Protein AF-B9FNT1-F1 (afdb_monomer_lite)

Sequence (778 aa):
MLARKLDEELDGWLRAAGLTKSPDVSAVIAPHAGYSYSGRCAAYAFGNIDPTNISRVFLLGPSHHYYTPKCALTRATIYSTPIGDLPVDHEDQNEAMYGQLLSRYLDDPKNFFSISSDFCHWGTRFSYTYYDKSHGAIHKSIEALDHMGMEIIETGNPDAFKQYLQEYENTICGRHPISVFLSMLKHCSTKIKIRFVRYEQSSQCKSMRDSSVSYASAAAKVDTPAEEEKDWIERIIPESILSAVILSTKKALKMVVLAASIISKSGKALVSRQFVDMSRIRIEGLLAAFPKLVGTGKQHTYVETENVRYVYQPIEGLYLLLITNKQSNILEDLDTLRLLSKLVPEYSPSLDEEGVCKTAFELIFAFDEAISLGNKENVTVQQVKQYCEMESHEEKAHKLMMQSKINETRDVMKKKASELDKMRMERGKLDKGGYSSISGPRVIEKTFNDMSITGSGFGSGSGLGGLGMDMDSFASKPKGGRPSAAATAPGKGLGMKLGKTQKTNQFLESLKAEGEVILEDVQPSSVQSRASPLPPSDPVTVTIEEKLNVTVKRDGGVNNFDVQGTLALQVLNDADGFIQLQIENQDVPGLSFKTHPNINKDLFNSQQVVGAKDPNRPFPSGQNETPLVKWRIQGMDESSLPLSVNCWPSVSGSETYVNIEYEAAEMFDLHNVVISIPLPALREAPSVRQIDGEWKYDSRNSVLEWSILLIDQSNRSGSMEFVVPPADPSTFFPISIGFSASSTFSDLKVTGIRPLKDGNPPKYSQRARLVAANYQVV

Foldseek 3Di:
DVVVVVVVVLVVLLVVLVEDADLQFQEKEWEDPDCVQGSNQRSVQPSNHDLPLADEEAEQFFDPPDDDPWDDDDPDQWDQDPVGIHGDDDDDDDLLVLLQVCLVVSQDSNYHYYQYKWWAWDAVVVVHHDADCVLPASLSRVVVLRVVLQVQLQVLALVSNVVSCVVRVGVIRSNSSSSSRSSNCVNHPFNKGKDKDDKDKSDRDRDNHDIIIIIIMITIGGPDDPDDDYDDDDDDDDDPPPPDDPPPPPPPPAAFWAKKFKFFLQLHTLAIGGLHDDDPCVVSVVSNCVNVQCDPDDDDQWGDDPFWIWGWDDDVRIIIIITTGPRYDVVQRNVLNVQLSVLCCVQQVDPDSVSCNVSRVVSNQLSCCQAHSRGGDPDHSVVSVCVSVVDDPVVVVVVVVVVVVVVVVVVVVVVVVVVVVVVVVVVVVPPDDDDDDDDDDDDDDDDDDDDDDDDDDDDDDDDDDDDDDDDDDDDDDDDDDDDDDDDDDDDDDDDDDDDDDDDDCVPVVVVVVVPDDDDDDDDDDDPPPPDDDDQDPFQKEKEKEKEWAWEAELVLWTPWTKIKIWIWMAGADQQQQLKKFQKDWDPAAQKDKDFDPQWDPVCCVPRVITDGPDSVGGDDHDPDIGTGMMIMHTDDTSLPDQKDKHWDWDDDDFKIKIKMKIAGDQQWKWAWKKWKWAAPQDPDDWAKDDWDADWDADNVRRIIIGTDGIDHPVPRMIMTMTMDGDDDPCRRPFTWIWIKTQADPGSMDRPDMDGSDPDDNTDYYYGHMYIHPTHTYD

Radius of gyration: 39.55 Å; chains: 1; bounding box: 122×102×107 Å

InterPro domains:
  IPR002737 MEMO1 family [PF01875] (22-92)
  IPR002737 MEMO1 family [PF01875] (95-218)
  IPR002737 MEMO1 family [cd07361] (3-210)
  IPR011012 Longin-like domain superfamily [SSF64356] (259-396)
  IPR027059 Coatomer delta subunit [PTHR10121] (255-778)
  IPR028565 Mu homology domain [PF00928] (532-777)
  IPR028565 Mu homology domain [PS51072] (537-778)
  IPR036168 AP-2 complex subunit mu, C-terminal superfamily [SSF49447] (536-777)

pLDDT: mean 74.05, std 22.7, range [23.3, 97.12]

Secondary structure (DSSP, 8-state):
-HHHHHHHHHHHHHHHH-PPPBTTEEEEEE--S-HHHHHHHHHHHHTTB-GGG--EEEEE---SSS--SS------SEEEETTEEEE-------HHHHHHHHHHHHTSTTEEEEEE----EEBGGGTB----GGGSSHHHHHHHHHHHHHHHHHTT-HHHHHHHHHHH----TTHHHHHHHHHHHTT-SS-EEEEEEEEEESS---STT--EEEEEEEEEEE-PPSS------------TTTTSSTTS-TTS----EEEEEEEETT--EEEEEESS---HHHHHHHHHHHHHHH-TT---SEEE-SS-EEEEEEETTEEEEEEE-TTS-HHHHHHHHHHHHHHHHHH-SS-SHHHHHHSHHHHHHHHHTTEETTEE----HHHHHHHHH---HHHHHHHHHHHHHHHHHHHHHHHHHHHHHHHHHHHTTT-------------------------------------------------------------------------S-TTHHHHTTS----PPP---------PPPPPP-SSEEEEEEEEEEEEE-TTS-EEEEEEEEEEEEEESSTTTTSEEEEEE----TT-EEEE-TTB-HHHHHHH-EEEBSSTTSPPPPSSS-EEEEEEEEE---GGG-SEEEEEEEEEETTEEEEEEEEEE-TT--EEEEEEEEE----SS--EEEEESSEEEEETTTTEEEEEEEEESTT-SEEEEEEEESS--GGGG-SEEEEEEESS-TT--EEEEEEESSSSPPPPEEEEEEEEEEEEEE-

Organism: Oryza sativa subsp. japonica (NCBI:txid39947)

Structure (mmCIF, N/CA/C/O backbone):
data_AF-B9FNT1-F1
#
_entry.id   AF-B9FNT1-F1
#
loop_
_atom_site.group_PDB
_atom_site.id
_atom_site.type_symbol
_atom_site.label_atom_id
_atom_site.label_alt_id
_atom_site.label_comp_id
_atom_site.label_asym_id
_atom_site.label_entity_id
_atom_site.label_seq_id
_atom_site.pdbx_PDB_ins_code
_atom_site.Cartn_x
_atom_site.Cartn_y
_atom_site.Cartn_z
_atom_site.occupancy
_atom_site.B_iso_or_equiv
_atom_site.auth_seq_id
_atom_site.auth_comp_id
_atom_site.auth_asym_id
_atom_site.auth_atom_id
_atom_site.pdbx_PDB_model_num
ATOM 1 N N . MET A 1 1 ? 6.121 -3.663 -27.270 1.00 47.28 1 MET A N 1
ATOM 2 C CA . MET A 1 1 ? 6.885 -2.405 -27.445 1.00 47.28 1 MET A CA 1
ATOM 3 C C . MET A 1 1 ? 7.923 -2.229 -26.338 1.00 47.28 1 MET A C 1
ATOM 5 O O . MET A 1 1 ? 9.086 -2.109 -26.680 1.00 47.28 1 MET A O 1
ATOM 9 N N . LEU A 1 2 ? 7.544 -2.282 -25.051 1.00 43.56 2 LEU A N 1
ATOM 10 C CA . LEU A 1 2 ? 8.476 -2.109 -23.921 1.00 43.56 2 LEU A CA 1
ATOM 11 C C . LEU A 1 2 ? 9.645 -3.112 -23.881 1.00 43.56 2 LEU A C 1
ATOM 13 O O . LEU A 1 2 ? 10.777 -2.658 -23.786 1.00 43.56 2 LEU A O 1
ATOM 17 N N . ALA A 1 3 ? 9.400 -4.423 -24.032 1.00 52.94 3 ALA A N 1
ATOM 18 C CA . ALA A 1 3 ? 10.470 -5.438 -24.059 1.00 52.94 3 ALA A CA 1
ATOM 19 C C . ALA A 1 3 ? 11.581 -5.078 -25.063 1.00 52.94 3 ALA A C 1
ATOM 21 O O . ALA A 1 3 ? 12.717 -4.871 -24.666 1.00 52.94 3 ALA A O 1
ATOM 22 N N . ARG A 1 4 ? 11.205 -4.790 -26.317 1.00 65.69 4 ARG A N 1
ATOM 23 C CA . ARG A 1 4 ? 12.123 -4.319 -27.366 1.00 65.69 4 ARG A CA 1
ATOM 24 C C . ARG A 1 4 ? 12.956 -3.086 -26.973 1.00 65.69 4 ARG A C 1
ATOM 26 O O . ARG A 1 4 ? 14.090 -2.976 -27.418 1.00 65.69 4 ARG A O 1
ATOM 33 N N . LYS A 1 5 ? 12.429 -2.157 -26.166 1.00 71.69 5 LYS A N 1
ATOM 34 C CA . LYS A 1 5 ? 13.206 -1.001 -25.675 1.00 71.69 5 LYS A CA 1
ATOM 35 C C . LYS A 1 5 ? 14.251 -1.430 -24.638 1.00 71.69 5 LYS A C 1
ATOM 37 O O . LYS A 1 5 ? 15.353 -0.894 -24.649 1.00 71.69 5 LYS A O 1
ATOM 42 N N . LEU A 1 6 ? 13.913 -2.382 -23.766 1.00 72.44 6 LEU A N 1
ATOM 43 C CA . LEU A 1 6 ? 14.865 -2.975 -22.826 1.00 72.44 6 LEU A CA 1
ATOM 44 C C . LEU A 1 6 ? 15.938 -3.780 -23.576 1.00 72.44 6 LEU A C 1
ATOM 46 O O . LEU A 1 6 ? 17.115 -3.606 -23.286 1.00 72.44 6 LEU A O 1
ATOM 50 N N . ASP A 1 7 ? 15.553 -4.565 -24.587 1.00 75.62 7 ASP A N 1
ATOM 51 C CA . ASP A 1 7 ? 16.482 -5.283 -25.469 1.00 75.62 7 ASP A CA 1
ATOM 52 C C . ASP A 1 7 ? 17.453 -4.301 -26.157 1.00 75.62 7 ASP A C 1
ATOM 54 O O . ASP A 1 7 ? 18.668 -4.467 -26.083 1.00 75.62 7 ASP A O 1
ATOM 58 N N . GLU A 1 8 ? 16.933 -3.220 -26.758 1.00 79.38 8 GLU A N 1
ATOM 59 C CA . GLU A 1 8 ? 17.731 -2.168 -27.412 1.00 79.38 8 GLU A CA 1
ATOM 60 C C . GLU A 1 8 ? 18.688 -1.442 -26.436 1.00 79.38 8 GLU A C 1
ATOM 62 O O . GLU A 1 8 ? 19.795 -1.065 -26.836 1.00 79.38 8 GLU A O 1
ATOM 67 N N . GLU A 1 9 ? 18.307 -1.274 -25.163 1.00 80.69 9 GLU A N 1
ATOM 68 C CA . GLU A 1 9 ? 19.151 -0.685 -24.109 1.00 80.69 9 GLU A CA 1
ATOM 69 C C . GLU A 1 9 ? 20.230 -1.658 -23.601 1.00 80.69 9 GLU A C 1
ATOM 71 O O . GLU A 1 9 ? 21.400 -1.272 -23.514 1.00 80.69 9 GLU A O 1
ATOM 76 N N . LEU A 1 10 ? 19.880 -2.925 -23.349 1.00 80.06 10 LEU A N 1
ATOM 77 C CA . LEU A 1 10 ? 20.807 -3.974 -22.906 1.00 80.06 10 LEU A CA 1
ATOM 78 C C . LEU A 1 10 ? 21.842 -4.312 -23.989 1.00 80.06 10 LEU A C 1
ATOM 80 O O . LEU A 1 10 ? 23.044 -4.272 -23.716 1.00 80.06 10 LEU A O 1
ATOM 84 N N . ASP A 1 11 ? 21.412 -4.540 -25.236 1.00 83.38 11 ASP A N 1
ATOM 85 C CA . ASP A 1 11 ? 22.318 -4.691 -26.383 1.00 83.38 11 ASP A CA 1
ATOM 86 C C . ASP A 1 11 ? 23.164 -3.429 -26.591 1.00 83.38 11 ASP A C 1
ATOM 88 O O . ASP A 1 11 ? 24.296 -3.498 -27.077 1.00 83.38 11 ASP A O 1
ATOM 92 N N . GLY A 1 12 ? 22.622 -2.252 -26.269 1.00 83.62 12 GLY A N 1
ATOM 93 C CA . GLY A 1 12 ? 23.354 -0.989 -26.277 1.00 83.62 12 GLY A CA 1
ATOM 94 C C . GLY A 1 12 ? 24.549 -1.010 -25.323 1.00 83.62 12 GLY A C 1
ATOM 95 O O . GLY A 1 12 ? 25.672 -0.721 -25.741 1.00 83.62 12 GLY A O 1
ATOM 96 N N . TRP A 1 13 ? 24.339 -1.391 -24.060 1.00 86.69 13 TRP A N 1
ATOM 97 C CA . TRP A 1 13 ? 25.408 -1.431 -23.055 1.00 86.69 13 TRP A CA 1
ATOM 98 C C . TRP A 1 13 ? 26.383 -2.595 -23.266 1.00 86.69 13 TRP A C 1
ATOM 100 O O . TRP A 1 13 ? 27.589 -2.388 -23.149 1.00 86.69 13 TRP A O 1
ATOM 110 N N . LEU A 1 14 ? 25.902 -3.781 -23.655 1.00 83.44 14 LEU A N 1
ATOM 111 C CA . LEU A 1 14 ? 26.761 -4.933 -23.962 1.00 83.44 14 LEU A CA 1
ATOM 112 C C . LEU A 1 14 ? 27.699 -4.649 -25.147 1.00 83.44 14 LEU A C 1
ATOM 114 O O . LEU A 1 14 ? 28.885 -4.966 -25.078 1.00 83.44 14 LEU A O 1
ATOM 118 N N . ARG A 1 15 ? 27.215 -3.975 -26.203 1.00 81.12 15 ARG A N 1
ATOM 119 C CA . ARG A 1 15 ? 28.081 -3.506 -27.303 1.00 81.12 15 ARG A CA 1
ATOM 120 C C . ARG A 1 15 ? 29.031 -2.391 -26.862 1.00 81.12 15 ARG A C 1
ATOM 122 O O . ARG A 1 15 ? 30.174 -2.375 -27.308 1.00 81.12 15 ARG A O 1
ATOM 129 N N . ALA A 1 16 ? 28.595 -1.486 -25.983 1.00 77.69 16 ALA A N 1
ATOM 130 C CA . ALA A 1 16 ? 29.431 -0.398 -25.470 1.00 77.69 16 ALA A CA 1
ATOM 131 C C . ALA A 1 16 ? 30.563 -0.870 -24.535 1.00 77.69 16 ALA A C 1
ATOM 133 O O . ALA A 1 16 ? 31.588 -0.195 -24.448 1.00 77.69 16 ALA A O 1
ATOM 134 N N . ALA A 1 17 ? 30.413 -2.022 -23.870 1.00 78.94 17 ALA A N 1
ATOM 135 C CA . ALA A 1 17 ? 31.483 -2.633 -23.080 1.00 78.94 17 ALA A CA 1
ATOM 136 C C . ALA A 1 17 ? 32.671 -3.083 -23.957 1.00 78.94 17 ALA A C 1
ATOM 138 O O . ALA A 1 17 ? 33.816 -3.009 -23.516 1.00 78.94 17 ALA A O 1
ATOM 139 N N . GLY A 1 18 ? 32.409 -3.502 -25.204 1.00 70.06 18 GLY A N 1
ATOM 140 C CA . GLY A 1 18 ? 33.436 -3.787 -26.217 1.00 70.06 18 GLY A CA 1
ATOM 141 C C . GLY A 1 18 ? 34.336 -4.994 -25.922 1.00 70.06 18 GLY A C 1
ATOM 142 O O . GLY A 1 18 ? 35.438 -5.073 -26.461 1.00 70.06 18 GLY A O 1
ATOM 143 N N . LEU A 1 19 ? 33.901 -5.906 -25.048 1.00 75.62 19 LEU A N 1
ATOM 144 C CA . LEU A 1 19 ? 34.712 -7.022 -24.556 1.00 75.62 19 LEU A CA 1
ATOM 145 C C . LEU A 1 19 ? 34.609 -8.262 -25.454 1.00 75.62 19 LEU A C 1
ATOM 147 O O . LEU A 1 19 ? 33.553 -8.570 -26.006 1.00 75.62 19 LEU A O 1
ATOM 151 N N . THR A 1 20 ? 35.711 -9.005 -25.563 1.00 72.75 20 THR A N 1
ATOM 152 C CA . THR A 1 20 ? 35.737 -10.307 -26.239 1.00 72.75 20 THR A CA 1
ATOM 153 C C . THR A 1 20 ? 35.120 -11.371 -25.336 1.00 72.75 20 THR A C 1
ATOM 155 O O . THR A 1 20 ? 35.600 -11.592 -24.221 1.00 72.75 20 THR A O 1
ATOM 158 N N . LYS A 1 21 ? 34.091 -12.062 -25.836 1.00 77.94 21 LYS A N 1
ATOM 159 C CA . LYS A 1 21 ? 33.506 -13.228 -25.164 1.00 77.94 21 LYS A CA 1
ATOM 160 C C . LYS A 1 21 ? 34.532 -14.353 -25.034 1.00 77.94 21 LYS A C 1
ATOM 162 O O . LYS A 1 21 ? 35.318 -14.582 -25.950 1.00 77.94 21 LYS A O 1
ATOM 167 N N . SER A 1 22 ? 34.530 -15.033 -23.894 1.00 77.25 22 SER A N 1
ATOM 168 C CA . SER A 1 22 ? 35.480 -16.092 -23.552 1.00 77.25 22 SER A CA 1
ATOM 169 C C . SER A 1 22 ? 34.720 -17.224 -22.841 1.00 77.25 22 SER A C 1
ATOM 171 O O . SER A 1 22 ? 33.932 -16.939 -21.934 1.00 77.25 22 SER A O 1
ATOM 173 N N . PRO A 1 23 ? 34.903 -18.494 -23.258 1.00 78.00 23 PRO A N 1
ATOM 174 C CA . PRO A 1 23 ? 34.238 -19.647 -22.641 1.00 78.00 23 PRO A CA 1
ATOM 175 C C . PRO A 1 23 ? 34.812 -19.972 -21.255 1.00 78.00 23 PRO A C 1
ATOM 177 O O . PRO A 1 23 ? 34.217 -20.716 -20.487 1.00 78.00 23 PRO A O 1
ATOM 180 N N . ASP A 1 24 ? 35.961 -19.385 -20.924 1.00 81.12 24 ASP A N 1
ATOM 181 C CA . ASP A 1 24 ? 36.713 -19.604 -19.688 1.00 81.12 24 ASP A CA 1
ATOM 182 C C . ASP A 1 24 ? 36.111 -18.848 -18.486 1.00 81.12 24 ASP A C 1
ATOM 184 O O . ASP A 1 24 ? 36.623 -18.954 -17.374 1.00 81.12 24 ASP A O 1
ATOM 188 N N . VAL A 1 25 ? 35.058 -18.043 -18.685 1.00 85.12 25 VAL A N 1
ATOM 189 C CA . VAL A 1 25 ? 34.414 -17.236 -17.634 1.00 85.12 25 VAL A CA 1
ATOM 190 C C . VAL A 1 25 ? 33.385 -18.078 -16.869 1.00 85.12 25 VAL A C 1
ATOM 192 O O . VAL A 1 25 ? 32.210 -18.105 -17.226 1.00 85.12 25 VAL A O 1
ATOM 195 N N . SER A 1 26 ? 33.811 -18.746 -15.796 1.00 86.00 26 SER A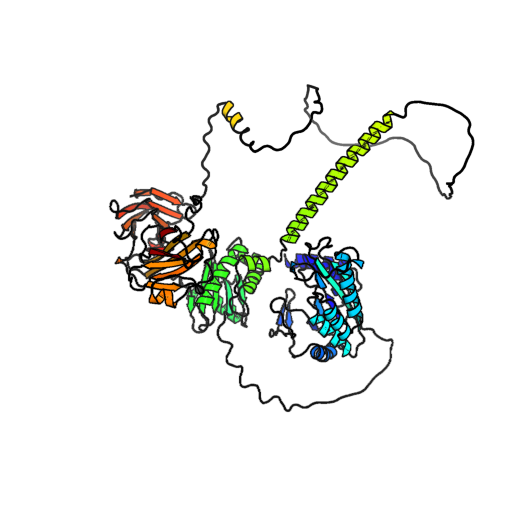 N 1
ATOM 196 C CA . SER A 1 26 ? 32.938 -19.597 -14.967 1.00 86.00 26 SER A CA 1
ATOM 197 C C . SER A 1 26 ? 32.057 -18.818 -13.979 1.00 86.00 26 SER A C 1
ATOM 199 O O . SER A 1 26 ? 31.020 -19.324 -13.542 1.00 86.00 26 SER A O 1
ATOM 201 N N . ALA A 1 27 ? 32.428 -17.580 -13.631 1.00 90.94 27 ALA A N 1
ATOM 202 C CA . ALA A 1 27 ? 31.608 -16.724 -12.775 1.00 90.94 27 ALA A CA 1
ATOM 203 C C . ALA A 1 27 ? 31.795 -15.223 -13.042 1.00 90.94 27 ALA A C 1
ATOM 205 O O . ALA A 1 27 ? 32.801 -14.791 -13.608 1.00 90.94 27 ALA A O 1
ATOM 206 N N . VAL A 1 28 ? 30.850 -14.408 -12.570 1.00 92.06 28 VAL A N 1
ATOM 207 C CA . VAL A 1 28 ? 30.958 -12.941 -12.527 1.00 92.06 28 VAL A CA 1
ATOM 208 C C . VAL A 1 28 ? 30.457 -12.376 -11.202 1.00 92.06 28 VAL A C 1
ATOM 210 O O . VAL A 1 28 ? 29.570 -12.946 -10.571 1.00 92.06 28 VAL A O 1
ATOM 213 N N . ILE A 1 29 ? 30.981 -11.211 -10.820 1.00 91.56 29 ILE A N 1
ATOM 214 C CA . ILE A 1 29 ? 30.373 -10.336 -9.809 1.00 91.56 29 ILE A CA 1
ATOM 215 C C . ILE A 1 29 ? 29.773 -9.145 -10.557 1.00 91.56 29 ILE A C 1
ATOM 217 O O . ILE A 1 29 ? 30.467 -8.537 -11.374 1.00 91.56 29 ILE A O 1
ATOM 221 N N . ALA A 1 30 ? 28.506 -8.820 -10.301 1.00 90.88 30 ALA A N 1
ATOM 222 C CA . ALA A 1 30 ? 27.791 -7.731 -10.962 1.00 90.88 30 ALA A CA 1
ATOM 223 C C . ALA A 1 30 ? 26.939 -6.910 -9.968 1.00 90.88 30 ALA A C 1
ATOM 225 O O . ALA A 1 30 ? 26.370 -7.487 -9.035 1.00 90.88 30 ALA A O 1
ATOM 226 N N . PRO A 1 31 ? 26.809 -5.585 -10.174 1.00 89.00 31 PRO A N 1
ATOM 227 C CA . PRO A 1 31 ? 25.942 -4.723 -9.374 1.00 89.00 31 PRO A CA 1
ATOM 228 C C . PRO A 1 31 ? 24.458 -5.005 -9.651 1.00 89.00 31 PRO A C 1
ATOM 230 O O . PRO A 1 31 ? 24.103 -5.553 -10.697 1.00 89.00 31 PRO A O 1
ATOM 233 N N . HIS A 1 32 ? 23.593 -4.626 -8.710 1.00 82.06 32 HIS A N 1
ATOM 234 C CA . HIS A 1 32 ? 22.187 -5.044 -8.670 1.00 82.06 32 HIS A CA 1
ATOM 235 C C . HIS A 1 32 ? 21.149 -3.930 -8.464 1.00 82.06 32 HIS A C 1
ATOM 237 O O . HIS A 1 32 ? 19.952 -4.212 -8.522 1.00 82.06 32 HIS A O 1
ATOM 243 N N . ALA A 1 33 ? 21.559 -2.666 -8.294 1.00 77.25 33 ALA A N 1
ATOM 244 C CA . ALA A 1 33 ? 20.631 -1.542 -8.439 1.00 77.25 33 ALA A CA 1
ATOM 245 C C . ALA A 1 33 ? 19.960 -1.550 -9.831 1.00 77.25 33 ALA A C 1
ATOM 247 O O . ALA A 1 33 ? 20.489 -2.132 -10.779 1.00 77.25 33 ALA A O 1
ATOM 248 N N . GLY A 1 34 ? 18.811 -0.881 -9.982 1.00 72.44 34 GLY A N 1
ATOM 249 C CA . GLY A 1 34 ? 18.031 -0.893 -11.229 1.00 72.44 34 GLY A CA 1
ATOM 250 C C . GLY A 1 34 ? 18.842 -0.532 -12.486 1.00 72.44 34 GLY A C 1
ATOM 251 O O . GLY A 1 34 ? 19.784 0.261 -12.430 1.00 72.44 34 GLY A O 1
ATOM 252 N N . TYR A 1 35 ? 18.471 -1.103 -13.637 1.00 75.25 35 TYR A N 1
ATOM 253 C CA . TYR A 1 35 ? 19.253 -1.055 -14.885 1.00 75.25 35 TYR A CA 1
ATOM 254 C C . TYR A 1 35 ? 19.661 0.354 -15.351 1.00 75.25 35 TYR A C 1
ATOM 256 O O . TYR A 1 35 ? 20.754 0.531 -15.885 1.00 75.25 35 TYR A O 1
ATOM 264 N N . SER A 1 36 ? 18.822 1.363 -15.105 1.00 73.38 36 SER A N 1
ATOM 265 C CA . SER A 1 36 ? 19.100 2.784 -15.375 1.00 73.38 36 SER A CA 1
ATOM 266 C C . SER A 1 36 ? 20.331 3.333 -14.637 1.00 73.38 36 SER A C 1
ATOM 268 O O . SER A 1 36 ? 20.929 4.309 -15.096 1.00 73.38 36 SER A O 1
ATOM 270 N N . TYR A 1 37 ? 20.706 2.701 -13.523 1.00 68.94 37 TYR A N 1
ATOM 271 C CA . TYR A 1 37 ? 21.853 3.020 -12.679 1.00 68.94 37 TYR A CA 1
ATOM 272 C C . TYR A 1 37 ? 23.025 2.068 -12.934 1.00 68.94 37 TYR A C 1
ATOM 274 O O . TYR A 1 37 ? 24.099 2.502 -13.345 1.00 68.94 37 TYR A O 1
ATOM 282 N N . SER A 1 38 ? 22.817 0.768 -12.708 1.00 83.25 38 SER A N 1
ATOM 283 C CA . SER A 1 38 ? 23.899 -0.224 -12.670 1.00 83.25 38 SER A CA 1
ATOM 284 C C . SER A 1 38 ? 24.219 -0.850 -14.029 1.00 83.25 38 SER A C 1
ATOM 286 O O . SER A 1 38 ? 25.332 -1.340 -14.227 1.00 83.25 38 SER A O 1
ATOM 288 N N . GLY A 1 39 ? 23.273 -0.831 -14.978 1.00 80.69 39 GLY A N 1
ATOM 289 C CA . GLY A 1 39 ? 23.293 -1.675 -16.180 1.00 80.69 39 GLY A CA 1
ATOM 290 C C . GLY A 1 39 ? 24.512 -1.457 -17.077 1.00 80.69 39 GLY A C 1
ATOM 291 O O . GLY A 1 39 ? 25.009 -2.397 -17.693 1.00 80.69 39 GLY A O 1
ATOM 292 N N . ARG A 1 40 ? 25.064 -0.238 -17.079 1.00 83.88 40 ARG A N 1
ATOM 293 C CA . ARG A 1 40 ? 26.317 0.096 -17.778 1.00 83.88 40 ARG A CA 1
ATOM 294 C C . ARG A 1 40 ? 27.544 -0.548 -17.143 1.00 83.88 40 ARG A C 1
ATOM 296 O O . ARG A 1 40 ? 28.433 -0.973 -17.870 1.00 83.88 40 ARG A O 1
ATOM 303 N N . CYS A 1 41 ? 27.595 -0.622 -15.813 1.00 83.62 41 CYS A N 1
ATOM 304 C CA . CYS A 1 41 ? 28.662 -1.308 -15.093 1.00 83.62 41 CYS A CA 1
ATOM 305 C C . CYS A 1 41 ? 28.486 -2.828 -15.239 1.00 83.62 41 CYS A C 1
ATOM 307 O O . CYS A 1 41 ? 29.401 -3.494 -15.715 1.00 83.62 41 CYS A O 1
ATOM 309 N N . ALA A 1 42 ? 27.279 -3.350 -14.985 1.00 85.56 42 ALA A N 1
ATOM 310 C CA . ALA A 1 42 ? 26.944 -4.769 -15.141 1.00 85.56 42 ALA A CA 1
ATOM 311 C C . ALA A 1 42 ? 27.220 -5.318 -16.556 1.00 85.56 42 ALA A C 1
ATOM 313 O O . ALA A 1 42 ? 27.626 -6.470 -16.700 1.00 85.56 42 ALA A O 1
ATOM 314 N N . ALA A 1 43 ? 27.087 -4.504 -17.610 1.00 86.12 43 ALA A N 1
ATOM 315 C CA . ALA A 1 43 ? 27.465 -4.901 -18.967 1.00 86.12 43 ALA A CA 1
ATOM 316 C C . ALA A 1 43 ? 28.958 -5.270 -19.113 1.00 86.12 43 ALA A C 1
ATOM 318 O O . ALA A 1 43 ? 29.285 -6.105 -19.955 1.00 86.12 43 ALA A O 1
ATOM 319 N N . TYR A 1 44 ? 29.859 -4.733 -18.278 1.00 83.75 44 TYR A N 1
ATOM 320 C CA . TYR A 1 44 ? 31.258 -5.181 -18.229 1.00 83.75 44 TYR A CA 1
ATOM 321 C C . TYR A 1 44 ? 31.417 -6.546 -17.548 1.00 83.75 44 TYR A C 1
ATOM 323 O O . TYR A 1 44 ? 32.322 -7.285 -17.919 1.00 83.75 44 TYR A O 1
ATOM 331 N N . ALA A 1 45 ? 30.547 -6.928 -16.606 1.00 85.56 45 ALA A N 1
ATOM 332 C CA . ALA A 1 45 ? 30.511 -8.298 -16.091 1.00 85.56 45 ALA A CA 1
ATOM 333 C C . ALA A 1 45 ? 30.045 -9.264 -17.197 1.00 85.56 45 ALA A C 1
ATOM 335 O O . ALA A 1 45 ? 30.815 -10.102 -17.672 1.00 85.56 45 ALA A O 1
ATOM 336 N N . PHE A 1 46 ? 28.805 -9.092 -17.669 1.00 86.56 46 PHE A N 1
ATOM 337 C CA . PHE A 1 46 ? 28.156 -10.043 -18.576 1.00 86.56 46 PHE A CA 1
ATOM 338 C C . PHE A 1 46 ? 28.726 -10.042 -20.007 1.00 86.56 46 PHE A C 1
ATOM 340 O O . PHE A 1 46 ? 28.673 -11.064 -20.688 1.00 86.56 46 PHE A O 1
ATOM 347 N N . GLY A 1 47 ? 29.332 -8.939 -20.462 1.00 81.25 47 GLY A N 1
ATOM 348 C CA . GLY A 1 47 ? 29.931 -8.825 -21.797 1.00 81.25 47 GLY A CA 1
ATOM 349 C C . GLY A 1 47 ? 31.129 -9.752 -22.056 1.00 81.25 47 GLY A C 1
ATOM 350 O O . GLY A 1 47 ? 31.441 -10.016 -23.213 1.00 81.25 47 GLY A O 1
ATOM 351 N N . ASN A 1 48 ? 31.773 -10.283 -21.008 1.00 76.69 48 ASN A N 1
ATOM 352 C CA . ASN A 1 48 ? 32.869 -11.253 -21.141 1.00 76.69 48 ASN A CA 1
ATOM 353 C C . ASN A 1 48 ? 32.399 -12.689 -21.447 1.00 76.69 48 ASN A C 1
ATOM 355 O O . ASN A 1 48 ? 33.226 -13.520 -21.814 1.00 76.69 48 ASN A O 1
ATOM 359 N N . ILE A 1 49 ? 31.118 -13.013 -21.246 1.00 83.25 49 ILE A N 1
ATOM 360 C CA . ILE A 1 49 ? 30.642 -14.403 -21.196 1.00 83.25 49 ILE A CA 1
ATOM 361 C C . ILE A 1 49 ? 30.334 -14.930 -22.601 1.00 83.25 49 ILE A C 1
ATOM 363 O O . ILE A 1 49 ? 29.587 -14.300 -23.359 1.00 83.25 49 ILE A O 1
ATOM 367 N N . ASP A 1 50 ? 30.831 -16.126 -22.921 1.00 81.94 50 ASP A N 1
ATOM 368 C CA . ASP A 1 50 ? 30.260 -16.955 -23.984 1.00 81.94 50 ASP A CA 1
ATOM 369 C C . ASP A 1 50 ? 29.189 -17.911 -23.406 1.00 81.94 50 ASP A C 1
ATOM 371 O O . ASP A 1 50 ? 29.531 -18.846 -22.683 1.00 81.94 50 ASP A O 1
ATOM 375 N N . PRO A 1 51 ? 27.887 -17.700 -23.686 1.00 80.81 51 PRO A N 1
ATOM 376 C CA . PRO A 1 51 ? 26.820 -18.540 -23.149 1.00 80.81 51 PRO A CA 1
ATOM 377 C C . PRO A 1 51 ? 26.651 -19.884 -23.873 1.00 80.81 51 PRO A C 1
ATOM 379 O O . PRO A 1 51 ? 25.826 -20.683 -23.443 1.00 80.81 51 PRO A O 1
ATOM 382 N N . THR A 1 52 ? 27.376 -20.156 -24.966 1.00 82.06 52 THR A N 1
ATOM 383 C CA . THR A 1 52 ? 27.093 -21.307 -25.850 1.00 82.06 52 THR A CA 1
ATOM 384 C C . THR A 1 52 ? 27.231 -22.684 -25.193 1.00 82.06 52 THR A C 1
ATOM 386 O O . THR A 1 52 ? 26.556 -23.617 -25.626 1.00 82.06 52 THR A O 1
ATOM 389 N N . ASN A 1 53 ? 28.055 -22.821 -24.148 1.00 78.44 53 ASN A N 1
ATOM 390 C CA . ASN A 1 53 ? 28.231 -24.069 -23.390 1.00 78.44 53 ASN A CA 1
ATOM 391 C C . ASN A 1 53 ? 27.515 -24.068 -22.021 1.00 78.44 53 ASN A C 1
ATOM 393 O O . ASN A 1 53 ? 27.504 -25.088 -21.330 1.00 78.44 53 ASN A O 1
ATOM 397 N N . ILE A 1 54 ? 26.915 -22.944 -21.611 1.00 84.75 54 ILE A N 1
ATOM 398 C CA . ILE A 1 54 ? 26.283 -22.801 -2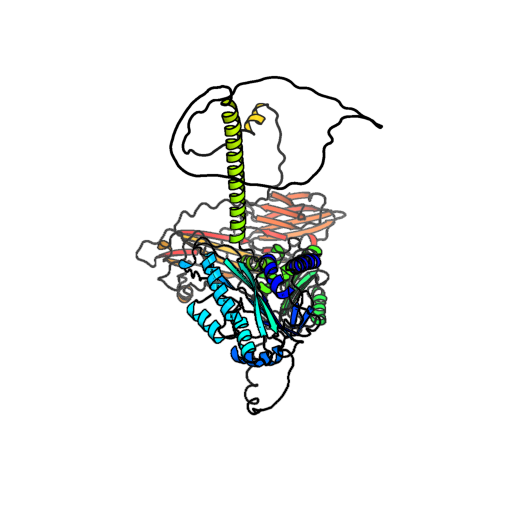0.293 1.00 84.75 54 ILE A CA 1
ATOM 399 C C . ILE A 1 54 ? 24.878 -23.415 -20.335 1.00 84.75 54 ILE A C 1
ATOM 401 O O . ILE A 1 54 ? 24.030 -23.016 -21.129 1.00 84.75 54 ILE A O 1
ATOM 405 N N . SER A 1 55 ? 24.620 -24.379 -19.449 1.00 83.81 55 SER A N 1
ATOM 406 C CA . SER A 1 55 ? 23.331 -25.082 -19.330 1.00 83.81 55 SER A CA 1
ATOM 407 C C . SER A 1 55 ? 22.610 -24.836 -18.000 1.00 83.81 55 SER A C 1
ATOM 409 O O . SER A 1 55 ? 21.414 -25.101 -17.891 1.00 83.81 55 SER A O 1
ATOM 411 N N . ARG A 1 56 ? 23.319 -24.314 -16.990 1.00 81.12 56 ARG A N 1
ATOM 412 C CA . ARG A 1 56 ? 22.789 -24.006 -15.657 1.00 81.12 56 ARG A CA 1
ATOM 413 C C . ARG A 1 56 ? 23.422 -22.719 -15.129 1.00 81.12 56 ARG A C 1
ATOM 415 O O . ARG A 1 56 ? 24.638 -22.554 -15.194 1.00 81.12 56 ARG A O 1
ATOM 422 N N . VAL A 1 57 ? 22.603 -21.832 -14.566 1.00 83.75 57 VAL A N 1
ATOM 423 C CA . VAL A 1 57 ? 23.053 -20.587 -13.926 1.00 83.75 57 VAL A CA 1
ATOM 424 C C . VAL A 1 57 ? 22.687 -20.611 -12.445 1.00 83.75 57 VAL A C 1
ATOM 426 O O . VAL A 1 57 ? 21.525 -20.787 -12.092 1.00 83.75 57 VAL A O 1
ATOM 429 N N . PHE A 1 58 ? 23.677 -20.395 -11.586 1.00 82.94 58 PHE A N 1
ATOM 430 C CA . PHE A 1 58 ? 23.510 -20.192 -10.152 1.00 82.94 58 PHE A CA 1
ATOM 431 C C . PHE A 1 58 ? 23.535 -18.689 -9.850 1.00 82.94 58 PHE A C 1
ATOM 433 O O . PHE A 1 58 ? 24.533 -18.015 -10.107 1.00 82.94 58 PHE A O 1
ATOM 440 N N . LEU A 1 59 ? 22.446 -18.154 -9.293 1.00 84.38 59 LEU A N 1
ATOM 441 C CA . LEU A 1 59 ? 22.345 -16.752 -8.881 1.00 84.38 59 LEU A CA 1
ATOM 442 C C . LEU A 1 59 ? 22.526 -16.637 -7.361 1.00 84.38 59 LEU A C 1
ATOM 444 O O . LEU A 1 59 ? 21.712 -17.143 -6.593 1.00 84.38 59 LEU A O 1
ATOM 448 N N . LEU A 1 60 ? 23.587 -15.954 -6.931 1.00 82.94 60 LEU A N 1
ATOM 449 C CA . LEU A 1 60 ? 23.914 -15.716 -5.524 1.00 82.94 60 LEU A CA 1
ATOM 450 C C . LEU A 1 60 ? 23.667 -14.236 -5.201 1.00 82.94 60 LEU A C 1
ATOM 452 O O . LEU A 1 60 ? 24.427 -13.381 -5.647 1.00 82.94 60 LEU A O 1
ATOM 456 N N . GLY A 1 61 ? 22.617 -13.918 -4.438 1.00 80.56 61 GLY A N 1
ATOM 457 C CA . GLY A 1 61 ? 22.241 -12.536 -4.098 1.00 80.56 61 GLY A CA 1
ATOM 458 C C . GLY A 1 61 ? 21.816 -12.350 -2.634 1.00 80.56 61 GLY A C 1
ATOM 459 O O . GLY A 1 61 ? 21.494 -13.332 -1.962 1.00 80.56 61 GLY A O 1
ATOM 460 N N . PRO A 1 62 ? 21.854 -11.114 -2.102 1.00 67.62 62 PRO A N 1
ATOM 461 C CA . PRO A 1 62 ? 21.500 -10.821 -0.715 1.00 67.62 62 PRO A CA 1
ATOM 462 C C . PRO A 1 62 ? 20.000 -10.546 -0.519 1.00 67.62 62 PRO A C 1
ATOM 464 O O . PRO A 1 62 ? 19.265 -10.236 -1.452 1.00 67.62 62 PRO A O 1
ATOM 467 N N . SER A 1 63 ? 19.553 -10.623 0.737 1.00 61.25 63 SER A N 1
ATOM 468 C CA . SER A 1 63 ? 18.185 -10.292 1.152 1.00 61.25 63 SER A CA 1
ATOM 469 C C . SER A 1 63 ? 18.095 -8.833 1.605 1.00 61.25 63 SER A C 1
ATOM 471 O O . SER A 1 63 ? 18.730 -8.454 2.589 1.00 61.25 63 SER A O 1
ATOM 473 N N . HIS A 1 64 ? 17.274 -8.032 0.919 1.00 55.25 64 HIS A N 1
ATOM 474 C CA . HIS A 1 64 ? 17.021 -6.629 1.274 1.00 55.25 64 HIS A CA 1
ATOM 475 C C . HIS A 1 64 ? 15.834 -6.450 2.243 1.00 55.25 64 HIS A C 1
ATOM 477 O O . HIS A 1 64 ? 15.810 -5.481 2.996 1.00 55.25 64 HIS A O 1
ATOM 483 N N . HIS A 1 65 ? 14.879 -7.391 2.277 1.00 43.66 65 HIS A N 1
ATOM 484 C CA . HIS A 1 65 ? 13.680 -7.305 3.131 1.00 43.66 65 HIS A CA 1
ATOM 485 C C . HIS A 1 65 ? 13.898 -7.882 4.542 1.00 43.66 65 HIS A C 1
ATOM 487 O O . HIS A 1 65 ? 13.259 -7.444 5.495 1.00 43.66 65 HIS A O 1
ATOM 493 N N . TYR A 1 66 ? 14.802 -8.858 4.699 1.00 43.78 66 TYR A N 1
ATOM 494 C CA . TYR A 1 66 ? 15.104 -9.470 5.997 1.00 43.78 66 TYR A CA 1
ATOM 495 C C . TYR A 1 66 ? 16.608 -9.677 6.194 1.00 43.78 66 TYR A C 1
ATOM 497 O O . TYR A 1 66 ? 17.234 -10.478 5.496 1.00 43.78 66 TYR A O 1
ATOM 505 N N . TYR A 1 67 ? 17.179 -8.974 7.172 1.00 42.81 67 TYR A N 1
ATOM 506 C CA . TYR A 1 67 ? 18.587 -9.088 7.541 1.00 42.81 67 TYR A CA 1
ATOM 507 C C . TYR A 1 67 ? 18.809 -10.305 8.447 1.00 42.81 67 TYR A C 1
ATOM 509 O O . TYR A 1 67 ? 18.244 -10.394 9.537 1.00 42.81 67 TYR A O 1
ATOM 517 N N . THR A 1 68 ? 19.655 -11.238 8.012 1.00 45.81 68 THR A N 1
ATOM 518 C C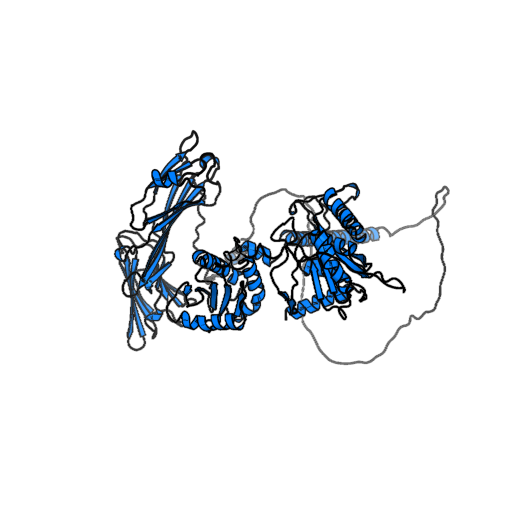A . THR A 1 68 ? 19.901 -12.512 8.701 1.00 45.81 68 THR A CA 1
ATOM 519 C C . THR A 1 68 ? 21.402 -12.821 8.778 1.00 45.81 68 THR A C 1
ATOM 521 O O . THR A 1 68 ? 22.092 -12.705 7.768 1.00 45.81 68 THR A O 1
ATOM 524 N N . PRO A 1 69 ? 21.931 -13.273 9.937 1.00 38.75 69 PRO A N 1
ATOM 525 C CA . PRO A 1 69 ? 23.312 -13.754 10.069 1.00 38.75 69 PRO A CA 1
ATOM 526 C C . PRO A 1 69 ? 23.508 -15.180 9.512 1.00 38.75 69 PRO A C 1
ATOM 528 O O . PRO A 1 69 ? 24.559 -15.786 9.707 1.00 38.75 69 PRO A O 1
ATOM 531 N N . LYS A 1 70 ? 22.481 -15.745 8.868 1.00 45.16 70 LYS A N 1
ATOM 532 C CA . LYS A 1 70 ? 22.496 -17.027 8.158 1.00 45.16 70 LYS A CA 1
ATOM 533 C C . LYS A 1 70 ? 22.074 -16.789 6.713 1.00 45.16 70 LYS A C 1
ATOM 535 O O . LYS A 1 70 ? 21.077 -16.104 6.488 1.00 45.16 70 LYS A O 1
ATOM 540 N N . CYS A 1 71 ? 22.753 -17.410 5.753 1.00 51.59 71 CYS A N 1
ATOM 541 C CA . CYS A 1 71 ? 22.225 -17.516 4.393 1.00 51.59 71 CYS A CA 1
ATOM 542 C C . CYS A 1 71 ? 20.874 -18.260 4.421 1.00 51.59 71 CYS A C 1
ATOM 544 O O . CYS A 1 71 ? 20.728 -19.256 5.134 1.00 51.59 71 CYS A O 1
ATOM 546 N N . ALA A 1 72 ? 19.895 -17.746 3.677 1.00 53.91 72 ALA A N 1
ATOM 547 C CA . ALA A 1 72 ? 18.557 -18.307 3.550 1.00 53.91 72 ALA A CA 1
ATOM 548 C C . ALA A 1 72 ? 18.316 -18.686 2.086 1.00 53.91 72 ALA A C 1
ATOM 550 O O . ALA A 1 72 ? 18.440 -17.833 1.207 1.00 53.91 72 ALA A O 1
ATOM 551 N N . LEU A 1 73 ? 17.971 -19.948 1.832 1.00 51.72 73 LEU A N 1
ATOM 552 C CA . LEU A 1 73 ? 17.588 -20.400 0.499 1.00 51.72 73 LEU A CA 1
ATOM 553 C C . LEU A 1 73 ? 16.104 -20.156 0.240 1.00 51.72 73 LEU A C 1
ATOM 555 O O . LEU A 1 73 ? 15.270 -20.208 1.149 1.00 51.72 73 LEU A O 1
ATOM 559 N N . THR A 1 74 ? 15.771 -19.901 -1.023 1.00 51.31 74 THR A N 1
ATOM 560 C CA . THR A 1 74 ? 14.374 -19.813 -1.438 1.00 51.31 74 THR A CA 1
ATOM 561 C C . THR A 1 74 ? 13.732 -21.197 -1.458 1.00 51.31 74 THR A C 1
ATOM 563 O O . THR A 1 74 ? 14.346 -22.185 -1.854 1.00 51.31 74 THR A O 1
ATOM 566 N N . ARG A 1 75 ? 12.460 -21.256 -1.057 1.00 53.09 75 ARG A N 1
ATOM 567 C CA . ARG A 1 75 ? 11.603 -22.439 -1.222 1.00 53.09 75 ARG A CA 1
ATOM 568 C C . ARG A 1 75 ? 10.835 -22.436 -2.547 1.00 53.09 75 ARG A C 1
ATOM 570 O O . ARG A 1 75 ? 10.052 -23.351 -2.784 1.00 53.09 75 ARG A O 1
ATOM 577 N N . ALA A 1 76 ? 11.021 -21.409 -3.377 1.00 54.31 76 ALA A N 1
ATOM 578 C CA . ALA A 1 76 ? 10.517 -21.401 -4.741 1.00 54.31 76 ALA A CA 1
ATOM 579 C C . ALA A 1 76 ? 11.361 -22.357 -5.592 1.00 54.31 76 ALA A C 1
ATOM 581 O O . ALA A 1 76 ? 12.577 -22.213 -5.662 1.00 54.31 76 ALA A O 1
ATOM 582 N N . THR A 1 77 ? 10.704 -23.308 -6.250 1.00 51.44 77 THR A N 1
ATOM 583 C CA . THR A 1 77 ? 11.319 -24.277 -7.175 1.00 51.44 77 THR A CA 1
ATOM 584 C C . THR A 1 77 ? 11.597 -23.683 -8.557 1.00 51.44 77 THR A C 1
ATOM 586 O O . THR A 1 77 ? 12.266 -24.311 -9.374 1.00 51.44 77 THR A O 1
ATOM 589 N N . ILE A 1 78 ? 11.057 -22.494 -8.841 1.00 59.75 78 ILE A N 1
ATOM 590 C CA . ILE A 1 78 ? 11.176 -21.766 -10.106 1.00 59.75 78 ILE A CA 1
ATOM 591 C C . ILE A 1 78 ? 11.302 -20.269 -9.802 1.00 59.75 78 ILE A C 1
ATOM 593 O O . ILE A 1 78 ? 10.556 -19.728 -8.986 1.00 59.75 78 ILE A O 1
ATOM 597 N N . TYR A 1 79 ? 12.217 -19.598 -10.496 1.00 54.47 79 TYR A N 1
ATOM 598 C CA . TYR A 1 79 ? 12.362 -18.150 -10.545 1.00 54.47 79 TYR A CA 1
ATOM 599 C C . TYR A 1 79 ? 11.895 -17.667 -11.926 1.00 54.47 79 TYR A C 1
ATOM 601 O O . TYR A 1 79 ? 12.558 -17.907 -12.935 1.00 54.47 79 TYR A O 1
ATOM 609 N N . SER A 1 80 ? 10.722 -17.035 -11.990 1.00 50.94 80 SER A N 1
ATOM 610 C CA . SER A 1 80 ? 10.139 -16.576 -13.258 1.00 50.94 80 SER A CA 1
ATOM 611 C C . SER A 1 80 ? 10.783 -15.261 -13.703 1.00 50.94 80 SER A C 1
ATOM 613 O O . SER A 1 80 ? 10.898 -14.328 -12.906 1.00 50.94 80 SER A O 1
ATOM 615 N N . THR A 1 81 ? 11.230 -15.176 -14.958 1.00 54.28 81 THR A N 1
ATOM 616 C CA . THR A 1 81 ? 11.932 -14.002 -15.506 1.00 54.28 81 THR A CA 1
ATOM 617 C C . THR A 1 81 ? 11.311 -13.536 -16.829 1.00 54.28 81 THR A C 1
ATOM 619 O O . THR A 1 81 ? 10.651 -14.326 -17.506 1.00 54.28 81 THR A O 1
ATOM 622 N N . PRO A 1 82 ? 11.573 -12.291 -17.281 1.00 38.09 82 PRO A N 1
ATOM 623 C CA . PRO A 1 82 ? 11.111 -11.802 -18.586 1.00 38.09 82 PRO A CA 1
ATOM 624 C C . PRO A 1 82 ? 11.587 -12.614 -19.806 1.00 38.09 82 PRO A C 1
ATOM 626 O O . PRO A 1 82 ? 11.042 -12.429 -20.892 1.00 38.09 82 PRO A O 1
ATOM 629 N N . ILE A 1 83 ? 12.582 -13.496 -19.641 1.00 44.16 83 ILE A N 1
ATOM 630 C CA . ILE A 1 83 ? 13.115 -14.383 -20.690 1.00 44.16 83 ILE A CA 1
ATOM 631 C C . ILE A 1 83 ? 12.715 -15.860 -20.508 1.00 44.16 83 ILE A C 1
ATOM 633 O O . ILE A 1 83 ? 13.083 -16.691 -21.336 1.00 44.16 83 ILE A O 1
ATOM 637 N N . GLY A 1 84 ? 11.956 -16.197 -19.458 1.00 49.72 84 GLY A N 1
ATOM 638 C CA . GLY A 1 84 ? 11.486 -17.555 -19.170 1.00 49.72 84 GLY A CA 1
ATOM 639 C C . GLY A 1 84 ? 11.596 -17.963 -17.698 1.00 49.72 84 GLY A C 1
ATOM 640 O O . GLY A 1 84 ? 12.122 -17.231 -16.858 1.00 49.72 84 GLY A O 1
ATOM 641 N N . ASP A 1 85 ? 11.098 -19.157 -17.392 1.00 58.41 85 ASP A N 1
ATOM 642 C CA . ASP A 1 85 ? 11.131 -19.755 -16.056 1.00 58.41 85 ASP A CA 1
ATOM 643 C C . ASP A 1 85 ? 12.458 -20.493 -15.807 1.00 58.41 85 ASP A C 1
ATOM 645 O O . ASP A 1 85 ? 12.816 -21.409 -16.549 1.00 58.41 85 ASP A O 1
ATOM 649 N N . LEU A 1 86 ? 13.180 -20.116 -14.747 1.00 46.84 86 LEU A N 1
ATOM 650 C CA . LEU A 1 86 ? 14.445 -20.738 -14.345 1.00 46.84 86 LEU A CA 1
ATOM 651 C C . LEU A 1 86 ? 14.219 -21.680 -13.147 1.00 46.84 86 LEU A C 1
ATOM 653 O O . LEU A 1 86 ? 13.856 -21.192 -12.076 1.00 46.84 86 LEU A O 1
ATOM 657 N N . PRO A 1 87 ? 14.416 -23.006 -13.265 1.00 46.03 87 PRO A N 1
ATOM 658 C CA . PRO A 1 87 ? 14.275 -23.919 -12.131 1.00 46.03 87 PRO A CA 1
ATOM 659 C C . PRO A 1 87 ? 15.386 -23.704 -11.090 1.00 46.03 87 PRO A C 1
ATOM 661 O O . PRO A 1 87 ? 16.531 -23.412 -11.436 1.00 46.03 87 PRO A O 1
ATOM 664 N N . VAL A 1 88 ? 15.043 -23.872 -9.813 1.00 49.66 88 VAL A N 1
ATOM 665 C CA . VAL A 1 88 ? 15.906 -23.602 -8.652 1.00 49.66 88 VAL A CA 1
ATOM 666 C C . VAL A 1 88 ? 16.220 -24.903 -7.909 1.00 49.66 88 VAL A C 1
ATOM 668 O O . VAL A 1 88 ? 15.339 -25.739 -7.718 1.00 49.66 88 VAL A O 1
ATOM 671 N N . ASP A 1 89 ? 17.477 -25.064 -7.490 1.00 45.72 89 ASP A N 1
ATOM 672 C CA . ASP A 1 89 ? 17.986 -26.251 -6.786 1.00 45.72 89 ASP A CA 1
ATOM 673 C C . ASP A 1 89 ? 17.957 -26.081 -5.245 1.00 45.72 89 ASP A C 1
ATOM 675 O O . ASP A 1 89 ? 17.862 -24.956 -4.740 1.00 45.72 89 ASP A O 1
ATOM 679 N N . HIS A 1 90 ? 18.007 -27.180 -4.481 1.00 46.19 90 HIS A N 1
ATOM 680 C CA . HIS A 1 90 ? 17.705 -27.189 -3.035 1.00 46.19 90 HIS A CA 1
ATOM 681 C C . HIS A 1 90 ? 18.625 -28.115 -2.192 1.00 46.19 90 HIS A C 1
ATOM 683 O O . HIS A 1 90 ? 18.324 -29.294 -2.007 1.00 46.19 90 HIS A O 1
ATOM 689 N N . GLU A 1 91 ? 19.681 -27.565 -1.575 1.00 42.81 91 GLU A N 1
ATOM 690 C CA . GLU A 1 91 ? 20.515 -28.210 -0.532 1.00 42.81 91 GLU A CA 1
ATOM 691 C C . GLU A 1 91 ? 20.944 -27.170 0.528 1.00 42.81 91 GLU A C 1
ATOM 693 O O . GLU A 1 91 ? 21.417 -26.107 0.148 1.00 42.81 91 GLU A O 1
ATOM 698 N N . ASP A 1 92 ? 20.819 -27.444 1.836 1.00 41.12 92 ASP A N 1
ATOM 699 C CA . ASP A 1 92 ? 20.914 -26.437 2.924 1.00 41.12 92 ASP A CA 1
ATOM 700 C C . ASP A 1 92 ? 22.214 -26.462 3.785 1.00 41.12 92 ASP A C 1
ATOM 702 O O . ASP A 1 92 ? 22.720 -27.527 4.136 1.00 41.12 92 ASP A O 1
ATOM 706 N N . GLN A 1 93 ? 22.579 -25.269 4.299 1.00 43.00 93 GLN A N 1
ATOM 707 C CA . GLN A 1 93 ? 23.444 -24.876 5.451 1.00 43.00 93 GLN A CA 1
ATOM 708 C C . GLN A 1 93 ? 24.869 -24.281 5.230 1.00 43.00 93 GLN A C 1
ATOM 710 O O . GLN A 1 93 ? 25.677 -24.777 4.458 1.00 43.00 93 GLN A O 1
ATOM 715 N N . ASN A 1 94 ? 25.161 -23.244 6.054 1.00 59.81 94 ASN A N 1
ATOM 716 C CA . ASN A 1 94 ? 26.430 -22.541 6.391 1.00 59.81 94 ASN A CA 1
ATOM 717 C C . ASN A 1 94 ? 27.353 -22.033 5.258 1.00 59.81 94 ASN A C 1
ATOM 719 O O . ASN A 1 94 ? 27.755 -22.793 4.405 1.00 59.81 94 ASN A O 1
ATOM 723 N N . GLU A 1 95 ? 27.838 -20.780 5.309 1.00 66.44 95 GLU A N 1
ATOM 724 C CA . GLU A 1 95 ? 28.619 -20.153 4.206 1.00 66.44 95 GLU A CA 1
ATOM 725 C C . GLU A 1 95 ? 29.814 -20.974 3.678 1.00 66.44 95 GLU A C 1
ATOM 727 O O . GLU A 1 95 ? 29.910 -21.203 2.475 1.00 66.44 95 GLU A O 1
ATOM 732 N N . ALA A 1 96 ? 30.696 -21.463 4.556 1.00 64.62 96 ALA A N 1
ATOM 733 C CA . ALA A 1 96 ? 31.836 -22.291 4.143 1.00 64.62 96 ALA A CA 1
ATOM 734 C C . ALA A 1 96 ? 31.413 -23.691 3.649 1.00 64.62 96 ALA A C 1
ATOM 736 O O . ALA A 1 96 ? 32.059 -24.268 2.778 1.00 64.62 96 ALA A O 1
ATOM 737 N N . MET A 1 97 ? 30.301 -24.214 4.174 1.00 63.81 97 MET A N 1
ATOM 738 C CA . MET A 1 97 ? 29.716 -25.497 3.777 1.00 63.81 97 MET A CA 1
ATOM 739 C C . MET A 1 97 ? 28.986 -25.381 2.432 1.00 63.81 97 MET A C 1
ATOM 741 O O . MET A 1 97 ? 29.180 -26.242 1.588 1.00 63.81 97 MET A O 1
ATOM 745 N N . TYR A 1 98 ? 28.258 -24.292 2.169 1.00 69.00 98 TYR A N 1
ATOM 746 C CA . TYR A 1 98 ? 27.801 -23.910 0.832 1.00 69.00 98 TYR A CA 1
ATOM 747 C C . TYR A 1 98 ? 28.980 -23.751 -0.125 1.00 69.00 98 TYR A C 1
ATOM 749 O O . TYR A 1 98 ? 28.903 -24.234 -1.247 1.00 69.00 98 TYR A O 1
ATOM 757 N N . GLY A 1 99 ? 30.095 -23.161 0.322 1.00 72.94 99 GLY A N 1
ATOM 758 C CA . GLY A 1 99 ? 31.349 -23.147 -0.431 1.00 72.94 99 GLY A CA 1
ATOM 759 C C . GLY A 1 99 ? 31.760 -24.547 -0.896 1.00 72.94 99 GLY A C 1
ATOM 760 O O . GLY A 1 99 ? 31.910 -24.793 -2.089 1.00 72.94 99 GLY A O 1
ATOM 761 N N . GLN A 1 100 ? 31.853 -25.486 0.045 1.00 74.31 100 GLN A N 1
ATOM 762 C CA . GLN A 1 100 ? 32.214 -26.883 -0.206 1.00 74.31 100 GLN A CA 1
ATOM 763 C C . GLN A 1 100 ? 31.150 -27.686 -0.994 1.00 74.31 100 GLN A C 1
ATOM 765 O O . GLN A 1 100 ? 31.498 -28.584 -1.756 1.00 74.31 100 GLN A O 1
ATOM 770 N N . LEU A 1 101 ? 29.857 -27.383 -0.833 1.00 73.56 101 LEU A N 1
ATOM 771 C CA . LEU A 1 101 ? 28.746 -28.029 -1.550 1.00 73.56 101 LEU A CA 1
ATOM 772 C C . LEU A 1 101 ? 28.589 -27.514 -2.985 1.00 73.56 101 LEU A C 1
ATOM 774 O O . LEU A 1 101 ? 28.149 -28.270 -3.854 1.00 73.56 101 LEU A O 1
ATOM 778 N N . LEU A 1 102 ? 28.931 -26.245 -3.230 1.00 80.62 102 LEU A N 1
ATOM 779 C CA . LEU A 1 102 ? 28.806 -25.587 -4.529 1.00 80.62 102 LEU A CA 1
ATOM 780 C C . LEU A 1 102 ? 30.094 -25.651 -5.363 1.00 80.62 102 LEU A C 1
ATOM 782 O O . LEU A 1 102 ? 30.015 -25.551 -6.586 1.00 80.62 102 LEU A O 1
ATOM 786 N N . SER A 1 103 ? 31.264 -25.881 -4.758 1.00 84.06 103 SER A N 1
ATOM 787 C CA . SER A 1 103 ? 32.537 -25.966 -5.490 1.00 84.06 103 SER A CA 1
ATOM 788 C C . SER A 1 103 ? 32.556 -27.072 -6.553 1.00 84.06 103 SER A C 1
ATOM 790 O O . SER A 1 103 ? 33.015 -26.835 -7.666 1.00 84.06 103 SER A O 1
ATOM 792 N N . ARG A 1 104 ? 31.948 -28.234 -6.271 1.00 81.12 104 ARG A N 1
ATOM 793 C CA . ARG A 1 104 ? 31.749 -29.330 -7.245 1.00 81.12 104 ARG A CA 1
ATOM 794 C C . ARG A 1 104 ? 30.951 -28.923 -8.489 1.00 81.12 104 ARG A C 1
ATOM 796 O O . ARG A 1 104 ? 31.102 -29.547 -9.531 1.00 81.12 104 ARG A O 1
ATOM 803 N N . TYR A 1 105 ? 30.102 -27.898 -8.388 1.00 83.88 105 TYR A N 1
ATOM 804 C CA . TYR A 1 105 ? 29.376 -27.345 -9.532 1.00 83.88 105 TYR A CA 1
ATOM 805 C C . TYR A 1 105 ? 30.187 -26.256 -10.248 1.00 83.88 105 TYR A C 1
ATOM 807 O O . TYR A 1 105 ? 29.985 -26.065 -11.441 1.00 83.88 105 TYR A O 1
ATOM 815 N N . LEU A 1 106 ? 31.119 -25.578 -9.565 1.00 84.56 106 LEU A N 1
ATOM 816 C CA . LEU A 1 106 ? 32.073 -24.639 -10.176 1.00 84.56 106 LEU A CA 1
ATOM 817 C C . LEU A 1 106 ? 33.142 -25.356 -11.029 1.00 84.56 106 LEU A C 1
ATOM 819 O O . LEU A 1 106 ? 33.696 -24.751 -11.942 1.00 84.56 106 LEU A O 1
ATOM 823 N N . ASP A 1 107 ? 33.390 -26.641 -10.754 1.00 82.00 107 ASP A N 1
ATOM 824 C CA . ASP A 1 107 ? 34.283 -27.517 -11.530 1.00 82.00 107 ASP A CA 1
ATOM 825 C C . ASP A 1 107 ? 33.675 -28.055 -12.843 1.00 82.00 107 ASP A C 1
ATOM 827 O O . ASP A 1 107 ? 34.398 -28.606 -13.673 1.00 82.00 107 ASP A O 1
ATOM 831 N N . ASP A 1 108 ? 32.364 -27.908 -13.065 1.00 83.94 108 ASP A N 1
ATOM 832 C CA . ASP A 1 108 ? 31.702 -28.320 -14.309 1.00 83.94 108 ASP A CA 1
ATOM 833 C C . ASP A 1 108 ? 31.512 -27.104 -15.242 1.00 83.94 108 ASP A C 1
ATOM 835 O O . ASP A 1 108 ? 30.723 -26.209 -14.924 1.00 83.94 108 ASP A O 1
ATOM 839 N N . PRO A 1 109 ? 32.173 -27.064 -16.421 1.00 81.44 109 PRO A N 1
ATOM 840 C CA . PRO A 1 109 ? 32.170 -25.915 -17.335 1.00 81.44 109 PRO A CA 1
ATOM 841 C C . PRO A 1 109 ? 30.826 -25.672 -18.046 1.00 81.44 109 PRO A C 1
ATOM 843 O O . PRO A 1 109 ? 30.737 -24.806 -18.918 1.00 81.44 109 PRO A O 1
ATOM 846 N N . LYS A 1 110 ? 29.780 -26.441 -17.719 1.00 85.38 110 LYS A N 1
ATOM 847 C CA . LYS A 1 110 ? 28.394 -26.178 -18.131 1.00 85.38 110 LYS A CA 1
ATOM 848 C C . LYS A 1 110 ? 27.605 -25.346 -17.119 1.00 85.38 110 LYS A C 1
ATOM 850 O O . LYS A 1 110 ? 26.463 -24.970 -17.410 1.00 85.38 110 LYS A O 1
ATOM 855 N N . ASN A 1 111 ? 28.178 -25.086 -15.947 1.00 87.75 111 ASN A N 1
ATOM 856 C CA . ASN A 1 111 ? 27.589 -24.271 -14.895 1.00 87.75 111 ASN A CA 1
ATOM 857 C C . ASN A 1 111 ? 28.220 -22.878 -14.885 1.00 87.75 111 ASN A C 1
ATOM 859 O O . ASN A 1 111 ? 29.399 -22.708 -15.186 1.00 87.75 111 ASN A O 1
ATOM 863 N N . PHE A 1 112 ? 27.434 -21.879 -14.496 1.00 88.25 112 PHE A N 1
ATOM 864 C CA . PHE A 1 112 ? 27.886 -20.496 -14.410 1.00 88.25 112 PHE A CA 1
ATOM 865 C C . PHE A 1 112 ? 27.355 -19.813 -13.151 1.00 88.25 112 PHE A C 1
ATOM 867 O O . PHE A 1 112 ? 26.183 -19.978 -12.810 1.00 88.25 112 PHE A O 1
ATOM 874 N N . PHE A 1 113 ? 28.190 -19.021 -12.476 1.00 90.50 113 PHE A N 1
ATOM 875 C CA . PHE A 1 113 ? 27.825 -18.346 -11.227 1.00 90.50 113 PHE A CA 1
ATOM 876 C C . PHE A 1 113 ? 27.729 -16.825 -11.395 1.00 90.50 113 PHE A C 1
ATOM 878 O O . PHE A 1 113 ? 28.691 -16.152 -11.756 1.00 90.50 113 PHE A O 1
ATOM 885 N N . SER A 1 114 ? 26.563 -16.266 -11.076 1.00 91.62 114 SER A N 1
ATOM 886 C CA . SER A 1 114 ? 26.308 -14.824 -11.059 1.00 91.62 114 SER A CA 1
ATOM 887 C C . SER A 1 114 ? 26.196 -14.340 -9.616 1.00 91.62 114 SER A C 1
ATOM 889 O O . SER A 1 114 ? 25.199 -14.607 -8.943 1.00 91.62 114 SER A O 1
ATOM 891 N N . ILE A 1 115 ? 27.206 -13.615 -9.135 1.00 92.56 115 ILE A N 1
ATOM 892 C CA . ILE A 1 115 ? 27.244 -13.035 -7.792 1.00 92.56 115 ILE A CA 1
ATOM 893 C C . ILE A 1 115 ? 26.707 -11.599 -7.868 1.00 92.56 115 ILE A C 1
ATOM 895 O O . ILE A 1 115 ? 27.311 -10.719 -8.477 1.00 92.56 115 ILE A O 1
ATOM 899 N N . SER A 1 116 ? 25.557 -11.368 -7.243 1.00 88.75 116 SER A N 1
ATOM 900 C CA . SER A 1 116 ? 24.838 -10.093 -7.198 1.00 88.75 116 SER A CA 1
ATOM 901 C C . SER A 1 116 ? 25.306 -9.258 -6.000 1.00 88.75 116 SER A C 1
ATOM 903 O O . SER A 1 116 ? 25.092 -9.644 -4.848 1.00 88.75 116 SER A O 1
ATOM 905 N N . SER A 1 117 ? 25.971 -8.125 -6.255 1.00 87.00 117 SER A N 1
ATOM 906 C CA . SER A 1 117 ? 26.468 -7.222 -5.210 1.00 87.00 117 SER A CA 1
ATOM 907 C C . SER A 1 117 ? 26.715 -5.793 -5.698 1.00 87.00 117 SER A C 1
ATOM 909 O O . SER A 1 117 ? 27.673 -5.539 -6.427 1.00 87.00 117 SER A O 1
ATOM 911 N N . ASP A 1 118 ? 25.976 -4.831 -5.148 1.00 86.38 118 ASP A N 1
ATOM 912 C CA . ASP A 1 118 ? 26.503 -3.470 -4.984 1.00 86.38 118 ASP A CA 1
ATOM 913 C C . ASP A 1 118 ? 27.582 -3.444 -3.872 1.00 86.38 118 ASP A C 1
ATOM 915 O O . ASP A 1 118 ? 27.622 -4.324 -3.000 1.00 86.38 118 ASP A O 1
ATOM 919 N N . PHE A 1 119 ? 28.487 -2.462 -3.924 1.00 87.69 119 PHE A N 1
ATOM 920 C CA . PHE A 1 119 ? 29.640 -2.296 -3.022 1.00 87.69 119 PHE A CA 1
ATOM 921 C C . PHE A 1 119 ? 29.310 -1.323 -1.866 1.00 87.69 119 PHE A C 1
ATOM 923 O O . PHE A 1 119 ? 28.213 -1.417 -1.311 1.00 87.69 119 PHE A O 1
ATOM 930 N N . CYS A 1 120 ? 30.222 -0.437 -1.439 1.00 89.62 120 CYS A N 1
ATOM 931 C CA . CYS A 1 120 ? 29.974 0.510 -0.350 1.00 89.62 120 CYS A CA 1
ATOM 932 C C . CYS A 1 120 ? 28.695 1.339 -0.562 1.00 89.62 120 CYS A C 1
ATOM 934 O O . CYS A 1 120 ? 28.515 2.011 -1.580 1.00 89.62 120 CYS A O 1
ATOM 936 N N . HIS A 1 121 ? 27.830 1.318 0.450 1.00 85.88 121 HIS A N 1
ATOM 937 C CA . HIS A 1 121 ? 26.693 2.214 0.616 1.00 85.88 121 HIS A CA 1
ATOM 938 C C . HIS A 1 121 ? 27.099 3.298 1.616 1.00 85.88 121 HIS A C 1
ATOM 940 O O . HIS A 1 121 ? 27.004 3.113 2.832 1.00 85.88 121 HIS A O 1
ATOM 946 N N . TRP A 1 122 ? 27.596 4.421 1.100 1.00 89.81 122 TRP A N 1
ATOM 947 C CA . TRP A 1 122 ? 28.179 5.491 1.903 1.00 89.81 122 TRP A CA 1
ATOM 948 C C . TRP A 1 122 ? 27.199 6.639 2.124 1.00 89.81 122 TRP A C 1
ATOM 950 O O . TRP A 1 122 ? 26.612 7.160 1.173 1.00 89.81 122 TRP A O 1
ATOM 960 N N . GLY A 1 123 ? 27.050 7.072 3.372 1.00 84.06 123 GLY A N 1
ATOM 961 C CA . GLY A 1 123 ? 26.233 8.214 3.763 1.00 84.06 123 GLY A CA 1
ATOM 962 C C . GLY A 1 123 ? 25.499 7.998 5.083 1.00 84.06 123 GLY A C 1
ATOM 963 O O . GLY A 1 123 ? 25.252 6.872 5.516 1.00 84.06 123 GLY A O 1
ATOM 964 N N . THR A 1 124 ? 25.080 9.094 5.716 1.00 77.12 124 THR A N 1
ATOM 965 C CA . THR A 1 124 ? 24.341 9.061 6.993 1.00 77.12 124 THR A CA 1
ATOM 966 C C . THR A 1 124 ? 23.038 8.263 6.905 1.00 77.12 124 THR A C 1
ATOM 968 O O . THR A 1 124 ? 22.670 7.594 7.868 1.00 77.12 124 THR A O 1
ATOM 971 N N . ARG A 1 125 ? 22.377 8.265 5.737 1.00 65.19 125 ARG A N 1
ATOM 972 C CA . ARG A 1 125 ? 21.160 7.480 5.455 1.00 65.19 125 ARG A CA 1
ATOM 973 C C . ARG A 1 125 ? 21.371 5.960 5.461 1.00 65.19 125 ARG A C 1
ATOM 975 O O . ARG A 1 125 ? 20.414 5.223 5.648 1.00 65.19 125 ARG A O 1
ATOM 982 N N . PHE A 1 126 ? 22.612 5.507 5.276 1.00 76.19 126 PHE A N 1
ATOM 983 C CA . PHE A 1 126 ? 23.021 4.103 5.381 1.00 76.19 126 PHE A CA 1
ATOM 984 C C . PHE A 1 126 ? 23.682 3.793 6.738 1.00 76.19 126 PHE A C 1
ATOM 986 O O . PHE A 1 126 ? 24.236 2.716 6.926 1.00 76.19 126 PHE A O 1
ATOM 993 N N . SER A 1 127 ? 23.673 4.758 7.669 1.00 76.81 127 SER A N 1
ATOM 994 C CA . SER A 1 127 ? 24.385 4.719 8.957 1.00 76.81 127 SER A CA 1
ATOM 995 C C . SER A 1 127 ? 25.899 4.468 8.857 1.00 76.81 127 SER A C 1
ATOM 997 O O . SER A 1 127 ? 26.530 4.158 9.863 1.00 76.81 127 SER A O 1
ATOM 999 N N . TYR A 1 128 ? 26.499 4.665 7.678 1.00 81.50 128 TYR A N 1
ATOM 1000 C CA . TYR A 1 128 ? 27.901 4.354 7.409 1.00 81.50 128 TYR A CA 1
ATOM 1001 C C . TYR A 1 128 ? 28.608 5.525 6.722 1.00 81.50 128 TYR A C 1
ATOM 1003 O O . TYR A 1 128 ? 28.313 5.870 5.579 1.00 81.50 128 TYR A O 1
ATOM 1011 N N . THR A 1 129 ? 29.549 6.159 7.423 1.00 88.12 129 THR A N 1
ATOM 1012 C CA . THR A 1 129 ? 30.318 7.310 6.911 1.00 88.12 129 THR A CA 1
ATOM 1013 C C . THR A 1 129 ? 31.813 7.172 7.206 1.00 88.12 129 THR A C 1
ATOM 1015 O O . THR A 1 129 ? 32.445 8.128 7.664 1.00 88.12 129 THR A O 1
ATOM 1018 N N . TYR A 1 130 ? 32.380 5.980 6.988 1.00 88.19 130 TYR A N 1
ATOM 1019 C CA . TYR A 1 130 ? 33.827 5.767 7.090 1.00 88.19 130 TYR A CA 1
ATOM 1020 C C . TYR A 1 130 ? 34.565 6.721 6.141 1.00 88.19 130 TYR A C 1
ATOM 1022 O O . TYR A 1 130 ? 34.248 6.787 4.955 1.00 88.19 130 TYR A O 1
ATOM 1030 N N . TYR A 1 131 ? 35.523 7.491 6.649 1.00 91.19 131 TYR A N 1
ATOM 1031 C CA . TYR A 1 131 ? 36.245 8.478 5.849 1.00 91.19 131 TYR A CA 1
ATOM 1032 C C . TYR A 1 131 ? 37.665 8.664 6.377 1.00 91.19 131 TYR A C 1
ATOM 1034 O O . TYR A 1 131 ? 37.884 9.331 7.394 1.00 91.19 131 TYR A O 1
ATOM 1042 N N . ASP A 1 132 ? 38.630 8.115 5.644 1.00 88.25 132 ASP A N 1
ATOM 1043 C CA . ASP A 1 132 ? 40.034 8.441 5.830 1.00 88.25 132 ASP A CA 1
ATOM 1044 C C . ASP A 1 132 ? 40.393 9.722 5.061 1.00 88.25 132 ASP A C 1
ATOM 1046 O O . ASP A 1 132 ? 40.245 9.841 3.843 1.00 88.25 132 ASP A O 1
ATOM 1050 N N . LYS A 1 133 ? 40.917 10.692 5.809 1.00 88.00 133 LYS A N 1
ATOM 1051 C CA . LYS A 1 133 ? 41.328 12.003 5.307 1.00 88.00 133 LYS A CA 1
ATOM 1052 C C . LYS A 1 133 ? 42.645 11.947 4.529 1.00 88.00 133 LYS A C 1
ATOM 1054 O O . LYS A 1 133 ? 42.922 12.896 3.798 1.00 88.00 133 LYS A O 1
ATOM 1059 N N . SER A 1 134 ? 43.447 10.881 4.654 1.00 90.00 134 SER A N 1
ATOM 1060 C CA . SER A 1 134 ? 44.696 10.745 3.887 1.00 90.00 134 SER A CA 1
ATOM 1061 C C . SER A 1 134 ? 44.431 10.649 2.375 1.00 90.00 134 SER A C 1
ATOM 1063 O O . SER A 1 134 ? 45.161 11.236 1.578 1.00 90.00 134 SER A O 1
ATOM 1065 N N . HIS A 1 135 ? 43.298 10.050 1.994 1.00 86.38 135 HIS A N 1
ATOM 1066 C CA . HIS A 1 135 ? 42.812 9.937 0.615 1.00 86.38 135 HIS A CA 1
ATOM 1067 C C . HIS A 1 135 ? 42.175 11.233 0.057 1.00 86.38 135 HIS A C 1
ATOM 1069 O O . HIS A 1 135 ? 41.698 11.273 -1.080 1.00 86.38 135 HIS A O 1
ATOM 1075 N N . GLY A 1 136 ? 42.189 12.329 0.824 1.00 90.88 136 GLY A N 1
ATOM 1076 C CA . GLY A 1 136 ? 41.837 13.672 0.362 1.00 90.88 136 GLY A CA 1
ATOM 1077 C C . GLY A 1 136 ? 40.334 13.942 0.273 1.00 90.88 136 GLY A C 1
ATOM 1078 O O . GLY A 1 136 ? 39.772 14.589 1.151 1.00 90.88 136 GLY A O 1
ATOM 1079 N N . ALA A 1 137 ? 39.680 13.525 -0.813 1.00 90.12 137 ALA A N 1
ATOM 1080 C CA . ALA A 1 137 ? 38.242 13.741 -1.002 1.00 90.12 137 ALA A CA 1
ATOM 1081 C C . ALA A 1 137 ? 37.435 12.531 -0.511 1.00 90.12 137 ALA A C 1
ATOM 1083 O O . ALA A 1 137 ? 37.870 11.397 -0.682 1.00 90.12 137 ALA A O 1
ATOM 1084 N N . ILE A 1 138 ? 36.224 12.751 0.016 1.00 89.31 138 ILE A N 1
ATOM 1085 C CA . ILE A 1 138 ? 35.365 11.671 0.544 1.00 89.31 138 ILE A CA 1
ATOM 1086 C C . ILE A 1 138 ? 35.184 10.549 -0.489 1.00 89.31 138 ILE A C 1
ATOM 1088 O O . ILE A 1 138 ? 35.479 9.397 -0.192 1.00 89.31 138 ILE A O 1
ATOM 1092 N N . HIS A 1 139 ? 34.807 10.875 -1.730 1.00 88.19 139 HIS A N 1
ATOM 1093 C CA . HIS A 1 139 ? 34.674 9.871 -2.793 1.00 88.19 139 HIS A CA 1
ATOM 1094 C C . HIS A 1 139 ? 35.966 9.106 -3.120 1.00 88.19 139 HIS A C 1
ATOM 1096 O O . HIS A 1 139 ? 35.877 7.957 -3.536 1.00 88.19 139 HIS A O 1
ATOM 1102 N N . LYS A 1 140 ? 37.150 9.695 -2.889 1.00 90.69 140 LYS A N 1
ATOM 1103 C CA . LYS A 1 140 ? 38.444 9.008 -3.030 1.00 90.69 140 LYS A CA 1
ATOM 1104 C C . LYS A 1 140 ? 38.757 8.089 -1.849 1.00 90.69 140 LYS A C 1
ATOM 1106 O O . LYS A 1 140 ? 39.381 7.058 -2.059 1.00 90.69 140 LYS A O 1
ATOM 1111 N N . SER A 1 141 ? 38.275 8.400 -0.645 1.00 90.56 141 SER A N 1
ATOM 1112 C CA . SER A 1 141 ? 38.306 7.455 0.480 1.00 90.56 141 SER A CA 1
ATOM 1113 C C . SER A 1 141 ? 37.335 6.288 0.284 1.00 90.56 141 SER A C 1
ATOM 1115 O O . SER A 1 141 ? 37.667 5.183 0.697 1.00 90.56 141 SER A O 1
ATOM 1117 N N . ILE A 1 142 ? 36.167 6.512 -0.334 1.00 90.56 142 ILE A N 1
ATOM 1118 C CA . ILE A 1 142 ? 35.237 5.433 -0.718 1.00 90.56 142 ILE A CA 1
ATOM 1119 C C . ILE A 1 142 ? 35.890 4.554 -1.793 1.00 90.56 142 ILE A C 1
ATOM 1121 O O . ILE A 1 142 ? 35.955 3.343 -1.638 1.00 90.56 142 ILE A O 1
ATOM 1125 N N . GLU A 1 143 ? 36.444 5.176 -2.837 1.00 90.69 143 GLU A N 1
ATOM 1126 C CA . GLU A 1 143 ? 37.154 4.501 -3.930 1.00 90.69 143 GLU A CA 1
ATOM 1127 C C . GLU A 1 143 ? 38.318 3.646 -3.413 1.00 90.69 143 GLU A C 1
ATOM 1129 O O . GLU A 1 143 ? 38.405 2.478 -3.766 1.00 90.69 143 GLU A O 1
ATOM 1134 N N . ALA A 1 144 ? 39.159 4.175 -2.519 1.00 89.75 144 ALA A N 1
ATOM 1135 C CA . ALA A 1 144 ? 40.253 3.414 -1.915 1.00 89.75 144 ALA A CA 1
ATOM 1136 C C . ALA A 1 144 ? 39.769 2.263 -1.014 1.00 89.75 144 ALA A C 1
ATOM 1138 O O . ALA A 1 144 ? 40.335 1.172 -1.060 1.00 89.75 144 ALA A O 1
ATOM 1139 N N . LEU A 1 145 ? 38.707 2.477 -0.226 1.00 91.12 145 LEU A N 1
ATOM 1140 C CA . LEU A 1 145 ? 38.110 1.434 0.612 1.00 91.12 145 LEU A CA 1
ATOM 1141 C C . LEU A 1 145 ? 37.522 0.295 -0.234 1.00 91.12 145 LEU A C 1
ATOM 1143 O O . LEU A 1 145 ? 37.734 -0.875 0.087 1.00 91.12 145 LEU A O 1
ATOM 1147 N N . ASP A 1 146 ? 36.795 0.620 -1.304 1.00 92.00 146 ASP A N 1
ATOM 1148 C CA . ASP A 1 146 ? 36.237 -0.377 -2.217 1.00 92.00 146 ASP A CA 1
ATOM 1149 C C . ASP A 1 146 ? 37.337 -1.095 -3.002 1.00 92.00 146 ASP A C 1
ATOM 1151 O O . ASP A 1 146 ? 37.291 -2.317 -3.094 1.00 92.00 146 ASP A O 1
ATOM 1155 N N . HIS A 1 147 ? 38.354 -0.378 -3.499 1.00 89.31 147 HIS A N 1
ATOM 1156 C CA . HIS A 1 147 ? 39.498 -0.989 -4.181 1.00 89.31 147 HIS A CA 1
ATOM 1157 C C . HIS A 1 147 ? 40.272 -1.949 -3.268 1.00 89.31 147 HIS A C 1
ATOM 1159 O O . HIS A 1 147 ? 40.607 -3.042 -3.712 1.00 89.31 147 HIS A O 1
ATOM 1165 N N . MET A 1 148 ? 40.463 -1.622 -1.985 1.00 89.94 148 MET A N 1
ATOM 1166 C CA . MET A 1 148 ? 41.020 -2.561 -1.000 1.00 89.94 148 MET A CA 1
ATOM 1167 C C . MET A 1 148 ? 40.148 -3.824 -0.868 1.00 89.94 148 MET A C 1
ATOM 1169 O O . MET A 1 148 ? 40.664 -4.940 -0.850 1.00 89.94 148 MET A O 1
ATOM 1173 N N . GLY A 1 149 ? 38.819 -3.671 -0.836 1.00 87.50 149 GLY A N 1
ATOM 1174 C CA . GLY A 1 149 ? 37.887 -4.803 -0.838 1.00 87.50 149 GLY A CA 1
ATOM 1175 C C . GLY A 1 149 ? 37.969 -5.641 -2.121 1.00 87.50 149 GLY A C 1
ATOM 1176 O O . GLY A 1 149 ? 37.983 -6.868 -2.054 1.00 87.50 149 GLY A O 1
ATOM 1177 N N . MET A 1 150 ? 38.074 -4.989 -3.282 1.00 88.94 150 MET A N 1
ATOM 1178 C CA . MET A 1 150 ? 38.235 -5.621 -4.597 1.00 88.94 150 MET A CA 1
ATOM 1179 C C . MET A 1 150 ? 39.549 -6.406 -4.686 1.00 88.94 150 MET A C 1
ATOM 1181 O O . MET A 1 150 ? 39.524 -7.572 -5.063 1.00 88.94 150 MET A O 1
ATOM 1185 N N . GLU A 1 151 ? 40.677 -5.813 -4.284 1.00 88.00 151 GLU A N 1
ATOM 1186 C CA . GLU A 1 151 ? 41.993 -6.466 -4.252 1.00 88.00 151 GLU A CA 1
ATOM 1187 C C . GLU A 1 151 ? 41.992 -7.705 -3.348 1.00 88.00 151 GLU A C 1
ATOM 1189 O O . GLU A 1 151 ? 42.511 -8.752 -3.734 1.00 88.00 151 GLU A O 1
ATOM 1194 N N . ILE A 1 152 ? 41.344 -7.630 -2.180 1.00 86.94 152 ILE A N 1
ATOM 1195 C CA . ILE A 1 152 ? 41.202 -8.776 -1.274 1.00 86.94 152 ILE A CA 1
ATOM 1196 C C . ILE A 1 152 ? 40.312 -9.865 -1.894 1.00 86.94 152 ILE A C 1
ATOM 1198 O O . ILE A 1 152 ? 40.659 -11.044 -1.811 1.00 86.94 152 ILE A O 1
ATOM 1202 N N . ILE A 1 153 ? 39.220 -9.505 -2.577 1.00 89.75 153 ILE A N 1
ATOM 1203 C CA . ILE A 1 153 ? 38.386 -10.457 -3.330 1.00 89.75 153 ILE A CA 1
ATOM 1204 C C . ILE A 1 153 ? 39.187 -11.119 -4.468 1.00 89.75 153 ILE A C 1
ATOM 1206 O O . ILE A 1 153 ? 39.062 -12.328 -4.663 1.00 89.75 153 ILE A O 1
ATOM 1210 N N . GLU A 1 154 ? 40.063 -10.392 -5.173 1.00 89.00 154 GLU A N 1
ATOM 1211 C CA . GLU A 1 154 ? 40.927 -10.967 -6.220 1.00 89.00 154 GLU A CA 1
ATOM 1212 C C . GLU A 1 154 ? 41.924 -12.016 -5.699 1.00 89.00 154 GLU A C 1
ATOM 1214 O O . GLU A 1 154 ? 42.368 -12.865 -6.473 1.00 89.00 154 GLU A O 1
ATOM 1219 N N . THR A 1 155 ? 42.235 -12.034 -4.396 1.00 85.44 155 THR A N 1
ATOM 1220 C CA . THR A 1 155 ? 43.064 -13.101 -3.797 1.00 85.44 155 THR A CA 1
ATOM 1221 C C . THR A 1 155 ? 42.357 -14.456 -3.693 1.00 85.44 155 THR A C 1
ATOM 1223 O O . THR A 1 155 ? 43.016 -15.460 -3.426 1.00 85.44 155 THR A O 1
ATOM 1226 N N . GLY A 1 156 ? 41.026 -14.504 -3.839 1.00 85.12 156 GLY A N 1
ATOM 1227 C CA . GLY A 1 156 ? 40.230 -15.713 -3.611 1.00 85.12 156 GLY A CA 1
ATOM 1228 C C . GLY A 1 156 ? 40.085 -16.120 -2.134 1.00 85.12 156 GLY A C 1
ATOM 1229 O O . GLY A 1 156 ? 39.517 -17.171 -1.853 1.00 85.12 156 GLY A O 1
ATOM 1230 N N . ASN A 1 157 ? 40.587 -15.328 -1.177 1.00 83.94 157 ASN A N 1
ATOM 1231 C CA . ASN A 1 157 ? 40.663 -15.712 0.235 1.00 83.94 157 ASN A CA 1
ATOM 1232 C C . ASN A 1 157 ? 39.443 -15.223 1.062 1.00 83.94 157 ASN A C 1
ATOM 1234 O O . ASN A 1 157 ? 39.359 -14.029 1.373 1.00 83.94 157 ASN A O 1
ATOM 1238 N N . PRO A 1 158 ? 38.528 -16.118 1.500 1.00 80.88 158 PRO A N 1
ATOM 1239 C CA . PRO A 1 158 ? 37.358 -15.730 2.294 1.00 80.88 158 PRO A CA 1
ATOM 1240 C C . PRO A 1 158 ? 37.725 -15.227 3.698 1.00 80.88 158 PRO A C 1
ATOM 1242 O O . PRO A 1 158 ? 37.042 -14.358 4.237 1.00 80.88 158 PRO A O 1
ATOM 1245 N N . ASP A 1 159 ? 38.810 -15.732 4.294 1.00 78.19 159 ASP A N 1
ATOM 1246 C CA . ASP A 1 159 ? 39.228 -15.359 5.648 1.00 78.19 159 ASP A CA 1
ATOM 1247 C C . ASP A 1 159 ? 39.799 -13.927 5.676 1.00 78.19 159 ASP A C 1
ATOM 1249 O O . ASP A 1 159 ? 39.493 -13.155 6.586 1.00 78.19 159 ASP A O 1
ATOM 1253 N N . ALA A 1 160 ? 40.538 -13.531 4.632 1.00 82.19 160 ALA A N 1
ATOM 1254 C CA . ALA A 1 160 ? 41.017 -12.157 4.458 1.00 82.19 160 ALA A CA 1
ATOM 1255 C C . ALA A 1 160 ? 39.868 -11.171 4.175 1.00 82.19 160 ALA A C 1
ATOM 1257 O O . ALA A 1 160 ? 39.813 -10.097 4.776 1.00 82.19 160 ALA A O 1
ATOM 1258 N N . PHE A 1 161 ? 38.909 -11.546 3.318 1.00 85.19 161 PHE A N 1
ATOM 1259 C CA . PHE A 1 161 ? 37.724 -10.719 3.051 1.00 85.19 161 PHE A CA 1
ATOM 1260 C C . PHE A 1 161 ? 36.874 -10.515 4.314 1.00 85.19 161 PHE A C 1
ATOM 1262 O O . PHE A 1 161 ? 36.416 -9.407 4.597 1.00 85.19 161 PHE A O 1
ATOM 1269 N N . LYS A 1 162 ? 36.736 -11.561 5.135 1.00 74.25 162 LYS A N 1
ATOM 1270 C CA . LYS A 1 162 ? 36.074 -11.490 6.439 1.00 74.25 162 LYS A CA 1
ATOM 1271 C C . LYS A 1 162 ? 36.800 -10.570 7.425 1.00 74.25 162 LYS A C 1
ATOM 1273 O O . LYS A 1 162 ? 36.123 -9.814 8.116 1.00 74.25 162 LYS A O 1
ATOM 1278 N N . GLN A 1 163 ? 38.135 -10.595 7.478 1.00 75.25 163 GLN A N 1
ATOM 1279 C CA . GLN A 1 163 ? 38.907 -9.665 8.312 1.00 75.25 163 GLN A CA 1
ATOM 1280 C C . GLN A 1 163 ? 38.679 -8.208 7.878 1.00 75.25 163 GLN A C 1
ATOM 1282 O O . GLN A 1 163 ? 38.370 -7.368 8.717 1.00 75.25 163 GLN A O 1
ATOM 1287 N N . TYR A 1 164 ? 38.738 -7.917 6.576 1.00 88.00 164 TYR A N 1
ATOM 1288 C CA . TYR A 1 164 ? 38.445 -6.585 6.031 1.00 88.00 164 TYR A CA 1
ATOM 1289 C C . TYR A 1 164 ? 37.040 -6.084 6.419 1.00 88.00 164 TYR A C 1
ATOM 1291 O O . TYR A 1 164 ? 36.886 -4.952 6.880 1.00 88.00 164 TYR A O 1
ATOM 1299 N N . LEU A 1 165 ? 36.015 -6.938 6.328 1.00 79.25 165 LEU A N 1
ATOM 1300 C CA . LEU A 1 165 ? 34.655 -6.586 6.757 1.00 79.25 165 LEU A CA 1
ATOM 1301 C C . LEU A 1 165 ? 34.536 -6.348 8.273 1.00 79.25 165 LEU A C 1
ATOM 1303 O O . LEU A 1 165 ? 33.662 -5.595 8.691 1.00 79.25 165 LEU A O 1
ATOM 1307 N N . GLN A 1 166 ? 35.393 -6.967 9.092 1.00 70.56 166 GLN A N 1
ATOM 1308 C CA . GLN A 1 166 ? 35.455 -6.745 10.543 1.00 70.56 166 GLN A CA 1
ATOM 1309 C C . GLN A 1 166 ? 36.251 -5.488 10.929 1.00 70.56 166 GLN A C 1
ATOM 1311 O O . GLN A 1 166 ? 35.966 -4.891 11.961 1.00 70.56 166 GLN A O 1
ATOM 1316 N N . GLU A 1 167 ? 37.242 -5.095 10.128 1.00 78.00 167 GLU A N 1
ATOM 1317 C CA . GLU A 1 167 ? 38.111 -3.941 10.396 1.00 78.00 167 GLU A CA 1
ATOM 1318 C C . GLU A 1 167 ? 37.497 -2.616 9.914 1.00 78.00 167 GLU A C 1
ATOM 1320 O O . GLU A 1 167 ? 37.629 -1.595 10.587 1.00 78.00 167 GLU A O 1
ATOM 1325 N N . TYR A 1 168 ? 36.788 -2.636 8.777 1.00 85.19 168 TYR A N 1
ATOM 1326 C CA . TYR A 1 168 ? 36.242 -1.434 8.131 1.00 85.19 168 TYR A CA 1
ATOM 1327 C C . TYR A 1 168 ? 34.708 -1.338 8.152 1.00 85.19 168 TYR A C 1
ATOM 1329 O O . TYR A 1 168 ? 34.172 -0.295 7.779 1.00 85.19 168 TYR A O 1
ATOM 1337 N N . GLU A 1 169 ? 33.991 -2.398 8.542 1.00 77.06 169 GLU A N 1
ATOM 1338 C CA . GLU A 1 169 ? 32.515 -2.485 8.554 1.00 77.06 169 GLU A CA 1
ATOM 1339 C C . GLU A 1 169 ? 31.829 -2.130 7.207 1.00 77.06 169 GLU A C 1
ATOM 1341 O O . GLU A 1 169 ? 30.668 -1.720 7.185 1.00 77.06 169 GLU A O 1
ATOM 1346 N N . ASN A 1 170 ? 32.525 -2.282 6.067 1.00 82.94 170 ASN A N 1
ATOM 1347 C CA . ASN A 1 170 ? 32.034 -1.812 4.761 1.00 82.94 170 ASN A CA 1
ATOM 1348 C C . ASN A 1 170 ? 30.679 -2.446 4.370 1.00 82.94 170 ASN A C 1
ATOM 1350 O O . ASN A 1 170 ? 30.479 -3.664 4.420 1.00 82.94 170 ASN A O 1
ATOM 1354 N N . THR A 1 171 ? 29.750 -1.602 3.925 1.00 80.06 171 THR A N 1
ATOM 1355 C CA . THR A 1 171 ? 28.339 -1.892 3.629 1.00 80.06 171 THR A CA 1
ATOM 1356 C C . THR A 1 171 ? 28.114 -2.557 2.260 1.00 80.06 171 THR A C 1
ATOM 1358 O O . THR A 1 171 ? 27.125 -2.289 1.577 1.00 80.06 171 THR A O 1
ATOM 1361 N N . ILE A 1 172 ? 29.013 -3.466 1.865 1.00 83.94 172 ILE A N 1
ATOM 1362 C CA . ILE A 1 172 ? 28.903 -4.286 0.648 1.00 83.94 172 ILE A CA 1
ATOM 1363 C C . ILE A 1 172 ? 27.676 -5.203 0.770 1.00 83.94 172 ILE A C 1
ATOM 1365 O O . ILE A 1 172 ? 27.648 -6.104 1.614 1.00 83.94 172 ILE A O 1
ATOM 1369 N N . CYS A 1 173 ? 26.658 -5.002 -0.073 1.00 78.00 173 CYS A N 1
ATOM 1370 C CA . CYS A 1 173 ? 25.380 -5.713 0.056 1.00 78.00 173 CYS A CA 1
ATOM 1371 C C . CYS A 1 173 ? 25.521 -7.223 -0.184 1.00 78.00 173 CYS A C 1
ATOM 1373 O O . CYS A 1 173 ? 25.055 -8.033 0.617 1.00 78.00 173 CYS A O 1
ATOM 1375 N N . GLY A 1 174 ? 26.218 -7.625 -1.248 1.00 77.00 174 GLY A N 1
ATOM 1376 C CA . GLY A 1 174 ? 26.451 -9.030 -1.588 1.00 77.00 174 GLY A CA 1
ATOM 1377 C C . GLY A 1 174 ? 27.611 -9.684 -0.832 1.00 77.00 174 GLY A C 1
ATOM 1378 O O . GLY A 1 174 ? 28.080 -10.736 -1.252 1.00 77.00 174 GLY A O 1
ATOM 1379 N N . ARG A 1 175 ? 28.077 -9.126 0.295 1.00 78.19 175 ARG A N 1
ATOM 1380 C CA . ARG A 1 175 ? 29.199 -9.687 1.078 1.00 78.19 175 ARG A CA 1
ATOM 1381 C C . ARG A 1 175 ? 29.014 -11.162 1.474 1.00 78.19 175 ARG A C 1
ATOM 1383 O O . ARG A 1 175 ? 29.993 -11.896 1.530 1.00 78.19 175 ARG A O 1
ATOM 1390 N N . HIS A 1 176 ? 27.776 -11.609 1.708 1.00 78.25 176 HIS A N 1
ATOM 1391 C CA . HIS A 1 176 ? 27.464 -13.007 2.030 1.00 78.25 176 HIS A CA 1
ATOM 1392 C C . HIS A 1 176 ? 27.536 -13.914 0.776 1.00 78.25 176 HIS A C 1
ATOM 1394 O O . HIS A 1 176 ? 28.291 -14.885 0.808 1.00 78.25 176 HIS A O 1
ATOM 1400 N N . PRO A 1 177 ? 26.882 -13.581 -0.361 1.00 82.69 177 PRO A N 1
ATOM 1401 C CA . PRO A 1 177 ? 27.181 -14.167 -1.676 1.00 82.69 177 PRO A CA 1
ATOM 1402 C C . PRO A 1 177 ? 28.676 -14.251 -2.031 1.00 82.69 177 PRO A C 1
ATOM 1404 O O . PRO A 1 177 ? 29.142 -15.298 -2.475 1.00 82.69 177 PRO A O 1
ATOM 1407 N N . ILE A 1 178 ? 29.442 -13.180 -1.795 1.00 86.81 178 ILE A N 1
ATOM 1408 C CA . ILE A 1 178 ? 30.890 -13.131 -2.050 1.00 86.81 178 ILE A CA 1
ATOM 1409 C C . ILE A 1 178 ? 31.645 -14.070 -1.093 1.00 86.81 178 ILE A C 1
ATOM 1411 O O . ILE A 1 178 ? 32.493 -14.828 -1.547 1.00 86.81 178 ILE A O 1
ATOM 1415 N N . SER A 1 179 ? 31.308 -14.093 0.202 1.00 83.31 179 SER A N 1
ATOM 1416 C CA . SER A 1 179 ? 31.875 -15.032 1.190 1.00 83.31 179 SER A CA 1
ATOM 1417 C C . SER A 1 179 ? 31.670 -16.499 0.785 1.00 83.31 179 SER A C 1
ATOM 1419 O O . SER A 1 179 ? 32.611 -17.298 0.837 1.00 83.31 179 SER A O 1
ATOM 1421 N N . VAL A 1 180 ? 30.473 -16.850 0.295 1.00 83.50 180 VAL A N 1
ATOM 1422 C CA . VAL A 1 180 ? 30.182 -18.185 -0.259 1.00 83.50 180 VAL A CA 1
ATOM 1423 C C . VAL A 1 180 ? 31.035 -18.459 -1.497 1.00 83.50 180 VAL A C 1
ATOM 1425 O O . VAL A 1 180 ? 31.688 -19.495 -1.550 1.00 83.50 180 VAL A O 1
ATOM 1428 N N . PHE A 1 181 ? 31.104 -17.535 -2.460 1.00 90.19 181 PHE A N 1
ATOM 1429 C CA . PHE A 1 181 ? 31.886 -17.724 -3.687 1.00 90.19 181 PHE A CA 1
ATOM 1430 C C . PHE A 1 181 ? 33.401 -17.855 -3.432 1.00 90.19 181 PHE A C 1
ATOM 1432 O O . PHE A 1 181 ? 34.039 -18.763 -3.959 1.00 90.19 181 PHE A O 1
ATOM 1439 N N . LEU A 1 182 ? 33.976 -17.035 -2.547 1.00 87.50 182 LEU A N 1
ATOM 1440 C CA . LEU A 1 182 ? 35.368 -17.184 -2.098 1.00 87.50 182 LEU A CA 1
ATOM 1441 C C . LEU A 1 182 ? 35.584 -18.520 -1.357 1.00 87.50 182 LEU A C 1
ATOM 1443 O O . LEU A 1 182 ? 36.631 -19.150 -1.489 1.00 87.50 182 LEU A O 1
ATOM 1447 N N . SER A 1 183 ? 34.576 -19.006 -0.627 1.00 83.75 183 SER A N 1
ATOM 1448 C CA . SER A 1 183 ? 34.611 -20.340 -0.014 1.00 83.75 183 SER A CA 1
ATOM 1449 C C . SER A 1 183 ? 34.503 -21.473 -1.046 1.00 83.75 183 SER A C 1
ATOM 1451 O O . SER A 1 183 ? 35.105 -22.523 -0.839 1.00 83.75 183 SER A O 1
ATOM 1453 N N . MET A 1 184 ? 33.810 -21.277 -2.176 1.00 87.50 184 MET A N 1
ATOM 1454 C CA . MET A 1 184 ? 33.819 -22.231 -3.297 1.00 87.50 184 MET A CA 1
ATOM 1455 C C . MET A 1 184 ? 35.213 -22.335 -3.918 1.00 87.50 184 MET A C 1
ATOM 1457 O O . MET A 1 184 ? 35.691 -23.442 -4.143 1.00 87.50 184 MET A O 1
ATOM 1461 N N . LEU A 1 185 ? 35.893 -21.200 -4.121 1.00 87.12 185 LEU A N 1
ATOM 1462 C CA . LEU A 1 185 ? 37.255 -21.143 -4.672 1.00 87.12 185 LEU A CA 1
ATOM 1463 C C . LEU A 1 185 ? 38.307 -21.831 -3.785 1.00 87.12 185 LEU A C 1
ATOM 1465 O O . LEU A 1 185 ? 39.330 -22.298 -4.277 1.00 87.12 185 LEU A O 1
ATOM 1469 N N . LYS A 1 186 ? 38.037 -21.948 -2.481 1.00 84.06 186 LYS A N 1
ATOM 1470 C CA . LYS A 1 186 ? 38.853 -22.704 -1.515 1.00 84.06 186 LYS A CA 1
ATOM 1471 C C . LYS A 1 186 ? 38.659 -24.229 -1.612 1.00 84.06 186 LYS A C 1
ATOM 1473 O O . LYS A 1 186 ? 39.436 -24.978 -1.021 1.00 84.06 186 LYS A O 1
ATOM 1478 N N . HIS A 1 187 ? 37.626 -24.685 -2.326 1.00 80.38 187 HIS A N 1
ATOM 1479 C CA . HIS A 1 187 ? 37.173 -26.079 -2.366 1.00 80.38 187 HIS A CA 1
ATOM 1480 C C . HIS A 1 187 ? 36.911 -26.629 -3.781 1.00 80.38 187 HIS A C 1
ATOM 1482 O O . HIS A 1 187 ? 36.413 -27.750 -3.894 1.00 80.38 187 HIS A O 1
ATOM 1488 N N . CYS A 1 188 ? 37.203 -25.879 -4.848 1.00 83.50 188 CYS A N 1
ATOM 1489 C CA . CYS A 1 188 ? 37.115 -26.353 -6.233 1.00 83.50 188 CYS A CA 1
ATOM 1490 C C . CYS A 1 188 ? 38.465 -26.898 -6.719 1.00 83.50 188 CYS A C 1
ATOM 1492 O O . CYS A 1 188 ? 39.533 -26.458 -6.289 1.00 83.50 188 CYS A O 1
ATOM 1494 N N . SER A 1 189 ? 38.411 -27.861 -7.631 1.00 81.38 189 SER A N 1
ATOM 1495 C CA . SER A 1 189 ? 39.576 -28.461 -8.293 1.00 81.38 189 SER A CA 1
ATOM 1496 C C . SER A 1 189 ? 40.169 -27.508 -9.337 1.00 81.38 189 SER A C 1
ATOM 1498 O O . SER A 1 189 ? 41.378 -27.469 -9.576 1.00 81.38 189 SER A O 1
ATOM 1500 N N . THR A 1 190 ? 39.294 -26.723 -9.961 1.00 80.19 190 THR A N 1
ATOM 1501 C CA . THR A 1 190 ? 39.582 -25.785 -11.040 1.00 80.19 190 THR A CA 1
ATOM 1502 C C . THR A 1 190 ? 40.180 -24.506 -10.474 1.00 80.19 190 THR A C 1
ATOM 1504 O O . THR A 1 190 ? 39.538 -23.788 -9.707 1.00 80.19 190 THR A O 1
ATOM 1507 N N . LYS A 1 191 ? 41.408 -24.170 -10.880 1.00 84.06 191 LYS A N 1
ATOM 1508 C CA . LYS A 1 191 ? 42.003 -22.867 -10.555 1.00 84.06 191 LYS A CA 1
ATOM 1509 C C . LYS A 1 191 ? 41.237 -21.777 -11.292 1.00 84.06 191 LYS A C 1
ATOM 1511 O O . LYS A 1 191 ? 41.097 -21.845 -12.509 1.00 84.06 191 LYS A O 1
ATOM 1516 N N . ILE A 1 192 ? 40.760 -20.771 -10.567 1.00 85.94 192 ILE A N 1
ATOM 1517 C CA . ILE A 1 192 ? 39.997 -19.650 -11.121 1.00 85.94 192 ILE A CA 1
ATOM 1518 C C . ILE A 1 192 ? 40.578 -18.342 -10.575 1.00 85.94 192 ILE A C 1
ATOM 1520 O O . ILE A 1 192 ? 40.813 -18.209 -9.375 1.00 85.94 192 ILE A O 1
ATOM 1524 N N . LYS A 1 193 ? 40.811 -17.370 -11.460 1.00 86.31 193 LYS A N 1
ATOM 1525 C CA . LYS A 1 193 ? 41.303 -16.025 -11.132 1.00 86.31 193 LYS A CA 1
ATOM 1526 C C . LYS A 1 193 ? 40.180 -15.009 -11.301 1.00 86.31 193 LYS A C 1
ATOM 1528 O O . LYS A 1 193 ? 39.665 -14.838 -12.405 1.00 86.31 193 LYS A O 1
ATOM 1533 N N . ILE A 1 194 ? 39.825 -14.315 -10.222 1.00 89.19 194 ILE A N 1
ATOM 1534 C CA . ILE A 1 194 ? 38.920 -13.160 -10.267 1.00 89.19 194 ILE A CA 1
ATOM 1535 C C . ILE A 1 194 ? 39.706 -11.942 -10.765 1.00 89.19 194 ILE A C 1
ATOM 1537 O O . ILE A 1 194 ? 40.833 -11.717 -10.327 1.00 89.19 194 ILE A O 1
ATOM 1541 N N . ARG A 1 195 ? 39.107 -11.142 -11.653 1.00 87.12 195 ARG A N 1
ATOM 1542 C CA . ARG A 1 195 ? 39.556 -9.779 -11.969 1.00 87.12 195 ARG A CA 1
ATOM 1543 C C . ARG A 1 195 ? 38.385 -8.811 -12.057 1.00 87.12 195 ARG A C 1
ATOM 1545 O O . ARG A 1 195 ? 37.426 -9.067 -12.788 1.00 87.12 195 ARG A O 1
ATOM 1552 N N . PHE A 1 196 ? 38.487 -7.676 -11.374 1.00 86.56 196 PHE A N 1
ATOM 1553 C CA . PHE A 1 196 ? 37.583 -6.550 -11.564 1.00 86.56 196 PHE A CA 1
ATOM 1554 C C . PHE A 1 196 ? 37.885 -5.841 -12.886 1.00 86.56 196 PHE A C 1
ATOM 1556 O O . PHE A 1 196 ? 39.027 -5.536 -13.223 1.00 86.56 196 PHE A O 1
ATOM 1563 N N . VAL A 1 197 ? 36.826 -5.590 -13.651 1.00 84.81 197 VAL A N 1
ATOM 1564 C CA . VAL A 1 197 ? 36.863 -5.002 -14.999 1.00 84.81 197 VAL A CA 1
ATOM 1565 C C . VAL A 1 197 ? 36.217 -3.617 -15.050 1.00 84.81 197 VAL A C 1
ATOM 1567 O O . VAL A 1 197 ? 36.445 -2.862 -15.996 1.00 84.81 197 VAL A O 1
ATOM 1570 N N . ARG A 1 198 ? 35.422 -3.256 -14.033 1.00 88.12 198 ARG A N 1
ATOM 1571 C CA . ARG A 1 198 ? 34.798 -1.934 -13.907 1.00 88.12 198 ARG A CA 1
ATOM 1572 C C . ARG A 1 198 ? 34.562 -1.562 -12.443 1.00 88.12 198 ARG A C 1
ATOM 1574 O O . ARG A 1 198 ? 34.163 -2.413 -11.653 1.00 88.12 198 ARG A O 1
ATOM 1581 N N . TYR A 1 199 ? 34.750 -0.284 -12.125 1.00 89.88 199 TYR A N 1
ATOM 1582 C CA . TYR A 1 199 ? 34.313 0.359 -10.886 1.00 89.88 199 TYR A CA 1
ATOM 1583 C C . TYR A 1 199 ? 33.702 1.723 -11.226 1.00 89.88 199 TYR A C 1
ATOM 1585 O O . TYR A 1 199 ? 34.280 2.481 -12.008 1.00 89.88 199 TYR A O 1
ATOM 1593 N N . GLU A 1 200 ? 32.535 2.023 -10.663 1.00 85.75 200 GLU A N 1
ATOM 1594 C CA . GLU A 1 200 ? 31.831 3.303 -10.777 1.00 85.75 200 GLU A CA 1
ATOM 1595 C C . GLU A 1 200 ? 31.163 3.661 -9.436 1.00 85.75 200 GLU A C 1
ATOM 1597 O O . GLU A 1 200 ? 30.938 2.800 -8.590 1.00 85.75 200 GLU A O 1
ATOM 1602 N N . GLN A 1 201 ? 30.820 4.935 -9.240 1.00 85.81 201 GLN A N 1
ATOM 1603 C CA . GLN A 1 201 ? 30.084 5.430 -8.069 1.00 85.81 201 GLN A CA 1
ATOM 1604 C C . GLN A 1 201 ? 28.842 6.192 -8.529 1.00 85.81 201 GLN A C 1
ATOM 1606 O O . GLN A 1 201 ? 28.925 6.974 -9.479 1.00 85.81 201 GLN A O 1
ATOM 1611 N N . SER A 1 202 ? 27.714 6.040 -7.827 1.00 83.62 202 SER A N 1
ATOM 1612 C CA . SER A 1 202 ? 26.478 6.770 -8.148 1.00 83.62 202 SER A CA 1
ATOM 1613 C C . SER A 1 202 ? 26.645 8.291 -8.022 1.00 83.62 202 SER A C 1
ATOM 1615 O O . SER A 1 202 ? 26.067 9.051 -8.803 1.00 83.62 202 SER A O 1
ATOM 1617 N N . SER A 1 203 ? 27.484 8.758 -7.087 1.00 84.44 203 SER A N 1
ATOM 1618 C CA . SER A 1 203 ? 27.921 10.154 -7.031 1.00 84.44 203 SER A CA 1
ATOM 1619 C C . SER A 1 203 ? 29.294 10.343 -6.369 1.00 84.44 203 SER A C 1
ATOM 1621 O O . SER A 1 203 ? 29.698 9.594 -5.481 1.00 84.44 203 SER A O 1
ATOM 1623 N N . GLN A 1 204 ? 30.015 11.394 -6.776 1.00 87.94 204 GLN A N 1
ATOM 1624 C CA . GLN A 1 204 ? 31.255 11.816 -6.118 1.00 87.94 204 GLN A CA 1
ATOM 1625 C C . GLN A 1 204 ? 30.954 12.668 -4.876 1.00 87.94 204 GLN A C 1
ATOM 1627 O O . GLN A 1 204 ? 30.916 13.902 -4.967 1.00 87.94 204 GLN A O 1
ATOM 1632 N N . CYS A 1 205 ? 30.796 12.021 -3.719 1.00 84.62 205 CYS A N 1
ATOM 1633 C CA . CYS A 1 205 ? 30.692 12.684 -2.418 1.00 84.62 205 CYS A CA 1
ATOM 1634 C C . CYS A 1 205 ? 31.828 13.698 -2.171 1.00 84.62 205 CYS A C 1
ATOM 1636 O O . CYS A 1 205 ? 33.022 13.430 -2.377 1.00 84.62 205 CYS A O 1
ATOM 1638 N N . LYS A 1 206 ? 31.424 14.883 -1.711 1.00 85.69 206 LYS A N 1
ATOM 1639 C CA . LYS A 1 206 ? 32.235 16.069 -1.391 1.00 85.69 206 LYS A CA 1
ATOM 1640 C C . LYS A 1 206 ? 31.890 16.648 -0.011 1.00 85.69 206 LYS A C 1
ATOM 1642 O O . LYS A 1 206 ? 32.689 17.410 0.525 1.00 85.69 206 LYS A O 1
ATOM 1647 N N . SER A 1 207 ? 30.749 16.284 0.580 1.00 86.44 207 SER A N 1
ATOM 1648 C CA . SER A 1 207 ? 30.352 16.647 1.947 1.00 86.44 207 SER A CA 1
ATOM 1649 C C . SER A 1 207 ? 29.836 15.446 2.754 1.00 86.44 207 SER A C 1
ATOM 1651 O O . SER A 1 207 ? 29.358 14.465 2.192 1.00 86.44 207 SER A O 1
ATOM 1653 N N . MET A 1 208 ? 29.858 15.555 4.089 1.00 83.38 208 MET A N 1
ATOM 1654 C CA . MET A 1 208 ? 29.298 14.545 5.011 1.00 83.38 208 MET A CA 1
ATOM 1655 C C . MET A 1 208 ? 27.754 14.490 5.019 1.00 83.38 208 MET A C 1
ATOM 1657 O O . MET A 1 208 ? 27.171 13.784 5.836 1.00 83.38 208 MET A O 1
ATOM 1661 N N . ARG A 1 209 ? 27.083 15.268 4.157 1.00 82.06 209 ARG A N 1
ATOM 1662 C CA . ARG A 1 209 ? 25.631 15.201 3.905 1.00 82.06 209 ARG A CA 1
ATOM 1663 C C . ARG A 1 209 ? 25.294 14.515 2.581 1.00 82.06 209 ARG A C 1
ATOM 1665 O O . ARG A 1 209 ? 24.121 14.334 2.281 1.00 82.06 209 ARG A O 1
ATOM 1672 N N . ASP A 1 210 ? 26.305 14.191 1.782 1.00 81.12 210 ASP A N 1
ATOM 1673 C CA . ASP A 1 210 ? 26.129 13.515 0.505 1.00 81.12 210 ASP A CA 1
ATOM 1674 C C . ASP A 1 210 ? 25.928 12.008 0.755 1.00 81.12 210 ASP A C 1
ATOM 1676 O O . ASP A 1 210 ? 26.112 11.508 1.868 1.00 81.12 210 ASP A O 1
ATOM 1680 N N . SER A 1 211 ? 25.564 11.248 -0.275 1.00 86.44 211 SER A N 1
ATOM 1681 C CA . SER A 1 211 ? 25.543 9.782 -0.211 1.00 86.44 211 SER A CA 1
ATOM 1682 C C . SER A 1 211 ? 25.873 9.181 -1.575 1.00 86.44 211 SER A C 1
ATOM 1684 O O . SER A 1 211 ? 25.553 9.768 -2.610 1.00 86.44 211 SER A O 1
ATOM 1686 N N . SER A 1 212 ? 26.507 8.012 -1.579 1.00 86.62 212 SER A N 1
ATOM 1687 C CA . SER A 1 212 ? 26.885 7.287 -2.793 1.00 86.62 212 SER A CA 1
ATOM 1688 C C . SER A 1 212 ? 26.669 5.789 -2.616 1.00 86.62 212 SER A C 1
ATOM 1690 O O . SER A 1 212 ? 26.664 5.282 -1.495 1.00 86.62 212 SER A O 1
ATOM 1692 N N . VAL A 1 213 ? 26.471 5.101 -3.734 1.00 88.88 213 VAL A N 1
ATOM 1693 C CA . VAL A 1 213 ? 26.529 3.640 -3.825 1.00 88.88 213 VAL A CA 1
ATOM 1694 C C . VAL A 1 213 ? 27.575 3.303 -4.874 1.00 88.88 213 VAL A C 1
ATOM 1696 O O . VAL A 1 213 ? 27.559 3.876 -5.967 1.00 88.88 213 VAL A O 1
ATOM 1699 N N . SER A 1 214 ? 28.491 2.409 -4.529 1.00 90.00 214 SER A N 1
ATOM 1700 C CA . SER A 1 214 ? 29.544 1.944 -5.427 1.00 90.00 214 SER A CA 1
ATOM 1701 C C . SER A 1 214 ? 29.098 0.718 -6.225 1.00 90.00 214 SER A C 1
ATOM 1703 O O . SER A 1 214 ? 28.488 -0.205 -5.687 1.00 90.00 214 SER A O 1
ATOM 1705 N N . TYR A 1 215 ? 29.454 0.682 -7.507 1.00 89.62 215 TYR A N 1
ATOM 1706 C CA . TYR A 1 215 ? 29.131 -0.392 -8.444 1.00 89.62 215 TYR A CA 1
ATOM 1707 C C . TYR A 1 215 ? 30.424 -0.977 -9.012 1.00 89.62 215 TYR A C 1
ATOM 1709 O O . TYR A 1 215 ? 31.115 -0.316 -9.789 1.00 89.62 215 TYR A O 1
ATOM 1717 N N . ALA A 1 216 ? 30.737 -2.223 -8.668 1.00 89.75 216 ALA A N 1
ATOM 1718 C CA . ALA A 1 216 ? 31.908 -2.930 -9.175 1.00 89.75 216 ALA A CA 1
ATOM 1719 C C . ALA A 1 216 ? 31.482 -4.153 -9.997 1.00 89.75 216 ALA A C 1
ATOM 1721 O O . ALA A 1 216 ? 30.516 -4.828 -9.652 1.00 89.75 216 ALA A O 1
ATOM 1722 N N . SER A 1 217 ? 32.203 -4.441 -11.079 1.00 88.81 217 SER A N 1
ATOM 1723 C CA . SER A 1 217 ? 31.996 -5.635 -11.906 1.00 88.81 217 SER A CA 1
ATOM 1724 C C . SER A 1 217 ? 33.289 -6.420 -12.054 1.00 88.81 217 SER A C 1
ATOM 1726 O O . SER A 1 217 ? 34.334 -5.836 -12.349 1.00 88.81 217 SER A O 1
ATOM 1728 N N . ALA A 1 218 ? 33.208 -7.741 -11.901 1.00 89.12 218 ALA A N 1
ATOM 1729 C CA . ALA A 1 218 ? 34.328 -8.665 -12.046 1.00 89.12 218 ALA A CA 1
ATOM 1730 C C . ALA A 1 218 ? 33.967 -9.871 -12.912 1.00 89.12 218 ALA A C 1
ATOM 1732 O O . ALA A 1 218 ? 32.823 -10.321 -12.918 1.00 89.12 218 ALA A O 1
ATOM 1733 N N . ALA A 1 219 ? 34.973 -10.428 -13.580 1.00 89.00 219 ALA A N 1
ATOM 1734 C CA . ALA A 1 219 ? 34.905 -11.728 -14.230 1.00 89.00 219 ALA A CA 1
ATOM 1735 C C . ALA A 1 219 ? 35.890 -12.681 -13.545 1.00 89.00 219 ALA A C 1
ATOM 1737 O O . ALA A 1 219 ? 37.040 -12.319 -13.292 1.00 89.00 219 ALA A O 1
ATOM 1738 N N . ALA A 1 220 ? 35.443 -13.897 -13.250 1.00 89.12 220 ALA A N 1
ATOM 1739 C CA . ALA A 1 220 ? 36.278 -14.974 -12.749 1.00 89.12 220 ALA A CA 1
ATOM 1740 C C . ALA A 1 220 ? 36.550 -15.950 -13.895 1.00 89.12 220 ALA A C 1
ATOM 1742 O O . ALA A 1 220 ? 35.614 -16.477 -14.499 1.00 89.12 220 ALA A O 1
ATOM 1743 N N . LYS A 1 221 ? 37.829 -16.143 -14.226 1.00 87.94 221 LYS A N 1
ATOM 1744 C CA . LYS A 1 221 ? 38.261 -16.971 -15.355 1.00 87.94 221 LYS A CA 1
ATOM 1745 C C . LYS A 1 221 ? 38.991 -18.218 -14.891 1.00 87.94 221 LYS A C 1
ATOM 1747 O O . LYS A 1 221 ? 39.845 -18.125 -14.010 1.00 87.94 221 LYS A O 1
ATOM 1752 N N . VAL A 1 222 ? 38.690 -19.350 -15.517 1.00 83.31 222 VAL A N 1
ATOM 1753 C CA . VAL A 1 222 ? 39.447 -20.594 -15.376 1.00 83.31 222 VAL A CA 1
ATOM 1754 C C . VAL A 1 222 ? 40.890 -20.350 -15.816 1.00 83.31 222 VAL A C 1
ATOM 1756 O O . VAL A 1 222 ? 41.164 -19.908 -16.928 1.00 83.31 222 VAL A O 1
ATOM 1759 N N . ASP A 1 223 ? 41.819 -20.621 -14.909 1.00 71.06 223 ASP A N 1
ATOM 1760 C CA . ASP A 1 223 ? 43.257 -20.484 -15.096 1.00 71.06 223 ASP A CA 1
ATOM 1761 C C . ASP A 1 223 ? 43.819 -21.800 -15.639 1.00 71.06 223 ASP A C 1
ATOM 1763 O O . ASP A 1 223 ? 44.476 -22.553 -14.918 1.00 71.06 223 ASP A O 1
ATOM 1767 N N . THR A 1 224 ? 43.494 -22.110 -16.899 1.00 53.31 224 THR A N 1
ATOM 1768 C CA . THR A 1 224 ? 43.946 -23.333 -17.576 1.00 53.31 224 THR A CA 1
ATOM 1769 C C . THR A 1 224 ? 45.477 -23.406 -17.586 1.00 53.31 224 THR A C 1
ATOM 1771 O O . THR A 1 224 ? 46.116 -22.570 -18.239 1.00 53.31 224 THR A O 1
ATOM 1774 N N . PRO A 1 225 ? 46.100 -24.404 -16.934 1.00 43.03 225 PRO A N 1
ATOM 1775 C CA . PRO A 1 225 ? 47.485 -24.743 -17.218 1.00 43.03 225 PRO A CA 1
ATOM 1776 C C . PRO A 1 225 ? 47.587 -25.248 -18.661 1.00 43.03 225 PRO A C 1
ATOM 1778 O O . PRO A 1 225 ? 46.636 -25.831 -19.186 1.00 43.03 225 PRO A O 1
ATOM 1781 N N . ALA A 1 226 ? 48.757 -25.095 -19.280 1.00 33.88 226 ALA A N 1
ATOM 1782 C CA . ALA A 1 226 ? 49.107 -25.999 -20.367 1.00 33.88 226 ALA A CA 1
ATOM 1783 C C . ALA A 1 226 ? 49.227 -27.427 -19.795 1.00 33.88 226 ALA A C 1
ATOM 1785 O O . ALA A 1 226 ? 49.753 -27.594 -18.696 1.00 33.88 226 ALA A O 1
ATOM 1786 N N . GLU A 1 227 ? 48.675 -28.385 -20.538 1.00 33.34 227 GLU A N 1
ATOM 1787 C CA . GLU A 1 227 ? 48.700 -29.852 -20.397 1.00 33.34 227 GLU A CA 1
ATOM 1788 C C . GLU A 1 227 ? 49.566 -30.453 -19.262 1.00 33.34 227 GLU A C 1
ATOM 1790 O O . GLU A 1 227 ? 50.785 -30.326 -19.307 1.00 33.34 227 GLU A O 1
ATOM 1795 N N . GLU A 1 228 ? 48.949 -31.183 -18.310 1.00 30.30 228 GLU A N 1
ATOM 1796 C CA . GLU A 1 228 ? 49.301 -32.583 -17.947 1.00 30.30 228 GLU A CA 1
ATOM 1797 C C . GLU A 1 228 ? 48.377 -33.187 -16.843 1.00 30.30 228 GLU A C 1
ATOM 1799 O O . GLU A 1 228 ? 47.314 -32.645 -16.541 1.00 30.30 228 GLU A O 1
ATOM 1804 N N . GLU A 1 229 ? 48.698 -34.390 -16.346 1.00 30.03 229 GLU A N 1
ATOM 1805 C CA . GLU A 1 229 ? 47.764 -35.497 -16.053 1.00 30.03 229 GLU A CA 1
ATOM 1806 C C . GLU A 1 229 ? 47.373 -35.775 -14.559 1.00 30.03 229 GLU A C 1
ATOM 1808 O O . GLU A 1 229 ? 48.226 -35.796 -13.680 1.00 30.03 229 GLU A O 1
ATOM 1813 N N . LYS A 1 230 ? 46.090 -36.155 -14.336 1.00 27.20 230 LYS A N 1
ATOM 1814 C CA . LYS A 1 230 ? 45.569 -37.341 -13.570 1.00 27.20 230 LYS A CA 1
ATOM 1815 C C . LYS A 1 230 ? 45.697 -37.573 -12.021 1.00 27.20 230 LYS A C 1
ATOM 1817 O O . LYS A 1 230 ? 46.785 -37.740 -11.487 1.00 27.20 230 LYS A O 1
ATOM 1822 N N . ASP A 1 231 ? 44.527 -37.912 -11.420 1.00 28.39 231 ASP A N 1
ATOM 1823 C CA . ASP A 1 231 ? 44.190 -39.157 -10.637 1.00 28.39 231 ASP A CA 1
ATOM 1824 C C . ASP A 1 231 ? 43.944 -39.138 -9.082 1.00 28.39 231 ASP A C 1
ATOM 1826 O O . ASP A 1 231 ? 44.520 -38.340 -8.349 1.00 28.39 231 ASP A O 1
ATOM 1830 N N . TRP A 1 232 ? 43.120 -40.108 -8.612 1.00 23.30 232 TRP A N 1
ATOM 1831 C CA . TRP A 1 232 ? 42.759 -40.573 -7.232 1.00 23.30 232 TRP A CA 1
ATOM 1832 C C . TRP A 1 232 ? 41.855 -39.703 -6.296 1.00 23.30 232 TRP A C 1
ATOM 1834 O O . TRP A 1 232 ? 41.853 -38.484 -6.394 1.00 23.30 232 TRP A O 1
ATOM 1844 N N . ILE A 1 233 ? 41.170 -40.233 -5.245 1.00 25.97 233 ILE A N 1
ATOM 1845 C CA . ILE A 1 233 ? 40.058 -41.237 -5.189 1.00 25.97 233 ILE A CA 1
ATOM 1846 C C . ILE A 1 233 ? 39.280 -41.215 -3.819 1.00 25.97 233 ILE A C 1
ATOM 1848 O O . ILE A 1 233 ? 39.898 -41.011 -2.785 1.00 25.97 233 ILE A O 1
ATOM 1852 N N . GLU A 1 234 ? 37.949 -41.465 -3.841 1.00 28.61 234 GLU A N 1
ATOM 1853 C CA . GLU A 1 234 ? 36.931 -41.859 -2.796 1.00 28.61 234 GLU A CA 1
ATOM 1854 C C . GLU A 1 234 ? 36.969 -41.491 -1.256 1.00 28.61 234 GLU A C 1
ATOM 1856 O O . GLU A 1 234 ? 38.013 -41.431 -0.618 1.00 28.61 234 GLU A O 1
ATOM 1861 N N . ARG A 1 235 ? 35.756 -41.560 -0.625 1.00 27.81 235 ARG A N 1
ATOM 1862 C CA . ARG A 1 235 ? 35.379 -41.888 0.808 1.00 27.81 235 ARG A CA 1
ATOM 1863 C C . ARG A 1 235 ? 35.190 -40.721 1.810 1.00 27.81 235 ARG A C 1
ATOM 1865 O O . ARG A 1 235 ? 35.914 -39.744 1.733 1.00 27.81 235 ARG A O 1
ATOM 1872 N N . ILE A 1 236 ? 34.284 -40.738 2.818 1.00 25.94 236 ILE A N 1
ATOM 1873 C CA . ILE A 1 236 ? 33.166 -41.624 3.287 1.00 25.94 236 ILE A CA 1
ATOM 1874 C C . ILE A 1 236 ? 32.246 -40.807 4.250 1.00 25.94 236 ILE A C 1
ATOM 1876 O O . ILE A 1 236 ? 32.777 -39.903 4.889 1.00 25.94 236 ILE A O 1
ATOM 1880 N N . ILE A 1 237 ? 30.948 -41.150 4.446 1.00 24.45 237 ILE A N 1
ATOM 1881 C CA . ILE A 1 237 ? 30.194 -41.121 5.749 1.00 24.45 237 ILE A CA 1
ATOM 1882 C C . ILE A 1 237 ? 28.731 -41.660 5.597 1.00 24.45 237 ILE A C 1
ATOM 1884 O O . ILE A 1 237 ? 28.212 -41.597 4.484 1.00 24.45 237 ILE A O 1
ATOM 1888 N N . PRO A 1 238 ? 28.072 -42.245 6.638 1.00 30.14 238 PRO A N 1
ATOM 1889 C CA . PRO A 1 238 ? 26.870 -43.097 6.487 1.00 30.14 238 PRO A CA 1
ATOM 1890 C C . PRO A 1 238 ? 25.498 -42.493 6.898 1.00 30.14 238 PRO A C 1
ATOM 1892 O O . PRO A 1 238 ? 25.395 -41.435 7.510 1.00 30.14 238 PRO A O 1
ATOM 1895 N N . GLU A 1 239 ? 24.428 -43.244 6.605 1.00 33.16 239 GLU A N 1
ATOM 1896 C CA . GLU A 1 239 ? 23.021 -42.808 6.435 1.00 33.16 239 GLU A CA 1
ATOM 1897 C C . GLU A 1 239 ? 22.119 -42.809 7.709 1.00 33.16 239 GLU A C 1
ATOM 1899 O O . GLU A 1 239 ? 20.896 -42.700 7.638 1.00 33.16 239 GLU A O 1
ATOM 1904 N N . SER A 1 240 ? 22.672 -42.958 8.916 1.00 35.84 240 SER A N 1
ATOM 1905 C CA . SER A 1 240 ? 21.919 -43.493 10.074 1.00 35.84 240 SER A CA 1
ATOM 1906 C C . SER A 1 240 ? 21.098 -42.509 10.939 1.00 35.84 240 SER A C 1
ATOM 1908 O O . SER A 1 240 ? 20.729 -42.872 12.055 1.00 35.84 240 SER A O 1
ATOM 1910 N N . ILE A 1 241 ? 20.820 -41.273 10.497 1.00 35.59 241 ILE A N 1
ATOM 1911 C CA . ILE A 1 241 ? 20.214 -40.214 11.356 1.00 35.59 241 ILE A CA 1
ATOM 1912 C C . ILE A 1 241 ? 18.847 -39.695 10.835 1.00 35.59 241 ILE A C 1
ATOM 1914 O O . ILE A 1 241 ? 18.135 -38.975 11.533 1.00 35.59 241 ILE A O 1
ATOM 1918 N N . LEU A 1 242 ? 18.394 -40.117 9.648 1.00 35.81 242 LEU A N 1
ATOM 1919 C CA . LEU A 1 242 ? 17.244 -39.496 8.963 1.00 35.81 242 LEU A CA 1
ATOM 1920 C C . LEU A 1 242 ? 15.853 -39.727 9.607 1.00 35.81 242 LEU A C 1
ATOM 1922 O O . LEU A 1 242 ? 14.898 -39.014 9.303 1.00 35.81 242 LEU A O 1
ATOM 1926 N N . SER A 1 243 ? 15.704 -40.726 10.483 1.00 35.22 243 SER A N 1
ATOM 1927 C CA . SER A 1 243 ? 14.388 -41.318 10.805 1.00 35.22 243 SER A CA 1
ATOM 1928 C C . SER A 1 243 ? 13.577 -40.633 11.924 1.00 35.22 243 SER A C 1
ATOM 1930 O O . SER A 1 243 ? 12.446 -41.040 12.179 1.00 35.22 243 SER A O 1
ATOM 1932 N N . ALA A 1 244 ? 14.117 -39.624 12.618 1.00 31.55 244 ALA A N 1
ATOM 1933 C CA . ALA A 1 244 ? 13.565 -39.169 13.908 1.00 31.55 244 ALA A CA 1
ATOM 1934 C C . ALA A 1 244 ? 12.746 -37.855 13.896 1.00 31.55 244 ALA A C 1
ATOM 1936 O O . ALA A 1 244 ? 12.066 -37.561 14.877 1.00 31.55 244 ALA A O 1
ATOM 1937 N N . VAL A 1 245 ? 12.804 -37.040 12.833 1.00 34.22 245 VAL A N 1
ATOM 1938 C CA . VAL A 1 245 ? 12.407 -35.606 12.904 1.00 34.22 245 VAL A CA 1
ATOM 1939 C C . VAL A 1 245 ? 11.082 -35.271 12.183 1.00 34.22 245 VAL A C 1
ATOM 1941 O O . VAL A 1 245 ? 10.479 -34.225 12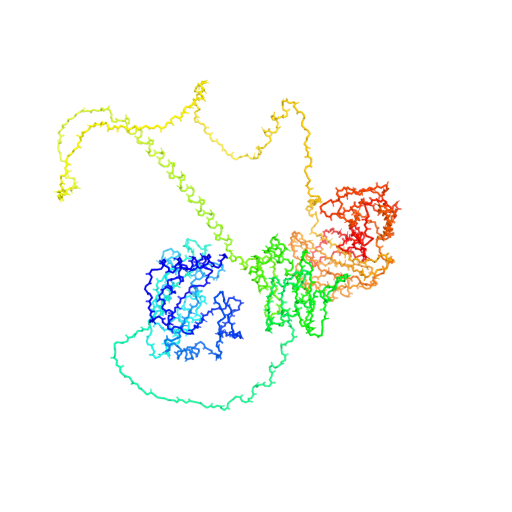.416 1.00 34.22 245 VAL A O 1
ATOM 1944 N N . ILE A 1 246 ? 10.568 -36.167 11.337 1.00 35.22 246 ILE A N 1
ATOM 1945 C CA . ILE A 1 246 ? 9.533 -35.857 10.325 1.00 35.22 246 ILE A CA 1
ATOM 1946 C C . ILE A 1 246 ? 8.110 -35.596 10.893 1.00 35.22 246 ILE A C 1
ATOM 1948 O O . ILE A 1 246 ? 7.237 -35.108 10.174 1.00 35.22 246 ILE A O 1
ATOM 1952 N N . LEU A 1 247 ? 7.840 -35.853 12.180 1.00 32.22 247 LEU A N 1
ATOM 1953 C CA . LEU A 1 247 ? 6.464 -35.897 12.713 1.00 32.22 247 LEU A CA 1
ATOM 1954 C C . LEU A 1 247 ? 5.885 -34.579 13.286 1.00 32.22 247 LEU A C 1
ATOM 1956 O O . LEU A 1 247 ? 4.758 -34.591 13.777 1.00 32.22 247 LEU A O 1
ATOM 1960 N N . SER A 1 248 ? 6.601 -33.448 13.238 1.00 31.06 248 SER A N 1
ATOM 1961 C CA . SER A 1 248 ? 6.193 -32.214 13.955 1.00 31.06 248 SER A CA 1
ATOM 1962 C C . SER A 1 248 ? 5.544 -31.114 13.084 1.00 31.06 248 SER A C 1
ATOM 1964 O O . SER A 1 248 ? 4.631 -30.411 13.518 1.00 31.06 248 SER A O 1
ATOM 1966 N N . THR A 1 249 ? 5.960 -30.947 11.826 1.00 32.16 249 THR A N 1
ATOM 1967 C CA . THR A 1 249 ? 5.798 -29.674 11.082 1.00 32.16 249 THR A CA 1
ATOM 1968 C C . THR A 1 249 ? 4.553 -29.547 10.183 1.00 32.16 249 THR A C 1
ATOM 1970 O O . THR A 1 249 ? 4.464 -28.629 9.370 1.00 32.16 249 THR A O 1
ATOM 1973 N N . LYS A 1 250 ? 3.530 -30.401 10.335 1.00 30.19 250 LYS A N 1
ATOM 1974 C CA . LYS A 1 250 ? 2.326 -30.414 9.463 1.00 30.19 250 LYS A CA 1
ATOM 1975 C C . LYS A 1 250 ? 1.182 -29.445 9.842 1.00 30.19 250 LYS A C 1
ATOM 1977 O O . LYS A 1 250 ? 0.081 -29.585 9.313 1.00 30.19 250 LYS A O 1
ATOM 1982 N N . LYS A 1 251 ? 1.391 -28.470 10.742 1.00 30.81 251 LYS A N 1
ATOM 1983 C CA . LYS A 1 251 ? 0.285 -27.710 11.383 1.00 30.81 251 LYS A CA 1
ATOM 1984 C C . LYS A 1 251 ? 0.151 -26.210 11.034 1.00 30.81 251 LYS A C 1
ATOM 1986 O O . LYS A 1 251 ? -0.734 -25.569 11.588 1.00 30.81 251 LYS A O 1
ATOM 1991 N N . ALA A 1 252 ? 0.975 -25.649 10.140 1.00 34.38 252 ALA A N 1
ATOM 1992 C CA . ALA A 1 252 ? 1.102 -24.186 9.967 1.00 34.38 252 ALA A CA 1
ATOM 1993 C C . ALA A 1 252 ? 0.619 -23.580 8.621 1.00 34.38 252 ALA A C 1
ATOM 1995 O O . ALA A 1 252 ? 0.655 -22.366 8.464 1.00 34.38 252 ALA A O 1
ATOM 1996 N N . LEU A 1 253 ? 0.159 -24.375 7.647 1.00 39.28 253 LEU A N 1
ATOM 1997 C CA . LEU A 1 253 ? -0.167 -23.909 6.281 1.00 39.28 253 LEU A CA 1
ATOM 1998 C C . LEU A 1 253 ? -1.684 -23.860 6.014 1.00 39.28 253 LEU A C 1
ATOM 2000 O O . LEU A 1 253 ? -2.200 -24.709 5.287 1.00 39.28 253 LEU A O 1
ATOM 2004 N N . LYS A 1 254 ? -2.427 -22.923 6.632 1.00 46.66 254 LYS A N 1
ATOM 2005 C CA . LYS A 1 254 ? -3.907 -22.919 6.520 1.00 46.66 254 LYS A CA 1
ATOM 2006 C C . LYS A 1 254 ? -4.668 -21.585 6.442 1.00 46.66 254 LYS A C 1
ATOM 2008 O O . LYS A 1 254 ? -5.879 -21.641 6.248 1.00 46.66 254 LYS A O 1
ATOM 2013 N N . MET A 1 255 ? -4.023 -20.421 6.524 1.00 55.06 255 MET A N 1
ATOM 2014 C CA . MET A 1 255 ? -4.708 -19.113 6.485 1.00 55.06 255 MET A CA 1
ATOM 2015 C C . MET A 1 255 ? -3.933 -18.140 5.586 1.00 55.06 255 MET A C 1
ATOM 2017 O O . MET A 1 255 ? -2.934 -17.601 6.033 1.00 55.06 255 MET A O 1
ATOM 2021 N N . VAL A 1 256 ? -4.352 -17.975 4.324 1.00 75.44 256 VAL A N 1
ATOM 2022 C CA . VAL A 1 256 ? -3.698 -17.105 3.319 1.00 75.44 256 VAL A CA 1
ATOM 2023 C C . VAL A 1 256 ? -4.671 -16.684 2.204 1.00 75.44 256 VAL A C 1
ATOM 2025 O O . VAL A 1 256 ? -5.603 -17.424 1.859 1.00 75.44 256 VAL A O 1
ATOM 2028 N N . VAL A 1 257 ? -4.406 -15.519 1.609 1.00 86.31 257 VAL A N 1
ATOM 2029 C CA . VAL A 1 257 ? -4.869 -15.084 0.281 1.00 86.31 257 VAL A CA 1
ATOM 2030 C C . VAL A 1 257 ? -4.193 -15.946 -0.790 1.00 86.31 257 VAL A C 1
ATOM 2032 O O . VAL A 1 257 ? -2.992 -16.187 -0.736 1.00 86.31 257 VAL A O 1
ATOM 2035 N N . LEU A 1 258 ? -4.957 -16.418 -1.775 1.00 89.00 258 LEU A N 1
ATOM 2036 C CA . LEU A 1 258 ? -4.471 -17.290 -2.851 1.00 89.00 258 LEU A CA 1
ATOM 2037 C C . LEU A 1 258 ? -4.071 -16.490 -4.099 1.00 89.00 258 LEU A C 1
ATOM 2039 O O . LEU A 1 258 ? -3.041 -16.775 -4.705 1.00 89.00 258 LEU A O 1
ATOM 2043 N N . ALA A 1 259 ? -4.870 -15.489 -4.481 1.00 92.50 259 ALA A N 1
ATOM 2044 C CA . ALA A 1 259 ? -4.602 -14.625 -5.633 1.00 92.50 259 ALA A CA 1
ATOM 2045 C C . ALA A 1 259 ? -5.319 -13.269 -5.530 1.00 92.50 259 ALA A C 1
ATOM 2047 O O . ALA A 1 259 ? -6.426 -13.206 -5.001 1.00 92.50 259 ALA A O 1
ATOM 2048 N N . ALA A 1 260 ? -4.738 -12.219 -6.113 1.00 94.00 260 ALA A N 1
ATOM 2049 C CA . ALA A 1 260 ? -5.387 -10.939 -6.409 1.00 94.00 260 ALA A CA 1
ATOM 2050 C C . ALA A 1 260 ? -5.566 -10.797 -7.926 1.00 94.00 260 ALA A C 1
ATOM 2052 O O . ALA A 1 260 ? -4.659 -11.119 -8.688 1.00 94.00 260 ALA A O 1
ATOM 2053 N N . SER A 1 261 ? -6.736 -10.371 -8.402 1.00 94.38 261 SER A N 1
ATOM 2054 C CA . SER A 1 261 ? -7.025 -10.269 -9.841 1.00 94.38 261 SER A CA 1
ATOM 2055 C C . SER A 1 261 ? -7.899 -9.067 -10.178 1.00 94.38 261 SER A C 1
ATOM 2057 O O . SER A 1 261 ? -8.772 -8.691 -9.399 1.00 94.38 261 SER A O 1
ATOM 2059 N N . ILE A 1 262 ? -7.702 -8.516 -11.374 1.00 93.62 262 ILE A N 1
ATOM 2060 C CA . ILE A 1 262 ? -8.604 -7.554 -12.008 1.00 93.62 262 ILE A CA 1
ATOM 2061 C C . ILE A 1 262 ? -9.215 -8.238 -13.230 1.00 93.62 262 ILE A C 1
ATOM 2063 O O . ILE A 1 262 ? -8.498 -8.771 -14.085 1.00 93.62 262 ILE A O 1
ATOM 2067 N N . ILE A 1 263 ? -10.543 -8.238 -13.303 1.00 92.31 263 ILE A N 1
ATOM 2068 C CA . ILE A 1 263 ? -11.308 -8.872 -14.380 1.00 92.31 263 ILE A CA 1
ATOM 2069 C C . ILE A 1 263 ? -12.342 -7.904 -14.961 1.00 92.31 263 ILE A C 1
ATOM 2071 O O . ILE A 1 263 ? -12.805 -6.984 -14.283 1.00 92.31 263 ILE A O 1
ATOM 2075 N N . SER A 1 264 ? -12.757 -8.145 -16.200 1.00 89.31 264 SER A N 1
ATOM 2076 C CA . SER A 1 264 ? -13.910 -7.465 -16.790 1.00 89.31 264 SER A CA 1
ATOM 2077 C C . SER A 1 264 ? -15.235 -7.943 -16.180 1.00 89.31 264 SER A C 1
ATOM 2079 O O . SER A 1 264 ? -15.332 -9.038 -15.614 1.00 89.31 264 SER A O 1
ATOM 2081 N N . LYS A 1 265 ? -16.315 -7.182 -16.401 1.00 82.56 265 LYS A N 1
ATOM 2082 C CA . LYS A 1 265 ? -17.689 -7.625 -16.087 1.00 82.56 265 LYS A CA 1
ATOM 2083 C C . LYS A 1 265 ? -18.139 -8.878 -16.859 1.00 82.56 265 LYS A C 1
ATOM 2085 O O . LYS A 1 265 ? -19.095 -9.523 -16.441 1.00 82.56 265 LYS A O 1
ATOM 2090 N N . SER A 1 266 ? -17.444 -9.266 -17.934 1.00 79.25 266 SER A N 1
ATOM 2091 C CA . SER A 1 266 ? -17.674 -10.524 -18.665 1.00 79.25 266 SER A CA 1
ATOM 2092 C C . SER A 1 266 ? -16.852 -11.716 -18.144 1.00 79.25 266 SER A C 1
ATOM 2094 O O . SER A 1 266 ? -16.990 -12.819 -18.668 1.00 79.25 266 SER A O 1
ATOM 2096 N N . GLY A 1 267 ? -16.021 -11.535 -17.107 1.00 74.88 267 GLY A N 1
ATOM 2097 C CA . GLY A 1 267 ? -15.191 -12.598 -16.522 1.00 74.88 267 GLY A CA 1
ATOM 2098 C C . GLY A 1 267 ? -13.839 -12.815 -17.199 1.00 74.88 267 GLY A C 1
ATOM 2099 O O . GLY A 1 267 ? -13.119 -13.746 -16.841 1.00 74.88 267 GLY A O 1
ATOM 2100 N N . LYS A 1 268 ? -13.474 -11.968 -18.167 1.00 85.38 268 LYS A N 1
ATOM 2101 C CA . LYS A 1 268 ? -12.152 -11.985 -18.798 1.00 85.38 268 LYS A CA 1
ATOM 2102 C C . LYS A 1 268 ? -11.120 -11.496 -17.782 1.00 85.38 268 LYS A C 1
ATOM 2104 O O . LYS A 1 268 ? -11.231 -10.380 -17.278 1.00 85.38 268 LYS A O 1
ATOM 2109 N N . ALA A 1 269 ? -10.108 -12.313 -17.502 1.00 87.69 269 ALA A N 1
ATOM 2110 C CA . ALA A 1 269 ? -8.971 -11.891 -16.694 1.00 87.69 269 ALA A CA 1
ATOM 2111 C C . ALA A 1 269 ? -8.138 -10.846 -17.452 1.00 87.69 269 ALA A C 1
ATOM 2113 O O . ALA A 1 269 ? -7.762 -11.077 -18.601 1.00 87.69 269 ALA A O 1
ATOM 2114 N N . LEU A 1 270 ? -7.861 -9.711 -16.807 1.00 88.94 270 LEU A N 1
ATOM 2115 C CA . LEU A 1 270 ? -6.980 -8.660 -17.331 1.00 88.94 270 LEU A CA 1
ATOM 2116 C C . LEU A 1 270 ? -5.608 -8.735 -16.659 1.00 88.94 270 LEU A C 1
ATOM 2118 O O . LEU A 1 270 ? -4.581 -8.706 -17.329 1.00 88.94 270 LEU A O 1
ATOM 2122 N N . VAL A 1 271 ? -5.615 -8.891 -15.332 1.00 91.00 271 VAL A N 1
ATOM 2123 C CA . VAL A 1 271 ? -4.437 -9.100 -14.482 1.00 91.00 271 VAL A CA 1
ATOM 2124 C C . VAL A 1 271 ? -4.804 -10.143 -13.427 1.00 91.00 271 VAL A C 1
ATOM 2126 O O . VAL A 1 271 ? -5.897 -10.095 -12.863 1.00 91.00 271 VAL A O 1
ATOM 2129 N N . SER A 1 272 ? -3.912 -11.085 -13.132 1.00 92.06 272 SER A N 1
ATOM 2130 C CA . SER A 1 272 ? -4.071 -12.014 -12.010 1.00 92.06 272 SER A CA 1
ATOM 2131 C C . SER A 1 272 ? -2.700 -12.373 -11.453 1.00 92.06 272 SER A C 1
ATOM 2133 O O . SER A 1 272 ? -1.874 -12.933 -12.173 1.00 92.06 272 SER A O 1
ATOM 2135 N N . ARG A 1 273 ? -2.472 -12.057 -10.177 1.00 91.81 273 ARG A N 1
ATOM 2136 C CA . ARG A 1 273 ? -1.265 -12.382 -9.419 1.00 91.81 273 ARG A CA 1
ATOM 2137 C C . ARG A 1 273 ? -1.608 -13.410 -8.350 1.00 91.81 273 ARG A C 1
ATOM 2139 O O . ARG A 1 273 ? -2.490 -13.181 -7.526 1.00 91.81 273 ARG A O 1
ATOM 2146 N N . GLN A 1 274 ? -0.942 -14.558 -8.388 1.00 90.88 274 GLN A N 1
ATOM 2147 C CA . GLN A 1 274 ? -1.137 -15.656 -7.443 1.00 90.88 274 GLN A CA 1
ATOM 2148 C C . GLN A 1 274 ? -0.018 -15.621 -6.395 1.00 90.88 274 GLN A C 1
ATOM 2150 O O . GLN A 1 274 ? 1.148 -15.447 -6.747 1.00 90.88 274 GLN A O 1
ATOM 2155 N N . PHE A 1 275 ? -0.386 -15.796 -5.125 1.00 84.56 275 PHE A N 1
ATOM 2156 C CA . PHE A 1 275 ? 0.523 -15.798 -3.968 1.00 84.56 275 PHE A CA 1
ATOM 2157 C C . PHE A 1 275 ? 0.701 -17.196 -3.355 1.00 84.56 275 PHE A C 1
ATOM 2159 O O . PHE A 1 275 ? 1.489 -17.381 -2.430 1.00 84.56 275 PHE A O 1
ATOM 2166 N N . VAL A 1 276 ? -0.047 -18.179 -3.866 1.00 79.12 276 VAL A N 1
ATOM 2167 C CA . VAL A 1 276 ? -0.009 -19.595 -3.484 1.00 79.12 276 VAL A CA 1
ATOM 2168 C C . VAL A 1 276 ? -0.108 -20.438 -4.755 1.00 79.12 276 VAL A C 1
ATOM 2170 O O . VAL A 1 276 ? -0.892 -20.110 -5.647 1.00 79.12 276 VAL A O 1
ATOM 2173 N N . ASP A 1 277 ? 0.650 -21.536 -4.823 1.00 69.94 277 ASP A N 1
ATOM 2174 C CA . ASP A 1 277 ? 0.713 -22.413 -5.996 1.00 69.94 277 ASP A CA 1
ATOM 2175 C C . ASP A 1 277 ? -0.672 -22.871 -6.483 1.00 69.94 277 ASP A C 1
ATOM 2177 O O . ASP A 1 277 ? -1.425 -23.577 -5.799 1.00 69.94 277 ASP A O 1
ATOM 2181 N N . MET A 1 278 ? -0.992 -22.511 -7.725 1.00 77.75 278 MET A N 1
ATOM 2182 C CA . MET A 1 278 ? -2.173 -22.989 -8.431 1.00 77.75 278 MET A CA 1
ATOM 2183 C C . MET A 1 278 ? -1.901 -23.079 -9.931 1.00 77.75 278 MET A C 1
ATOM 2185 O O . MET A 1 278 ? -1.271 -22.205 -10.518 1.00 77.75 278 MET A O 1
ATOM 2189 N N . SER A 1 279 ? -2.398 -24.137 -10.575 1.00 81.06 279 SER A N 1
ATOM 2190 C CA . SER A 1 279 ? -2.260 -24.282 -12.023 1.00 81.06 279 SER A CA 1
ATOM 2191 C C . SER A 1 279 ? -3.055 -23.207 -12.766 1.00 81.06 279 SER A C 1
ATOM 2193 O O . SER A 1 279 ? -4.137 -22.803 -12.331 1.00 81.06 279 SER A O 1
ATOM 2195 N N . ARG A 1 280 ? -2.556 -22.798 -13.939 1.00 77.56 280 ARG A N 1
ATOM 2196 C CA . ARG A 1 280 ? -3.219 -21.832 -14.830 1.00 77.56 280 ARG A CA 1
ATOM 2197 C C . ARG A 1 280 ? -4.699 -22.172 -15.074 1.00 77.56 280 ARG A C 1
ATOM 2199 O O . ARG A 1 280 ? -5.567 -21.329 -14.885 1.00 77.56 280 ARG A O 1
ATOM 2206 N N . ILE A 1 281 ? -4.983 -23.443 -15.367 1.00 80.31 281 ILE A N 1
ATOM 2207 C CA . ILE A 1 281 ? -6.340 -23.978 -15.581 1.00 80.31 281 ILE A CA 1
ATOM 2208 C C . ILE A 1 281 ? -7.243 -23.741 -14.354 1.00 80.31 281 ILE A C 1
ATOM 2210 O O . ILE A 1 281 ? -8.428 -23.442 -14.498 1.00 80.31 281 ILE A O 1
ATOM 2214 N N . ARG A 1 282 ? -6.697 -23.846 -13.132 1.00 84.69 282 ARG A N 1
ATOM 2215 C CA . ARG A 1 282 ? -7.446 -23.622 -11.888 1.00 84.69 282 ARG A CA 1
ATOM 2216 C C . ARG A 1 282 ? -7.767 -22.144 -11.675 1.00 84.69 282 ARG A C 1
ATOM 2218 O O . ARG A 1 282 ? -8.892 -21.850 -11.287 1.00 84.69 282 ARG A O 1
ATOM 2225 N N . ILE A 1 283 ? -6.828 -21.224 -11.917 1.00 88.81 283 ILE A N 1
ATOM 2226 C CA . ILE A 1 283 ? -7.115 -19.785 -11.777 1.00 88.81 283 ILE A CA 1
ATOM 2227 C C . ILE A 1 283 ? -8.072 -19.303 -12.876 1.00 88.81 283 ILE A C 1
ATOM 2229 O O . ILE A 1 283 ? -9.080 -18.683 -12.553 1.00 88.81 283 ILE A O 1
ATOM 2233 N N . GLU A 1 284 ? -7.857 -19.682 -14.140 1.00 85.19 284 GLU A N 1
ATOM 2234 C CA . GLU A 1 284 ? -8.772 -19.353 -15.246 1.00 85.19 284 GLU A CA 1
ATOM 2235 C C . GLU A 1 284 ? -10.191 -19.895 -14.991 1.00 85.19 284 GLU A C 1
ATOM 2237 O O . GLU A 1 284 ? -11.166 -19.167 -15.170 1.00 85.19 284 GLU A O 1
ATOM 2242 N N . GLY A 1 285 ? -10.321 -21.127 -14.484 1.00 84.94 285 GLY A N 1
ATOM 2243 C CA . GLY A 1 285 ? -11.614 -21.717 -14.120 1.00 84.94 285 GLY A CA 1
ATOM 2244 C C . GLY A 1 285 ? -12.336 -21.003 -12.969 1.00 84.94 285 GLY A C 1
ATOM 2245 O O . GLY A 1 285 ? -13.554 -20.834 -13.026 1.00 84.94 285 GLY A O 1
ATOM 2246 N N . LEU A 1 286 ? -11.609 -20.548 -11.942 1.00 88.38 286 LEU A N 1
ATOM 2247 C CA . LEU A 1 286 ? -12.185 -19.781 -10.828 1.00 88.38 286 LEU A CA 1
ATOM 2248 C C . LEU A 1 286 ? -12.618 -18.372 -11.275 1.00 88.38 286 LEU A C 1
ATOM 2250 O O . LEU A 1 286 ? -13.730 -17.939 -10.971 1.00 88.38 286 LEU A O 1
ATOM 2254 N N . LEU A 1 287 ? -11.794 -17.680 -12.069 1.00 89.44 287 LEU A N 1
ATOM 2255 C CA . LEU A 1 287 ? -12.125 -16.351 -12.600 1.00 89.44 287 LEU A CA 1
ATOM 2256 C C . LEU A 1 287 ? -13.313 -16.400 -13.580 1.00 89.44 287 LEU A C 1
ATOM 2258 O O . LEU A 1 287 ? -14.215 -15.571 -13.484 1.00 89.44 287 LEU A O 1
ATOM 2262 N N . ALA A 1 288 ? -13.385 -17.410 -14.453 1.00 85.69 288 ALA A N 1
ATOM 2263 C CA . ALA A 1 288 ? -14.508 -17.598 -15.379 1.00 85.69 288 ALA A CA 1
ATOM 2264 C C . ALA A 1 288 ? -15.820 -18.039 -14.689 1.00 85.69 288 ALA A C 1
ATOM 2266 O O . ALA A 1 288 ? -16.907 -17.889 -15.258 1.00 85.69 288 ALA A O 1
ATOM 2267 N N . ALA A 1 289 ? -15.746 -18.585 -13.470 1.00 85.44 289 ALA A N 1
ATOM 2268 C CA . ALA A 1 289 ? -16.921 -18.891 -12.656 1.00 85.44 289 ALA A CA 1
ATOM 2269 C C . ALA A 1 289 ? -17.489 -17.643 -11.957 1.00 85.44 289 ALA A C 1
ATOM 2271 O O . ALA A 1 289 ? -18.708 -17.514 -11.840 1.00 85.44 289 ALA A O 1
ATOM 2272 N N . PHE A 1 290 ? -16.630 -16.715 -11.524 1.00 88.12 290 PHE A N 1
ATOM 2273 C CA . PHE A 1 290 ? -16.988 -15.587 -10.657 1.00 88.12 290 PHE A CA 1
ATOM 2274 C C . PHE A 1 290 ? -18.202 -14.740 -11.113 1.00 88.12 290 PHE A C 1
ATOM 2276 O O . PHE A 1 290 ? -19.100 -14.550 -10.289 1.00 88.12 290 PHE A O 1
ATOM 2283 N N . PRO A 1 291 ? -18.345 -14.288 -12.381 1.00 85.69 291 PRO A N 1
ATOM 2284 C CA . PRO A 1 291 ? -19.498 -13.467 -12.779 1.00 85.69 291 PRO A CA 1
ATOM 2285 C C . PRO A 1 291 ? -20.847 -14.179 -12.599 1.00 85.69 291 PRO A C 1
ATOM 2287 O O . PRO A 1 291 ? -21.855 -13.548 -12.286 1.00 85.69 291 PRO A O 1
ATOM 2290 N N . LYS A 1 292 ? -20.857 -15.512 -12.745 1.00 84.56 292 LYS A N 1
ATOM 2291 C CA . LYS A 1 292 ? -22.048 -16.360 -12.566 1.00 84.56 292 LYS A CA 1
ATOM 2292 C C . LYS A 1 292 ? -22.435 -16.523 -11.093 1.00 84.56 292 LYS A C 1
ATOM 2294 O O . LYS A 1 292 ? -23.567 -16.896 -10.810 1.00 84.56 292 LYS A O 1
ATOM 2299 N N . LEU A 1 293 ? -21.497 -16.273 -10.176 1.00 80.94 293 LEU A N 1
ATOM 2300 C CA . LEU A 1 293 ? -21.679 -16.389 -8.727 1.00 80.94 293 LEU A CA 1
ATOM 2301 C C . LEU A 1 293 ? -22.138 -15.071 -8.084 1.00 80.94 293 LEU A C 1
ATOM 2303 O O . LEU A 1 293 ? -22.848 -15.107 -7.085 1.00 80.94 293 LEU A O 1
ATOM 2307 N N . VAL A 1 294 ? -21.750 -13.924 -8.653 1.00 76.38 294 VAL A N 1
ATOM 2308 C CA . VAL A 1 294 ? -22.193 -12.594 -8.194 1.00 76.38 294 VAL A CA 1
ATOM 2309 C C . VAL A 1 294 ? -23.640 -12.317 -8.609 1.00 76.38 294 VAL A C 1
ATOM 2311 O O . VAL A 1 294 ? -24.456 -11.906 -7.785 1.00 76.38 294 VAL A O 1
ATOM 2314 N N . GLY A 1 295 ? -23.967 -12.582 -9.878 1.00 63.97 295 GLY A N 1
ATOM 2315 C CA . GLY A 1 295 ? -25.295 -12.336 -10.440 1.00 63.97 295 GLY A CA 1
ATOM 2316 C C . GLY A 1 295 ? -25.666 -10.852 -10.578 1.00 63.97 295 GLY A C 1
ATOM 2317 O O . GLY A 1 295 ? -25.021 -9.944 -10.054 1.00 63.97 295 GLY A O 1
ATOM 2318 N N . THR A 1 296 ? -26.742 -10.585 -11.313 1.00 56.38 296 THR A N 1
ATOM 2319 C CA . THR A 1 296 ? -27.309 -9.239 -11.458 1.00 56.38 296 THR A CA 1
ATOM 2320 C C . THR A 1 296 ? -28.186 -8.899 -10.251 1.00 56.38 296 THR A C 1
ATOM 2322 O O . THR A 1 296 ? -29.257 -9.481 -10.096 1.00 56.38 296 THR A O 1
ATOM 2325 N N . GLY A 1 297 ? -27.757 -7.943 -9.417 1.00 52.09 297 GLY A N 1
ATOM 2326 C CA . GLY A 1 297 ? -28.609 -7.325 -8.387 1.00 52.09 297 GLY A CA 1
ATOM 2327 C C . GLY A 1 297 ? -28.227 -7.557 -6.920 1.00 52.09 297 GLY A C 1
ATOM 2328 O O . GLY A 1 297 ? -28.923 -7.047 -6.048 1.00 52.09 297 GLY A O 1
ATOM 2329 N N . LYS A 1 298 ? -27.137 -8.274 -6.605 1.00 55.47 298 LYS A N 1
ATOM 2330 C CA . LYS A 1 298 ? -26.652 -8.423 -5.217 1.00 55.47 298 LYS A CA 1
ATOM 2331 C C . LYS A 1 298 ? -25.211 -7.943 -5.055 1.00 55.47 298 LYS A C 1
ATOM 2333 O O . LYS A 1 298 ? -24.268 -8.592 -5.499 1.00 55.47 298 LYS A O 1
ATOM 2338 N N . GLN A 1 299 ? -25.035 -6.812 -4.372 1.00 59.16 299 GLN A N 1
ATOM 2339 C CA . GLN A 1 299 ? -23.717 -6.337 -3.947 1.00 59.16 299 GLN A CA 1
ATOM 2340 C C . GLN A 1 299 ? -23.300 -7.034 -2.646 1.00 59.16 299 GLN A C 1
ATOM 2342 O O . GLN A 1 299 ? -23.484 -6.510 -1.550 1.00 59.16 299 GLN A O 1
ATOM 2347 N N . HIS A 1 300 ? -22.736 -8.233 -2.763 1.00 67.62 300 HIS A N 1
ATOM 2348 C CA . HIS A 1 300 ? -21.986 -8.833 -1.665 1.00 67.62 300 HIS A CA 1
ATOM 2349 C C . HIS A 1 300 ? -20.535 -8.324 -1.694 1.00 67.62 300 HIS A C 1
ATOM 2351 O O . HIS A 1 300 ? -19.971 -8.115 -2.761 1.00 67.62 300 HIS A O 1
ATOM 2357 N N . THR A 1 301 ? -19.901 -8.132 -0.535 1.00 74.19 301 THR A N 1
ATOM 2358 C CA . THR A 1 301 ? -18.453 -7.833 -0.461 1.00 74.19 301 THR A CA 1
ATOM 2359 C C . THR A 1 301 ? -17.590 -9.092 -0.567 1.00 74.19 301 THR A C 1
ATOM 2361 O O . THR A 1 301 ? -16.385 -9.016 -0.804 1.00 74.19 301 THR A O 1
ATOM 2364 N N . TYR A 1 302 ? -18.205 -10.265 -0.403 1.00 86.81 302 TYR A N 1
ATOM 2365 C CA . TYR A 1 302 ? -17.592 -11.565 -0.623 1.00 86.81 302 TYR A CA 1
ATOM 2366 C C . TYR A 1 302 ? -18.636 -12.612 -1.033 1.00 86.81 302 TYR A C 1
ATOM 2368 O O . TYR A 1 302 ? -19.803 -12.513 -0.663 1.00 86.81 302 TYR A O 1
ATOM 2376 N N . VAL A 1 303 ? -18.210 -13.636 -1.769 1.00 87.62 303 VAL A N 1
ATOM 2377 C CA . VAL A 1 303 ? -19.014 -14.812 -2.131 1.00 87.62 303 VAL A CA 1
ATOM 2378 C C . VAL A 1 303 ? -18.207 -16.070 -1.830 1.00 87.62 303 VAL A C 1
ATOM 2380 O O . VAL A 1 303 ? -17.046 -16.180 -2.223 1.00 87.62 303 VAL A O 1
ATOM 2383 N N . GLU A 1 304 ? -18.809 -17.041 -1.145 1.00 86.06 304 GLU A N 1
ATOM 2384 C CA . GLU A 1 304 ? -18.185 -18.343 -0.898 1.00 86.06 304 GLU A CA 1
ATOM 2385 C C . GLU A 1 304 ? -18.700 -19.411 -1.866 1.00 86.06 304 GLU A C 1
ATOM 2387 O O . GLU A 1 304 ? -19.897 -19.554 -2.094 1.00 86.06 304 GLU A O 1
ATOM 2392 N N . THR A 1 305 ? -17.772 -20.199 -2.406 1.00 84.25 305 THR A N 1
ATOM 2393 C CA . THR A 1 305 ? -18.063 -21.459 -3.109 1.00 84.25 305 THR A CA 1
ATOM 2394 C C . THR A 1 305 ? -17.794 -22.638 -2.182 1.00 84.25 305 THR A C 1
ATOM 2396 O O . THR A 1 305 ? -17.507 -22.452 -1.005 1.00 84.25 305 THR A O 1
ATOM 2399 N N . GLU A 1 306 ? -17.835 -23.876 -2.672 1.00 75.75 306 GLU A N 1
ATOM 2400 C CA . GLU A 1 306 ? -17.404 -25.034 -1.883 1.00 75.75 306 GLU A CA 1
ATOM 2401 C C . GLU A 1 306 ? -15.932 -24.914 -1.430 1.00 75.75 306 GLU A C 1
ATOM 2403 O O . GLU A 1 306 ? -15.637 -25.122 -0.251 1.00 75.75 306 GLU A O 1
ATOM 2408 N N . ASN A 1 307 ? -15.040 -24.484 -2.333 1.00 77.19 307 ASN A N 1
ATOM 2409 C CA . ASN A 1 307 ? -13.585 -24.605 -2.179 1.00 77.19 307 ASN A CA 1
ATOM 2410 C C . ASN A 1 307 ? -12.835 -23.294 -1.868 1.00 77.19 307 ASN A C 1
ATOM 2412 O O . ASN A 1 307 ? -11.762 -23.347 -1.271 1.00 77.19 307 ASN A O 1
ATOM 2416 N N . VAL A 1 308 ? -13.358 -22.129 -2.271 1.00 88.81 308 VAL A N 1
ATOM 2417 C CA . VAL A 1 308 ? -12.718 -20.813 -2.052 1.00 88.81 308 VAL A CA 1
ATOM 2418 C C . VAL A 1 308 ? -13.738 -19.724 -1.715 1.00 88.81 308 VAL A C 1
ATOM 2420 O O . VAL A 1 308 ? -14.907 -19.807 -2.108 1.00 88.81 308 VAL A O 1
ATOM 2423 N N . ARG A 1 309 ? -13.270 -18.683 -1.023 1.00 91.19 309 ARG A N 1
ATOM 2424 C CA . ARG A 1 309 ? -13.943 -17.392 -0.862 1.00 91.19 309 ARG A CA 1
ATOM 2425 C C . ARG A 1 309 ? -13.417 -16.435 -1.935 1.00 91.19 309 ARG A C 1
ATOM 2427 O O . ARG A 1 309 ? -12.221 -16.409 -2.205 1.00 91.19 309 ARG A O 1
ATOM 2434 N N . TYR A 1 310 ? -14.299 -15.647 -2.533 1.00 91.75 310 TYR A N 1
ATOM 2435 C CA . TYR A 1 310 ? -13.948 -14.479 -3.338 1.00 91.75 310 TYR A CA 1
ATOM 2436 C C . TYR A 1 310 ? -14.309 -13.244 -2.522 1.00 91.75 310 TYR A C 1
ATOM 2438 O O . TYR A 1 310 ? -15.455 -13.135 -2.103 1.00 91.75 310 TYR A O 1
ATOM 2446 N N . VAL A 1 311 ? -13.381 -12.321 -2.297 1.00 92.44 311 VAL A N 1
ATOM 2447 C CA . VAL A 1 311 ? -13.623 -11.029 -1.630 1.00 92.44 311 VAL A CA 1
ATOM 2448 C C . VAL A 1 311 ? -13.386 -9.948 -2.677 1.00 92.44 311 VAL A C 1
ATOM 2450 O O . VAL A 1 311 ? -12.306 -9.918 -3.259 1.00 92.44 311 VAL A O 1
ATOM 2453 N N . TYR A 1 312 ? -14.376 -9.116 -3.002 1.00 92.31 312 TYR A N 1
ATOM 2454 C CA . TYR A 1 312 ? -14.316 -8.287 -4.213 1.00 92.31 312 TYR A CA 1
ATOM 2455 C C . TYR A 1 312 ? -14.942 -6.901 -4.066 1.00 92.31 312 TYR A C 1
ATOM 2457 O O . TYR A 1 312 ? -15.789 -6.653 -3.210 1.00 92.31 312 TYR A O 1
ATOM 2465 N N . GLN A 1 313 ? -14.503 -5.994 -4.938 1.00 89.94 313 GLN A N 1
ATOM 2466 C CA . GLN A 1 313 ? -14.990 -4.625 -5.050 1.00 89.94 313 GLN A CA 1
ATOM 2467 C C . GLN A 1 313 ? -15.122 -4.262 -6.544 1.00 89.94 313 GLN A C 1
ATOM 2469 O O . GLN A 1 313 ? -14.174 -4.475 -7.307 1.00 89.94 313 GLN A O 1
ATOM 2474 N N . PRO A 1 314 ? -16.269 -3.724 -7.000 1.00 88.44 314 PRO A N 1
ATOM 2475 C CA . PRO A 1 314 ? -16.373 -3.151 -8.338 1.00 88.44 314 PRO A CA 1
ATOM 2476 C C . PRO A 1 314 ? -15.514 -1.882 -8.441 1.00 88.44 314 PRO A C 1
ATOM 2478 O O . PRO A 1 314 ? -15.513 -1.051 -7.533 1.00 88.44 314 PRO A O 1
ATOM 2481 N N . ILE A 1 315 ? -14.804 -1.729 -9.558 1.00 84.75 315 ILE A N 1
ATOM 2482 C CA . ILE A 1 315 ? -14.023 -0.535 -9.899 1.00 84.75 315 ILE A CA 1
ATOM 2483 C C . ILE A 1 315 ? -14.418 -0.149 -11.327 1.00 84.75 315 ILE A C 1
ATOM 2485 O O . ILE A 1 315 ? -14.010 -0.801 -12.283 1.00 84.75 315 ILE A O 1
ATOM 2489 N N . GLU A 1 316 ? -15.273 0.867 -11.458 1.00 83.06 316 GLU A N 1
ATOM 2490 C CA . GLU A 1 316 ? -15.836 1.354 -12.729 1.00 83.06 316 GLU A CA 1
ATOM 2491 C C . GLU A 1 316 ? -16.381 0.240 -13.651 1.00 83.06 316 GLU A C 1
ATOM 2493 O O . GLU A 1 316 ? -17.450 -0.325 -13.393 1.00 83.06 316 GLU A O 1
ATOM 2498 N N . GLY A 1 317 ? -15.675 -0.072 -14.745 1.00 81.88 317 GLY A N 1
ATOM 2499 C CA . GLY A 1 317 ? -16.016 -1.109 -15.724 1.00 81.88 317 GLY A CA 1
ATOM 2500 C C . GLY A 1 317 ? -15.645 -2.536 -15.303 1.00 81.88 317 GLY A C 1
ATOM 2501 O O . GLY A 1 317 ? -16.063 -3.490 -15.962 1.00 81.88 317 GLY A O 1
ATOM 2502 N N . LEU A 1 318 ? -14.903 -2.691 -14.207 1.00 89.94 318 LEU A N 1
ATOM 2503 C CA . LEU A 1 318 ? -14.153 -3.890 -13.834 1.00 89.94 318 LEU A CA 1
ATOM 2504 C C . LEU A 1 318 ? -14.516 -4.391 -12.424 1.00 89.94 318 LEU A C 1
ATOM 2506 O O . LEU A 1 318 ? -15.203 -3.721 -11.649 1.00 89.94 318 LEU A O 1
ATOM 2510 N N . TYR A 1 319 ? -14.012 -5.574 -12.074 1.00 91.06 319 TYR A N 1
ATOM 2511 C CA . TYR A 1 319 ? -13.986 -6.084 -10.703 1.00 91.06 319 TYR A CA 1
ATOM 2512 C C . TYR A 1 319 ? -12.543 -6.321 -10.258 1.00 91.06 319 TYR A C 1
ATOM 2514 O O . TYR A 1 319 ? -11.799 -7.045 -10.921 1.00 91.06 319 TYR A O 1
ATOM 2522 N N . LEU A 1 320 ? -12.178 -5.765 -9.103 1.00 93.12 320 LEU A N 1
ATOM 2523 C CA . LEU A 1 320 ? -11.003 -6.176 -8.342 1.00 93.12 320 LEU A CA 1
ATOM 2524 C C . LEU A 1 320 ? -11.437 -7.254 -7.345 1.00 93.12 320 LEU A C 1
ATOM 2526 O O . LEU A 1 320 ? -12.395 -7.055 -6.595 1.00 93.12 320 LEU A O 1
ATOM 2530 N N . LEU A 1 321 ? -10.738 -8.385 -7.323 1.00 92.25 321 LEU A N 1
ATOM 2531 C CA . LEU A 1 321 ? -11.047 -9.510 -6.445 1.00 92.25 321 LEU A CA 1
ATOM 2532 C C . LEU A 1 321 ? -9.795 -10.109 -5.804 1.00 92.25 321 LEU A C 1
ATOM 2534 O O . LEU A 1 321 ? -8.732 -10.187 -6.418 1.00 92.25 321 LEU A O 1
ATOM 2538 N N . LEU A 1 322 ? -9.966 -10.605 -4.585 1.00 93.50 322 LEU A N 1
ATOM 2539 C CA . LEU A 1 322 ? -9.085 -11.550 -3.920 1.00 93.50 322 LEU A CA 1
ATOM 2540 C C . LEU A 1 322 ? -9.764 -12.921 -3.904 1.00 93.50 322 LEU A C 1
ATOM 2542 O O . LEU A 1 322 ? -10.940 -13.028 -3.556 1.00 93.50 322 LEU A O 1
ATOM 2546 N N . ILE A 1 323 ? -9.028 -13.976 -4.237 1.00 92.81 323 ILE A N 1
ATOM 2547 C CA . ILE A 1 323 ? -9.430 -15.360 -3.971 1.00 92.81 323 ILE A CA 1
ATOM 2548 C C . ILE A 1 323 ? -8.718 -15.791 -2.693 1.00 92.81 323 ILE A C 1
ATOM 2550 O O . ILE A 1 323 ? -7.492 -15.719 -2.626 1.00 92.81 323 ILE A O 1
ATOM 2554 N N . THR A 1 324 ? -9.458 -16.237 -1.682 1.00 92.12 324 THR A N 1
ATOM 2555 C CA . THR A 1 324 ? -8.932 -16.585 -0.355 1.00 92.12 324 THR A CA 1
ATOM 2556 C C . THR A 1 324 ? -9.479 -17.935 0.122 1.00 92.12 324 THR A C 1
ATOM 2558 O O . THR A 1 324 ? -10.456 -18.476 -0.409 1.00 92.12 324 THR A O 1
ATOM 2561 N N . ASN A 1 325 ? -8.806 -18.559 1.089 1.00 86.06 325 ASN A N 1
ATOM 2562 C CA . ASN A 1 325 ? -9.304 -19.782 1.724 1.00 86.06 325 ASN A CA 1
ATOM 2563 C C . ASN A 1 325 ? -10.485 -19.431 2.652 1.00 86.06 325 ASN A C 1
ATOM 2565 O O . ASN A 1 325 ? -10.436 -18.424 3.338 1.00 86.06 325 ASN A O 1
ATOM 2569 N N . LYS A 1 326 ? -11.505 -20.286 2.797 1.00 82.75 326 LYS A N 1
ATOM 2570 C CA . LYS A 1 326 ? -12.547 -20.108 3.836 1.00 82.75 326 LYS A CA 1
ATOM 2571 C C . LYS A 1 326 ? -11.982 -19.915 5.251 1.00 82.75 326 LYS A C 1
ATOM 2573 O O . LYS A 1 326 ? -12.618 -19.285 6.092 1.00 82.75 326 LYS A O 1
ATOM 2578 N N . GLN A 1 327 ? -10.796 -20.471 5.504 1.00 79.25 327 GLN A N 1
ATOM 2579 C CA . GLN A 1 327 ? -10.062 -20.373 6.768 1.00 79.25 327 GLN A CA 1
ATOM 2580 C C . GLN A 1 327 ? -9.202 -19.095 6.899 1.00 79.25 327 GLN A C 1
ATOM 2582 O O . GLN A 1 327 ? -8.593 -18.912 7.947 1.00 79.25 327 GLN A O 1
ATOM 2587 N N . SER A 1 328 ? -9.137 -18.206 5.895 1.00 82.06 328 SER A N 1
ATOM 2588 C CA . SER A 1 328 ? -8.496 -16.889 6.044 1.00 82.06 328 SER A CA 1
ATOM 2589 C C . SER A 1 328 ? -9.342 -15.932 6.892 1.00 82.06 328 SER A C 1
ATOM 2591 O O . SER A 1 328 ? -10.570 -16.056 6.998 1.00 82.06 328 SER A O 1
ATOM 2593 N N . ASN A 1 329 ? -8.661 -14.950 7.478 1.00 83.56 329 ASN A N 1
ATOM 2594 C CA . ASN A 1 329 ? -9.258 -13.870 8.247 1.00 83.56 329 ASN A CA 1
ATOM 2595 C C . ASN A 1 329 ? -9.940 -12.860 7.309 1.00 83.56 329 ASN A C 1
ATOM 2597 O O . ASN A 1 329 ? -9.295 -11.970 6.763 1.00 83.56 329 ASN A O 1
ATOM 2601 N N . ILE A 1 330 ? -11.261 -12.962 7.151 1.00 85.50 330 ILE A N 1
ATOM 2602 C CA . ILE A 1 330 ? -12.030 -12.117 6.221 1.00 85.50 330 ILE A CA 1
ATOM 2603 C C . ILE A 1 330 ? -11.877 -10.603 6.469 1.00 85.50 330 ILE A C 1
ATOM 2605 O O . ILE A 1 330 ? -11.993 -9.816 5.533 1.00 85.50 330 ILE A O 1
ATOM 2609 N N . LEU A 1 331 ? -11.587 -10.171 7.702 1.00 83.81 331 LEU A N 1
ATOM 2610 C CA . LEU A 1 331 ? -11.342 -8.755 8.008 1.00 83.81 331 LEU A CA 1
ATOM 2611 C C . LEU A 1 331 ? -10.018 -8.265 7.407 1.00 83.81 331 LEU A C 1
ATOM 2613 O O . LEU A 1 331 ? -9.931 -7.133 6.940 1.00 83.81 331 LEU A O 1
ATOM 2617 N N . GLU A 1 332 ? -9.010 -9.131 7.390 1.00 84.19 332 GLU A N 1
ATOM 2618 C CA . GLU A 1 332 ? -7.692 -8.879 6.813 1.00 84.19 332 GLU A CA 1
ATOM 2619 C C . GLU A 1 332 ? -7.718 -9.022 5.288 1.00 84.19 332 GLU A C 1
ATOM 2621 O O . GLU A 1 332 ? -7.159 -8.169 4.603 1.00 84.19 332 GLU A O 1
ATOM 2626 N N . ASP A 1 333 ? -8.474 -9.987 4.747 1.00 89.56 333 ASP A N 1
ATOM 2627 C CA . ASP A 1 333 ? -8.794 -10.058 3.313 1.00 89.56 333 ASP A CA 1
ATOM 2628 C C . ASP A 1 333 ? -9.442 -8.735 2.838 1.00 89.56 333 ASP A C 1
ATOM 2630 O O . ASP A 1 333 ? -9.014 -8.132 1.853 1.00 89.56 333 ASP A O 1
ATOM 2634 N N . LEU A 1 334 ? -10.445 -8.226 3.568 1.00 89.06 334 LEU A N 1
ATOM 2635 C CA . LEU A 1 334 ? -11.122 -6.959 3.255 1.00 89.06 334 LEU A CA 1
ATOM 2636 C C . LEU A 1 334 ? -10.195 -5.742 3.399 1.00 89.06 334 LEU A C 1
ATOM 2638 O O . LEU A 1 334 ? -10.213 -4.856 2.544 1.00 89.06 334 LEU A O 1
ATOM 2642 N N . ASP A 1 335 ? -9.360 -5.686 4.439 1.00 87.94 335 ASP A N 1
ATOM 2643 C CA . ASP A 1 335 ? -8.371 -4.612 4.615 1.00 87.94 335 ASP A CA 1
ATOM 2644 C C . ASP A 1 335 ? -7.180 -4.708 3.647 1.00 87.94 335 ASP A C 1
ATOM 2646 O O . ASP A 1 335 ? -6.457 -3.721 3.480 1.00 87.94 335 ASP A O 1
ATOM 2650 N N . THR A 1 336 ? -6.987 -5.851 2.988 1.00 90.19 336 THR A N 1
ATOM 2651 C CA . THR A 1 336 ? -6.073 -6.033 1.850 1.00 90.19 336 THR A CA 1
ATOM 2652 C C . THR A 1 336 ? -6.717 -5.509 0.571 1.00 90.19 336 THR A C 1
ATOM 2654 O O . THR A 1 336 ? -6.138 -4.673 -0.120 1.00 90.19 336 THR A O 1
A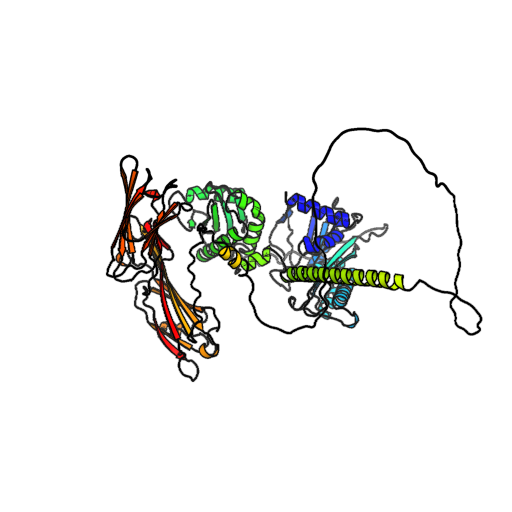TOM 2657 N N . LEU A 1 337 ? -7.967 -5.897 0.300 1.00 92.25 337 LEU A N 1
ATOM 2658 C CA . LEU A 1 337 ? -8.741 -5.404 -0.841 1.00 92.25 337 LEU A CA 1
ATOM 2659 C C . LEU A 1 337 ? -8.875 -3.869 -0.823 1.00 92.25 337 LEU A C 1
ATOM 2661 O O . LEU A 1 337 ? -8.714 -3.236 -1.860 1.00 92.25 337 LEU A O 1
ATOM 2665 N N . ARG A 1 338 ? -9.077 -3.265 0.358 1.00 90.75 338 ARG A N 1
ATOM 2666 C CA . ARG A 1 338 ? -9.107 -1.802 0.592 1.00 90.75 338 ARG A CA 1
ATOM 2667 C C . ARG A 1 338 ? -7.765 -1.084 0.401 1.00 90.75 338 ARG A C 1
ATOM 2669 O O . ARG A 1 338 ? -7.752 0.148 0.331 1.00 90.75 338 ARG A O 1
ATOM 2676 N N . LEU A 1 339 ? -6.649 -1.813 0.402 1.00 90.88 339 LEU A N 1
ATOM 2677 C CA . LEU A 1 339 ? -5.331 -1.288 0.042 1.00 90.88 339 LEU A CA 1
ATOM 2678 C C . LEU A 1 339 ? -5.158 -1.374 -1.479 1.00 90.88 339 LEU A C 1
ATOM 2680 O O . LEU A 1 339 ? -4.895 -0.356 -2.116 1.00 90.88 339 LEU A O 1
ATOM 2684 N N . LEU A 1 340 ? -5.426 -2.545 -2.068 1.00 92.69 340 LEU A N 1
ATOM 2685 C CA . LEU A 1 340 ? -5.359 -2.742 -3.518 1.00 92.69 340 LEU A CA 1
ATOM 2686 C C . LEU A 1 340 ? -6.298 -1.797 -4.287 1.00 92.69 340 LEU A C 1
ATOM 2688 O O . LEU A 1 340 ? -5.871 -1.194 -5.267 1.00 92.69 340 LEU A O 1
ATOM 2692 N N . SER A 1 341 ? -7.536 -1.571 -3.829 1.00 92.38 341 SER A N 1
ATOM 2693 C CA . SER A 1 341 ? -8.484 -0.664 -4.503 1.00 92.38 341 SER A CA 1
ATOM 2694 C C . SER A 1 341 ? -8.088 0.817 -4.464 1.00 92.38 341 SER A C 1
ATOM 2696 O O . SER A 1 341 ? -8.671 1.617 -5.191 1.00 92.38 341 SER A O 1
ATOM 2698 N N . LYS A 1 342 ? -7.068 1.181 -3.674 1.00 92.06 342 LYS A N 1
ATOM 2699 C CA . LYS A 1 342 ? -6.420 2.505 -3.696 1.00 92.06 342 LYS A CA 1
ATOM 2700 C C . LYS A 1 342 ? -5.128 2.524 -4.512 1.00 92.06 342 LYS A C 1
ATOM 2702 O O . LYS A 1 342 ? -4.750 3.580 -4.996 1.00 92.06 342 LYS A O 1
ATOM 2707 N N . LEU A 1 343 ? -4.467 1.377 -4.668 1.00 90.62 343 LEU A N 1
ATOM 2708 C CA . LEU A 1 343 ? -3.286 1.230 -5.521 1.00 90.62 343 LEU A CA 1
ATOM 2709 C C . LEU A 1 343 ? -3.671 1.217 -7.007 1.00 90.62 343 LEU A C 1
ATOM 2711 O O . LEU A 1 343 ? -3.026 1.896 -7.798 1.00 90.62 343 LEU A O 1
ATOM 2715 N N . VAL A 1 344 ? -4.740 0.510 -7.398 1.00 91.25 344 VAL A N 1
ATOM 2716 C CA . VAL A 1 344 ? -5.117 0.379 -8.821 1.00 91.25 344 VAL A CA 1
ATOM 2717 C C . VAL A 1 344 ? -5.281 1.741 -9.536 1.00 91.25 344 VAL A C 1
ATOM 2719 O O . VAL A 1 344 ? -4.695 1.886 -10.608 1.00 91.25 344 VAL A O 1
ATOM 2722 N N . PRO A 1 345 ? -5.961 2.766 -8.972 1.00 89.94 345 PRO A N 1
ATOM 2723 C CA . PRO A 1 345 ? -6.073 4.083 -9.617 1.00 89.94 345 PRO A CA 1
ATOM 2724 C C . PRO A 1 345 ? -4.786 4.929 -9.612 1.00 89.94 345 PRO A C 1
ATOM 2726 O O . PRO A 1 345 ? -4.660 5.838 -10.427 1.00 89.94 345 PRO A O 1
ATOM 2729 N N . GLU A 1 346 ? -3.829 4.658 -8.717 1.00 87.38 346 GLU A N 1
ATOM 2730 C CA . GLU A 1 346 ? -2.540 5.375 -8.663 1.00 87.38 346 GLU A CA 1
ATOM 2731 C C . GLU A 1 346 ? -1.590 4.945 -9.792 1.00 87.38 346 GLU A C 1
ATOM 2733 O O . GLU A 1 346 ? -0.842 5.775 -10.310 1.00 87.38 346 GLU A O 1
ATOM 2738 N N . TYR A 1 347 ? -1.637 3.665 -10.185 1.00 85.25 347 TYR A N 1
ATOM 2739 C CA . TYR A 1 347 ? -0.821 3.106 -11.273 1.00 85.25 347 TYR A CA 1
ATOM 2740 C C . TYR A 1 347 ? -1.557 3.021 -12.614 1.00 85.25 347 TYR A C 1
ATOM 2742 O O . TYR A 1 347 ? -0.907 3.039 -13.658 1.00 85.25 347 TYR A O 1
ATOM 2750 N N . SER A 1 348 ? -2.894 2.953 -12.613 1.00 87.38 348 SER A N 1
ATOM 2751 C CA . SER A 1 348 ? -3.719 2.923 -13.826 1.00 87.38 348 SER A CA 1
ATOM 2752 C C . SER A 1 348 ? -4.654 4.137 -13.897 1.00 87.38 348 SER A C 1
ATOM 2754 O O . SER A 1 348 ? -5.781 4.071 -13.406 1.00 87.38 348 SER A O 1
ATOM 2756 N N . PRO A 1 349 ? -4.238 5.238 -14.562 1.00 79.50 349 PRO A N 1
ATOM 2757 C CA . PRO A 1 349 ? -5.062 6.443 -14.741 1.00 79.50 349 PRO A CA 1
ATOM 2758 C C . PRO A 1 349 ? -6.319 6.242 -15.602 1.00 79.50 349 PRO A C 1
ATOM 2760 O O . PRO A 1 349 ? -7.124 7.158 -15.742 1.00 79.50 349 PRO A O 1
ATOM 2763 N N . SER A 1 350 ? -6.462 5.070 -16.224 1.00 85.56 350 SER A N 1
ATOM 2764 C CA . SER A 1 350 ? -7.674 4.623 -16.902 1.00 85.56 350 SER A CA 1
ATOM 2765 C C . SER A 1 350 ? -8.031 3.235 -16.373 1.00 85.56 350 SER A C 1
ATOM 2767 O O . SER A 1 350 ? -7.156 2.369 -16.253 1.00 85.56 350 SER A O 1
ATOM 2769 N N . LEU A 1 351 ? -9.294 3.058 -15.983 1.00 85.75 351 LEU A N 1
ATOM 2770 C CA . LEU A 1 351 ? -9.812 1.877 -15.281 1.00 85.75 351 LEU A CA 1
ATOM 2771 C C . LEU A 1 351 ? -10.685 1.012 -16.210 1.00 85.75 351 LEU A C 1
ATOM 2773 O O . LEU A 1 351 ? -11.656 0.378 -15.795 1.00 85.75 351 LEU A O 1
ATOM 2777 N N . ASP A 1 352 ? -10.315 1.002 -17.488 1.00 88.44 352 ASP A N 1
ATOM 2778 C CA . ASP A 1 352 ? -10.882 0.204 -18.566 1.00 88.44 352 ASP A CA 1
ATOM 2779 C C . ASP A 1 352 ? -9.996 -1.020 -18.892 1.00 88.44 352 ASP A C 1
ATOM 2781 O O . ASP A 1 352 ? -8.950 -1.243 -18.274 1.00 88.44 352 ASP A O 1
ATOM 2785 N N . GLU A 1 353 ? -10.405 -1.840 -19.868 1.00 86.12 353 GLU A N 1
ATOM 2786 C CA . GLU A 1 353 ? -9.616 -3.019 -20.251 1.00 86.12 353 GLU A CA 1
ATOM 2787 C C . GLU A 1 353 ? -8.255 -2.660 -20.874 1.00 86.12 353 GLU A C 1
ATOM 2789 O O . GLU A 1 353 ? -7.292 -3.397 -20.655 1.00 86.12 353 GLU A O 1
ATOM 2794 N N . GLU A 1 354 ? -8.135 -1.559 -21.632 1.00 86.12 354 GLU A N 1
ATOM 2795 C CA . GLU A 1 354 ? -6.860 -1.184 -22.256 1.00 86.12 354 GLU A CA 1
ATOM 2796 C C . GLU A 1 354 ? -5.898 -0.572 -21.231 1.00 86.12 354 GLU A C 1
ATOM 2798 O O . GLU A 1 354 ? -4.737 -0.985 -21.164 1.00 86.12 354 GLU A O 1
ATOM 2803 N N . GLY A 1 355 ? -6.372 0.356 -20.393 1.00 85.38 355 GLY A N 1
ATOM 2804 C CA . GLY A 1 355 ? -5.589 0.993 -19.338 1.00 85.38 355 GLY A CA 1
ATOM 2805 C C . GLY A 1 355 ? -4.966 -0.016 -18.378 1.00 85.38 355 GLY A C 1
ATOM 2806 O O . GLY A 1 355 ? -3.746 -0.022 -18.206 1.00 85.38 355 GLY A O 1
ATOM 2807 N N . VAL A 1 356 ? -5.776 -0.931 -17.834 1.00 88.12 356 VAL A N 1
ATOM 2808 C CA . VAL A 1 356 ? -5.310 -1.954 -16.882 1.00 88.12 356 VAL A CA 1
ATOM 2809 C C . VAL A 1 356 ? -4.366 -2.972 -17.532 1.00 88.12 356 VAL A C 1
ATOM 2811 O O . VAL A 1 356 ? -3.371 -3.356 -16.921 1.00 88.12 356 VAL A O 1
ATOM 2814 N N . CYS A 1 357 ? -4.603 -3.393 -18.781 1.00 85.56 357 CYS A N 1
ATOM 2815 C CA . CYS A 1 357 ? -3.654 -4.274 -19.474 1.00 85.56 357 CYS A CA 1
ATOM 2816 C C . CYS A 1 357 ? -2.332 -3.566 -19.828 1.00 85.56 357 CYS A C 1
ATOM 2818 O O . CYS A 1 357 ? -1.285 -4.212 -19.877 1.00 85.56 357 CYS A O 1
ATOM 2820 N N . LYS A 1 358 ? -2.351 -2.247 -20.047 1.00 86.25 358 LYS A N 1
ATOM 2821 C CA . LYS A 1 358 ? -1.162 -1.430 -20.339 1.00 86.25 358 LYS A CA 1
ATOM 2822 C C . LYS A 1 358 ? -0.290 -1.175 -19.105 1.00 86.25 358 LYS A C 1
ATOM 2824 O O . LYS A 1 358 ? 0.921 -1.031 -19.254 1.00 86.25 358 LYS A O 1
ATOM 2829 N N . THR A 1 359 ? -0.885 -1.150 -17.913 1.00 87.50 359 THR A N 1
ATOM 2830 C CA . THR A 1 359 ? -0.218 -0.921 -16.613 1.00 87.50 359 THR A CA 1
ATOM 2831 C C . THR A 1 359 ? -0.043 -2.207 -15.792 1.00 87.50 359 THR A C 1
ATOM 2833 O O . THR A 1 359 ? 0.413 -2.164 -14.652 1.00 87.50 359 THR A O 1
ATOM 2836 N N . ALA A 1 360 ? -0.346 -3.370 -16.380 1.00 84.56 360 ALA A N 1
ATOM 2837 C CA . ALA A 1 360 ? -0.399 -4.669 -15.708 1.00 84.56 360 ALA A CA 1
ATOM 2838 C C . ALA A 1 360 ? 0.854 -5.038 -14.892 1.00 84.56 360 ALA A C 1
ATOM 2840 O O . ALA A 1 360 ? 0.718 -5.622 -13.821 1.00 84.56 360 ALA A O 1
ATOM 2841 N N . PHE A 1 361 ? 2.060 -4.701 -15.365 1.00 81.00 361 PHE A N 1
ATOM 2842 C CA . PHE A 1 361 ? 3.302 -4.976 -14.630 1.00 81.00 361 PHE A CA 1
ATOM 2843 C C . PHE A 1 361 ? 3.447 -4.093 -13.384 1.00 81.00 361 PHE A C 1
ATOM 2845 O O . PHE A 1 361 ? 3.707 -4.621 -12.307 1.00 81.00 361 PHE A O 1
ATOM 2852 N N . GLU A 1 362 ? 3.187 -2.788 -13.504 1.00 84.50 362 GLU A N 1
ATOM 2853 C CA . GLU A 1 362 ? 3.178 -1.846 -12.374 1.00 84.50 362 GLU A CA 1
ATOM 2854 C C . GLU A 1 362 ? 2.167 -2.285 -11.302 1.00 84.50 362 GLU A C 1
ATOM 2856 O O . GLU A 1 362 ? 2.465 -2.298 -10.110 1.00 84.50 362 GLU A O 1
ATOM 2861 N N . LEU A 1 363 ? 0.983 -2.730 -11.740 1.00 88.00 363 LEU A N 1
ATOM 2862 C CA . LEU A 1 363 ? -0.060 -3.268 -10.866 1.00 88.00 363 LEU A CA 1
ATOM 2863 C C . LEU A 1 363 ? 0.362 -4.575 -10.175 1.00 88.00 363 LEU A C 1
ATOM 2865 O O . LEU A 1 363 ? 0.028 -4.766 -9.010 1.00 88.00 363 LEU A O 1
ATOM 2869 N N . ILE A 1 364 ? 1.104 -5.460 -10.849 1.00 88.12 364 ILE A N 1
ATOM 2870 C CA . ILE A 1 364 ? 1.641 -6.687 -10.236 1.00 88.12 364 ILE A CA 1
ATOM 2871 C C . ILE A 1 364 ? 2.702 -6.350 -9.182 1.00 88.12 364 ILE A C 1
ATOM 2873 O O . ILE A 1 364 ? 2.618 -6.876 -8.075 1.00 88.12 364 ILE A O 1
ATOM 2877 N N . PHE A 1 365 ? 3.642 -5.443 -9.468 1.00 84.19 365 PHE A N 1
ATOM 2878 C CA . PHE A 1 365 ? 4.642 -5.018 -8.480 1.00 84.19 365 PHE A CA 1
ATOM 2879 C C . PHE A 1 365 ? 3.986 -4.338 -7.268 1.00 84.19 365 PHE A C 1
ATOM 2881 O O . PHE A 1 365 ? 4.281 -4.690 -6.128 1.00 84.19 365 PHE A O 1
ATOM 2888 N N . ALA A 1 366 ? 3.004 -3.461 -7.494 1.00 88.31 366 ALA A N 1
ATOM 2889 C CA . ALA A 1 366 ? 2.227 -2.839 -6.424 1.00 88.31 366 ALA A CA 1
ATOM 2890 C C . ALA A 1 366 ? 1.390 -3.838 -5.600 1.00 88.31 366 ALA A C 1
ATOM 2892 O O . ALA A 1 366 ? 1.062 -3.558 -4.446 1.00 88.31 366 ALA A O 1
ATOM 2893 N N . PHE A 1 367 ? 1.011 -4.984 -6.176 1.00 92.19 367 PHE A N 1
ATOM 2894 C CA . PHE A 1 367 ? 0.306 -6.055 -5.464 1.00 92.19 367 PHE A CA 1
ATOM 2895 C C . PHE A 1 367 ? 1.271 -6.928 -4.648 1.00 92.19 367 PHE A C 1
ATOM 2897 O O . PHE A 1 367 ? 0.911 -7.324 -3.541 1.00 92.19 367 PHE A O 1
ATOM 2904 N N . ASP A 1 368 ? 2.484 -7.183 -5.146 1.00 87.75 368 ASP A N 1
ATOM 2905 C CA . ASP A 1 368 ? 3.524 -7.937 -4.431 1.00 87.75 368 ASP A CA 1
ATOM 2906 C C . ASP A 1 368 ? 4.077 -7.154 -3.227 1.00 87.75 368 ASP A C 1
ATOM 2908 O O . ASP A 1 368 ? 4.209 -7.715 -2.142 1.00 87.75 368 ASP A O 1
ATOM 2912 N N . GLU A 1 369 ? 4.280 -5.839 -3.359 1.00 87.00 369 GLU A N 1
ATOM 2913 C CA . GLU A 1 369 ? 4.634 -4.950 -2.235 1.00 87.00 369 GLU A CA 1
ATOM 2914 C C . GLU A 1 369 ? 3.518 -4.837 -1.172 1.00 87.00 369 GLU A C 1
ATOM 2916 O O . GLU A 1 369 ? 3.762 -4.405 -0.045 1.00 87.00 369 GLU A O 1
ATOM 2921 N N . ALA A 1 370 ? 2.278 -5.214 -1.508 1.00 85.62 370 ALA A N 1
ATOM 2922 C CA . ALA A 1 370 ? 1.128 -5.174 -0.602 1.00 85.62 370 ALA A CA 1
ATOM 2923 C C . ALA A 1 370 ? 0.768 -6.541 0.020 1.00 85.62 370 ALA A C 1
ATOM 2925 O O . ALA A 1 370 ? 0.062 -6.576 1.036 1.00 85.62 370 ALA A O 1
ATOM 2926 N N . ILE A 1 371 ? 1.199 -7.658 -0.583 1.00 87.38 371 ILE A N 1
ATOM 2927 C CA . ILE A 1 371 ? 0.810 -9.024 -0.197 1.00 87.38 371 ILE A CA 1
ATOM 2928 C C . ILE A 1 371 ? 2.013 -9.975 -0.284 1.00 87.38 371 ILE A C 1
ATOM 2930 O O . ILE A 1 371 ? 2.415 -10.411 -1.361 1.00 87.38 371 ILE A O 1
ATOM 2934 N N . SER A 1 372 ? 2.516 -10.404 0.874 1.00 80.50 372 SER A N 1
ATOM 2935 C CA . SER A 1 372 ? 3.666 -11.305 0.993 1.00 80.50 372 SER A CA 1
ATOM 2936 C C . SER A 1 372 ? 3.229 -12.720 1.379 1.00 80.50 372 SER A C 1
ATOM 2938 O O . SER A 1 372 ? 2.631 -12.947 2.436 1.00 80.50 372 SER A O 1
ATOM 2940 N N . LEU A 1 373 ? 3.494 -13.701 0.504 1.00 71.06 373 LEU A N 1
ATOM 2941 C CA . LEU A 1 373 ? 3.128 -15.120 0.688 1.00 71.06 373 LEU A CA 1
ATOM 2942 C C . LEU A 1 373 ? 1.641 -15.342 1.051 1.00 71.06 373 LEU A C 1
ATOM 2944 O O . LEU A 1 373 ? 1.299 -16.263 1.793 1.00 71.06 373 LEU A O 1
ATOM 2948 N N . GLY A 1 374 ? 0.757 -14.470 0.556 1.00 73.81 374 GLY A N 1
ATOM 2949 C CA . GLY A 1 374 ? -0.680 -14.505 0.837 1.00 73.81 374 GLY A CA 1
ATOM 2950 C C . GLY A 1 374 ? -1.096 -13.885 2.179 1.00 73.81 374 GLY A C 1
ATOM 2951 O O . GLY A 1 374 ? -2.238 -14.068 2.594 1.00 73.81 374 GLY A O 1
ATOM 2952 N N . ASN A 1 375 ? -0.208 -13.155 2.853 1.00 78.88 375 ASN A N 1
ATOM 2953 C CA . ASN A 1 375 ? -0.493 -12.368 4.055 1.00 78.88 375 ASN A CA 1
ATOM 2954 C C . ASN A 1 375 ? -0.424 -10.878 3.704 1.00 78.88 375 ASN A C 1
ATOM 2956 O O . ASN A 1 375 ? 0.268 -10.495 2.759 1.00 78.88 375 ASN A O 1
ATOM 2960 N N . LYS A 1 376 ? -1.127 -10.028 4.453 1.00 81.38 376 LYS A N 1
ATOM 2961 C CA . LYS A 1 376 ? -1.132 -8.587 4.193 1.00 81.38 376 LYS A CA 1
ATOM 2962 C C . LYS A 1 376 ? 0.123 -7.916 4.757 1.00 81.38 376 LYS A C 1
ATOM 2964 O O . LYS A 1 376 ? 0.377 -8.019 5.956 1.00 81.38 376 LYS A O 1
ATOM 2969 N N . GLU A 1 377 ? 0.822 -7.129 3.943 1.00 78.81 377 GLU A N 1
ATOM 2970 C CA . GLU A 1 377 ? 1.889 -6.257 4.444 1.00 78.81 377 GLU A CA 1
ATOM 2971 C C . GLU A 1 377 ? 1.346 -4.953 5.052 1.00 78.81 377 GLU A C 1
ATOM 2973 O O . GLU A 1 377 ? 0.346 -4.376 4.608 1.00 78.81 377 GLU A O 1
ATOM 2978 N N . ASN A 1 378 ? 2.007 -4.463 6.105 1.00 79.81 378 ASN A N 1
ATOM 2979 C CA . ASN A 1 378 ? 1.565 -3.278 6.853 1.00 79.81 378 ASN A CA 1
ATOM 2980 C C . ASN A 1 378 ? 2.094 -1.968 6.237 1.00 79.81 378 ASN A C 1
ATOM 2982 O O . ASN A 1 378 ? 2.744 -1.160 6.903 1.00 79.81 378 ASN A O 1
ATOM 2986 N N . VAL A 1 379 ? 1.824 -1.783 4.944 1.00 81.88 379 VAL A N 1
ATOM 2987 C CA . VAL A 1 379 ? 2.316 -0.672 4.117 1.00 81.88 379 VAL A CA 1
ATOM 2988 C C . VAL A 1 379 ? 1.204 0.309 3.733 1.00 81.88 379 VAL A C 1
ATOM 2990 O O . VAL A 1 379 ? 0.025 -0.039 3.635 1.00 81.88 379 VAL A O 1
ATOM 2993 N N . THR A 1 380 ? 1.579 1.568 3.498 1.00 87.44 380 THR A N 1
ATOM 2994 C CA . THR A 1 380 ? 0.688 2.590 2.930 1.00 87.44 380 THR A CA 1
ATOM 2995 C C . THR A 1 380 ? 0.869 2.720 1.418 1.00 87.44 380 THR A C 1
ATOM 2997 O O . THR A 1 380 ? 1.924 2.403 0.876 1.00 87.44 380 THR A O 1
ATOM 3000 N N . VAL A 1 381 ? -0.143 3.267 0.735 1.00 86.56 381 VAL A N 1
ATOM 3001 C CA . VAL A 1 381 ? -0.118 3.536 -0.718 1.00 86.56 381 VAL A CA 1
ATOM 3002 C C . VAL A 1 381 ? 1.111 4.358 -1.134 1.00 86.56 381 VAL A C 1
ATOM 3004 O O . VAL A 1 381 ? 1.733 4.058 -2.146 1.00 86.56 381 VAL A O 1
ATOM 3007 N N . GLN A 1 382 ? 1.508 5.350 -0.327 1.00 81.12 382 GLN A N 1
ATOM 3008 C CA . GLN A 1 382 ? 2.692 6.176 -0.595 1.00 81.12 382 GLN A CA 1
ATOM 3009 C C . GLN A 1 382 ? 4.010 5.407 -0.429 1.00 81.12 382 GLN A C 1
ATOM 3011 O O . GLN A 1 382 ? 4.940 5.651 -1.190 1.00 81.12 382 GLN A O 1
ATOM 3016 N N . GLN A 1 383 ? 4.090 4.467 0.519 1.00 78.12 383 GLN A N 1
ATOM 3017 C CA . GLN A 1 383 ? 5.267 3.606 0.676 1.00 78.12 383 GLN A CA 1
ATOM 3018 C C . GLN A 1 383 ? 5.395 2.632 -0.493 1.00 78.12 383 GLN A C 1
ATOM 3020 O O . GLN A 1 383 ? 6.451 2.588 -1.106 1.00 78.12 383 GLN A O 1
ATOM 3025 N N . VAL A 1 384 ? 4.310 1.940 -0.865 1.00 83.62 384 VAL A N 1
ATOM 3026 C CA . VAL A 1 384 ? 4.294 1.058 -2.048 1.00 83.62 384 VAL A CA 1
ATOM 3027 C C . VAL A 1 384 ? 4.713 1.833 -3.299 1.00 83.62 384 VAL A C 1
ATOM 3029 O O . VAL A 1 384 ? 5.558 1.362 -4.050 1.00 83.62 384 VAL A O 1
ATOM 3032 N N . LYS A 1 385 ? 4.209 3.061 -3.482 1.00 80.38 385 LYS A N 1
ATOM 3033 C CA . LYS A 1 385 ? 4.629 3.950 -4.575 1.00 80.38 385 LYS A CA 1
ATOM 3034 C C . LYS A 1 385 ? 6.124 4.268 -4.542 1.00 80.38 385 LYS A C 1
ATOM 3036 O O . LYS A 1 385 ? 6.798 4.102 -5.550 1.00 80.38 385 LYS A O 1
ATOM 3041 N N . GLN A 1 386 ? 6.658 4.640 -3.381 1.00 70.75 386 GLN A N 1
ATOM 3042 C CA . GLN A 1 386 ? 8.088 4.897 -3.201 1.00 70.75 386 GLN A CA 1
ATOM 3043 C C . GLN A 1 386 ? 8.960 3.650 -3.457 1.00 70.75 386 GLN A C 1
ATOM 3045 O O . GLN A 1 386 ? 10.084 3.785 -3.939 1.00 70.75 386 GLN A O 1
ATOM 3050 N N . TYR A 1 387 ? 8.462 2.450 -3.143 1.00 76.94 387 TYR A N 1
ATOM 3051 C CA . TYR A 1 387 ? 9.170 1.189 -3.373 1.00 76.94 387 TYR A CA 1
ATOM 3052 C C . TYR A 1 387 ? 9.154 0.801 -4.862 1.00 76.94 387 TYR A C 1
ATOM 3054 O O . TYR A 1 387 ? 10.215 0.527 -5.418 1.00 76.94 387 TYR A O 1
ATOM 3062 N N . CYS A 1 388 ? 8.000 0.874 -5.539 1.00 71.94 388 CYS A N 1
ATOM 3063 C CA . CYS A 1 388 ? 7.884 0.552 -6.967 1.00 71.94 388 CYS A CA 1
ATOM 3064 C C . CYS A 1 388 ? 8.541 1.593 -7.892 1.00 71.94 388 CYS A C 1
ATOM 3066 O O . CYS A 1 388 ? 9.177 1.213 -8.870 1.00 71.94 388 CYS A O 1
ATOM 3068 N N . GLU A 1 389 ? 8.433 2.898 -7.602 1.00 62.66 389 GLU A N 1
ATOM 3069 C CA . GLU A 1 389 ? 9.068 3.944 -8.427 1.00 62.66 389 GLU A CA 1
ATOM 3070 C C . GLU A 1 389 ? 10.606 3.890 -8.358 1.00 62.66 389 GLU A C 1
ATOM 3072 O O . GLU A 1 389 ? 11.280 4.379 -9.265 1.00 62.66 389 GLU A O 1
ATOM 3077 N N . MET A 1 390 ? 11.167 3.340 -7.269 1.00 56.97 390 MET A N 1
ATOM 3078 C CA . MET A 1 390 ? 12.603 3.305 -6.938 1.00 56.97 390 MET A CA 1
ATOM 3079 C C . MET A 1 390 ? 13.321 4.677 -6.993 1.00 56.97 390 MET A C 1
ATOM 3081 O O . MET A 1 390 ? 14.549 4.748 -6.886 1.00 56.97 390 MET A O 1
ATOM 3085 N N . GLU A 1 391 ? 12.591 5.789 -7.145 1.00 40.59 391 GLU A N 1
ATOM 3086 C CA . GLU A 1 391 ? 13.163 7.123 -7.306 1.00 40.59 391 GLU A CA 1
ATOM 3087 C C . GLU A 1 391 ? 13.712 7.676 -5.984 1.00 40.59 391 GLU A C 1
ATOM 3089 O O . GLU A 1 391 ? 12.986 7.985 -5.035 1.00 40.59 391 GLU A O 1
ATOM 3094 N N . SER A 1 392 ? 15.015 7.955 -5.955 1.00 45.91 392 SER A N 1
ATOM 3095 C CA . SER A 1 392 ? 15.583 8.793 -4.903 1.00 45.91 392 SER A CA 1
ATOM 3096 C C . SER A 1 392 ? 15.213 10.264 -5.147 1.00 45.91 392 SER A C 1
ATOM 3098 O O . SER A 1 392 ? 15.829 10.946 -5.972 1.00 45.91 392 SER A O 1
ATOM 3100 N N . HIS A 1 393 ? 14.238 10.788 -4.392 1.00 38.28 393 HIS A N 1
ATOM 3101 C CA . HIS A 1 393 ? 13.866 12.215 -4.409 1.00 38.28 393 HIS A CA 1
ATOM 3102 C C . HIS A 1 393 ? 15.082 13.157 -4.263 1.00 38.28 393 HIS A C 1
ATOM 3104 O O . HIS A 1 393 ? 15.135 14.214 -4.896 1.00 38.28 393 HIS A O 1
ATOM 3110 N N . GLU A 1 394 ? 16.083 12.761 -3.470 1.00 43.97 394 GLU A N 1
ATOM 3111 C CA . GLU A 1 394 ? 17.340 13.499 -3.284 1.00 43.97 394 GLU A CA 1
ATOM 3112 C C . GLU A 1 394 ? 18.173 13.566 -4.572 1.00 43.97 394 GLU A C 1
ATOM 3114 O O . GLU A 1 394 ? 18.760 14.601 -4.882 1.00 43.97 394 GLU A O 1
ATOM 3119 N N . GLU A 1 395 ? 18.193 12.495 -5.368 1.00 45.41 395 GLU A N 1
ATOM 3120 C CA . GLU A 1 395 ? 18.892 12.460 -6.654 1.00 45.41 395 GLU A CA 1
ATOM 3121 C C . GLU A 1 395 ? 18.181 13.333 -7.703 1.00 45.41 395 GLU A C 1
ATOM 3123 O O . GLU A 1 395 ? 18.830 14.017 -8.496 1.00 45.41 395 GLU A O 1
ATOM 3128 N N . LYS A 1 396 ? 16.843 13.384 -7.665 1.00 53.06 396 LYS A N 1
ATOM 3129 C CA . LYS A 1 396 ? 16.017 14.282 -8.492 1.00 53.06 396 LYS A CA 1
ATOM 3130 C C . LYS A 1 396 ? 16.303 15.753 -8.156 1.00 53.06 396 LYS A C 1
ATOM 3132 O O . LYS A 1 396 ? 16.527 16.565 -9.058 1.00 53.06 396 LYS A O 1
ATOM 3137 N N . ALA A 1 397 ? 16.422 16.077 -6.866 1.00 51.44 397 ALA A N 1
ATOM 3138 C CA . ALA A 1 397 ? 16.869 17.387 -6.388 1.00 51.44 397 ALA A CA 1
ATOM 3139 C C . ALA A 1 397 ? 18.340 17.690 -6.753 1.00 51.44 397 ALA A C 1
ATOM 3141 O O . ALA A 1 397 ? 18.654 18.811 -7.155 1.00 51.44 397 ALA A O 1
ATOM 3142 N N . HIS A 1 398 ? 19.239 16.703 -6.686 1.00 54.75 398 HIS A N 1
ATOM 3143 C CA . HIS A 1 398 ? 20.645 16.854 -7.072 1.00 54.75 398 HIS A CA 1
ATOM 3144 C C . HIS A 1 398 ? 20.811 17.096 -8.582 1.00 54.75 398 HIS A C 1
ATOM 3146 O O . HIS A 1 398 ? 21.561 17.991 -8.971 1.00 54.75 398 HIS A O 1
ATOM 3152 N N . LYS A 1 399 ? 20.061 16.384 -9.436 1.00 58.88 399 LYS A N 1
ATOM 3153 C CA . LYS A 1 399 ? 19.997 16.627 -10.890 1.00 58.88 399 LYS A CA 1
ATOM 3154 C C . LYS A 1 399 ? 19.520 18.054 -11.187 1.00 58.88 399 LYS A C 1
ATOM 3156 O O . LYS A 1 399 ? 20.174 18.760 -11.954 1.00 58.88 399 LYS A O 1
ATOM 3161 N N . LEU A 1 400 ? 18.461 18.523 -10.519 1.00 63.50 400 LEU A N 1
ATOM 3162 C CA . LEU A 1 400 ? 17.988 19.914 -10.610 1.00 63.50 400 LEU A CA 1
ATOM 3163 C C . LEU A 1 400 ? 19.050 20.934 -10.162 1.00 63.50 400 LEU A C 1
ATOM 3165 O O . LEU A 1 400 ? 19.302 21.910 -10.874 1.00 63.50 400 LEU A O 1
ATOM 3169 N N . MET A 1 401 ? 19.721 20.702 -9.029 1.00 63.81 401 MET A N 1
ATOM 3170 C CA . MET A 1 401 ? 20.791 21.583 -8.550 1.00 63.81 401 MET A CA 1
ATOM 3171 C C . MET A 1 401 ? 21.980 21.609 -9.520 1.00 63.81 401 MET A C 1
ATOM 3173 O O . MET A 1 401 ? 22.502 22.686 -9.808 1.00 63.81 401 MET A O 1
ATOM 3177 N N . MET A 1 402 ? 22.399 20.460 -10.060 1.00 62.44 402 MET A N 1
ATOM 3178 C CA . MET A 1 402 ? 23.500 20.393 -11.023 1.00 62.44 402 MET A CA 1
ATOM 3179 C C . MET A 1 402 ? 23.137 21.114 -12.329 1.00 62.44 402 MET A C 1
ATOM 3181 O O . MET A 1 402 ? 23.940 21.905 -12.821 1.00 62.44 402 MET A O 1
ATOM 3185 N N . GLN A 1 403 ? 21.910 20.938 -12.832 1.00 68.88 403 GLN A N 1
ATOM 3186 C CA . GLN A 1 403 ? 21.401 21.650 -14.008 1.00 68.88 403 GLN A CA 1
ATOM 3187 C C . GLN A 1 403 ? 21.394 23.174 -13.795 1.00 68.88 403 GLN A C 1
ATOM 3189 O O . GLN A 1 403 ? 21.836 23.926 -14.665 1.00 68.88 403 GLN A O 1
ATOM 3194 N N . SER A 1 404 ? 20.965 23.638 -12.614 1.00 71.56 404 SER A N 1
ATOM 3195 C CA . SER A 1 404 ? 21.031 25.056 -12.235 1.00 71.56 404 SER A CA 1
ATOM 3196 C C . SER A 1 404 ? 22.475 25.572 -12.241 1.00 71.56 404 SER A C 1
ATOM 3198 O O . SER A 1 404 ? 22.767 26.600 -12.848 1.00 71.56 404 SER A O 1
ATOM 3200 N N . LYS A 1 405 ? 23.404 24.819 -11.643 1.00 72.56 405 LYS A N 1
ATOM 3201 C CA . LYS A 1 405 ? 24.828 25.178 -11.533 1.00 72.56 405 LYS A CA 1
ATOM 3202 C C . LYS A 1 405 ? 25.539 25.216 -12.893 1.00 72.56 405 LYS A C 1
ATOM 3204 O O . LYS A 1 405 ? 26.406 26.062 -13.122 1.00 72.56 405 LYS A O 1
ATOM 3209 N N . ILE A 1 406 ? 25.145 24.340 -13.820 1.00 75.44 406 ILE A N 1
ATOM 3210 C CA . ILE A 1 406 ? 25.582 24.356 -15.226 1.00 75.44 406 ILE A CA 1
ATOM 3211 C C . ILE A 1 406 ? 25.081 25.628 -15.926 1.00 75.44 406 ILE A C 1
ATOM 3213 O O . ILE A 1 406 ? 25.864 26.296 -16.605 1.00 75.44 406 ILE A O 1
ATOM 3217 N N . ASN A 1 407 ? 23.816 26.011 -15.724 1.00 75.88 407 ASN A N 1
ATOM 3218 C CA . ASN A 1 407 ? 23.249 27.237 -16.294 1.00 75.88 407 ASN A CA 1
ATOM 3219 C C . ASN A 1 407 ? 23.930 28.506 -15.743 1.00 75.88 407 ASN A C 1
ATOM 3221 O O . ASN A 1 407 ? 24.352 29.354 -16.530 1.00 75.88 407 ASN A O 1
ATOM 3225 N N . GLU A 1 408 ? 24.135 28.605 -14.424 1.00 79.56 408 GLU A N 1
ATOM 3226 C CA . GLU A 1 408 ? 24.896 29.699 -13.798 1.00 79.56 408 GLU A CA 1
ATOM 3227 C C . GLU A 1 408 ? 26.314 29.807 -14.377 1.00 79.56 408 GLU A C 1
ATOM 3229 O O . GLU A 1 408 ? 26.751 30.888 -14.779 1.00 79.56 408 GLU A O 1
ATOM 3234 N N . THR A 1 409 ? 27.021 28.676 -14.487 1.00 68.31 409 THR A N 1
ATOM 3235 C CA . THR A 1 409 ? 28.372 28.623 -15.070 1.00 68.31 409 THR A CA 1
ATOM 3236 C C . THR A 1 409 ? 28.368 29.105 -16.524 1.00 68.31 409 THR A C 1
ATOM 3238 O O . THR A 1 409 ? 29.239 29.882 -16.921 1.00 68.31 409 THR A O 1
ATOM 3241 N N . ARG A 1 410 ? 27.359 28.714 -17.314 1.00 78.88 410 ARG A N 1
ATOM 3242 C CA . ARG A 1 410 ? 27.198 29.120 -18.718 1.00 78.88 410 ARG A CA 1
ATOM 3243 C C . ARG A 1 410 ? 26.969 30.625 -18.867 1.00 78.88 410 ARG A C 1
ATOM 3245 O O . ARG A 1 410 ? 27.542 31.238 -19.767 1.00 78.88 410 ARG A O 1
ATOM 3252 N N . ASP A 1 411 ? 26.192 31.238 -17.979 1.00 79.69 411 ASP A N 1
ATOM 3253 C CA . ASP A 1 411 ? 25.957 32.685 -18.006 1.00 79.69 411 ASP A CA 1
ATOM 3254 C C . ASP A 1 411 ? 27.135 33.497 -17.441 1.00 79.69 411 ASP A C 1
ATOM 3256 O O . ASP A 1 411 ? 27.409 34.594 -17.932 1.00 79.69 411 ASP A O 1
ATOM 3260 N N . VAL A 1 412 ? 27.906 32.955 -16.491 1.00 82.94 412 VAL A N 1
ATOM 3261 C CA . VAL A 1 412 ? 29.207 33.528 -16.093 1.00 82.94 412 VAL A CA 1
ATOM 3262 C C . VAL A 1 412 ? 30.209 33.469 -17.252 1.00 82.94 412 VAL A C 1
ATOM 3264 O O . VAL A 1 412 ? 30.905 34.454 -17.501 1.00 82.94 412 VAL A O 1
ATOM 3267 N N . MET A 1 413 ? 30.251 32.369 -18.012 1.00 70.69 413 MET A N 1
ATOM 3268 C CA . MET A 1 413 ? 31.088 32.261 -19.214 1.00 70.69 413 MET A CA 1
ATOM 3269 C C . MET A 1 413 ? 30.670 33.262 -20.302 1.00 70.69 413 MET A C 1
ATOM 3271 O O . MET A 1 413 ? 31.538 33.950 -20.836 1.00 70.69 413 MET A O 1
ATOM 3275 N N . LYS A 1 414 ? 29.365 33.431 -20.581 1.00 81.44 414 LYS A N 1
ATOM 3276 C CA . LYS A 1 414 ? 28.875 34.479 -21.503 1.00 81.44 414 LYS A CA 1
ATOM 3277 C C . LYS A 1 414 ? 29.299 35.885 -21.068 1.00 81.44 414 LYS A C 1
ATOM 3279 O O . LYS A 1 414 ? 29.742 36.668 -21.905 1.00 81.44 414 LYS A O 1
ATOM 3284 N N . LYS A 1 415 ? 29.177 36.210 -19.774 1.00 80.06 415 LYS A N 1
ATOM 3285 C CA . LYS A 1 415 ? 29.585 37.518 -19.230 1.00 80.06 415 LYS A CA 1
ATOM 3286 C C . LYS A 1 415 ? 31.086 37.751 -19.424 1.00 80.06 415 LYS A C 1
ATOM 3288 O O . LYS A 1 415 ? 31.456 38.754 -20.024 1.00 80.06 415 LYS A O 1
ATOM 3293 N N . LYS A 1 416 ? 31.931 36.784 -19.047 1.00 78.31 416 LYS A N 1
ATOM 3294 C CA . LYS A 1 416 ? 33.390 36.871 -19.242 1.00 78.31 416 LYS A CA 1
ATOM 3295 C C . LYS A 1 416 ? 33.806 36.957 -20.714 1.00 78.31 416 LYS A C 1
ATOM 3297 O O . LYS A 1 416 ? 34.743 37.685 -21.024 1.00 78.31 416 LYS A O 1
ATOM 3302 N N . ALA A 1 417 ? 33.117 36.262 -21.622 1.00 73.94 417 ALA A N 1
ATOM 3303 C CA . ALA A 1 417 ? 33.354 36.393 -23.062 1.00 73.94 417 ALA A CA 1
ATOM 3304 C C . ALA A 1 417 ? 33.040 37.819 -23.551 1.00 73.94 417 ALA A C 1
ATOM 3306 O O . ALA A 1 417 ? 33.881 38.455 -24.184 1.00 73.94 417 ALA A O 1
ATOM 3307 N N . SER A 1 418 ? 31.882 38.366 -23.163 1.00 77.00 418 SER A N 1
ATOM 3308 C CA . SER A 1 418 ? 31.497 39.744 -23.491 1.00 77.00 418 SER A CA 1
ATOM 3309 C C . SER A 1 418 ? 32.455 40.793 -22.910 1.00 77.00 418 SER A C 1
ATOM 3311 O O . SER A 1 418 ? 32.667 41.830 -23.537 1.00 77.00 418 SER A O 1
ATOM 3313 N N . GLU A 1 419 ? 33.032 40.554 -21.730 1.00 76.94 419 GLU A N 1
ATOM 3314 C CA . GLU A 1 419 ? 34.057 41.420 -21.131 1.00 76.94 419 GLU A CA 1
ATOM 3315 C C . GLU A 1 419 ? 35.399 41.322 -21.875 1.00 76.94 419 GLU A C 1
ATOM 3317 O O . GLU A 1 419 ? 36.012 42.351 -22.154 1.00 76.94 419 GLU A O 1
ATOM 3322 N N . LEU A 1 420 ? 35.826 40.116 -22.268 1.00 73.25 420 LEU A N 1
ATOM 3323 C CA . LEU A 1 420 ? 37.051 39.890 -23.046 1.00 73.25 420 LEU A CA 1
ATOM 3324 C C . LEU A 1 420 ? 36.999 40.528 -24.438 1.00 73.25 420 LEU A C 1
ATOM 3326 O O . LEU A 1 420 ? 37.964 41.177 -24.847 1.00 73.25 420 LEU A O 1
ATOM 3330 N N . ASP A 1 421 ? 35.884 40.398 -25.156 1.00 73.50 421 ASP A N 1
ATOM 3331 C CA . ASP A 1 421 ? 35.738 41.023 -26.475 1.00 73.50 421 ASP A CA 1
ATOM 3332 C C . ASP A 1 421 ? 35.613 42.549 -26.370 1.00 73.50 421 ASP A C 1
ATOM 3334 O O . ASP A 1 421 ? 36.150 43.277 -27.210 1.00 73.50 421 ASP A O 1
ATOM 3338 N N . LYS A 1 422 ? 35.024 43.065 -25.282 1.00 78.81 422 LYS A N 1
ATOM 3339 C CA . LYS A 1 422 ? 35.050 44.501 -24.982 1.00 78.81 422 LYS A CA 1
ATOM 3340 C C . LYS A 1 422 ? 36.470 45.000 -24.678 1.00 78.81 422 LYS A C 1
ATOM 3342 O O . LYS A 1 422 ? 36.881 46.014 -25.237 1.00 78.81 422 LYS A O 1
ATOM 3347 N N . MET A 1 423 ? 37.253 44.264 -23.885 1.00 69.38 423 MET A N 1
ATOM 3348 C CA . MET A 1 423 ? 38.668 44.578 -23.637 1.00 69.38 423 MET A CA 1
ATOM 3349 C C . MET A 1 423 ? 39.518 44.511 -24.913 1.00 69.38 423 MET A C 1
ATOM 3351 O O . MET A 1 423 ? 40.412 45.337 -25.090 1.00 69.38 423 MET A O 1
ATOM 3355 N N . ARG A 1 424 ? 39.234 43.587 -25.842 1.00 69.38 424 ARG A N 1
ATOM 3356 C CA . ARG A 1 424 ? 39.865 43.560 -27.176 1.00 69.38 424 ARG A CA 1
ATOM 3357 C C . ARG A 1 424 ? 39.517 44.804 -27.997 1.00 69.38 424 ARG A C 1
ATOM 3359 O O . ARG A 1 424 ? 40.416 45.419 -28.566 1.00 69.38 424 ARG A O 1
ATOM 3366 N N . MET A 1 425 ? 38.245 45.207 -28.011 1.00 62.44 425 MET A N 1
ATOM 3367 C CA . MET A 1 425 ? 37.768 46.425 -28.686 1.00 62.44 425 MET A CA 1
ATOM 3368 C C . MET A 1 425 ? 38.335 47.722 -28.085 1.00 62.44 425 MET A C 1
ATOM 3370 O O . MET A 1 425 ? 38.478 48.715 -28.798 1.00 62.44 425 MET A O 1
ATOM 3374 N N . GLU A 1 426 ? 38.662 47.734 -26.792 1.00 62.69 426 GLU A N 1
ATOM 3375 C CA . GLU A 1 426 ? 39.316 48.865 -26.123 1.00 62.69 426 GLU A CA 1
ATOM 3376 C C . GLU A 1 426 ? 40.837 48.863 -26.360 1.00 62.69 426 GLU A C 1
ATOM 3378 O O . GLU A 1 426 ? 41.394 49.898 -26.725 1.00 62.69 426 GLU A O 1
ATOM 3383 N N . ARG A 1 427 ? 41.508 47.704 -26.281 1.00 61.22 427 ARG A N 1
ATOM 3384 C CA . ARG A 1 427 ? 42.948 47.574 -26.578 1.00 61.22 427 ARG A CA 1
ATOM 3385 C C . ARG A 1 427 ? 43.274 47.919 -28.036 1.00 61.22 427 ARG A C 1
ATOM 3387 O O . ARG A 1 427 ? 44.253 48.614 -28.286 1.00 61.22 427 ARG A O 1
ATOM 3394 N N . GLY A 1 428 ? 42.407 47.543 -28.979 1.00 55.97 428 GLY A N 1
ATOM 3395 C CA . GLY A 1 428 ? 42.520 47.904 -30.399 1.00 55.97 428 GLY A CA 1
ATOM 3396 C C . GLY A 1 428 ? 42.390 49.403 -30.719 1.00 55.97 428 GLY A C 1
ATOM 3397 O O . GLY A 1 428 ? 42.489 49.773 -31.887 1.00 55.97 428 GLY A O 1
ATOM 3398 N N . LYS A 1 429 ? 42.166 50.275 -29.722 1.00 56.62 429 LYS A N 1
ATOM 3399 C CA . LYS A 1 429 ? 42.147 51.740 -29.892 1.00 56.62 429 LYS A CA 1
ATOM 3400 C C . LYS A 1 429 ? 43.441 52.448 -29.478 1.00 56.62 429 LYS A C 1
ATOM 3402 O O . LYS A 1 429 ? 43.559 53.634 -29.773 1.00 56.62 429 LYS A O 1
ATOM 3407 N N . LEU A 1 430 ? 44.382 51.770 -28.814 1.00 50.41 430 LEU A N 1
ATOM 3408 C CA . LEU A 1 430 ? 45.639 52.389 -28.362 1.00 50.41 430 LEU A CA 1
ATOM 3409 C C . LEU A 1 430 ? 46.791 52.282 -29.375 1.00 50.41 430 LEU A C 1
ATOM 3411 O O . LEU A 1 430 ? 47.637 53.171 -29.405 1.00 50.41 430 LEU A O 1
ATOM 3415 N N . ASP A 1 431 ? 46.804 51.278 -30.256 1.00 45.09 431 ASP A N 1
ATOM 3416 C CA . ASP A 1 431 ? 47.862 51.099 -31.267 1.00 45.09 431 ASP A CA 1
ATOM 3417 C C . ASP A 1 431 ? 47.676 52.000 -32.512 1.00 45.09 431 ASP A C 1
ATOM 3419 O O . ASP A 1 431 ? 47.507 51.530 -33.640 1.00 45.09 431 ASP A O 1
ATOM 3423 N N . LYS A 1 432 ? 47.726 53.329 -32.324 1.00 45.06 432 LYS A N 1
ATOM 3424 C CA . LYS A 1 432 ? 47.874 54.316 -33.415 1.00 45.06 432 LYS A CA 1
ATOM 3425 C C . LYS A 1 432 ? 48.861 55.447 -33.077 1.00 45.06 432 LYS A C 1
ATOM 3427 O O . LYS A 1 432 ? 48.470 56.589 -32.853 1.00 45.06 432 LYS A O 1
ATOM 3432 N N . GLY A 1 433 ? 50.152 55.116 -33.168 1.00 34.53 433 GLY A N 1
ATOM 3433 C CA . GLY A 1 433 ? 51.293 56.047 -33.133 1.00 34.53 433 GLY A CA 1
ATOM 3434 C C . GLY A 1 433 ? 52.103 55.977 -31.826 1.00 34.53 433 GLY A C 1
ATOM 3435 O O . GLY A 1 433 ? 51.514 55.924 -30.756 1.00 34.53 433 GLY A O 1
ATOM 3436 N N . GLY A 1 434 ? 53.442 55.976 -31.843 1.00 34.16 434 GLY A N 1
ATOM 3437 C CA . GLY A 1 434 ? 54.365 55.990 -32.989 1.00 34.16 434 GLY A CA 1
ATOM 3438 C C . GLY A 1 434 ? 55.852 55.883 -32.582 1.00 34.16 434 GLY A C 1
ATOM 3439 O O . GLY A 1 434 ? 56.173 55.881 -31.400 1.00 34.16 434 GLY A O 1
ATOM 3440 N N . TYR A 1 435 ? 56.730 55.774 -33.588 1.00 35.00 435 TYR A N 1
ATOM 3441 C CA . TYR A 1 435 ? 58.213 55.735 -33.556 1.00 35.00 435 TYR A CA 1
ATOM 3442 C C . TYR A 1 435 ? 58.887 56.774 -32.601 1.00 35.00 435 TYR A C 1
ATOM 3444 O O . TYR A 1 435 ? 58.289 57.809 -32.336 1.00 35.00 435 TYR A O 1
ATOM 3452 N N . SER A 1 436 ? 60.140 56.639 -32.108 1.00 31.33 436 SER A N 1
ATOM 3453 C CA . SER A 1 436 ? 61.294 55.844 -32.596 1.00 31.33 436 SER A CA 1
ATOM 3454 C C . SER A 1 436 ? 62.462 55.638 -31.581 1.00 31.33 436 SER A C 1
ATOM 3456 O O . SER A 1 436 ? 62.611 56.403 -30.637 1.00 31.33 436 SER A O 1
ATOM 3458 N N . SER A 1 437 ? 63.365 54.695 -31.917 1.00 32.06 437 SER A N 1
ATOM 3459 C CA . SER A 1 437 ? 64.855 54.727 -31.808 1.00 32.06 437 SER A CA 1
ATOM 3460 C C . SER A 1 437 ? 65.674 54.734 -30.481 1.00 32.06 437 SER A C 1
ATOM 3462 O O . SER A 1 437 ? 65.679 55.713 -29.748 1.00 32.06 437 SER A O 1
ATOM 3464 N N . ILE A 1 438 ? 66.605 53.750 -30.419 1.00 34.41 438 ILE A N 1
ATOM 3465 C CA . ILE A 1 438 ? 68.069 53.829 -30.100 1.00 34.41 438 ILE A CA 1
ATOM 3466 C C . ILE A 1 438 ? 68.646 53.484 -28.688 1.00 34.41 438 ILE A C 1
ATOM 3468 O O . ILE A 1 438 ? 68.332 54.100 -27.682 1.00 34.41 438 ILE A O 1
ATOM 3472 N N . SER A 1 439 ? 69.639 52.564 -28.726 1.00 30.03 439 SER A N 1
ATOM 3473 C CA . SER A 1 439 ? 70.746 52.215 -27.790 1.00 30.03 439 SER A CA 1
ATOM 3474 C C . SER A 1 439 ? 70.477 51.700 -26.355 1.00 30.03 439 SER A C 1
ATOM 3476 O O . SER A 1 439 ? 69.738 52.287 -25.580 1.00 30.03 439 SER A O 1
ATOM 3478 N N . GLY A 1 440 ? 71.192 50.622 -25.980 1.00 25.23 440 GLY A N 1
ATOM 3479 C CA . GLY A 1 440 ? 71.303 50.066 -24.611 1.00 25.23 440 GLY A CA 1
ATOM 3480 C C . GLY A 1 440 ? 72.629 50.454 -23.910 1.00 25.23 440 GLY A C 1
ATOM 3481 O O . GLY A 1 440 ? 73.095 51.562 -24.187 1.00 25.23 440 GLY A O 1
ATOM 3482 N N . PRO A 1 441 ? 73.293 49.592 -23.084 1.00 42.03 441 PRO A N 1
ATOM 3483 C CA . PRO A 1 441 ? 73.138 48.123 -22.965 1.00 42.03 441 PRO A CA 1
ATOM 3484 C C . PRO A 1 441 ? 73.185 47.512 -21.526 1.00 42.03 441 PRO A C 1
ATOM 3486 O O . PRO A 1 441 ? 73.472 48.202 -20.555 1.00 42.03 441 PRO A O 1
ATOM 3489 N N . ARG A 1 442 ? 73.081 46.163 -21.453 1.00 29.62 442 ARG A N 1
ATOM 3490 C CA . ARG A 1 442 ? 73.341 45.252 -20.294 1.00 29.62 442 ARG A CA 1
ATOM 3491 C C . ARG A 1 442 ? 72.271 45.277 -19.167 1.00 29.62 442 ARG A C 1
ATOM 3493 O O . ARG A 1 442 ? 71.636 46.296 -18.959 1.00 29.62 442 ARG A O 1
ATOM 3500 N N . VAL A 1 443 ? 71.996 44.186 -18.429 1.00 28.55 443 VAL A N 1
ATOM 3501 C CA . VAL A 1 443 ? 72.611 42.833 -18.367 1.00 28.55 443 VAL A CA 1
ATOM 3502 C C . VAL A 1 443 ? 71.561 41.755 -17.974 1.00 28.55 443 VAL A C 1
ATOM 3504 O O . VAL A 1 443 ? 70.639 42.105 -17.257 1.00 28.55 443 VAL A O 1
ATOM 3507 N N . ILE A 1 444 ? 71.728 40.500 -18.449 1.00 28.75 444 ILE A N 1
ATOM 3508 C CA . ILE A 1 444 ? 71.273 39.165 -17.925 1.00 28.75 444 ILE A CA 1
ATOM 3509 C C . ILE A 1 444 ? 69.887 39.114 -17.197 1.00 28.75 444 ILE A C 1
ATOM 3511 O O . ILE A 1 444 ? 69.690 39.778 -16.194 1.00 28.75 444 ILE A O 1
ATOM 3515 N N . GLU A 1 445 ? 68.902 38.284 -17.586 1.00 26.42 445 GLU A N 1
ATOM 3516 C CA . GLU A 1 445 ? 69.041 36.819 -17.699 1.00 26.42 445 GLU A CA 1
ATOM 3517 C C . GLU A 1 445 ? 68.096 36.087 -18.693 1.00 26.42 445 GLU A C 1
ATOM 3519 O O . GLU A 1 445 ? 66.967 36.491 -18.942 1.00 26.42 445 GLU A O 1
ATOM 3524 N N . LYS A 1 446 ? 68.618 34.969 -19.227 1.00 28.14 446 LYS A N 1
ATOM 3525 C CA . LYS A 1 446 ? 68.005 33.806 -19.914 1.00 28.14 446 LYS A CA 1
ATOM 3526 C C . LYS A 1 446 ? 66.485 33.814 -20.203 1.00 28.14 446 LYS A C 1
ATOM 3528 O O . LYS A 1 446 ? 65.677 33.582 -19.310 1.00 28.14 446 LYS A O 1
ATOM 3533 N N . THR A 1 447 ? 66.133 33.760 -21.493 1.00 27.14 447 THR A N 1
ATOM 3534 C CA . THR A 1 447 ? 65.531 32.562 -22.136 1.00 27.14 447 THR A CA 1
ATOM 3535 C C . THR A 1 447 ? 65.670 32.673 -23.665 1.00 27.14 447 THR A C 1
ATOM 3537 O O . THR A 1 447 ? 65.266 33.673 -24.247 1.00 27.14 447 THR A O 1
ATOM 3540 N N . PHE A 1 448 ? 66.247 31.650 -24.300 1.00 26.92 448 PHE A N 1
ATOM 3541 C CA . PHE A 1 448 ? 66.228 31.357 -25.750 1.00 26.92 448 PHE A CA 1
ATOM 3542 C C . PHE A 1 448 ? 65.481 30.003 -25.903 1.00 26.92 448 PHE A C 1
ATOM 3544 O O . PHE A 1 448 ? 65.521 29.221 -24.952 1.00 26.92 448 PHE A O 1
ATOM 3551 N N . ASN A 1 449 ? 64.665 29.691 -26.923 1.00 26.75 449 ASN A N 1
ATOM 3552 C CA . ASN A 1 449 ? 64.836 29.692 -28.398 1.00 26.75 449 ASN A CA 1
ATOM 3553 C C . ASN A 1 449 ? 65.955 28.750 -28.917 1.00 26.75 449 ASN A C 1
ATOM 3555 O O . ASN A 1 449 ? 66.970 28.587 -28.251 1.00 26.75 449 ASN A O 1
ATOM 3559 N N . ASP A 1 450 ? 65.871 28.134 -30.109 1.00 29.17 450 ASP A N 1
ATOM 3560 C CA . ASP A 1 450 ? 64.746 28.058 -31.075 1.00 29.17 450 ASP A CA 1
ATOM 3561 C C . ASP A 1 450 ? 64.166 26.611 -31.126 1.00 29.17 450 ASP A C 1
ATOM 3563 O O . ASP A 1 450 ? 63.526 26.270 -30.137 1.00 29.17 450 ASP A O 1
ATOM 3567 N N . MET A 1 451 ? 64.366 25.639 -32.039 1.00 28.55 451 MET A N 1
ATOM 3568 C CA . MET A 1 451 ? 64.681 25.520 -33.485 1.00 28.55 451 MET A CA 1
ATOM 3569 C C . MET A 1 451 ? 64.446 24.032 -33.878 1.00 28.55 451 MET A C 1
ATOM 3571 O O . MET A 1 451 ? 64.744 23.176 -33.052 1.00 28.55 451 MET A O 1
ATOM 3575 N N . SER A 1 452 ? 64.067 23.570 -35.081 1.00 26.14 452 SER A N 1
ATOM 3576 C CA . SER A 1 452 ? 63.199 24.013 -36.201 1.00 26.14 452 SER A CA 1
ATOM 3577 C C . SER A 1 452 ? 63.069 22.790 -37.172 1.00 26.14 452 SER A C 1
ATOM 3579 O O . SER A 1 452 ? 63.457 21.700 -36.761 1.00 26.14 452 SER A O 1
ATOM 3581 N N . ILE A 1 453 ? 62.655 22.958 -38.450 1.00 29.28 453 ILE A N 1
ATOM 3582 C CA . ILE A 1 453 ? 62.883 22.013 -39.599 1.00 29.28 453 ILE A CA 1
ATOM 3583 C C . ILE A 1 453 ? 62.099 20.663 -39.546 1.00 29.28 453 ILE A C 1
ATOM 3585 O O . ILE A 1 453 ? 62.067 20.002 -38.520 1.00 29.28 453 ILE A O 1
ATOM 3589 N N . THR A 1 454 ? 61.420 20.121 -40.577 1.00 29.47 454 THR A N 1
ATOM 3590 C CA . THR A 1 454 ? 61.117 20.441 -42.008 1.00 29.47 454 THR A CA 1
ATOM 3591 C C . THR A 1 454 ? 59.795 19.723 -42.399 1.00 29.47 454 THR A C 1
ATOM 3593 O O . THR A 1 454 ? 59.335 18.874 -41.647 1.00 29.47 454 THR A O 1
ATOM 3596 N N . GLY A 1 455 ? 59.125 19.932 -43.544 1.00 26.27 455 GLY A N 1
ATOM 3597 C CA . GLY A 1 455 ? 59.397 20.846 -44.664 1.00 26.27 455 GLY A CA 1
ATOM 3598 C C . GLY A 1 455 ? 59.341 20.205 -46.068 1.00 26.27 455 GLY A C 1
ATOM 3599 O O . GLY A 1 455 ? 60.367 20.142 -46.733 1.00 26.27 455 GLY A O 1
ATOM 3600 N N . SER A 1 456 ? 58.169 19.750 -46.535 1.00 27.91 456 SER A N 1
ATOM 3601 C CA . SER A 1 456 ? 57.832 19.515 -47.965 1.00 27.91 456 SER A CA 1
ATOM 3602 C C . SER A 1 456 ? 56.322 19.220 -48.119 1.00 27.91 456 SER A C 1
ATOM 3604 O O . SER A 1 456 ? 55.726 18.677 -47.197 1.00 27.91 456 SER A O 1
ATOM 3606 N N . GLY A 1 457 ? 55.629 19.577 -49.210 1.00 25.41 457 GLY A N 1
ATOM 3607 C CA . GLY A 1 457 ? 56.009 20.439 -50.340 1.00 25.41 457 GLY A CA 1
ATOM 3608 C C . GLY A 1 457 ? 54.826 20.714 -51.299 1.00 25.41 457 GLY A C 1
ATOM 3609 O O . GLY A 1 457 ? 53.877 19.947 -51.303 1.00 25.41 457 GLY A O 1
ATOM 3610 N N . PHE A 1 458 ? 54.926 21.806 -52.077 1.00 27.94 458 PHE A N 1
ATOM 3611 C CA . PHE A 1 458 ? 54.206 22.206 -53.318 1.00 27.94 458 PHE A CA 1
ATOM 3612 C C . PHE A 1 458 ? 52.680 21.927 -53.508 1.00 27.94 458 PHE A C 1
ATOM 3614 O O . PHE A 1 458 ? 52.207 20.813 -53.357 1.00 27.94 458 PHE A O 1
ATOM 3621 N N . GLY A 1 459 ? 51.868 22.889 -53.982 1.00 25.94 459 GLY A N 1
ATOM 3622 C CA . GLY A 1 459 ? 52.229 24.241 -54.432 1.00 25.94 459 GLY A CA 1
ATOM 3623 C C . GLY A 1 459 ? 51.074 25.150 -54.906 1.00 25.94 459 GLY A C 1
ATOM 3624 O O . GLY A 1 459 ? 49.908 24.781 -54.891 1.00 25.94 459 GLY A O 1
ATOM 3625 N N . SER A 1 460 ? 51.478 26.369 -55.285 1.00 28.95 460 SER A N 1
ATOM 3626 C CA . SER A 1 460 ? 50.726 27.580 -55.689 1.00 28.95 460 SER A CA 1
ATOM 3627 C C . SER A 1 460 ? 49.508 27.428 -56.625 1.00 28.95 460 SER A C 1
ATOM 3629 O O . SER A 1 460 ? 49.517 26.577 -57.509 1.00 28.95 460 SER A O 1
ATOM 3631 N N . GLY A 1 461 ? 48.540 28.363 -56.541 1.00 26.33 461 GLY A N 1
ATOM 3632 C CA . GLY A 1 461 ? 47.505 28.535 -57.580 1.00 26.33 461 GLY A CA 1
ATOM 3633 C C . GLY A 1 461 ? 46.327 29.485 -57.277 1.00 26.33 461 GLY A C 1
ATOM 3634 O O . GLY A 1 461 ? 45.189 29.031 -57.232 1.00 26.33 461 GLY A O 1
ATOM 3635 N N . SER A 1 462 ? 46.547 30.797 -57.119 1.00 30.38 462 SER A N 1
ATOM 3636 C CA . SER A 1 462 ? 45.444 31.790 -57.083 1.00 30.38 462 SER A CA 1
ATOM 3637 C C . SER A 1 462 ? 45.083 32.281 -58.493 1.00 30.38 462 SER A C 1
ATOM 3639 O O . SER A 1 462 ? 45.967 32.792 -59.176 1.00 30.38 462 SER A O 1
ATOM 3641 N N . GLY A 1 463 ? 43.807 32.232 -58.913 1.00 24.45 463 GLY A N 1
ATOM 3642 C CA . GLY A 1 463 ? 43.416 32.806 -60.216 1.00 24.45 463 GLY A CA 1
ATOM 3643 C C . GLY A 1 463 ? 41.972 32.597 -60.702 1.00 24.45 463 GLY A C 1
ATOM 3644 O O . GLY A 1 463 ? 41.719 31.709 -61.499 1.00 24.45 463 GLY A O 1
ATOM 3645 N N . LEU A 1 464 ? 41.060 33.470 -60.260 1.00 25.11 464 LEU A N 1
ATOM 3646 C CA . LEU A 1 464 ? 39.996 34.126 -61.052 1.00 25.11 464 LEU A CA 1
ATOM 3647 C C . LEU A 1 464 ? 39.371 33.412 -62.291 1.00 25.11 464 LEU A C 1
ATOM 3649 O O . LEU A 1 464 ? 39.981 33.385 -63.354 1.00 25.11 464 LEU A O 1
ATOM 3653 N N . GLY A 1 465 ? 38.054 33.139 -62.235 1.00 23.75 465 GLY A N 1
ATOM 3654 C CA . GLY A 1 465 ? 37.136 33.596 -63.303 1.00 23.75 465 GLY A CA 1
ATOM 3655 C C . GLY A 1 465 ? 36.283 32.590 -64.105 1.00 23.75 465 GLY A C 1
ATOM 3656 O O . GLY A 1 465 ? 36.729 32.082 -65.122 1.00 23.75 465 GLY A O 1
ATOM 3657 N N . GLY A 1 466 ? 34.980 32.540 -63.782 1.00 25.39 466 GLY A N 1
ATOM 3658 C CA . GLY A 1 466 ? 33.898 32.696 -64.778 1.00 25.39 466 GLY A CA 1
ATOM 3659 C C . GLY A 1 466 ? 33.300 31.465 -65.488 1.00 25.39 466 GLY A C 1
ATOM 3660 O O . GLY A 1 466 ? 33.989 30.499 -65.781 1.00 25.39 466 GLY A O 1
ATOM 3661 N N . LEU A 1 467 ? 32.014 31.620 -65.861 1.00 26.50 467 LEU A N 1
ATOM 3662 C CA . LEU A 1 467 ? 31.157 30.729 -66.676 1.00 26.50 467 LEU A CA 1
ATOM 3663 C C . LEU A 1 467 ? 30.785 29.370 -66.025 1.00 26.50 467 LEU A C 1
ATOM 3665 O O . LEU A 1 467 ? 31.605 28.743 -65.370 1.00 26.50 467 LEU A O 1
ATOM 3669 N N . GLY A 1 468 ? 29.559 28.851 -66.171 1.00 25.83 468 GLY A N 1
ATOM 3670 C CA . GLY A 1 468 ? 28.348 29.420 -66.786 1.00 25.83 468 GLY A CA 1
ATOM 3671 C C . GLY A 1 468 ? 27.188 28.405 -66.839 1.00 25.83 468 GLY A C 1
ATOM 3672 O O . GLY A 1 468 ? 27.420 27.215 -66.648 1.00 25.83 468 GLY A O 1
ATOM 3673 N N . MET A 1 469 ? 25.980 28.888 -67.163 1.00 26.67 469 MET A N 1
ATOM 3674 C CA . MET A 1 469 ? 24.682 28.179 -67.231 1.00 26.67 469 MET A CA 1
ATOM 3675 C C . MET A 1 469 ? 24.049 27.837 -65.857 1.00 26.67 469 MET A C 1
ATOM 3677 O O . MET A 1 469 ? 24.689 27.178 -65.045 1.00 26.67 469 MET A O 1
ATOM 3681 N N . ASP A 1 470 ? 22.879 28.350 -65.428 1.00 27.50 470 ASP A N 1
ATOM 3682 C CA . ASP A 1 470 ? 21.554 28.648 -66.057 1.00 27.50 470 ASP A CA 1
ATOM 3683 C C . ASP A 1 470 ? 20.638 27.408 -66.142 1.00 27.50 470 ASP A C 1
ATOM 3685 O O . ASP A 1 470 ? 21.124 26.325 -66.456 1.00 27.50 470 ASP A O 1
ATOM 3689 N N . MET A 1 471 ? 19.308 27.453 -65.942 1.00 31.27 471 MET A N 1
ATOM 3690 C CA . MET A 1 471 ? 18.340 28.402 -65.321 1.00 31.27 471 MET A CA 1
ATOM 3691 C C . MET A 1 471 ? 17.038 27.571 -65.099 1.00 31.27 471 MET A C 1
ATOM 3693 O O . MET A 1 471 ? 16.835 26.593 -65.815 1.00 31.27 471 MET A O 1
ATOM 3697 N N . ASP A 1 472 ? 16.194 27.748 -64.072 1.00 27.05 472 ASP A N 1
ATOM 3698 C CA . ASP A 1 472 ? 14.960 28.583 -63.986 1.00 27.05 472 ASP A CA 1
ATOM 3699 C C . ASP A 1 472 ? 14.004 27.849 -62.978 1.00 27.05 472 ASP A C 1
ATOM 3701 O O . ASP A 1 472 ? 14.222 26.669 -62.709 1.00 27.05 472 ASP A O 1
ATOM 3705 N N . SER A 1 473 ? 12.952 28.399 -62.344 1.00 26.44 473 SER A N 1
ATOM 3706 C CA . SER A 1 473 ? 12.258 29.677 -62.550 1.00 26.44 473 SER A CA 1
ATOM 3707 C C . SER A 1 473 ? 11.491 30.196 -61.308 1.00 26.44 473 SER A C 1
ATOM 3709 O O . SER A 1 473 ? 10.900 29.403 -60.584 1.00 26.44 473 SER A O 1
ATOM 3711 N N . PHE A 1 474 ? 11.508 31.528 -61.113 1.00 26.66 474 PHE A N 1
ATOM 3712 C CA . PHE A 1 474 ? 10.415 32.471 -60.737 1.00 26.66 474 PHE A CA 1
ATOM 3713 C C . PHE A 1 474 ? 9.365 32.133 -59.619 1.00 26.66 474 PHE A C 1
ATOM 3715 O O . PHE A 1 474 ? 8.872 31.021 -59.521 1.00 26.66 474 PHE A O 1
ATOM 3722 N N . ALA A 1 475 ? 8.851 33.075 -58.793 1.00 30.47 475 ALA A N 1
ATOM 3723 C CA . ALA A 1 475 ? 9.208 34.490 -58.556 1.00 30.47 475 ALA A CA 1
ATOM 3724 C C . ALA A 1 475 ? 8.538 35.170 -57.313 1.00 30.47 475 ALA A C 1
ATOM 3726 O O . ALA A 1 475 ? 7.460 34.802 -56.861 1.00 30.47 475 ALA A O 1
ATOM 3727 N N . SER A 1 476 ? 9.176 36.276 -56.881 1.00 29.80 476 SER A N 1
ATOM 3728 C CA . SER A 1 476 ? 8.624 37.583 -56.417 1.00 29.80 476 SER A CA 1
ATOM 3729 C C . SER A 1 476 ? 7.823 37.809 -55.101 1.00 29.80 476 SER A C 1
ATOM 3731 O O . SER A 1 476 ? 6.666 37.440 -54.947 1.00 29.80 476 SER A O 1
ATOM 3733 N N . LYS A 1 477 ? 8.450 38.652 -54.252 1.00 28.39 477 LYS A N 1
ATOM 3734 C CA . LYS A 1 477 ? 7.953 39.659 -53.258 1.00 28.39 477 LYS A CA 1
ATOM 3735 C C . LYS A 1 477 ? 6.959 40.701 -53.854 1.00 28.39 477 LYS A C 1
ATOM 3737 O O . LYS A 1 477 ? 6.888 40.722 -55.081 1.00 28.39 477 LYS A O 1
ATOM 3742 N N . PRO A 1 478 ? 6.277 41.629 -53.105 1.00 36.31 478 PRO A N 1
ATOM 3743 C CA . PRO A 1 478 ? 6.704 42.443 -51.921 1.00 36.31 478 PRO A CA 1
ATOM 3744 C C . PRO A 1 478 ? 5.616 42.582 -50.805 1.00 36.31 478 PRO A C 1
ATOM 3746 O O . PRO A 1 478 ? 4.689 41.788 -50.814 1.00 36.31 478 PRO A O 1
ATOM 3749 N N . LYS A 1 479 ? 5.607 43.458 -49.769 1.00 26.47 479 LYS A N 1
ATOM 3750 C CA . LYS A 1 479 ? 6.348 44.666 -49.265 1.00 26.47 479 LYS A CA 1
ATOM 3751 C C . LYS A 1 479 ? 6.579 44.524 -47.724 1.00 26.47 479 LYS A C 1
ATOM 3753 O O . LYS A 1 479 ? 6.127 43.541 -47.159 1.00 26.47 479 LYS A O 1
ATOM 3758 N N . GLY A 1 480 ? 7.220 45.414 -46.943 1.00 25.89 480 GLY A N 1
ATOM 3759 C CA . GLY A 1 480 ? 8.041 46.609 -47.232 1.00 25.89 480 GLY A CA 1
ATOM 3760 C C . GLY A 1 480 ? 7.582 47.935 -46.568 1.00 25.89 480 GLY A C 1
ATOM 3761 O O . GLY A 1 480 ? 6.848 48.675 -47.214 1.00 25.89 480 GLY A O 1
ATOM 3762 N N . GLY A 1 481 ? 8.058 48.287 -45.351 1.00 25.66 481 GLY A N 1
ATOM 3763 C CA . GLY A 1 481 ? 7.866 49.630 -44.743 1.00 25.66 481 GLY A CA 1
ATOM 3764 C C . GLY A 1 481 ? 8.305 49.821 -43.265 1.00 25.66 481 GLY A C 1
ATOM 3765 O O . GLY A 1 481 ? 7.854 49.098 -42.384 1.00 25.66 481 GLY A O 1
ATOM 3766 N N . ARG A 1 482 ? 9.163 50.823 -42.993 1.00 31.44 482 ARG A N 1
ATOM 3767 C CA . ARG A 1 482 ? 9.508 51.432 -41.675 1.00 31.44 482 ARG A CA 1
ATOM 3768 C C . ARG A 1 482 ? 10.073 52.839 -41.970 1.00 31.44 482 ARG A C 1
ATOM 3770 O O . ARG A 1 482 ? 10.780 52.947 -42.975 1.00 31.44 482 ARG A O 1
ATOM 3777 N N . PRO A 1 483 ? 9.760 53.906 -41.205 1.00 39.19 483 PRO A N 1
ATOM 3778 C CA . PRO A 1 483 ? 10.645 54.384 -40.115 1.00 39.19 483 PRO A CA 1
ATOM 3779 C C . PRO A 1 483 ? 9.804 55.094 -38.999 1.00 39.19 483 PRO A C 1
ATOM 3781 O O . PRO A 1 483 ? 8.616 54.813 -38.921 1.00 39.19 483 PRO A O 1
ATOM 3784 N N . SER A 1 484 ? 10.251 55.979 -38.087 1.00 26.47 484 SER A N 1
ATOM 3785 C CA . SER A 1 484 ? 11.572 56.482 -37.646 1.00 26.47 484 SER A CA 1
ATOM 3786 C C . SER A 1 484 ? 11.463 57.038 -36.210 1.00 26.47 484 SER A C 1
ATOM 3788 O O . SER A 1 484 ? 10.455 57.670 -35.917 1.00 26.47 484 SER A O 1
ATOM 3790 N N . ALA A 1 485 ? 12.495 56.892 -35.368 1.00 26.86 485 ALA A N 1
ATOM 3791 C CA . ALA A 1 485 ? 12.848 57.774 -34.231 1.00 26.86 485 ALA A CA 1
ATOM 3792 C C . ALA A 1 485 ? 14.134 57.247 -33.553 1.00 26.86 485 ALA A C 1
ATOM 3794 O O . ALA A 1 485 ? 14.427 56.055 -33.656 1.00 26.86 485 ALA A O 1
ATOM 3795 N N . ALA A 1 486 ? 14.911 58.102 -32.874 1.00 25.89 486 ALA A N 1
ATOM 3796 C CA . ALA A 1 486 ? 16.202 57.721 -32.286 1.00 25.89 486 ALA A CA 1
ATOM 3797 C C . ALA A 1 486 ? 16.542 58.480 -30.987 1.00 25.89 486 ALA A C 1
ATOM 3799 O O . ALA A 1 486 ? 16.088 59.605 -30.794 1.00 25.89 486 ALA A O 1
ATOM 3800 N N . ALA A 1 487 ? 17.436 57.877 -30.184 1.00 26.62 487 ALA A N 1
ATOM 3801 C CA . ALA A 1 487 ? 17.984 58.375 -28.908 1.00 26.62 487 ALA A CA 1
ATOM 3802 C C . ALA A 1 487 ? 16.945 58.493 -27.757 1.00 26.62 487 ALA A C 1
ATOM 3804 O O . ALA A 1 487 ? 15.746 58.461 -28.000 1.00 26.62 487 ALA A O 1
ATOM 3805 N N . THR A 1 488 ? 17.317 58.555 -26.471 1.00 27.98 488 THR A N 1
ATOM 3806 C CA . THR A 1 488 ? 18.637 58.665 -25.801 1.00 27.98 488 THR A CA 1
ATOM 3807 C C . THR A 1 488 ? 18.874 57.544 -24.766 1.00 27.98 488 THR A C 1
ATOM 3809 O O . THR A 1 488 ? 17.979 56.767 -24.450 1.00 27.98 488 THR A O 1
ATOM 3812 N N . ALA A 1 489 ? 20.104 57.433 -24.242 1.00 30.67 489 ALA A N 1
ATOM 3813 C CA . ALA A 1 489 ? 20.490 56.429 -23.240 1.00 30.67 489 ALA A CA 1
ATOM 3814 C C . ALA A 1 489 ? 20.455 56.974 -21.789 1.00 30.67 489 ALA A C 1
ATOM 3816 O O . ALA A 1 489 ? 20.797 58.140 -21.583 1.00 30.67 489 ALA A O 1
ATOM 3817 N N . PRO A 1 490 ? 20.127 56.145 -20.775 1.00 31.50 490 PRO A N 1
ATOM 3818 C CA . PRO A 1 490 ? 20.211 56.513 -19.359 1.00 31.50 490 PRO A CA 1
ATOM 3819 C C . PRO A 1 490 ? 21.594 56.231 -18.735 1.00 31.50 490 PRO A C 1
ATOM 3821 O O . PRO A 1 490 ? 22.292 55.287 -19.111 1.00 31.50 490 PRO A O 1
ATOM 3824 N N . GLY A 1 491 ? 21.975 57.038 -17.739 1.00 30.00 491 GLY A N 1
ATOM 3825 C CA . GLY A 1 491 ? 23.196 56.869 -16.936 1.00 30.00 491 GLY A CA 1
ATOM 3826 C C . GLY A 1 491 ? 23.036 55.938 -15.720 1.00 30.00 491 GLY A C 1
ATOM 3827 O O . GLY A 1 491 ? 21.942 55.481 -15.400 1.00 30.00 491 GLY A O 1
ATOM 3828 N N . LYS A 1 492 ? 24.145 55.659 -15.018 1.00 30.67 492 LYS A N 1
ATOM 3829 C CA . LYS A 1 492 ? 24.183 54.818 -13.799 1.00 30.67 492 LYS A CA 1
ATOM 3830 C C . LYS A 1 492 ? 23.771 55.601 -12.540 1.00 30.67 492 LYS A C 1
ATOM 3832 O O . LYS A 1 492 ? 24.208 56.736 -12.382 1.00 30.67 492 LYS A O 1
ATOM 3837 N N . GLY A 1 493 ? 23.080 54.955 -11.589 1.00 29.03 493 GLY A N 1
ATOM 3838 C CA . GLY A 1 493 ? 22.763 55.544 -10.275 1.00 29.03 493 GLY A CA 1
ATOM 3839 C C . GLY A 1 493 ? 22.267 54.556 -9.199 1.00 29.03 493 GLY A C 1
ATOM 3840 O O . GLY A 1 493 ? 21.079 54.299 -9.102 1.00 29.03 493 GLY A O 1
ATOM 3841 N N . LEU A 1 494 ? 23.204 54.018 -8.408 1.00 29.33 494 LEU A N 1
ATOM 3842 C CA . LEU A 1 494 ? 23.100 53.556 -7.001 1.00 29.33 494 LEU A CA 1
ATOM 3843 C C . LEU A 1 494 ? 21.749 53.040 -6.413 1.00 29.33 494 LEU A C 1
ATOM 3845 O O . LEU A 1 494 ? 20.940 53.813 -5.923 1.00 29.33 494 LEU A O 1
ATOM 3849 N N . GLY A 1 495 ? 21.633 51.704 -6.325 1.00 29.83 495 GLY A N 1
ATOM 3850 C CA . GLY A 1 495 ? 21.311 50.861 -5.141 1.00 29.83 495 GLY A CA 1
ATOM 3851 C C . GLY A 1 495 ? 20.243 51.212 -4.073 1.00 29.83 495 GLY A C 1
ATOM 3852 O O . GLY A 1 495 ? 20.183 52.316 -3.549 1.00 29.83 495 GLY A O 1
ATOM 3853 N N . MET A 1 496 ? 19.525 50.178 -3.595 1.00 28.89 496 MET A N 1
ATOM 3854 C CA . MET A 1 496 ? 18.777 50.181 -2.318 1.00 28.89 496 MET A CA 1
ATOM 3855 C C . MET A 1 496 ? 18.613 48.766 -1.709 1.00 28.89 496 MET A C 1
ATOM 3857 O O . MET A 1 496 ? 18.865 47.766 -2.381 1.00 28.89 496 MET A O 1
ATOM 3861 N N . LYS A 1 497 ? 18.192 48.677 -0.434 1.00 35.06 497 LYS A N 1
ATOM 3862 C CA . LYS A 1 497 ? 17.871 47.427 0.298 1.00 35.06 497 LYS A CA 1
ATOM 3863 C C . LYS A 1 497 ? 16.348 47.205 0.409 1.00 35.06 497 LYS A C 1
ATOM 3865 O O . LYS A 1 497 ? 15.627 48.161 0.641 1.00 35.06 497 LYS A O 1
ATOM 3870 N N . LEU A 1 498 ? 15.931 45.930 0.361 1.00 32.56 498 LEU A N 1
ATOM 3871 C CA . LEU A 1 498 ? 14.762 45.299 1.027 1.00 32.56 498 LEU A CA 1
ATOM 3872 C C . LEU A 1 498 ? 13.450 46.110 1.204 1.00 32.56 498 LEU A C 1
ATOM 3874 O O . LEU A 1 498 ? 13.354 46.941 2.102 1.00 32.56 498 LEU A O 1
ATOM 3878 N N . GLY A 1 499 ? 12.373 45.712 0.504 1.00 27.17 499 GLY A N 1
ATOM 3879 C CA . GLY A 1 499 ? 11.003 46.163 0.817 1.00 27.17 499 GLY A CA 1
ATOM 3880 C C . GLY A 1 499 ? 9.869 45.513 -0.002 1.00 27.17 499 GLY A C 1
ATOM 3881 O O . GLY A 1 499 ? 9.716 45.816 -1.174 1.00 27.17 499 GLY A O 1
ATOM 3882 N N . LYS A 1 500 ? 9.089 44.634 0.651 1.00 29.36 500 LYS A N 1
ATOM 3883 C CA . LYS A 1 500 ? 7.688 44.184 0.405 1.00 29.36 500 LYS A CA 1
ATOM 3884 C C . LYS A 1 500 ? 6.997 44.349 -0.982 1.00 29.36 500 LYS A C 1
ATOM 3886 O O . LYS A 1 500 ? 6.733 45.460 -1.406 1.00 29.36 500 LYS A O 1
ATOM 3891 N N . THR A 1 501 ? 6.526 43.204 -1.514 1.00 35.03 501 THR A N 1
ATOM 3892 C CA . THR A 1 501 ? 5.210 42.885 -2.164 1.00 35.03 501 THR A CA 1
ATOM 3893 C C . THR A 1 501 ? 4.500 43.816 -3.174 1.00 35.03 501 THR A C 1
ATOM 3895 O O . THR A 1 501 ? 4.480 45.026 -3.030 1.00 35.03 501 THR A O 1
ATOM 3898 N N . GLN A 1 502 ? 3.707 43.165 -4.050 1.00 32.06 502 GLN A N 1
ATOM 3899 C CA . GLN A 1 502 ? 2.745 43.678 -5.056 1.00 32.06 502 GLN A CA 1
ATOM 3900 C C . GLN A 1 502 ? 3.322 44.077 -6.428 1.00 32.06 502 GLN A C 1
ATOM 3902 O O . GLN A 1 502 ? 4.095 45.023 -6.528 1.00 32.06 502 GLN A O 1
ATOM 3907 N N . LYS A 1 503 ? 2.851 43.388 -7.489 1.00 31.77 503 LYS A N 1
ATOM 3908 C CA . LYS A 1 503 ? 2.458 43.941 -8.810 1.00 31.77 503 LYS A CA 1
ATOM 3909 C C . LYS A 1 503 ? 1.981 42.839 -9.776 1.00 31.77 503 LYS A C 1
ATOM 3911 O O . LYS A 1 503 ? 2.774 42.254 -10.502 1.00 31.77 503 LYS A O 1
ATOM 3916 N N . THR A 1 504 ? 0.668 42.613 -9.814 1.00 32.88 504 THR A N 1
ATOM 3917 C CA . THR A 1 504 ? -0.026 41.829 -10.864 1.00 32.88 504 THR A CA 1
ATOM 3918 C C . THR A 1 504 ? -1.279 42.526 -11.415 1.00 32.88 504 THR A C 1
ATOM 3920 O O . THR A 1 504 ? -1.718 42.189 -12.507 1.00 32.88 504 THR A O 1
ATOM 3923 N N . ASN A 1 505 ? -1.819 43.549 -10.737 1.00 42.03 505 ASN A N 1
ATOM 3924 C CA . ASN A 1 505 ? -3.085 44.191 -11.135 1.00 42.03 505 ASN A CA 1
ATOM 3925 C C . ASN A 1 505 ? -2.970 45.256 -12.248 1.00 42.03 505 ASN A C 1
ATOM 3927 O O . ASN A 1 505 ? -3.986 45.612 -12.838 1.00 42.03 505 ASN A O 1
ATOM 3931 N N . GLN A 1 506 ? -1.766 45.729 -12.600 1.00 41.59 506 GLN A N 1
ATOM 3932 C CA . GLN A 1 506 ? -1.580 46.855 -13.542 1.00 41.59 506 GLN A CA 1
ATOM 3933 C C . GLN A 1 506 ? -1.859 46.537 -15.033 1.00 41.59 506 GLN A C 1
ATOM 3935 O O . GLN A 1 506 ? -1.489 47.326 -15.894 1.00 41.59 506 GLN A O 1
ATOM 3940 N N . PHE A 1 507 ? -2.487 45.399 -15.347 1.00 37.81 507 PHE A N 1
ATOM 3941 C CA . PHE A 1 507 ? -2.940 45.042 -16.703 1.00 37.81 507 PHE A CA 1
ATOM 3942 C C . PHE A 1 507 ? -4.475 45.007 -16.829 1.00 37.81 507 PHE A C 1
ATOM 3944 O O . PHE A 1 507 ? -5.025 45.341 -17.876 1.00 37.81 507 PHE A O 1
ATOM 3951 N N . LEU A 1 508 ? -5.184 44.664 -15.746 1.00 40.94 508 LEU A N 1
ATOM 3952 C CA . LEU A 1 508 ? -6.652 44.635 -15.715 1.00 40.94 508 LEU A CA 1
ATOM 3953 C C . LEU A 1 508 ? -7.261 46.033 -15.517 1.00 40.94 508 LEU A C 1
ATOM 3955 O O . LEU A 1 508 ? -8.366 46.296 -15.981 1.00 40.94 508 LEU A O 1
ATOM 3959 N N . GLU A 1 509 ? -6.537 46.950 -14.869 1.00 45.41 509 GLU A N 1
ATOM 3960 C CA . GLU A 1 509 ? -6.992 48.336 -14.683 1.00 45.41 509 GLU A CA 1
ATOM 3961 C C . GLU A 1 509 ? -6.945 49.153 -15.984 1.00 45.41 509 GLU A C 1
ATOM 3963 O O . GLU A 1 509 ? -7.816 49.992 -16.200 1.00 45.41 509 GLU A O 1
ATOM 3968 N N . SER A 1 510 ? -6.000 48.875 -16.892 1.00 44.06 510 SER A N 1
ATOM 3969 C CA . SER A 1 510 ? -5.928 49.543 -18.202 1.00 44.06 510 SER A CA 1
ATOM 3970 C C . SER A 1 510 ? -7.111 49.208 -19.113 1.00 44.06 510 SER A C 1
ATOM 3972 O O . SER A 1 510 ? -7.605 50.093 -19.800 1.00 44.06 510 SER A O 1
ATOM 3974 N N . LEU A 1 511 ? -7.618 47.971 -19.078 1.00 40.94 511 LEU A N 1
ATOM 3975 C CA . LEU A 1 511 ? -8.766 47.565 -19.902 1.00 40.94 511 LEU A CA 1
ATOM 3976 C C . LEU A 1 511 ? -10.099 48.137 -19.387 1.00 40.94 511 LEU A C 1
ATOM 3978 O O . LEU A 1 511 ? -11.019 48.350 -20.168 1.00 40.94 511 LEU A O 1
ATOM 3982 N N . LYS A 1 512 ? -10.194 48.481 -18.094 1.00 43.72 512 LYS A N 1
ATOM 3983 C CA . LYS A 1 512 ? -11.354 49.207 -17.544 1.00 43.72 512 LYS A CA 1
ATOM 3984 C C . LYS A 1 512 ? -11.360 50.707 -17.864 1.00 43.72 512 LYS A C 1
ATOM 3986 O O . LYS A 1 512 ? -12.368 51.360 -17.610 1.00 43.72 512 LYS A O 1
ATOM 3991 N N . ALA A 1 513 ? -10.273 51.257 -18.410 1.00 47.81 513 ALA A N 1
ATOM 3992 C CA . ALA A 1 513 ? -10.172 52.680 -18.734 1.00 47.81 513 ALA A CA 1
ATOM 3993 C C . ALA A 1 513 ? -10.763 53.055 -20.109 1.00 47.81 513 ALA A C 1
ATOM 3995 O O . ALA A 1 513 ? -11.015 54.234 -20.342 1.00 47.81 513 ALA A O 1
ATOM 3996 N N . GLU A 1 514 ? -11.002 52.082 -21.000 1.00 45.72 514 GLU A N 1
ATOM 3997 C CA . GLU A 1 514 ? -11.476 52.328 -22.378 1.00 45.72 514 GLU A CA 1
ATOM 3998 C C . GLU A 1 514 ? -12.980 52.046 -22.591 1.00 45.72 514 GLU A C 1
ATOM 4000 O O . GLU A 1 514 ? -13.523 52.354 -23.647 1.00 45.72 514 GLU A O 1
ATOM 4005 N N . GLY A 1 515 ? -13.692 51.585 -21.554 1.00 38.88 515 GLY A N 1
ATOM 4006 C CA . GLY A 1 515 ? -15.151 51.744 -21.448 1.00 38.88 515 GLY A CA 1
ATOM 4007 C C . GLY A 1 515 ? -16.043 50.691 -22.117 1.00 38.88 515 GLY A C 1
ATOM 4008 O O . GLY A 1 515 ? -17.261 50.870 -22.109 1.00 38.88 515 GLY A O 1
ATOM 4009 N N . GLU A 1 516 ? -15.500 49.596 -22.653 1.00 31.80 516 GLU A N 1
ATOM 4010 C CA . GLU A 1 516 ? -16.323 48.481 -23.147 1.00 31.80 516 GLU A CA 1
ATOM 4011 C C . GLU A 1 516 ? -16.843 47.589 -22.004 1.00 31.80 516 GLU A C 1
ATOM 4013 O O . GLU A 1 516 ? -16.135 47.287 -21.040 1.00 31.80 516 GLU A O 1
ATOM 4018 N N . VAL A 1 517 ? -18.103 47.156 -22.114 1.00 31.09 517 VAL A N 1
ATOM 4019 C CA . VAL A 1 517 ? -18.762 46.268 -21.144 1.00 31.09 517 VAL A CA 1
ATOM 4020 C C . VAL A 1 517 ? -18.774 44.848 -21.696 1.00 31.09 517 VAL A C 1
ATOM 4022 O O . VAL A 1 517 ? -19.505 44.553 -22.639 1.00 31.09 517 VAL A O 1
ATOM 4025 N N . ILE A 1 518 ? -17.999 43.962 -21.072 1.00 31.45 518 ILE A N 1
ATOM 4026 C CA . ILE A 1 518 ? -17.998 42.524 -21.354 1.00 31.45 518 ILE A CA 1
ATOM 4027 C C . ILE A 1 518 ? -18.583 41.796 -20.140 1.00 31.45 518 ILE A C 1
ATOM 4029 O O . ILE A 1 518 ? -18.133 41.992 -19.011 1.00 31.45 518 ILE A O 1
ATOM 4033 N N . LEU A 1 519 ? -19.598 40.968 -20.384 1.00 31.45 519 LEU A N 1
ATOM 4034 C CA . LEU A 1 519 ? -20.091 39.970 -19.435 1.00 31.45 519 LEU A CA 1
ATOM 4035 C C . LEU A 1 519 ? -19.205 38.725 -19.571 1.00 31.45 519 LEU A C 1
ATOM 4037 O O . LEU A 1 519 ? -19.068 38.204 -20.675 1.00 31.45 519 LEU A O 1
ATOM 4041 N N . GLU A 1 520 ? -18.588 38.267 -18.481 1.00 28.59 520 GLU A N 1
ATOM 4042 C CA . GLU A 1 520 ? -17.770 37.046 -18.490 1.00 28.59 520 GLU A CA 1
ATOM 4043 C C . GLU A 1 520 ? -18.631 35.804 -18.211 1.00 28.59 520 GLU A C 1
ATOM 4045 O O . GLU A 1 520 ? -19.362 35.751 -17.219 1.00 28.59 520 GLU A O 1
ATOM 4050 N N . ASP A 1 521 ? -18.525 34.797 -19.082 1.00 26.64 521 ASP A N 1
ATOM 4051 C CA . ASP A 1 521 ? -19.206 33.507 -18.938 1.00 26.64 521 ASP A CA 1
ATOM 4052 C C . ASP A 1 521 ? -18.682 32.701 -17.738 1.00 26.64 521 ASP A C 1
ATOM 4054 O O . ASP A 1 521 ? -17.475 32.553 -17.522 1.00 26.64 521 ASP A O 1
ATOM 4058 N N . VAL A 1 522 ? -19.601 32.089 -16.988 1.00 26.70 522 VAL A N 1
ATOM 4059 C CA . VAL A 1 522 ? -19.265 31.236 -15.841 1.00 26.70 522 VAL A CA 1
ATOM 4060 C C . VAL A 1 522 ? -18.861 29.839 -16.318 1.00 26.70 522 VAL A C 1
ATOM 4062 O O . VAL A 1 522 ? -19.711 28.997 -16.607 1.00 26.70 522 VAL A O 1
ATOM 4065 N N . GLN A 1 523 ? -17.557 29.547 -16.336 1.00 25.70 523 GLN A N 1
ATOM 4066 C CA . GLN A 1 523 ? -17.090 28.157 -16.399 1.00 25.70 523 GLN A CA 1
ATOM 4067 C C . GLN A 1 523 ? -17.258 27.459 -15.034 1.00 25.70 523 GLN A C 1
ATOM 4069 O O . GLN A 1 523 ? -16.969 28.060 -13.995 1.00 25.70 523 GLN A O 1
ATOM 4074 N N . PRO A 1 524 ? -17.709 26.189 -15.002 1.00 25.92 524 PRO A N 1
ATOM 4075 C CA . PRO A 1 524 ? -18.087 25.519 -13.763 1.00 25.92 524 PRO A CA 1
ATOM 4076 C C . PRO A 1 524 ? -16.862 25.098 -12.942 1.00 25.92 524 PRO A C 1
ATOM 4078 O O . PRO A 1 524 ? -16.143 24.164 -13.301 1.00 25.92 524 PRO A O 1
ATOM 4081 N N . SER A 1 525 ? -16.656 25.748 -11.796 1.00 24.56 525 SER A N 1
ATOM 4082 C CA . SER A 1 525 ? -15.740 25.272 -10.758 1.00 24.56 525 SER A CA 1
ATOM 4083 C C . SER A 1 525 ? -16.478 24.374 -9.758 1.00 24.56 525 SER A C 1
ATOM 4085 O O . SER A 1 525 ? -17.633 24.604 -9.401 1.00 24.56 525 SER A O 1
ATOM 4087 N N . SER A 1 526 ? -15.820 23.299 -9.324 1.00 25.64 526 SER A N 1
ATOM 4088 C CA . SER A 1 526 ? -16.393 22.322 -8.394 1.00 25.64 526 SER A CA 1
ATOM 4089 C C . SER A 1 526 ? -16.631 22.938 -7.015 1.00 25.64 526 SER A C 1
ATOM 4091 O O . SER A 1 526 ? -15.677 23.405 -6.384 1.00 25.64 526 SER A O 1
ATOM 4093 N N . VAL A 1 527 ? -17.864 22.864 -6.506 1.00 26.16 527 VAL A N 1
ATOM 4094 C CA . VAL A 1 527 ? -18.218 23.338 -5.159 1.00 26.16 527 VAL A CA 1
ATOM 4095 C C . VAL A 1 527 ? -17.642 22.399 -4.093 1.00 26.16 527 VAL A C 1
ATOM 4097 O O . VAL A 1 527 ? -18.317 21.534 -3.548 1.00 26.16 527 VAL A O 1
ATOM 4100 N N . GLN A 1 528 ? -16.366 22.595 -3.765 1.00 28.61 528 GLN A N 1
ATOM 4101 C CA . GLN A 1 528 ? -15.828 22.246 -2.454 1.00 28.61 528 GLN A CA 1
ATOM 4102 C C . GLN A 1 528 ? -15.739 23.524 -1.625 1.00 28.61 528 GLN A C 1
ATOM 4104 O O . GLN A 1 528 ? -14.699 24.179 -1.567 1.00 28.61 528 GLN A O 1
ATOM 4109 N N . SER A 1 529 ? -16.835 23.863 -0.945 1.00 26.72 529 SER A N 1
ATOM 4110 C CA . SER A 1 529 ? -16.926 24.936 0.054 1.00 26.72 529 SER A CA 1
ATOM 4111 C C . SER A 1 529 ? -16.175 24.576 1.348 1.00 26.72 529 SER A C 1
ATOM 4113 O O . SER A 1 529 ? -16.681 24.712 2.462 1.00 26.72 529 SER A O 1
ATOM 4115 N N . ARG A 1 530 ? -14.922 24.118 1.218 1.00 28.20 530 ARG A N 1
ATOM 4116 C CA . ARG A 1 530 ? -14.024 23.843 2.340 1.00 28.20 530 ARG A CA 1
ATOM 4117 C C . ARG A 1 530 ? -13.533 25.165 2.919 1.00 28.20 530 ARG A C 1
ATOM 4119 O O . ARG A 1 530 ? -12.408 25.590 2.660 1.00 28.20 530 ARG A O 1
ATOM 4126 N N . ALA A 1 531 ? -14.394 25.802 3.710 1.00 28.36 531 ALA A N 1
ATOM 4127 C CA . ALA A 1 531 ? -14.021 26.918 4.562 1.00 28.36 531 ALA A CA 1
ATOM 4128 C C . ALA A 1 531 ? -12.740 26.549 5.322 1.00 28.36 531 ALA A C 1
ATOM 4130 O O . ALA A 1 531 ? -12.670 25.501 5.971 1.00 28.36 531 ALA A O 1
ATOM 4131 N N . SER A 1 532 ? -11.710 27.388 5.205 1.00 28.58 532 SER A N 1
ATOM 4132 C CA . SER A 1 532 ? -10.470 27.211 5.954 1.00 28.58 532 SER A CA 1
ATOM 4133 C C . SER A 1 532 ? -10.810 27.232 7.446 1.00 28.58 532 SER A C 1
ATOM 4135 O O . SER A 1 532 ? -11.321 28.260 7.907 1.00 28.58 532 SER A O 1
ATOM 4137 N N . PRO A 1 533 ? -10.577 26.146 8.207 1.00 39.28 533 PRO A N 1
ATOM 4138 C CA . PRO A 1 533 ? -10.893 26.151 9.623 1.00 39.28 533 PRO A CA 1
ATOM 4139 C C . PRO A 1 533 ? -10.072 27.244 10.303 1.00 39.28 533 PRO A C 1
ATOM 4141 O O . PRO A 1 533 ? -8.859 27.338 10.101 1.00 39.28 533 PRO A O 1
ATOM 4144 N N . LEU A 1 534 ? -10.745 28.071 11.106 1.00 44.72 534 LEU A N 1
ATOM 4145 C CA . LEU A 1 534 ? -10.070 28.982 12.023 1.00 44.72 534 LEU A CA 1
ATOM 4146 C C . LEU A 1 534 ? -9.071 28.167 12.866 1.00 44.72 534 LEU A C 1
ATOM 4148 O O . LEU A 1 534 ? -9.425 27.060 13.291 1.00 44.72 534 LEU A O 1
ATOM 4152 N N . PRO A 1 535 ? -7.846 28.674 13.105 1.00 52.19 535 PRO A N 1
ATOM 4153 C CA . PRO A 1 535 ? -6.899 27.986 13.972 1.00 52.19 535 PRO A CA 1
ATOM 4154 C C . PRO A 1 535 ? -7.556 27.751 15.344 1.00 52.19 535 PRO A C 1
ATOM 4156 O O . PRO A 1 535 ? -8.240 28.658 15.829 1.00 52.19 535 PRO A O 1
ATOM 4159 N N . PRO A 1 536 ? -7.394 26.565 15.961 1.00 56.16 536 PRO A N 1
ATOM 4160 C CA . PRO A 1 536 ? -8.021 26.265 17.244 1.00 56.16 536 PRO A CA 1
ATOM 4161 C C . PRO A 1 536 ? -7.656 27.324 18.290 1.00 56.16 536 PRO A C 1
ATOM 4163 O O . PRO A 1 536 ? -6.479 27.588 18.534 1.00 56.16 536 PRO A O 1
ATOM 4166 N N . SER A 1 537 ? -8.675 27.954 18.875 1.00 63.50 537 SER A N 1
ATOM 4167 C CA . SER A 1 537 ? -8.535 29.008 19.887 1.00 63.50 537 SER A CA 1
ATOM 4168 C C . SER A 1 537 ? -8.122 28.475 21.255 1.00 63.50 537 SER A C 1
ATOM 4170 O O . SER A 1 537 ? -7.539 29.206 22.055 1.00 63.50 537 SER A O 1
ATOM 4172 N N . ASP A 1 538 ? -8.449 27.214 21.523 1.00 82.00 538 ASP A N 1
ATOM 4173 C CA . ASP A 1 538 ? -8.364 26.595 22.837 1.00 82.00 538 ASP A CA 1
ATOM 4174 C C . ASP A 1 538 ? -7.256 25.527 22.860 1.00 82.00 538 ASP A C 1
ATOM 4176 O O . ASP A 1 538 ? -7.118 24.784 21.883 1.00 82.00 538 ASP A O 1
ATOM 4180 N N . PRO A 1 539 ? -6.472 25.418 23.956 1.00 85.56 539 PRO A N 1
ATOM 4181 C CA . PRO A 1 539 ? -5.347 24.481 24.066 1.00 85.56 539 PRO A CA 1
ATOM 4182 C C . PRO A 1 539 ? -5.695 23.019 23.776 1.00 85.56 539 PRO A C 1
ATOM 4184 O O . PRO A 1 539 ? -4.835 22.258 23.328 1.00 85.56 539 PRO A O 1
ATOM 4187 N N . VAL A 1 540 ? -6.948 22.636 24.030 1.00 89.94 540 VAL A N 1
ATOM 4188 C CA . VAL A 1 540 ? -7.494 21.305 23.774 1.00 89.94 540 VAL A CA 1
ATOM 4189 C C . VAL A 1 540 ? -8.766 21.428 22.932 1.00 89.94 540 VAL A C 1
ATOM 4191 O O . VAL A 1 540 ? -9.646 22.236 23.222 1.00 89.94 540 VAL A O 1
ATOM 4194 N N . THR A 1 541 ? -8.902 20.605 21.896 1.00 93.00 541 THR A N 1
ATOM 4195 C CA . THR A 1 541 ? -10.145 20.482 21.120 1.00 93.00 541 THR A CA 1
ATOM 4196 C C . THR A 1 541 ? -10.566 19.020 21.040 1.00 93.00 541 THR A C 1
ATOM 4198 O O . THR A 1 541 ? -9.758 18.138 20.745 1.00 93.00 541 THR A O 1
ATOM 4201 N N . VAL A 1 542 ? -11.839 18.771 21.338 1.00 93.81 542 VAL A N 1
ATOM 4202 C CA . VAL A 1 542 ? -12.479 17.456 21.328 1.00 93.81 542 VAL A CA 1
ATOM 4203 C C . VAL A 1 542 ? -13.452 17.393 20.154 1.00 93.81 542 VAL A C 1
ATOM 4205 O O . VAL A 1 542 ? -14.429 18.144 20.111 1.00 93.81 542 VAL A O 1
ATOM 4208 N N . THR A 1 543 ? -13.214 16.463 19.233 1.00 94.75 543 THR A N 1
ATOM 4209 C CA . THR A 1 543 ? -14.062 16.235 18.058 1.00 94.75 543 THR A CA 1
ATOM 4210 C C . THR A 1 543 ? -14.776 14.894 18.199 1.00 94.75 543 THR A C 1
ATOM 4212 O O . THR A 1 543 ? -14.144 13.852 18.373 1.00 94.75 543 THR A O 1
ATOM 4215 N N . ILE A 1 544 ? -16.104 14.933 18.142 1.00 95.81 544 ILE A N 1
ATOM 4216 C CA . ILE A 1 544 ? -17.019 13.795 18.233 1.00 95.81 544 ILE A CA 1
ATOM 4217 C C . ILE A 1 544 ? -17.742 13.711 16.891 1.00 95.81 544 ILE A C 1
ATOM 4219 O O . ILE A 1 544 ? -18.584 14.549 16.576 1.00 95.81 544 ILE A O 1
ATOM 4223 N N . GLU A 1 545 ? -17.375 12.728 16.072 1.00 96.31 545 GLU A N 1
ATOM 4224 C CA . GLU A 1 545 ? -17.955 12.534 14.741 1.00 96.31 545 GLU A CA 1
ATOM 4225 C C . GLU A 1 545 ? -18.602 11.153 14.632 1.00 96.31 545 GLU A C 1
ATOM 4227 O O . GLU A 1 545 ? -17.930 10.133 14.798 1.00 96.31 545 GLU A O 1
ATOM 4232 N N . GLU A 1 546 ? -19.896 11.128 14.313 1.00 96.75 546 GLU A N 1
ATOM 4233 C CA . GLU A 1 546 ? -20.641 9.920 13.964 1.00 96.75 546 GLU A CA 1
ATOM 4234 C C . GLU A 1 546 ? -20.936 9.861 12.466 1.00 96.75 546 GLU A C 1
ATOM 4236 O O . GLU A 1 546 ? -21.299 10.855 11.836 1.00 96.75 546 GLU A O 1
ATOM 4241 N N . LYS A 1 547 ? -20.791 8.665 11.893 1.00 96.88 547 LYS A N 1
ATOM 4242 C CA . LYS A 1 547 ? -21.048 8.374 10.482 1.00 96.88 547 LYS A CA 1
ATOM 4243 C C . LYS A 1 547 ? -22.153 7.349 10.355 1.00 96.88 547 LYS A C 1
ATOM 4245 O O . LYS A 1 547 ? -21.989 6.203 10.773 1.00 96.88 547 LYS A O 1
ATOM 4250 N N . LEU A 1 548 ? -23.262 7.780 9.768 1.00 95.94 548 LEU A N 1
ATOM 4251 C CA . LEU A 1 548 ? -24.436 6.958 9.533 1.00 95.94 548 LEU A CA 1
ATOM 4252 C C . LEU A 1 548 ? -24.304 6.216 8.200 1.00 95.94 548 LEU A C 1
ATOM 4254 O O . LEU A 1 548 ? -24.066 6.832 7.156 1.00 95.94 548 LEU A O 1
ATOM 4258 N N . ASN A 1 549 ? -24.462 4.895 8.246 1.00 95.25 549 ASN A N 1
ATOM 4259 C CA . ASN A 1 549 ? -24.480 4.025 7.076 1.00 95.25 549 ASN A CA 1
ATOM 4260 C C . ASN A 1 549 ? -25.792 3.236 7.103 1.00 95.25 549 ASN A C 1
ATOM 4262 O O . ASN A 1 549 ? -25.976 2.353 7.944 1.00 95.25 549 ASN A O 1
ATOM 4266 N N . VAL A 1 550 ? -26.714 3.581 6.212 1.00 94.06 550 VAL A N 1
ATOM 4267 C CA . VAL A 1 550 ? -28.092 3.086 6.189 1.00 94.06 550 VAL A CA 1
ATOM 4268 C C . VAL A 1 550 ? -28.437 2.614 4.784 1.00 94.06 550 VAL A C 1
ATOM 4270 O O . VAL A 1 550 ? -28.107 3.256 3.788 1.00 94.06 550 VAL A O 1
ATOM 4273 N N . THR A 1 551 ? -29.116 1.476 4.702 1.00 93.50 551 THR A N 1
ATOM 4274 C CA . THR A 1 551 ? -29.680 0.962 3.454 1.00 93.50 551 THR A CA 1
ATOM 4275 C C . THR A 1 551 ? -31.137 0.617 3.705 1.00 93.50 551 THR A C 1
ATOM 4277 O O . THR A 1 551 ? -31.430 -0.378 4.370 1.00 93.50 551 THR A O 1
ATOM 4280 N N . VAL A 1 552 ? -32.030 1.462 3.199 1.00 93.12 552 VAL A N 1
ATOM 4281 C CA . VAL A 1 552 ? -33.489 1.310 3.248 1.00 93.12 552 VAL A CA 1
ATOM 4282 C C . VAL A 1 552 ? -33.948 0.664 1.942 1.00 93.12 552 VAL A C 1
ATOM 4284 O O . VAL A 1 552 ? -33.368 0.925 0.891 1.00 93.12 552 VAL A O 1
ATOM 4287 N N . LYS A 1 553 ? -34.964 -0.191 1.972 1.00 91.06 553 LYS A N 1
ATOM 4288 C CA . LYS A 1 553 ? -35.615 -0.704 0.757 1.00 91.06 553 LYS A CA 1
ATOM 4289 C C . LYS A 1 553 ? -36.739 0.236 0.310 1.00 91.06 553 LYS A C 1
ATOM 4291 O O . LYS A 1 553 ? -37.249 1.024 1.098 1.00 91.06 553 LYS A O 1
ATOM 4296 N N . ARG A 1 554 ? -37.229 0.053 -0.918 1.00 86.81 554 ARG A N 1
ATOM 4297 C CA . ARG A 1 554 ? -38.438 0.736 -1.447 1.00 86.81 554 ARG A CA 1
ATOM 4298 C C . ARG A 1 554 ? -39.748 0.453 -0.695 1.00 86.81 554 ARG A C 1
ATOM 4300 O O . ARG A 1 554 ? -40.744 1.099 -0.993 1.00 86.81 554 ARG A O 1
ATOM 4307 N N . ASP A 1 555 ? -39.771 -0.529 0.207 1.00 81.81 555 ASP A N 1
ATOM 4308 C CA . ASP A 1 555 ? -40.923 -0.864 1.057 1.00 81.81 555 ASP A CA 1
ATOM 4309 C C . ASP A 1 555 ? -40.825 -0.253 2.472 1.00 81.81 555 ASP A C 1
ATOM 4311 O O . ASP A 1 555 ? -41.545 -0.689 3.365 1.00 81.81 555 ASP A O 1
ATOM 4315 N N . GLY A 1 556 ? -39.917 0.712 2.687 1.00 79.38 556 GLY A N 1
ATOM 4316 C CA . GLY A 1 556 ? -39.586 1.299 3.997 1.00 79.38 556 GLY A CA 1
ATOM 4317 C C . GLY A 1 556 ? -38.615 0.443 4.819 1.00 79.38 556 GLY A C 1
ATOM 4318 O O . GLY A 1 556 ? -37.786 0.960 5.568 1.00 79.38 556 GLY A O 1
ATOM 4319 N N . GLY A 1 557 ? -38.612 -0.874 4.596 1.00 86.19 557 GLY A N 1
ATOM 4320 C CA . GLY A 1 557 ? -37.904 -1.828 5.436 1.00 86.19 557 GLY A CA 1
ATOM 4321 C C . GLY A 1 557 ? -36.386 -1.645 5.438 1.00 86.19 557 GLY A C 1
ATOM 4322 O O . GLY A 1 557 ? -35.701 -1.884 4.438 1.00 86.19 557 GLY A O 1
ATOM 4323 N N . VAL A 1 558 ? -35.827 -1.327 6.605 1.00 88.75 558 VAL A N 1
ATOM 4324 C CA . VAL A 1 558 ? -34.376 -1.223 6.820 1.00 88.75 558 VAL A CA 1
ATOM 4325 C C . VAL A 1 558 ? -33.675 -2.564 6.550 1.00 88.75 558 VAL A C 1
ATOM 4327 O O . VAL A 1 558 ? -34.009 -3.602 7.121 1.00 88.75 558 VAL A O 1
ATOM 4330 N N . ASN A 1 559 ? -32.670 -2.547 5.671 1.00 88.12 559 ASN A N 1
ATOM 4331 C CA . ASN A 1 559 ? -31.814 -3.693 5.344 1.00 88.12 559 ASN A CA 1
ATOM 4332 C C . ASN A 1 559 ? -30.454 -3.640 6.069 1.00 88.12 559 ASN A C 1
ATOM 4334 O O . ASN A 1 559 ? -29.860 -4.678 6.350 1.00 88.12 559 ASN A O 1
ATOM 4338 N N . ASN A 1 560 ? -29.957 -2.439 6.376 1.00 89.69 560 ASN A N 1
ATOM 4339 C CA . ASN A 1 560 ? -28.779 -2.218 7.216 1.00 89.69 560 ASN A CA 1
ATOM 4340 C C . ASN A 1 560 ? -28.886 -0.863 7.931 1.00 89.69 560 ASN A C 1
ATOM 4342 O O . ASN A 1 560 ? -29.193 0.134 7.280 1.00 89.69 560 ASN A O 1
ATOM 4346 N N . PHE A 1 561 ? -28.541 -0.824 9.219 1.00 92.94 561 PHE A N 1
ATOM 4347 C CA . PHE A 1 561 ? -28.401 0.398 10.016 1.00 92.94 561 PHE A CA 1
ATOM 4348 C C . PHE A 1 561 ? -27.116 0.293 10.844 1.00 92.94 561 PHE A C 1
ATOM 4350 O O . PHE A 1 561 ? -26.986 -0.601 11.684 1.00 92.94 561 PHE A O 1
ATOM 4357 N N . ASP A 1 562 ? -26.147 1.171 10.579 1.00 93.62 562 ASP A N 1
ATOM 4358 C CA . ASP A 1 562 ? -24.818 1.108 11.189 1.00 93.62 562 ASP A CA 1
ATOM 4359 C C . ASP A 1 562 ? -24.250 2.511 11.460 1.00 93.62 562 ASP A C 1
ATOM 4361 O O . ASP A 1 562 ? -23.793 3.208 10.545 1.00 93.62 562 ASP A O 1
ATOM 4365 N N . VAL A 1 563 ? -24.257 2.924 12.731 1.00 95.19 563 VAL A N 1
ATOM 4366 C CA . VAL A 1 563 ? -23.630 4.181 13.180 1.00 95.19 563 VAL A CA 1
ATOM 4367 C C . VAL A 1 563 ? -22.196 3.885 13.603 1.00 95.19 563 VAL A C 1
ATOM 4369 O O . VAL A 1 563 ? -21.967 3.012 14.440 1.00 95.19 563 VAL A O 1
ATOM 4372 N N . GLN A 1 564 ? -21.220 4.612 13.059 1.00 96.44 564 GLN A N 1
ATOM 4373 C CA . GLN A 1 564 ? -19.805 4.486 13.421 1.00 96.44 564 GLN A CA 1
ATOM 4374 C C . GLN A 1 564 ? -19.278 5.811 13.969 1.00 96.44 564 GLN A C 1
ATOM 4376 O O . GLN A 1 564 ? -19.142 6.783 13.227 1.00 96.44 564 GLN A O 1
ATOM 4381 N N . GLY A 1 565 ? -18.974 5.849 15.265 1.00 96.12 565 GLY A N 1
ATOM 4382 C CA . GLY A 1 565 ? -18.525 7.047 15.968 1.00 96.12 565 GLY A CA 1
ATOM 4383 C C . GLY A 1 565 ? -17.031 7.073 16.277 1.00 96.12 565 GLY A C 1
ATOM 4384 O O . GLY A 1 565 ? -16.366 6.036 16.373 1.00 96.12 565 GLY A O 1
ATOM 4385 N N . THR A 1 566 ? -16.467 8.270 16.418 1.00 96.75 566 THR A N 1
ATOM 4386 C CA . THR A 1 566 ? -15.082 8.498 16.851 1.00 96.75 566 THR A CA 1
ATOM 4387 C C . THR A 1 566 ? -14.981 9.744 17.730 1.00 96.75 566 THR A C 1
ATOM 4389 O O . THR A 1 566 ? -15.429 10.820 17.347 1.00 96.75 566 THR A O 1
ATOM 4392 N N . LEU A 1 567 ? -14.324 9.585 18.882 1.00 96.06 567 LEU A N 1
ATOM 4393 C CA . LEU A 1 567 ? -13.866 10.643 19.779 1.00 96.06 567 LEU A CA 1
ATOM 4394 C C . LEU A 1 567 ? -12.379 10.867 19.499 1.00 96.06 567 LEU A C 1
ATOM 4396 O O . LEU A 1 567 ? -11.549 9.984 19.757 1.00 96.06 567 LEU A O 1
ATOM 4400 N N . ALA A 1 568 ? -12.045 12.039 18.972 1.00 94.75 568 ALA A N 1
ATOM 4401 C CA . ALA A 1 568 ? -10.684 12.465 18.696 1.00 94.75 568 ALA A CA 1
ATOM 4402 C C . ALA A 1 568 ? -10.300 13.691 19.534 1.00 94.75 568 ALA A C 1
ATOM 4404 O O . ALA A 1 568 ? -11.139 14.520 19.885 1.00 94.75 568 ALA A O 1
ATOM 4405 N N . LEU A 1 569 ? -9.013 13.776 19.863 1.00 94.25 569 LEU A N 1
ATOM 4406 C CA . LEU A 1 569 ? -8.425 14.812 20.702 1.00 94.25 569 LEU A CA 1
ATOM 4407 C C . LEU A 1 569 ? -7.298 15.512 19.943 1.00 94.25 569 LEU A C 1
ATOM 4409 O O . LEU A 1 569 ? -6.364 14.862 19.472 1.00 94.25 569 LEU A O 1
ATOM 4413 N N . GLN A 1 570 ? -7.364 16.834 19.868 1.00 92.81 570 GLN A N 1
ATOM 4414 C CA . GLN A 1 570 ? -6.286 17.705 19.415 1.00 92.81 570 GLN A CA 1
ATOM 4415 C C . GLN A 1 570 ? -5.752 18.474 20.627 1.00 92.81 570 GLN A C 1
ATOM 4417 O O . GLN A 1 570 ? -6.533 19.008 21.417 1.00 92.81 570 GLN A O 1
ATOM 4422 N N . VAL A 1 571 ? -4.429 18.531 20.775 1.00 90.94 571 VAL A N 1
ATOM 4423 C CA . VAL A 1 571 ? -3.749 19.244 21.864 1.00 90.94 571 VAL A CA 1
ATOM 4424 C C . VAL A 1 571 ? -2.695 20.152 21.245 1.00 90.94 571 VAL A C 1
ATOM 4426 O O . VAL A 1 571 ? -1.873 19.688 20.460 1.00 90.94 571 VAL A O 1
ATOM 4429 N N . LEU A 1 572 ? -2.698 21.442 21.574 1.00 88.50 572 LEU A N 1
ATOM 4430 C CA . LEU A 1 572 ? -1.776 22.398 20.954 1.00 88.50 572 LEU A CA 1
ATOM 4431 C C . LEU A 1 572 ? -0.366 22.376 21.564 1.00 88.50 572 LEU A C 1
ATOM 4433 O O . LEU A 1 572 ? 0.597 22.572 20.828 1.00 88.50 572 LEU A O 1
ATOM 4437 N N . ASN A 1 573 ? -0.228 22.107 22.869 1.00 84.81 573 ASN A N 1
ATOM 4438 C CA . ASN A 1 573 ? 1.063 22.121 23.571 1.00 84.81 573 ASN A CA 1
ATOM 4439 C C . ASN A 1 573 ? 1.269 20.846 24.407 1.00 84.81 573 ASN A C 1
ATOM 4441 O O . ASN A 1 573 ? 0.334 20.363 25.042 1.00 84.81 573 ASN A O 1
ATOM 4445 N N . ASP A 1 574 ? 2.508 20.354 24.514 1.00 81.94 574 ASP A N 1
ATOM 4446 C CA . ASP A 1 574 ? 2.836 19.160 25.323 1.00 81.94 574 ASP A CA 1
ATOM 4447 C C . ASP A 1 574 ? 2.469 19.299 26.814 1.00 81.94 574 ASP A C 1
ATOM 4449 O O . ASP A 1 574 ? 2.234 18.300 27.494 1.00 81.94 574 ASP A O 1
ATOM 4453 N N . ALA A 1 575 ? 2.404 20.531 27.332 1.00 82.12 575 ALA A N 1
ATOM 4454 C CA . ALA A 1 575 ? 1.988 20.809 28.706 1.00 82.12 575 ALA A CA 1
ATOM 4455 C C . ALA A 1 575 ? 0.509 20.456 28.951 1.00 82.12 575 ALA A C 1
ATOM 4457 O O . ALA A 1 575 ? 0.185 19.859 29.977 1.00 82.12 575 ALA A O 1
ATOM 4458 N N . ASP A 1 576 ? -0.363 20.759 27.986 1.00 84.06 576 ASP A N 1
ATOM 4459 C CA . ASP A 1 576 ? -1.811 20.529 28.064 1.00 84.06 576 ASP A CA 1
ATOM 4460 C C . ASP A 1 576 ? -2.194 19.065 27.767 1.00 84.06 576 ASP A C 1
ATOM 4462 O O . ASP A 1 576 ? -3.332 18.655 27.985 1.00 84.06 576 ASP A O 1
ATOM 4466 N N . GLY A 1 577 ? -1.243 18.245 27.300 1.00 84.81 577 GLY A N 1
ATOM 4467 C CA . GLY A 1 577 ? -1.456 16.830 26.977 1.00 84.81 577 GLY A CA 1
ATOM 4468 C C . GLY A 1 577 ? -1.526 15.893 28.188 1.00 84.81 577 GLY A C 1
ATOM 4469 O O . GLY A 1 577 ? -1.878 14.722 28.032 1.00 84.81 577 GLY A O 1
ATOM 4470 N N . PHE A 1 578 ? -1.205 16.372 29.394 1.00 89.75 578 PHE A N 1
ATOM 4471 C CA . PHE A 1 578 ? -1.255 15.601 30.644 1.00 89.75 578 PHE A CA 1
ATOM 4472 C C . PHE A 1 578 ? -2.668 15.610 31.244 1.00 89.75 578 PHE A C 1
ATOM 4474 O O . PHE A 1 578 ? -2.898 16.225 32.285 1.00 89.75 578 PHE A O 1
ATOM 4481 N N . ILE A 1 579 ? -3.623 14.952 30.581 1.00 91.75 579 ILE A N 1
ATOM 4482 C CA . ILE A 1 579 ? -5.052 15.023 30.928 1.00 91.75 579 ILE A CA 1
ATOM 4483 C C . ILE A 1 579 ? -5.784 13.673 30.910 1.00 91.75 579 ILE A C 1
ATOM 4485 O O . ILE A 1 579 ? -5.339 12.691 30.317 1.00 91.75 579 ILE A O 1
ATOM 4489 N N . GLN A 1 580 ? -6.955 13.660 31.544 1.00 92.69 580 GLN A N 1
ATOM 4490 C CA . GLN A 1 580 ? -7.998 12.641 31.433 1.00 92.69 580 GLN A CA 1
ATOM 4491 C C . GLN A 1 580 ? -9.326 13.304 31.040 1.00 92.69 580 GLN A C 1
ATOM 4493 O O . GLN A 1 580 ? -9.666 14.356 31.582 1.00 92.69 580 GLN A O 1
ATOM 4498 N N . LEU A 1 581 ? -10.091 12.684 30.140 1.00 93.56 581 LEU A N 1
ATOM 4499 C CA . LEU A 1 581 ? -11.433 13.133 29.749 1.00 93.56 581 LEU A CA 1
ATOM 4500 C C . LEU A 1 581 ? -12.479 12.300 30.503 1.00 93.56 581 LEU A C 1
ATOM 4502 O O . LEU A 1 581 ? -12.481 11.077 30.371 1.00 93.56 581 LEU A O 1
ATOM 4506 N N . GLN A 1 582 ? -13.374 12.930 31.260 1.00 93.31 582 GLN A N 1
ATOM 4507 C CA . GLN A 1 582 ? -14.589 12.276 31.758 1.00 93.31 582 GLN A CA 1
ATOM 4508 C C . GLN A 1 582 ? -15.622 12.285 30.628 1.00 93.31 582 GLN A C 1
ATOM 4510 O O . GLN A 1 582 ? -15.927 13.361 30.110 1.00 93.31 582 GLN A O 1
ATOM 4515 N N . ILE A 1 583 ? -16.147 11.118 30.249 1.00 93.88 583 ILE A N 1
ATOM 4516 C CA . ILE A 1 583 ? -17.236 11.010 29.271 1.00 93.88 583 ILE A CA 1
ATOM 4517 C C . ILE A 1 583 ? -18.561 10.627 29.934 1.00 93.88 583 ILE A C 1
ATOM 4519 O O . ILE A 1 583 ? -18.591 10.057 31.026 1.00 93.88 583 ILE A O 1
ATOM 4523 N N . GLU A 1 584 ? -19.640 10.954 29.236 1.00 91.88 584 GLU A N 1
ATOM 4524 C CA . GLU A 1 584 ? -21.022 10.549 29.481 1.00 91.88 584 GLU A CA 1
ATOM 4525 C C . GLU A 1 584 ? -21.657 10.218 28.119 1.00 91.88 584 GLU A C 1
ATOM 4527 O O . GLU A 1 584 ? -21.282 10.811 27.106 1.00 91.88 584 GLU A O 1
ATOM 4532 N N . ASN A 1 585 ? -22.577 9.256 28.072 1.00 88.38 585 ASN A N 1
ATOM 4533 C CA . ASN A 1 585 ? -23.322 8.861 26.873 1.00 88.38 585 ASN A CA 1
ATOM 4534 C C . ASN A 1 585 ? -24.684 8.285 27.283 1.00 88.38 585 ASN A C 1
ATOM 4536 O O . ASN A 1 585 ? -24.841 7.829 28.417 1.00 88.38 585 ASN A O 1
ATOM 4540 N N . GLN A 1 586 ? -25.644 8.243 26.360 1.00 83.19 586 GLN A N 1
ATOM 4541 C CA . GLN A 1 586 ? -26.902 7.526 26.588 1.00 83.19 586 GLN A CA 1
ATOM 4542 C C . GLN A 1 586 ? -26.711 6.010 26.411 1.00 83.19 586 GLN A C 1
ATOM 4544 O O . GLN A 1 586 ? -25.849 5.565 25.646 1.00 83.19 586 GLN A O 1
ATOM 4549 N N . ASP A 1 587 ? -27.500 5.210 27.133 1.00 77.31 587 ASP A N 1
ATOM 4550 C CA . ASP A 1 587 ? -27.471 3.742 27.055 1.00 77.31 587 ASP A CA 1
ATOM 4551 C C . ASP A 1 587 ? -28.292 3.258 25.849 1.00 77.31 587 ASP A C 1
ATOM 4553 O O . ASP A 1 587 ? -29.473 2.925 25.950 1.00 77.31 587 ASP A O 1
ATOM 4557 N N . VAL A 1 588 ? -27.672 3.320 24.668 1.00 84.25 588 VAL A N 1
ATOM 4558 C CA . VAL A 1 588 ? -28.313 2.981 23.391 1.00 84.25 588 VAL A CA 1
ATOM 4559 C C . VAL A 1 588 ? -28.138 1.486 23.091 1.00 84.25 588 VAL A C 1
ATOM 4561 O O . VAL A 1 588 ? -26.998 1.008 23.048 1.00 84.25 588 VAL A O 1
ATOM 4564 N N . PRO A 1 589 ? -29.218 0.730 22.811 1.00 80.12 589 PRO A N 1
ATOM 4565 C CA . PRO A 1 589 ? -29.122 -0.676 22.430 1.00 80.12 589 PRO A CA 1
ATOM 4566 C C . PRO A 1 589 ? -28.138 -0.913 21.276 1.00 80.12 589 PRO A C 1
ATOM 4568 O O . PRO A 1 589 ? -28.171 -0.239 20.249 1.00 80.12 589 PRO A O 1
ATOM 4571 N N . GLY A 1 590 ? -27.233 -1.878 21.454 1.00 82.38 590 GLY A N 1
ATOM 4572 C CA . GLY A 1 590 ? -26.216 -2.220 20.455 1.00 82.38 590 GLY A CA 1
ATOM 4573 C C . GLY A 1 590 ? -25.013 -1.267 20.378 1.00 82.38 590 GLY A C 1
ATOM 4574 O O . GLY A 1 590 ? -24.138 -1.490 19.539 1.00 82.38 590 GLY A O 1
ATOM 4575 N N . LEU A 1 591 ? -24.923 -0.245 21.240 1.00 90.81 591 LEU A N 1
ATOM 4576 C CA . LEU A 1 591 ? -23.730 0.593 21.391 1.00 90.81 591 LEU A CA 1
ATOM 4577 C C . LEU A 1 591 ? -22.543 -0.231 21.918 1.00 90.81 591 LEU A C 1
ATOM 4579 O O . LEU A 1 591 ? -22.624 -0.918 22.934 1.00 90.81 591 LEU A O 1
ATOM 4583 N N . SER A 1 592 ? -21.408 -0.152 21.224 1.00 91.06 592 SER A N 1
ATOM 4584 C CA . SER A 1 592 ? -20.196 -0.909 21.545 1.00 91.06 592 SER A CA 1
ATOM 4585 C C . SER A 1 592 ? -18.937 -0.058 21.371 1.00 91.06 592 SER A C 1
ATOM 4587 O O . SER A 1 592 ? -18.739 0.567 20.331 1.00 91.06 592 SER A O 1
ATOM 4589 N N . PHE A 1 593 ? -18.066 -0.033 22.386 1.00 93.00 593 PHE A N 1
ATOM 4590 C CA . PHE A 1 593 ? -16.872 0.822 22.428 1.00 93.00 593 PHE A CA 1
ATOM 4591 C C . PHE A 1 593 ? -15.564 0.066 22.149 1.00 93.00 593 PHE A C 1
ATOM 4593 O O . PHE A 1 593 ? -15.366 -1.076 22.564 1.00 93.00 593 PHE A O 1
ATOM 4600 N N . LYS A 1 594 ? -14.616 0.747 21.496 1.00 93.31 594 LYS A N 1
ATOM 4601 C CA . LYS A 1 594 ? -13.248 0.282 21.238 1.00 93.31 594 LYS A CA 1
ATOM 4602 C C . LYS A 1 594 ? -12.247 1.418 21.460 1.00 93.31 594 LYS A C 1
ATOM 4604 O O . LYS A 1 594 ? -12.157 2.358 20.670 1.00 93.31 594 LYS A O 1
ATOM 4609 N N . THR A 1 595 ? -11.463 1.310 22.527 1.00 93.50 595 THR A N 1
ATOM 4610 C CA . THR A 1 595 ? -10.402 2.264 22.876 1.00 93.50 595 THR A CA 1
ATOM 4611 C C . THR A 1 595 ? -9.114 2.024 22.077 1.00 93.50 595 THR A C 1
ATOM 4613 O O . THR A 1 595 ? -8.796 0.896 21.683 1.00 93.50 595 THR A O 1
ATOM 4616 N N . HIS A 1 596 ? -8.351 3.091 21.832 1.00 90.88 596 HIS A N 1
ATOM 4617 C CA . HIS A 1 596 ? -7.026 3.033 21.211 1.00 90.88 596 HIS A CA 1
ATOM 4618 C C . HIS A 1 596 ? -6.007 2.315 22.137 1.00 90.88 596 HIS A C 1
ATOM 4620 O O . HIS A 1 596 ? -6.104 2.469 23.354 1.00 90.88 596 HIS A O 1
ATOM 4626 N N . PRO A 1 597 ? -4.999 1.564 21.632 1.00 88.62 597 PRO A N 1
ATOM 4627 C CA . PRO A 1 597 ? -4.091 0.766 22.477 1.00 88.62 597 PRO A CA 1
ATOM 4628 C C . PRO A 1 597 ? -3.309 1.532 23.559 1.00 88.62 597 PRO A C 1
ATOM 4630 O O . PRO A 1 597 ? -2.878 0.928 24.541 1.00 88.62 597 PRO A O 1
ATOM 4633 N N . ASN A 1 598 ? -3.147 2.850 23.395 1.00 88.19 598 ASN A N 1
ATOM 4634 C CA . ASN A 1 598 ? -2.488 3.730 24.369 1.00 88.19 598 ASN A CA 1
ATOM 4635 C C . ASN A 1 598 ? -3.438 4.288 25.452 1.00 88.19 598 ASN A C 1
ATOM 4637 O O . ASN A 1 598 ? -2.998 5.110 26.251 1.00 88.19 598 ASN A O 1
ATOM 4641 N N . ILE A 1 599 ? -4.711 3.880 25.486 1.00 92.12 599 ILE A N 1
ATOM 4642 C CA . ILE A 1 599 ? -5.701 4.269 26.505 1.00 92.12 599 ILE A CA 1
ATOM 4643 C C . ILE A 1 599 ? -5.769 3.216 27.618 1.00 92.12 599 ILE A C 1
ATOM 4645 O O . ILE A 1 599 ? -5.664 2.012 27.366 1.00 92.12 599 ILE A O 1
ATOM 4649 N N . ASN A 1 600 ? -5.970 3.662 28.858 1.00 90.94 600 ASN A N 1
ATOM 4650 C CA . ASN A 1 600 ? -6.245 2.785 29.990 1.00 90.94 600 ASN A CA 1
ATOM 4651 C C . ASN A 1 600 ? -7.669 2.200 29.873 1.00 90.94 600 ASN A C 1
ATOM 4653 O O . ASN A 1 600 ? -8.661 2.915 30.003 1.00 90.94 600 ASN A O 1
ATOM 4657 N N . LYS A 1 601 ? -7.763 0.891 29.604 1.00 91.00 601 LYS A N 1
ATOM 4658 C CA . LYS A 1 601 ? -9.041 0.188 29.403 1.00 91.00 601 LYS A CA 1
ATOM 4659 C C . LYS A 1 601 ? -9.837 0.011 30.688 1.00 91.00 601 LYS A C 1
ATOM 4661 O O . LYS A 1 601 ? -11.058 0.097 30.651 1.00 91.00 601 LYS A O 1
ATOM 4666 N N . ASP A 1 602 ? -9.158 -0.231 31.800 1.00 89.00 602 ASP A N 1
ATOM 4667 C CA . ASP A 1 602 ? -9.809 -0.527 33.073 1.00 89.00 602 ASP A CA 1
ATOM 4668 C C . ASP A 1 602 ? -10.437 0.750 33.645 1.00 89.00 602 ASP A C 1
ATOM 4670 O O . ASP A 1 602 ? -11.579 0.736 34.100 1.00 89.00 602 ASP A O 1
ATOM 4674 N N . LEU A 1 603 ? -9.737 1.881 33.506 1.00 89.88 603 LEU A N 1
ATOM 4675 C CA . LEU A 1 603 ? -10.236 3.224 33.817 1.00 89.88 603 LEU A CA 1
ATOM 4676 C C . LEU A 1 603 ? -11.449 3.614 32.951 1.00 89.88 603 LEU A C 1
ATOM 4678 O O . LEU A 1 603 ? -12.438 4.130 33.472 1.00 89.88 603 LEU A O 1
ATOM 4682 N N . PHE A 1 604 ? -11.404 3.313 31.649 1.00 91.81 604 PHE A N 1
ATOM 4683 C CA . PHE A 1 604 ? -12.529 3.532 30.737 1.00 91.81 604 PHE A CA 1
ATOM 4684 C C . PHE A 1 604 ? -13.753 2.703 31.157 1.00 91.81 604 PHE A C 1
ATOM 4686 O O . PHE A 1 604 ? -14.805 3.262 31.452 1.00 91.81 604 PHE A O 1
ATOM 4693 N N . ASN A 1 605 ? -13.588 1.382 31.279 1.00 87.94 605 ASN A N 1
ATOM 4694 C CA . ASN A 1 605 ? -14.677 0.449 31.580 1.00 87.94 605 ASN A CA 1
ATOM 4695 C C . ASN A 1 605 ? -15.309 0.649 32.971 1.00 87.94 605 ASN A C 1
ATOM 4697 O O . ASN A 1 605 ? -16.477 0.318 33.146 1.00 87.94 605 ASN A O 1
ATOM 4701 N N . SER A 1 606 ? -14.551 1.126 33.968 1.00 88.06 606 SER A N 1
ATOM 4702 C CA . SER A 1 606 ? -15.028 1.233 35.360 1.00 88.06 606 SER A CA 1
ATOM 4703 C C . SER A 1 606 ? -15.452 2.637 35.798 1.00 88.06 606 SER A C 1
ATOM 4705 O O . SER A 1 606 ? -16.202 2.753 36.764 1.00 88.06 606 SER A O 1
ATOM 4707 N N . GLN A 1 607 ? -14.979 3.698 35.132 1.00 87.19 607 GLN A N 1
ATOM 4708 C CA . GLN A 1 607 ? -15.229 5.090 35.548 1.00 87.19 607 GLN A CA 1
ATOM 4709 C C . GLN A 1 607 ? -15.703 6.006 34.411 1.00 87.19 607 GLN A C 1
ATOM 4711 O O . GLN A 1 607 ? -15.931 7.190 34.657 1.00 87.19 607 GLN A O 1
ATOM 4716 N N . GLN A 1 608 ? -15.832 5.496 33.179 1.00 90.06 608 GLN A N 1
ATOM 4717 C CA . GLN A 1 608 ? -16.108 6.297 31.978 1.00 90.06 608 GLN A CA 1
ATOM 4718 C C . GLN A 1 608 ? -15.098 7.445 31.792 1.00 90.06 608 GLN A C 1
ATOM 4720 O O . GLN A 1 608 ? -15.443 8.581 31.463 1.00 90.06 608 GLN A O 1
ATOM 4725 N N . VAL A 1 609 ? -13.814 7.147 32.029 1.00 92.38 609 VAL A N 1
ATOM 4726 C CA . VAL A 1 609 ? -12.709 8.104 31.888 1.00 92.38 609 VAL A CA 1
ATOM 4727 C C . VAL A 1 609 ? -11.729 7.648 30.805 1.00 92.38 609 VAL A C 1
ATOM 4729 O O . VAL A 1 609 ? -11.133 6.573 30.878 1.00 92.38 609 VAL A O 1
ATOM 4732 N N . VAL A 1 610 ? -11.514 8.502 29.806 1.00 93.00 610 VAL A N 1
ATOM 4733 C CA . VAL A 1 610 ? -10.514 8.322 28.747 1.00 93.00 610 VAL A CA 1
ATOM 4734 C C . VAL A 1 610 ? -9.196 8.949 29.205 1.00 93.00 610 VAL A C 1
ATOM 4736 O O . VAL A 1 610 ? -9.032 10.168 29.189 1.00 93.00 610 VAL A O 1
ATOM 4739 N N . GLY A 1 611 ? -8.241 8.114 29.611 1.00 91.25 611 GLY A N 1
ATOM 4740 C CA . GLY A 1 611 ? -6.895 8.533 30.017 1.00 91.25 611 GLY A CA 1
ATOM 4741 C C . GLY A 1 611 ? -5.801 7.698 29.355 1.00 91.25 611 GLY A C 1
ATOM 4742 O O . GLY A 1 611 ? -6.035 6.553 28.961 1.00 91.25 611 GLY A O 1
ATOM 4743 N N . ALA A 1 612 ? -4.595 8.258 29.240 1.00 89.25 612 ALA A N 1
ATOM 4744 C CA . ALA A 1 612 ? -3.429 7.528 28.748 1.00 89.25 612 ALA A CA 1
ATOM 4745 C C . ALA A 1 612 ? -3.106 6.304 29.633 1.00 89.25 612 ALA A C 1
ATOM 4747 O O . ALA A 1 612 ? -3.309 6.315 30.848 1.00 89.25 612 ALA A O 1
ATOM 4748 N N . LYS A 1 613 ? -2.587 5.234 29.019 1.00 89.88 613 LYS A N 1
ATOM 4749 C CA . LYS A 1 613 ? -2.183 3.995 29.708 1.00 89.88 613 LYS A CA 1
ATOM 4750 C C . LYS A 1 613 ? -0.991 4.207 30.652 1.00 89.88 613 LYS A C 1
ATOM 4752 O O . LYS A 1 613 ? -0.890 3.516 31.659 1.00 89.88 613 LYS A O 1
ATOM 4757 N N . ASP A 1 614 ? -0.117 5.155 30.324 1.00 87.25 614 ASP A N 1
ATOM 4758 C CA . ASP A 1 614 ? 0.938 5.667 31.200 1.00 87.25 614 ASP A CA 1
ATOM 4759 C C . ASP A 1 614 ? 0.586 7.115 31.589 1.00 87.25 614 ASP A C 1
ATOM 4761 O O . ASP A 1 614 ? 0.612 7.981 30.711 1.00 87.25 614 ASP A O 1
ATOM 4765 N N . PRO A 1 615 ? 0.264 7.403 32.865 1.00 83.69 615 PRO A N 1
ATOM 4766 C CA . PRO A 1 615 ? -0.042 8.761 33.326 1.00 83.69 615 PRO A CA 1
ATOM 4767 C C . PRO A 1 615 ? 1.111 9.764 33.165 1.00 83.69 615 PRO A C 1
ATOM 4769 O O . PRO A 1 615 ? 0.873 10.970 33.150 1.00 83.69 615 PRO A O 1
ATOM 4772 N N . ASN A 1 616 ? 2.356 9.292 33.030 1.00 85.50 616 ASN A N 1
ATOM 4773 C CA . ASN A 1 616 ? 3.534 10.144 32.839 1.00 85.50 616 ASN A CA 1
ATOM 4774 C C . ASN A 1 616 ? 3.779 10.510 31.368 1.00 85.50 616 ASN A C 1
ATOM 4776 O O . ASN A 1 616 ? 4.719 11.252 31.071 1.00 85.50 616 ASN A O 1
ATOM 4780 N N . ARG A 1 617 ? 2.946 10.017 30.443 1.00 87.06 617 ARG A N 1
ATOM 4781 C CA . ARG A 1 617 ? 3.041 10.304 29.013 1.00 87.06 617 ARG A CA 1
ATOM 4782 C C . ARG A 1 617 ? 1.880 11.208 28.574 1.00 87.06 617 ARG A C 1
ATOM 4784 O O . ARG A 1 617 ? 0.728 10.802 28.720 1.00 87.06 617 ARG A O 1
ATOM 4791 N N . PRO A 1 618 ? 2.148 12.391 27.993 1.00 87.19 618 PRO A N 1
ATOM 4792 C CA . PRO A 1 618 ? 1.090 13.247 27.475 1.00 87.19 618 PRO A CA 1
ATOM 4793 C C . PRO A 1 618 ? 0.467 12.648 26.210 1.00 87.19 618 PRO A C 1
ATOM 4795 O O . PRO A 1 618 ? 1.101 11.868 25.486 1.00 87.19 618 PRO A O 1
ATOM 4798 N N . PHE A 1 619 ? -0.760 13.063 25.901 1.00 89.75 619 PHE A N 1
ATOM 4799 C CA . PHE A 1 619 ? -1.289 12.936 24.546 1.00 89.75 619 PHE A CA 1
ATOM 4800 C C . PHE A 1 619 ? -0.420 13.736 23.552 1.00 89.75 619 PHE A C 1
ATOM 4802 O O . PHE A 1 619 ? 0.103 14.785 23.931 1.00 89.75 619 PHE A O 1
ATOM 4809 N N . PRO A 1 620 ? -0.235 13.262 22.302 1.00 87.38 620 PRO A N 1
ATOM 4810 C CA . PRO A 1 620 ? 0.604 13.950 21.321 1.00 87.38 620 PRO A CA 1
ATOM 4811 C C . PRO A 1 620 ? 0.097 15.367 21.036 1.00 87.38 620 PRO A C 1
ATOM 4813 O O . PRO A 1 620 ? -1.087 15.542 20.745 1.00 87.38 620 PRO A O 1
ATOM 4816 N N . SER A 1 621 ? 0.990 16.357 21.081 1.00 86.50 621 SER A N 1
ATOM 4817 C CA . SER A 1 621 ? 0.671 17.716 20.650 1.00 86.50 621 SER A CA 1
ATOM 4818 C C . SER A 1 621 ? 0.802 17.881 19.130 1.00 86.50 621 SER A C 1
ATOM 4820 O O . SER A 1 621 ? 1.517 17.135 18.453 1.00 86.50 621 SER A O 1
ATOM 4822 N N . GLY A 1 622 ? 0.090 18.863 18.578 1.00 80.81 622 GLY A N 1
ATOM 4823 C CA . GLY A 1 622 ? 0.171 19.263 17.176 1.00 80.81 622 GLY A CA 1
ATOM 4824 C C . GLY A 1 622 ? -1.183 19.616 16.558 1.00 80.81 622 GLY A C 1
ATOM 4825 O O . GLY A 1 622 ? -2.227 19.605 17.202 1.00 80.81 622 GLY A O 1
ATOM 4826 N N . GLN A 1 623 ? -1.169 19.918 15.258 1.00 75.75 623 GLN A N 1
ATOM 4827 C CA . GLN A 1 623 ? -2.374 20.302 14.509 1.00 75.75 623 GLN A CA 1
ATOM 4828 C C . GLN A 1 623 ? -3.266 19.109 14.111 1.00 75.75 623 GLN A C 1
ATOM 4830 O O . GLN A 1 623 ? -4.368 19.322 13.613 1.00 75.75 623 GLN A O 1
ATOM 4835 N N . ASN A 1 624 ? -2.832 17.867 14.341 1.00 82.75 624 ASN A N 1
ATOM 4836 C CA . ASN A 1 624 ? -3.572 16.664 13.951 1.00 82.75 624 ASN A CA 1
ATOM 4837 C C . ASN A 1 624 ? -4.461 16.149 15.092 1.00 82.75 624 ASN A C 1
ATOM 4839 O O . ASN A 1 624 ? -4.014 16.029 16.231 1.00 82.75 624 ASN A O 1
ATOM 4843 N N . GLU A 1 625 ? -5.700 15.774 14.776 1.00 87.19 625 GLU A N 1
ATOM 4844 C CA . GLU A 1 625 ? -6.596 15.103 15.723 1.00 87.19 625 GLU A CA 1
ATOM 4845 C C . GLU A 1 625 ? -6.164 13.641 15.949 1.00 87.19 625 GLU A C 1
ATOM 4847 O O . GLU A 1 625 ? -5.984 12.875 15.000 1.00 87.19 625 GLU A O 1
ATOM 4852 N N . THR A 1 626 ? -6.024 13.228 17.210 1.00 90.69 626 THR A N 1
ATOM 4853 C CA . THR A 1 626 ? -5.673 11.853 17.597 1.00 90.69 626 THR A CA 1
ATOM 4854 C C . THR A 1 626 ? -6.932 11.087 18.030 1.00 90.69 626 THR A C 1
ATOM 4856 O O . THR A 1 626 ? -7.519 11.437 19.055 1.00 90.69 626 THR A O 1
ATOM 4859 N N . PRO A 1 627 ? -7.373 10.032 17.315 1.00 93.69 627 PRO A N 1
ATOM 4860 C CA . PRO A 1 627 ? -8.565 9.264 17.685 1.00 93.69 627 PRO A CA 1
ATOM 4861 C C . PRO A 1 627 ? -8.309 8.393 18.926 1.00 93.69 627 PRO A C 1
ATOM 4863 O O . PRO A 1 627 ? -7.491 7.472 18.890 1.00 93.69 627 PRO A O 1
ATOM 4866 N N . LEU A 1 628 ? -9.026 8.662 20.021 1.00 94.00 628 LEU A N 1
ATOM 4867 C CA . LEU A 1 628 ? -8.837 7.993 21.315 1.00 94.00 628 LEU A CA 1
ATOM 4868 C C . LEU A 1 628 ? -9.792 6.814 21.520 1.00 94.00 628 LEU A C 1
ATOM 4870 O O . LEU A 1 628 ? -9.391 5.759 22.018 1.00 94.00 628 LEU A O 1
ATOM 4874 N N . VAL A 1 629 ? -11.056 6.991 21.133 1.00 94.94 629 VAL A N 1
ATOM 4875 C CA . VAL A 1 629 ? -12.122 5.993 21.278 1.00 94.94 629 VAL A CA 1
ATOM 4876 C C . VAL A 1 629 ? -12.947 5.971 19.999 1.00 94.94 629 VAL A C 1
ATOM 4878 O O . VAL A 1 629 ? -13.196 7.012 19.393 1.00 94.94 629 VAL A O 1
ATOM 4881 N N . LYS A 1 630 ? -13.373 4.781 19.583 1.00 96.25 630 LYS A N 1
ATOM 4882 C CA . LYS A 1 630 ? -14.361 4.587 18.519 1.00 96.25 630 LYS A CA 1
ATOM 4883 C C . LYS A 1 630 ? -15.520 3.762 19.051 1.00 96.25 630 LYS A C 1
ATOM 4885 O O . LYS A 1 630 ? -15.307 2.930 19.932 1.00 96.25 630 LYS A O 1
ATOM 4890 N N . TRP A 1 631 ? -16.712 3.961 18.512 1.00 95.44 631 TRP A N 1
ATOM 4891 C CA . TRP A 1 631 ? -17.872 3.133 18.831 1.00 95.44 631 TRP A CA 1
ATOM 4892 C C . TRP A 1 631 ? -18.653 2.745 17.590 1.00 95.44 631 TRP A C 1
ATOM 4894 O O . TRP A 1 631 ? -18.470 3.308 16.508 1.00 95.44 631 TRP A O 1
ATOM 4904 N N . ARG A 1 632 ? -19.510 1.746 17.764 1.00 95.19 632 ARG A N 1
ATOM 4905 C CA . ARG A 1 632 ? -20.451 1.279 16.758 1.00 95.19 632 ARG A CA 1
ATOM 4906 C C . ARG A 1 632 ? -21.800 1.022 17.414 1.00 95.19 632 ARG A C 1
ATOM 4908 O O . ARG A 1 632 ? -21.824 0.381 18.463 1.00 95.19 632 ARG A O 1
ATOM 4915 N N . ILE A 1 633 ? -22.879 1.501 16.803 1.00 93.50 633 ILE A N 1
ATOM 4916 C CA . ILE A 1 633 ? -24.262 1.178 17.181 1.00 93.50 633 ILE A CA 1
ATOM 4917 C C . ILE A 1 633 ? -24.844 0.325 16.055 1.00 93.50 633 ILE A C 1
ATOM 4919 O O . ILE A 1 633 ? -24.715 0.687 14.882 1.00 93.50 633 ILE A O 1
ATOM 4923 N N . GLN A 1 634 ? -25.432 -0.817 16.409 1.00 87.69 634 GLN A N 1
ATOM 4924 C CA . GLN A 1 634 ? -25.979 -1.795 15.466 1.00 87.69 634 GLN A CA 1
ATOM 4925 C C . GLN A 1 634 ? -27.332 -2.318 15.953 1.00 87.69 634 GLN A C 1
ATOM 4927 O O . GLN A 1 634 ? -27.522 -2.496 17.152 1.00 87.69 634 GLN A O 1
ATOM 4932 N N . GLY A 1 635 ? -28.235 -2.646 15.024 1.00 76.62 635 GLY A N 1
ATOM 4933 C CA . GLY A 1 635 ? -29.541 -3.230 15.360 1.00 76.62 635 GLY A CA 1
ATOM 4934 C C . GLY A 1 635 ? -30.635 -2.213 15.697 1.00 76.62 635 GLY A C 1
ATOM 4935 O O . GLY A 1 635 ? -31.626 -2.590 16.314 1.00 76.62 635 GLY A O 1
ATOM 4936 N N . MET A 1 636 ? -30.461 -0.952 15.291 1.00 84.44 636 MET A N 1
ATOM 4937 C CA . MET A 1 636 ? -31.549 0.030 15.249 1.00 84.44 636 MET A CA 1
ATOM 4938 C C . MET A 1 636 ? -32.516 -0.295 14.100 1.00 84.44 636 MET A C 1
ATOM 4940 O O . MET A 1 636 ? -32.137 -0.974 13.139 1.00 84.44 636 MET A O 1
ATOM 4944 N N . ASP A 1 637 ? -33.754 0.180 14.206 1.00 84.50 637 ASP A N 1
ATOM 4945 C CA . ASP A 1 637 ? -34.851 -0.142 13.294 1.00 84.50 637 ASP A CA 1
ATOM 4946 C C . ASP A 1 637 ? -35.291 1.057 12.431 1.00 84.50 637 ASP A C 1
ATOM 4948 O O . ASP A 1 637 ? -34.637 2.099 12.374 1.00 84.50 637 ASP A O 1
ATOM 4952 N N . GLU A 1 638 ? -36.409 0.888 11.727 1.00 86.81 638 GLU A N 1
ATOM 4953 C CA . GLU A 1 638 ? -37.027 1.899 10.864 1.00 86.81 638 GLU A CA 1
ATOM 4954 C C . GLU A 1 638 ? -37.487 3.148 11.633 1.00 86.81 638 GLU A C 1
ATOM 4956 O O . GLU A 1 638 ? -37.357 4.257 11.124 1.00 86.81 638 GLU A O 1
ATOM 4961 N N . SER A 1 639 ? -37.911 3.005 12.898 1.00 87.12 639 SER A N 1
ATOM 4962 C CA . SER A 1 639 ? -38.304 4.148 13.743 1.00 87.12 639 SER A CA 1
ATOM 4963 C C . SER A 1 639 ? -37.131 5.064 14.115 1.00 87.12 639 SER A C 1
ATOM 4965 O O . SER A 1 639 ? -37.332 6.191 14.559 1.00 87.12 639 SER A O 1
ATOM 4967 N N . SER A 1 640 ? -35.901 4.583 13.912 1.00 89.12 640 SER A N 1
ATOM 4968 C CA . SER A 1 640 ? -34.660 5.301 14.208 1.00 89.12 640 SER A CA 1
ATOM 4969 C C . SER A 1 640 ? -34.089 6.071 13.005 1.00 89.12 640 SER A C 1
ATOM 4971 O O . SER A 1 640 ? -32.999 6.638 13.109 1.00 89.12 640 SER A O 1
ATOM 4973 N N . LEU A 1 641 ? -34.759 6.058 11.844 1.00 92.00 641 LEU A N 1
ATOM 4974 C CA . LEU A 1 641 ? -34.303 6.736 10.625 1.00 92.00 641 LEU A CA 1
ATOM 4975 C C . LEU A 1 641 ? -34.419 8.270 10.755 1.00 92.00 641 LEU A C 1
ATOM 4977 O O . LEU A 1 641 ? -35.518 8.778 10.958 1.00 92.00 641 LEU A O 1
ATOM 4981 N N . PRO A 1 642 ? -33.331 9.046 10.569 1.00 92.38 642 PRO A N 1
ATOM 4982 C CA . PRO A 1 642 ? -33.407 10.511 10.582 1.00 92.38 642 PRO A CA 1
ATOM 4983 C C . PRO A 1 642 ? -34.241 11.107 9.441 1.00 92.38 642 PRO A C 1
ATOM 4985 O O . PRO A 1 642 ? -34.801 12.187 9.610 1.00 92.38 642 PRO A O 1
ATOM 4988 N N . LEU A 1 643 ? -34.277 10.438 8.282 1.00 94.25 643 LEU A N 1
ATOM 4989 C CA . LEU A 1 643 ? -34.955 10.908 7.072 1.00 94.25 643 LEU A CA 1
ATOM 4990 C C . LEU A 1 643 ? -35.456 9.721 6.232 1.00 94.25 643 LEU A C 1
ATOM 4992 O O . LEU A 1 643 ? -34.684 9.086 5.506 1.00 94.25 643 LEU A O 1
ATOM 4996 N N . SER A 1 644 ? -36.743 9.415 6.327 1.00 93.62 644 SER A N 1
ATOM 4997 C CA . SER A 1 644 ? -37.418 8.509 5.395 1.00 93.62 644 SER A CA 1
ATOM 4998 C C . SER A 1 644 ? -37.635 9.225 4.061 1.00 93.62 644 SER A C 1
ATOM 5000 O O . SER A 1 644 ? -37.902 10.425 4.039 1.00 93.62 644 SER A O 1
ATOM 5002 N N . VAL A 1 645 ? -37.486 8.507 2.944 1.00 94.50 645 VAL A N 1
ATOM 5003 C CA . VAL A 1 645 ? -37.664 9.052 1.587 1.00 94.50 645 VAL A CA 1
ATOM 5004 C C . VAL A 1 645 ? -38.396 8.028 0.727 1.00 94.50 645 VAL A C 1
ATOM 5006 O O . VAL A 1 645 ? -37.855 6.955 0.445 1.00 94.50 645 VAL A O 1
ATOM 5009 N N . ASN A 1 646 ? -39.605 8.375 0.289 1.00 93.00 646 ASN A N 1
ATOM 5010 C CA . ASN A 1 646 ? -40.456 7.527 -0.545 1.00 93.00 646 ASN A CA 1
ATOM 5011 C C . ASN A 1 646 ? -40.437 8.044 -1.987 1.00 93.00 646 ASN A C 1
ATOM 5013 O O . ASN A 1 646 ? -40.521 9.246 -2.213 1.00 93.00 646 ASN A O 1
ATOM 5017 N N . CYS A 1 647 ? -40.323 7.151 -2.974 1.00 93.56 647 CYS A N 1
ATOM 5018 C CA . CYS A 1 647 ? -40.234 7.521 -4.389 1.00 93.56 647 CYS A CA 1
ATOM 5019 C C . CYS A 1 647 ? -41.107 6.607 -5.251 1.00 93.56 647 CYS A C 1
ATOM 5021 O O . CYS A 1 647 ? -40.923 5.386 -5.268 1.00 93.56 647 CYS A O 1
ATOM 5023 N N . TRP A 1 648 ? -42.033 7.211 -5.996 1.00 93.50 648 TRP A N 1
ATOM 5024 C CA . TRP A 1 648 ? -43.035 6.523 -6.805 1.00 93.50 648 TRP A CA 1
ATOM 5025 C C . TRP A 1 648 ? -42.952 6.950 -8.279 1.00 93.50 648 TRP A C 1
ATOM 5027 O O . TRP A 1 648 ? -43.695 7.828 -8.725 1.00 93.50 648 TRP A O 1
ATOM 5037 N N . PRO A 1 649 ? -42.058 6.327 -9.070 1.00 91.88 649 PRO A N 1
ATOM 5038 C CA . PRO A 1 649 ? -42.072 6.451 -10.521 1.00 91.88 649 PRO A CA 1
ATOM 5039 C C . PRO A 1 649 ? -43.281 5.716 -11.120 1.00 91.88 649 PRO A C 1
ATOM 5041 O O . PRO A 1 649 ? -43.500 4.528 -10.876 1.00 91.88 649 PRO A O 1
ATOM 5044 N N . SER A 1 650 ? -44.047 6.415 -11.953 1.00 89.62 650 SER A N 1
ATOM 5045 C CA . SER A 1 650 ? -45.241 5.913 -12.635 1.00 89.62 650 SER A CA 1
ATOM 5046 C C . SER A 1 650 ? -45.168 6.213 -14.136 1.00 89.62 650 SER A C 1
ATOM 5048 O O . SER A 1 650 ? -44.917 7.341 -14.553 1.00 89.62 650 SER A O 1
ATOM 5050 N N . VAL A 1 651 ? -45.342 5.191 -14.977 1.00 88.69 651 VAL A N 1
ATOM 5051 C CA . VAL A 1 651 ? -45.257 5.335 -16.441 1.00 88.69 651 VAL A CA 1
ATOM 5052 C C . VAL A 1 651 ? -46.653 5.584 -17.004 1.00 88.69 651 VAL A C 1
ATOM 5054 O O . VAL A 1 651 ? -47.563 4.787 -16.776 1.00 88.69 651 VAL A O 1
ATOM 5057 N N . SER A 1 652 ? -46.825 6.671 -17.760 1.00 86.19 652 SER A N 1
ATOM 5058 C CA . SER A 1 652 ? -48.102 7.054 -18.366 1.00 86.19 652 SER A CA 1
ATOM 5059 C C . SER A 1 652 ? -47.897 7.505 -19.811 1.00 86.19 652 SER A C 1
ATOM 5061 O O . SER A 1 652 ? -47.271 8.528 -20.088 1.00 86.19 652 SER A O 1
ATOM 5063 N N . GLY A 1 653 ? -48.410 6.718 -20.762 1.00 81.81 653 GLY A N 1
ATOM 5064 C CA . GLY A 1 653 ? -48.259 6.990 -22.192 1.00 81.81 653 GLY A CA 1
ATOM 5065 C C . GLY A 1 653 ? -46.794 6.975 -22.641 1.00 81.81 653 GLY A C 1
ATOM 5066 O O . GLY A 1 653 ? -46.178 5.915 -22.717 1.00 81.81 653 GLY A O 1
ATOM 5067 N N . SER A 1 654 ? -46.258 8.151 -22.973 1.00 85.50 654 SER A N 1
ATOM 5068 C CA . SER A 1 654 ? -44.884 8.357 -23.454 1.00 85.50 654 SER A CA 1
ATOM 5069 C C . SER A 1 654 ? -43.993 9.111 -22.459 1.00 85.50 654 SER A C 1
ATOM 5071 O O . SER A 1 654 ? -42.983 9.682 -22.864 1.00 85.50 654 SER A O 1
ATOM 5073 N N . GLU A 1 655 ? -44.356 9.135 -21.178 1.00 90.62 655 GLU A N 1
ATOM 5074 C CA . GLU A 1 655 ? -43.648 9.855 -20.116 1.00 90.62 655 GLU A CA 1
ATOM 5075 C C . GLU A 1 655 ? -43.616 9.032 -18.817 1.00 90.62 655 GLU A C 1
ATOM 5077 O O . GLU A 1 655 ? -44.480 8.186 -18.567 1.00 90.62 655 GLU A O 1
ATOM 5082 N N . THR A 1 656 ? -42.625 9.308 -17.970 1.00 92.25 656 THR A N 1
ATOM 5083 C CA . THR A 1 656 ? -42.509 8.776 -16.608 1.00 92.25 656 THR A CA 1
ATOM 5084 C C . THR A 1 656 ? -42.650 9.924 -15.618 1.00 92.25 656 THR A C 1
ATOM 5086 O O . THR A 1 656 ? -41.867 10.874 -15.641 1.00 92.25 656 THR A O 1
ATOM 5089 N N . TYR A 1 657 ? -43.652 9.823 -14.755 1.00 92.88 657 TYR A N 1
ATOM 5090 C CA . TYR A 1 657 ? -44.005 10.776 -13.713 1.00 92.88 657 TYR A CA 1
ATOM 5091 C C . TYR A 1 657 ? -43.439 10.274 -12.390 1.00 92.88 657 TYR A C 1
ATOM 5093 O O . TYR A 1 657 ? -43.816 9.192 -11.938 1.00 92.88 657 TYR A O 1
ATOM 5101 N N . VAL A 1 658 ? -42.533 11.030 -11.778 1.00 94.56 658 VAL A N 1
ATOM 5102 C CA . VAL A 1 658 ? -41.896 10.667 -10.510 1.00 94.56 658 VAL A CA 1
ATOM 5103 C C . VAL A 1 658 ? -42.328 11.659 -9.442 1.00 94.56 658 VAL A C 1
ATOM 5105 O O . VAL A 1 658 ? -42.011 12.844 -9.536 1.00 94.56 658 VAL A O 1
ATOM 5108 N N . ASN A 1 659 ? -43.038 11.161 -8.432 1.00 94.25 659 ASN A N 1
ATOM 5109 C CA . ASN A 1 659 ? -43.233 11.868 -7.171 1.00 94.25 659 ASN A CA 1
ATOM 5110 C C . ASN A 1 659 ? -42.263 11.279 -6.137 1.00 94.25 659 ASN A C 1
ATOM 5112 O O . ASN A 1 659 ? -42.165 10.054 -6.013 1.00 94.25 659 ASN A O 1
ATOM 5116 N N . ILE A 1 660 ? -41.540 12.139 -5.428 1.00 95.25 660 ILE A N 1
ATOM 5117 C CA . ILE A 1 660 ? -40.660 11.776 -4.319 1.00 95.25 660 ILE A CA 1
ATOM 5118 C C . ILE A 1 660 ? -40.945 12.696 -3.130 1.00 95.25 660 ILE A C 1
ATOM 5120 O O . ILE A 1 660 ? -41.052 13.910 -3.279 1.00 95.25 660 ILE A O 1
ATOM 5124 N N . GLU A 1 661 ? -41.046 12.116 -1.943 1.00 95.00 661 GLU A N 1
ATOM 5125 C CA . GLU A 1 661 ? -41.275 12.826 -0.685 1.00 95.00 661 GLU A CA 1
ATOM 5126 C C . GLU A 1 661 ? -40.214 12.451 0.353 1.00 95.00 661 GLU A C 1
ATOM 5128 O O . GLU A 1 661 ? -39.569 11.402 0.249 1.00 95.00 661 GLU A O 1
ATOM 5133 N N . TYR A 1 662 ? -40.058 13.293 1.372 1.00 95.19 662 TYR A N 1
ATOM 5134 C CA . TYR A 1 662 ? -39.326 12.955 2.588 1.00 95.19 662 TYR A CA 1
ATOM 5135 C C . TYR A 1 662 ? -40.177 13.173 3.839 1.00 95.19 662 TYR A C 1
ATOM 5137 O O . TYR A 1 662 ? -41.042 14.050 3.872 1.00 95.19 662 TYR A O 1
ATOM 5145 N N . GLU A 1 663 ? -39.853 12.424 4.890 1.00 94.31 663 GLU A N 1
ATOM 5146 C CA . GLU A 1 663 ? -40.336 12.623 6.256 1.00 94.31 663 GLU A CA 1
ATOM 5147 C C . GLU A 1 663 ? -39.145 12.502 7.220 1.00 94.31 663 GLU A C 1
ATOM 5149 O O . GLU A 1 663 ? -38.413 11.510 7.211 1.00 94.31 663 GLU A O 1
ATOM 5154 N N . ALA A 1 664 ? -38.901 13.540 8.018 1.00 93.50 664 ALA A N 1
ATOM 5155 C CA . ALA A 1 664 ? -37.765 13.644 8.926 1.00 93.50 664 ALA A CA 1
ATOM 5156 C C . ALA A 1 664 ? -38.191 13.433 10.381 1.00 93.50 664 ALA A C 1
ATOM 5158 O O . ALA A 1 664 ? -39.129 14.070 10.862 1.00 93.50 664 ALA A O 1
ATOM 5159 N N . ALA A 1 665 ? -37.455 12.597 11.112 1.00 88.94 665 ALA A N 1
ATOM 5160 C CA . ALA A 1 665 ? -37.737 12.337 12.519 1.00 88.94 665 ALA A CA 1
ATOM 5161 C C . ALA A 1 665 ? -37.434 13.564 13.401 1.00 88.94 665 ALA A C 1
ATOM 5163 O O . ALA A 1 665 ? -36.433 14.257 13.214 1.00 88.94 665 ALA A O 1
ATOM 5164 N N . GLU A 1 666 ? -38.256 13.795 14.432 1.00 86.44 666 GLU A N 1
ATOM 5165 C CA . GLU A 1 666 ? -38.112 14.933 15.361 1.00 86.44 666 GLU A CA 1
ATOM 5166 C C . GLU A 1 666 ? -36.774 14.956 16.125 1.00 86.44 666 GLU A C 1
ATOM 5168 O O . GLU A 1 666 ? -36.375 15.993 16.652 1.00 86.44 666 GLU A O 1
ATOM 5173 N N . MET A 1 667 ? -36.076 13.818 16.189 1.00 84.38 667 MET A N 1
ATOM 5174 C CA . MET A 1 667 ? -34.856 13.621 16.977 1.00 84.38 667 MET A CA 1
ATOM 5175 C C . MET A 1 667 ? -33.590 14.300 16.413 1.00 84.38 667 MET A C 1
ATOM 5177 O O . MET A 1 667 ? -32.594 14.402 17.132 1.00 84.38 667 MET A O 1
ATOM 5181 N N . PHE A 1 668 ? -33.602 14.770 15.158 1.00 90.62 668 PHE A N 1
ATOM 5182 C CA . PHE A 1 668 ? -32.469 15.472 14.540 1.00 90.62 668 PHE A CA 1
ATOM 5183 C C . PHE A 1 668 ? -32.918 16.685 13.717 1.00 90.62 668 PHE A C 1
ATOM 5185 O O . PHE A 1 668 ? -33.750 16.560 12.823 1.00 90.62 668 PHE A O 1
ATOM 5192 N N . ASP A 1 669 ? -32.285 17.840 13.925 1.00 93.88 669 ASP A N 1
ATOM 5193 C CA . ASP A 1 669 ? -32.315 18.938 12.951 1.00 93.88 669 ASP A CA 1
ATOM 5194 C C . ASP A 1 669 ? -31.231 18.689 11.893 1.00 93.88 669 ASP A C 1
ATOM 5196 O O . ASP A 1 669 ? -30.061 18.465 12.229 1.00 93.88 669 ASP A O 1
ATOM 5200 N N . LEU A 1 670 ? -31.619 18.668 10.615 1.00 95.50 670 LEU A N 1
ATOM 5201 C CA . LEU A 1 670 ? -30.756 18.232 9.514 1.00 95.50 670 LEU A CA 1
ATOM 5202 C C . LEU A 1 670 ? -30.305 19.425 8.667 1.00 95.50 670 LEU A C 1
ATOM 5204 O O . LEU A 1 670 ? -31.118 20.123 8.072 1.00 95.50 670 LEU A O 1
ATOM 5208 N N . HIS A 1 671 ? -28.996 19.632 8.564 1.00 95.56 671 HIS A N 1
ATOM 5209 C CA . HIS A 1 671 ? -28.366 20.696 7.786 1.00 95.56 671 HIS A CA 1
ATOM 5210 C C . HIS A 1 671 ? -27.735 20.172 6.493 1.00 95.56 671 HIS A C 1
ATOM 5212 O O . HIS A 1 671 ? -27.024 19.158 6.506 1.00 95.56 671 HIS A O 1
ATOM 5218 N N . ASN A 1 672 ? -27.871 20.957 5.419 1.00 95.00 672 ASN A N 1
ATOM 5219 C CA . ASN A 1 672 ? -27.335 20.677 4.081 1.00 95.00 672 ASN A CA 1
ATOM 5220 C C . ASN A 1 672 ? -27.788 19.302 3.566 1.00 95.00 672 ASN A C 1
ATOM 5222 O O . ASN A 1 672 ? -26.967 18.444 3.237 1.00 95.00 672 ASN A O 1
ATOM 5226 N N . VAL A 1 673 ? -29.102 19.084 3.569 1.00 96.50 673 VAL A N 1
ATOM 5227 C CA . VAL A 1 673 ? -29.721 17.850 3.092 1.00 96.50 673 VAL A CA 1
ATOM 5228 C C . VAL A 1 673 ? -29.696 17.847 1.568 1.00 96.50 673 VAL A C 1
ATOM 5230 O O . VAL A 1 673 ? -30.126 18.811 0.938 1.00 96.50 673 VAL A O 1
ATOM 5233 N N . VAL A 1 674 ? -29.180 16.772 0.977 1.00 97.00 674 VAL A N 1
ATOM 5234 C CA . VAL A 1 674 ? -29.129 16.557 -0.471 1.00 97.00 674 VAL A CA 1
ATOM 5235 C C . VAL A 1 674 ? -29.641 15.153 -0.770 1.00 97.00 674 VAL A C 1
ATOM 5237 O O . VAL A 1 674 ? -29.063 14.166 -0.315 1.00 97.00 674 VAL A O 1
ATOM 5240 N N . ILE A 1 675 ? -30.722 15.069 -1.540 1.00 97.12 675 ILE A N 1
ATOM 5241 C CA . ILE A 1 675 ? -31.321 13.828 -2.028 1.00 97.12 675 ILE A CA 1
ATOM 5242 C C . ILE A 1 675 ? -30.942 13.703 -3.509 1.00 97.12 675 ILE A C 1
ATOM 5244 O O . ILE A 1 675 ? -31.416 14.457 -4.358 1.00 97.12 675 ILE A O 1
ATOM 5248 N N . SER A 1 676 ? -30.034 12.778 -3.815 1.00 97.00 676 SER A N 1
ATOM 5249 C CA . SER A 1 676 ? -29.490 12.530 -5.152 1.00 97.00 676 SER A CA 1
ATOM 5250 C C . SER A 1 676 ? -30.203 11.344 -5.799 1.00 97.00 676 SER A C 1
ATOM 5252 O O . SER A 1 676 ? -30.012 10.193 -5.399 1.00 97.00 676 SER A O 1
ATOM 5254 N N . ILE A 1 677 ? -31.013 11.630 -6.814 1.00 96.38 677 ILE A N 1
ATOM 5255 C CA . ILE A 1 677 ? -31.863 10.670 -7.521 1.00 96.38 677 ILE A CA 1
ATOM 5256 C C . ILE A 1 677 ? -31.201 10.352 -8.870 1.00 96.38 677 ILE A C 1
ATOM 5258 O O . ILE A 1 677 ? -31.038 11.265 -9.687 1.00 96.38 677 ILE A O 1
ATOM 5262 N N . PRO A 1 678 ? -30.791 9.100 -9.140 1.00 95.25 678 PRO A N 1
ATOM 5263 C CA . PRO A 1 678 ? -30.278 8.733 -10.453 1.00 95.25 678 PRO A CA 1
ATOM 5264 C C . PRO A 1 678 ? -31.393 8.798 -11.505 1.00 95.25 678 PRO A C 1
ATOM 5266 O O . PRO A 1 678 ? -32.559 8.528 -11.226 1.00 95.25 678 PRO A O 1
ATOM 5269 N N . LEU A 1 679 ? -31.025 9.166 -12.727 1.00 92.06 679 LEU A N 1
ATOM 5270 C CA . LEU A 1 679 ? -31.907 9.258 -13.884 1.00 92.06 679 LEU A CA 1
ATOM 5271 C C . LEU A 1 679 ? -31.363 8.396 -15.037 1.00 92.06 679 LEU A C 1
ATOM 5273 O O . LEU A 1 679 ? -30.164 8.111 -15.095 1.00 92.06 679 LEU A O 1
ATOM 5277 N N . PRO A 1 680 ? -32.211 7.998 -16.005 1.00 86.31 680 PRO A N 1
ATOM 5278 C CA . PRO A 1 680 ? -31.720 7.547 -17.308 1.00 86.31 680 PRO A CA 1
ATOM 5279 C C . PRO A 1 680 ? -30.853 8.632 -17.969 1.00 86.31 680 PRO A C 1
ATOM 5281 O O . PRO A 1 680 ? -30.958 9.812 -17.644 1.00 86.31 680 PRO A O 1
ATOM 5284 N N . ALA A 1 681 ? -30.034 8.254 -18.953 1.00 80.44 681 ALA A N 1
ATOM 5285 C CA . ALA A 1 681 ? -29.204 9.200 -19.701 1.00 80.44 681 ALA A CA 1
ATOM 5286 C C . ALA A 1 681 ? -30.062 10.141 -20.577 1.00 80.44 681 ALA A C 1
ATOM 5288 O O . ALA A 1 681 ? -30.366 9.833 -21.735 1.00 80.44 681 ALA A O 1
ATOM 5289 N N . LEU A 1 682 ? -30.474 11.284 -20.021 1.00 80.44 682 LEU A N 1
ATOM 5290 C CA . LEU A 1 682 ? -31.305 12.275 -20.707 1.00 80.44 682 LEU A CA 1
ATOM 5291 C C . LEU A 1 682 ? -30.468 13.240 -21.554 1.00 80.44 682 LEU A C 1
ATOM 5293 O O . LEU A 1 682 ? -29.410 13.708 -21.136 1.00 80.44 682 LEU A O 1
ATOM 5297 N N . ARG A 1 683 ? -30.995 13.600 -22.732 1.00 75.00 683 ARG A N 1
ATOM 5298 C CA . ARG A 1 683 ? -30.434 14.661 -23.595 1.00 75.00 683 ARG A CA 1
ATOM 5299 C C . ARG A 1 683 ? -30.761 16.075 -23.106 1.00 75.00 683 ARG A C 1
ATOM 5301 O O . ARG A 1 683 ? -30.050 17.012 -23.446 1.00 75.00 683 ARG A O 1
ATOM 5308 N N . GLU A 1 684 ? -31.838 16.206 -22.343 1.00 80.38 684 GLU A N 1
ATOM 5309 C CA . GLU A 1 684 ? -32.399 17.454 -21.821 1.00 80.38 684 GLU A CA 1
ATOM 5310 C C . GLU A 1 684 ? -32.661 17.279 -20.315 1.00 80.38 684 GLU A C 1
ATOM 5312 O O . GLU A 1 684 ? -32.665 16.154 -19.814 1.00 80.38 684 GLU A O 1
ATOM 5317 N N . ALA A 1 685 ? -32.826 18.371 -19.569 1.00 85.62 685 ALA A N 1
ATOM 5318 C CA . ALA A 1 685 ? -33.065 18.298 -18.126 1.00 85.62 685 ALA A CA 1
ATOM 5319 C C . ALA A 1 685 ? -34.460 17.712 -17.799 1.00 85.62 685 ALA A C 1
ATOM 5321 O O . ALA A 1 685 ? -35.386 17.880 -18.597 1.00 85.62 685 ALA A O 1
ATOM 5322 N N . PRO A 1 686 ? -34.645 17.053 -16.635 1.00 90.81 686 PRO A N 1
ATOM 5323 C CA . PRO A 1 686 ? -35.968 16.627 -16.175 1.00 90.81 686 PRO A CA 1
ATOM 5324 C C . PRO A 1 686 ? -36.913 17.826 -16.011 1.00 90.81 686 PRO A C 1
ATOM 5326 O O . PRO A 1 686 ? -36.507 18.900 -15.564 1.00 90.81 686 PRO A O 1
ATOM 5329 N N . SER A 1 687 ? -38.195 17.639 -16.330 1.00 91.06 687 SER A N 1
ATOM 5330 C CA . SER A 1 687 ? -39.217 18.674 -16.160 1.00 91.06 687 SER A CA 1
ATOM 5331 C C . SER A 1 687 ? -39.763 18.632 -14.732 1.00 91.06 687 SER A C 1
ATOM 5333 O O . SER A 1 687 ? -40.734 17.929 -14.450 1.00 91.06 687 SER A O 1
ATOM 5335 N N . VAL A 1 688 ? -39.108 19.350 -13.816 1.00 92.88 688 VAL A N 1
ATOM 5336 C CA . VAL A 1 688 ? -39.583 19.538 -12.434 1.00 92.88 688 VAL A CA 1
ATOM 5337 C C . VAL A 1 688 ? -40.832 20.428 -12.444 1.00 92.88 688 VAL A C 1
ATOM 5339 O O . VAL A 1 688 ? -40.814 21.514 -13.024 1.00 92.88 688 VAL A O 1
ATOM 5342 N N . ARG A 1 689 ? -41.922 19.955 -11.830 1.00 90.06 689 ARG A N 1
ATOM 5343 C CA . ARG A 1 689 ? -43.235 20.627 -11.782 1.00 90.06 689 ARG A CA 1
ATOM 5344 C C . ARG A 1 689 ? -43.513 21.289 -10.435 1.00 90.06 689 ARG A C 1
ATOM 5346 O O . ARG A 1 689 ? -44.029 22.402 -10.406 1.00 90.06 689 ARG A O 1
ATOM 5353 N N . GLN A 1 690 ? -43.157 20.612 -9.348 1.00 90.00 690 GLN A N 1
ATOM 5354 C CA . GLN A 1 690 ? -43.299 21.074 -7.966 1.00 90.00 690 GLN A CA 1
ATOM 5355 C C . GLN A 1 690 ? -42.067 20.629 -7.175 1.00 90.00 690 GLN A C 1
ATOM 5357 O O . GLN A 1 690 ? -41.527 19.558 -7.450 1.00 90.00 690 GLN A O 1
ATOM 5362 N N . ILE A 1 691 ? -41.612 21.447 -6.224 1.00 92.94 691 ILE A N 1
ATOM 5363 C CA . ILE A 1 691 ? -40.483 21.127 -5.346 1.00 92.94 691 ILE A CA 1
ATOM 5364 C C . ILE A 1 691 ? -40.507 21.964 -4.064 1.00 92.94 691 ILE A C 1
ATOM 5366 O O . ILE A 1 691 ? -40.649 23.186 -4.116 1.00 92.94 691 ILE A O 1
ATOM 5370 N N . ASP A 1 692 ? -40.275 21.306 -2.933 1.00 89.75 692 ASP A N 1
ATOM 5371 C CA . ASP A 1 692 ? -40.010 21.925 -1.636 1.00 89.75 692 ASP A CA 1
ATOM 5372 C C . ASP A 1 692 ? -38.488 22.014 -1.402 1.00 89.75 692 ASP A C 1
ATOM 5374 O O . ASP A 1 692 ? -37.880 21.155 -0.760 1.00 89.75 692 ASP A O 1
ATOM 5378 N N . GLY A 1 693 ? -37.842 23.027 -1.990 1.00 91.06 693 GLY A N 1
ATOM 5379 C CA . GLY A 1 693 ? -36.392 23.255 -1.898 1.00 91.06 693 GLY A CA 1
ATOM 5380 C C . GLY A 1 693 ? -35.764 23.748 -3.206 1.00 91.06 693 GLY A C 1
ATOM 5381 O O . GLY A 1 693 ? -36.452 24.249 -4.093 1.00 91.06 693 GLY A O 1
ATOM 5382 N N . GLU A 1 694 ? -34.444 23.596 -3.331 1.00 94.06 694 GLU A N 1
ATOM 5383 C CA . GLU A 1 694 ? -33.699 23.861 -4.571 1.00 94.06 694 GLU A CA 1
ATOM 5384 C C . GLU A 1 694 ? -33.407 22.551 -5.322 1.00 94.06 694 GLU A C 1
ATOM 5386 O O . GLU A 1 694 ? -33.326 21.485 -4.710 1.00 94.06 694 GLU A O 1
ATOM 5391 N N . TRP A 1 695 ? -33.197 22.610 -6.642 1.00 95.50 695 TRP A N 1
ATOM 5392 C CA . TRP A 1 695 ? -32.725 21.455 -7.416 1.00 95.50 695 TRP A CA 1
ATOM 5393 C C . TRP A 1 695 ? -31.657 21.803 -8.445 1.00 95.50 695 TRP A C 1
ATOM 5395 O O . TRP A 1 695 ? -31.541 22.939 -8.909 1.00 95.50 695 TRP A O 1
ATOM 5405 N N . LYS A 1 696 ? -30.898 20.779 -8.838 1.00 94.44 696 LYS A N 1
ATOM 5406 C CA . LYS A 1 696 ? -29.873 20.842 -9.879 1.00 94.44 696 LYS A CA 1
ATOM 5407 C C . LYS A 1 696 ? -29.782 19.506 -10.614 1.00 94.44 696 LYS A C 1
ATOM 5409 O O . LYS A 1 696 ? -29.756 18.450 -9.994 1.00 94.44 696 LYS A O 1
ATOM 5414 N N . TYR A 1 697 ? -29.705 19.546 -11.943 1.00 93.25 697 TYR A N 1
ATOM 5415 C CA . TYR A 1 697 ? -29.446 18.360 -12.765 1.00 93.25 697 TYR A CA 1
ATOM 5416 C C . TYR A 1 697 ? -27.965 18.296 -13.154 1.00 93.25 697 TYR A C 1
ATOM 5418 O O . TYR A 1 697 ? -27.446 19.205 -13.804 1.00 93.25 697 TYR A O 1
ATOM 5426 N N . ASP A 1 698 ? -27.282 17.219 -12.769 1.00 89.62 698 ASP A N 1
ATOM 5427 C CA . ASP A 1 698 ? -25.948 16.879 -13.257 1.00 89.62 698 ASP A CA 1
ATOM 5428 C C . ASP A 1 698 ? -26.068 15.964 -14.485 1.00 89.62 698 ASP A C 1
ATOM 5430 O O . ASP A 1 698 ? -26.280 14.753 -14.377 1.00 89.62 698 ASP A O 1
ATOM 5434 N N . SER A 1 699 ? -25.894 16.551 -15.669 1.00 86.44 699 SER A N 1
ATOM 5435 C CA . SER A 1 699 ? -25.937 15.846 -16.954 1.00 86.44 699 SER A CA 1
ATOM 5436 C C . SER A 1 699 ? -24.706 14.981 -17.250 1.00 86.44 699 SER A C 1
ATOM 5438 O O . SER A 1 699 ? -24.765 14.151 -18.156 1.00 86.44 699 SER A O 1
ATOM 5440 N N . ARG A 1 700 ? -23.597 15.121 -16.506 1.00 87.38 700 ARG A N 1
ATOM 5441 C CA . ARG A 1 700 ? -22.439 14.215 -16.615 1.00 87.38 700 ARG A CA 1
ATOM 5442 C C . ARG A 1 700 ? -22.719 12.907 -15.886 1.00 87.38 700 ARG A C 1
ATOM 5444 O O . ARG A 1 700 ? -22.390 11.847 -16.410 1.00 87.38 700 ARG A O 1
ATOM 5451 N N . ASN A 1 701 ? -23.301 12.990 -14.693 1.00 87.75 701 ASN A N 1
ATOM 5452 C CA . ASN A 1 701 ? -23.593 11.824 -13.860 1.00 87.75 701 ASN A CA 1
ATOM 5453 C C . ASN A 1 701 ? -25.009 11.256 -14.080 1.00 87.75 701 ASN A C 1
ATOM 5455 O O . ASN A 1 701 ? -25.288 10.154 -13.620 1.00 87.75 701 ASN A O 1
ATOM 5459 N N . SER A 1 702 ? -25.880 11.969 -14.809 1.00 91.62 702 SER A N 1
ATOM 5460 C CA . SER A 1 702 ? -27.318 11.669 -14.949 1.00 91.62 702 SER A CA 1
ATOM 5461 C C . SER A 1 702 ? -28.018 11.586 -13.586 1.00 91.62 702 SER A C 1
ATOM 5463 O O . SER A 1 702 ? -28.671 10.599 -13.265 1.00 91.62 702 SER A O 1
ATOM 5465 N N . VAL A 1 703 ? -27.851 12.624 -12.759 1.00 94.50 703 VAL A N 1
ATOM 5466 C CA . VAL A 1 703 ? -28.409 12.701 -11.395 1.00 94.50 703 VAL A CA 1
ATOM 5467 C C . VAL A 1 703 ? -29.195 13.997 -11.218 1.00 94.50 703 VAL A C 1
ATOM 5469 O O . VAL A 1 703 ? -28.724 15.070 -11.595 1.00 94.50 703 VAL A O 1
ATOM 5472 N N . LEU A 1 704 ? -30.377 13.903 -10.612 1.00 95.25 704 LEU A N 1
ATOM 5473 C CA . LEU A 1 704 ? -31.130 15.038 -10.084 1.00 95.25 704 LEU A CA 1
ATOM 5474 C C . LEU A 1 704 ? -30.820 15.187 -8.589 1.00 95.25 704 LEU A C 1
ATOM 5476 O O . LEU A 1 704 ? -31.097 14.290 -7.799 1.00 95.25 704 LEU A O 1
ATOM 5480 N N . GLU A 1 705 ? -30.222 16.310 -8.209 1.00 96.38 705 GLU A N 1
ATOM 5481 C CA . GLU A 1 705 ? -29.952 16.688 -6.822 1.00 96.38 705 GLU A CA 1
ATOM 5482 C C . GLU A 1 705 ? -31.087 17.591 -6.324 1.00 96.38 705 GLU A C 1
ATOM 5484 O O . GLU A 1 705 ? -31.278 18.681 -6.863 1.00 96.38 705 GLU A O 1
ATOM 5489 N N . TRP A 1 706 ? -31.813 17.169 -5.290 1.00 97.00 706 TRP A N 1
ATOM 5490 C CA . TRP A 1 706 ? -32.763 17.991 -4.530 1.00 97.00 706 TRP A CA 1
ATOM 5491 C C . TRP A 1 706 ? -32.094 18.423 -3.224 1.00 97.00 706 TRP A C 1
ATOM 5493 O O . TRP A 1 706 ? -31.578 17.582 -2.492 1.00 97.00 706 TRP A O 1
ATOM 5503 N N . SER A 1 707 ? -32.030 19.729 -2.961 1.00 96.25 707 SER A N 1
ATOM 5504 C CA . SER A 1 707 ? -31.247 20.327 -1.872 1.00 96.25 707 SER A CA 1
ATOM 5505 C C . SER A 1 707 ? -32.109 21.167 -0.930 1.00 96.25 707 SER A C 1
ATOM 5507 O O . SER A 1 707 ? -32.876 22.027 -1.366 1.00 96.25 707 SER A O 1
ATOM 5509 N N . ILE A 1 708 ? -31.948 20.940 0.375 1.00 95.81 708 ILE A N 1
ATOM 5510 C CA . ILE A 1 708 ? -32.672 21.618 1.455 1.00 95.81 708 ILE A CA 1
ATOM 5511 C C . ILE A 1 708 ? -31.650 22.025 2.527 1.00 95.81 708 ILE A C 1
ATOM 5513 O O . ILE A 1 708 ? -30.964 21.187 3.113 1.00 95.81 708 ILE A O 1
ATOM 5517 N N . LEU A 1 709 ? -31.507 23.329 2.782 1.00 93.19 709 LEU A N 1
ATOM 5518 C CA . LEU A 1 709 ? -30.448 23.852 3.661 1.00 93.19 709 LEU A CA 1
ATOM 5519 C C . LEU A 1 709 ? -30.633 23.468 5.139 1.00 93.19 709 LEU A C 1
ATOM 5521 O O . LEU A 1 709 ? -29.641 23.252 5.842 1.00 93.19 709 LEU A O 1
ATOM 5525 N N . LEU A 1 710 ? -31.884 23.379 5.592 1.00 94.19 710 LEU A N 1
ATOM 5526 C CA . LEU A 1 710 ? -32.283 23.008 6.948 1.00 94.19 710 LEU A CA 1
ATOM 5527 C C . LEU A 1 710 ? -33.628 22.273 6.899 1.00 94.19 710 LEU A C 1
ATOM 5529 O O . LEU A 1 710 ? -34.566 22.773 6.281 1.00 94.19 710 LEU A O 1
ATOM 5533 N N . ILE A 1 711 ? -33.712 21.124 7.567 1.00 95.00 711 ILE A N 1
ATOM 5534 C CA . ILE A 1 711 ? -34.966 20.491 7.982 1.00 95.00 711 ILE A CA 1
ATOM 5535 C C . ILE A 1 711 ? -35.050 20.582 9.508 1.00 95.00 711 ILE A C 1
ATOM 5537 O O . ILE A 1 711 ? -34.220 19.997 10.209 1.00 95.00 711 ILE A O 1
ATOM 5541 N N . ASP A 1 712 ? -36.042 21.318 10.000 1.00 92.38 712 ASP A N 1
ATOM 5542 C CA . ASP A 1 712 ? -36.363 21.491 11.418 1.00 92.38 712 ASP A CA 1
ATOM 5543 C C . ASP A 1 712 ? -37.875 21.292 11.669 1.00 92.38 712 ASP A C 1
ATOM 5545 O O . ASP A 1 712 ? -38.587 20.700 10.856 1.00 92.38 712 ASP A O 1
ATOM 5549 N N . GLN A 1 713 ? -38.384 21.750 12.816 1.00 89.00 713 GLN A N 1
ATOM 5550 C CA . GLN A 1 713 ? -39.803 21.646 13.189 1.00 89.00 713 GLN A CA 1
ATOM 5551 C C . GLN A 1 713 ? -40.779 22.339 12.214 1.00 89.00 713 GLN A C 1
ATOM 5553 O O . GLN A 1 713 ? -41.972 22.045 12.253 1.00 89.00 713 GLN A O 1
ATOM 5558 N N . SER A 1 714 ? -40.312 23.248 11.353 1.00 90.56 714 SER A N 1
ATOM 5559 C CA . SER A 1 714 ? -41.145 23.982 10.391 1.00 90.56 714 SER A CA 1
ATOM 5560 C C . SER A 1 714 ? -41.420 23.226 9.086 1.00 90.56 714 SER A C 1
ATOM 5562 O O . SER A 1 714 ? -42.405 23.528 8.412 1.00 90.56 714 SER A O 1
ATOM 5564 N N . ASN A 1 715 ? -40.577 22.253 8.728 1.00 91.62 715 ASN A N 1
ATOM 5565 C CA . ASN A 1 715 ? -40.578 21.597 7.417 1.00 91.62 715 ASN A CA 1
ATOM 5566 C C . ASN A 1 715 ? -40.184 20.109 7.490 1.00 91.62 715 ASN A C 1
ATOM 5568 O O . ASN A 1 715 ? -39.435 19.617 6.651 1.00 91.62 715 ASN A O 1
ATOM 5572 N N . ARG A 1 716 ? -40.694 19.371 8.487 1.00 92.44 716 ARG A N 1
ATOM 5573 C CA . ARG A 1 716 ? -40.394 17.935 8.686 1.00 92.44 716 ARG A CA 1
ATOM 5574 C C . ARG A 1 716 ? -40.765 17.022 7.513 1.00 92.44 716 ARG A C 1
ATOM 5576 O O . ARG A 1 716 ? -40.217 15.929 7.432 1.00 92.44 716 ARG A O 1
ATOM 5583 N N . SER A 1 717 ? -41.633 17.455 6.606 1.00 93.50 717 SER A N 1
ATOM 5584 C CA . SER A 1 717 ? -41.943 16.744 5.365 1.00 93.50 717 SER A CA 1
ATOM 5585 C C . SER A 1 717 ? -41.937 17.691 4.170 1.00 93.50 717 SER A C 1
ATOM 5587 O O . SER A 1 717 ? -42.268 18.870 4.311 1.00 93.50 717 SER A O 1
ATOM 5589 N N . GLY A 1 718 ? -41.636 17.161 2.987 1.00 93.31 718 GLY A N 1
ATOM 5590 C CA . GLY A 1 718 ? -41.658 17.905 1.729 1.00 93.31 718 GLY A CA 1
ATOM 5591 C C . GLY A 1 718 ? -41.647 16.984 0.512 1.00 93.31 718 GLY A C 1
ATOM 5592 O O . GLY A 1 718 ? -41.428 15.779 0.633 1.00 93.31 718 GLY A O 1
ATOM 5593 N N . SER A 1 719 ? -41.900 17.562 -0.658 1.00 95.00 719 SER A N 1
ATOM 5594 C CA . SER A 1 719 ? -42.222 16.871 -1.909 1.00 95.00 719 SER A CA 1
ATOM 5595 C C . SER A 1 719 ? -41.435 17.407 -3.110 1.00 95.00 719 SER A C 1
ATOM 5597 O O . SER A 1 719 ? -41.042 18.574 -3.154 1.00 95.00 719 SER A O 1
ATOM 5599 N N . MET A 1 720 ? -41.243 16.566 -4.124 1.00 94.38 720 MET A N 1
ATOM 5600 C CA . MET A 1 720 ? -40.821 16.972 -5.460 1.00 94.38 720 MET A CA 1
ATOM 5601 C C . MET A 1 720 ? -41.501 16.101 -6.520 1.00 94.38 720 MET A C 1
ATOM 5603 O O . MET A 1 720 ? -41.402 14.875 -6.501 1.00 94.38 720 MET A O 1
ATOM 5607 N N . GLU A 1 721 ? -42.125 16.746 -7.502 1.00 95.00 721 GLU A N 1
ATOM 5608 C CA . GLU A 1 721 ? -42.671 16.095 -8.692 1.00 95.00 721 GLU A CA 1
ATOM 5609 C C . GLU A 1 721 ? -41.859 16.477 -9.928 1.00 95.00 721 GLU A C 1
ATOM 5611 O O . GLU A 1 721 ? -41.683 17.663 -10.228 1.00 95.00 721 GLU A O 1
ATOM 5616 N N . PHE A 1 722 ? -41.418 15.485 -10.702 1.00 94.88 722 PHE A N 1
ATOM 5617 C CA . PHE A 1 722 ? -40.752 15.718 -11.980 1.00 94.88 722 PHE A CA 1
ATOM 5618 C C . PHE A 1 722 ? -41.122 14.679 -13.043 1.00 94.88 722 PHE A C 1
ATOM 5620 O O . PHE A 1 722 ? -41.535 13.558 -12.745 1.00 94.88 722 PHE A O 1
ATOM 5627 N N . VAL A 1 723 ? -40.979 15.067 -14.311 1.00 92.75 723 VAL A N 1
ATOM 5628 C CA . VAL A 1 723 ? -41.303 14.229 -15.473 1.00 92.75 723 VAL A CA 1
ATOM 5629 C C . VAL A 1 723 ? -40.073 14.021 -16.349 1.00 92.75 723 VAL A C 1
ATOM 5631 O O . VAL A 1 723 ? -39.304 14.951 -16.608 1.00 92.75 723 VAL A O 1
ATOM 5634 N N . VAL A 1 724 ? -39.903 12.786 -16.818 1.00 92.81 724 VAL A N 1
ATOM 5635 C CA . VAL A 1 724 ? -38.851 12.361 -17.753 1.00 92.81 724 VAL A CA 1
ATOM 5636 C C . VAL A 1 724 ? -39.447 11.505 -18.886 1.00 92.81 724 VAL A C 1
ATOM 5638 O O . VAL A 1 724 ? -40.575 11.027 -18.761 1.00 92.81 724 VAL A O 1
ATOM 5641 N N . PRO A 1 725 ? -38.721 11.277 -19.997 1.00 90.62 725 PRO A N 1
ATOM 5642 C CA . PRO A 1 725 ? -39.070 10.272 -21.009 1.00 90.62 725 PRO A CA 1
ATOM 5643 C C . PRO A 1 725 ? -39.320 8.854 -20.440 1.00 90.62 725 PRO A C 1
ATOM 5645 O O . PRO A 1 725 ? -39.047 8.603 -19.263 1.00 90.62 725 PRO A O 1
ATOM 5648 N N . PRO A 1 726 ? -39.813 7.892 -21.248 1.00 88.56 726 PRO A N 1
ATOM 5649 C CA . PRO A 1 726 ? -40.098 6.532 -20.787 1.00 88.56 726 PRO A CA 1
ATOM 5650 C C . PRO A 1 726 ? -38.853 5.861 -20.197 1.00 88.56 726 PRO A C 1
ATOM 5652 O O . PRO A 1 726 ? -37.847 5.682 -20.887 1.00 88.56 726 PRO A O 1
ATOM 5655 N N . ALA A 1 727 ? -38.935 5.497 -18.921 1.00 87.62 727 ALA A N 1
ATOM 5656 C CA . ALA A 1 727 ? -37.841 4.954 -18.130 1.00 87.62 727 ALA A CA 1
ATOM 5657 C C . ALA A 1 727 ? -38.348 3.815 -17.241 1.00 87.62 727 ALA A C 1
ATOM 5659 O O . ALA A 1 727 ? -39.506 3.812 -16.821 1.00 87.62 727 ALA A O 1
ATOM 5660 N N . ASP A 1 728 ? -37.485 2.845 -16.942 1.00 88.19 728 ASP A N 1
ATOM 5661 C CA . ASP A 1 728 ? -37.854 1.766 -16.031 1.00 88.19 728 ASP A CA 1
ATOM 5662 C C . ASP A 1 728 ? -37.851 2.271 -14.571 1.00 88.19 728 ASP A C 1
ATOM 5664 O O . ASP A 1 728 ? -36.902 2.946 -14.164 1.00 88.19 728 ASP A O 1
ATOM 5668 N N . PRO A 1 729 ? -38.859 1.930 -13.745 1.00 87.56 729 PRO A N 1
ATOM 5669 C CA . PRO A 1 729 ? -38.899 2.267 -12.320 1.00 87.56 729 PRO A CA 1
ATOM 5670 C C . PRO A 1 729 ? -37.640 1.925 -11.506 1.00 87.56 729 PRO A C 1
ATOM 5672 O O . PRO A 1 729 ? -37.401 2.545 -10.472 1.00 87.56 729 PRO A O 1
ATOM 5675 N N . SER A 1 730 ? -36.821 0.955 -11.925 1.00 88.69 730 SER A N 1
ATOM 5676 C CA . SER A 1 730 ? -35.547 0.643 -11.266 1.00 88.69 730 SER A CA 1
ATOM 5677 C C . SER A 1 730 ? -34.432 1.654 -11.533 1.00 88.69 730 SER A C 1
ATOM 5679 O O . SER A 1 730 ? -33.531 1.744 -10.704 1.00 88.69 730 SER A O 1
ATOM 5681 N N . THR A 1 731 ? -34.509 2.454 -12.604 1.00 90.56 731 THR A N 1
ATOM 5682 C CA . THR A 1 731 ? -33.488 3.458 -12.954 1.00 90.56 731 THR A CA 1
ATOM 5683 C C . THR A 1 731 ? -33.375 4.584 -11.920 1.00 90.56 731 THR A C 1
ATOM 5685 O O . THR A 1 731 ? -32.307 5.170 -11.784 1.00 90.56 731 THR A O 1
ATOM 5688 N N . PHE A 1 732 ? -34.442 4.853 -11.161 1.00 93.25 732 PHE A N 1
ATOM 5689 C CA . PHE A 1 732 ? -34.495 5.907 -10.137 1.00 93.25 732 PHE A CA 1
ATOM 5690 C C . PHE A 1 732 ? -33.861 5.514 -8.792 1.00 93.25 732 PHE A C 1
ATOM 5692 O O . PHE A 1 732 ? -33.954 6.262 -7.823 1.00 93.25 732 PHE A O 1
ATOM 5699 N N . PHE A 1 733 ? -33.208 4.349 -8.724 1.00 93.25 733 PHE A N 1
ATOM 5700 C CA . PHE A 1 733 ? -32.577 3.805 -7.523 1.00 93.25 733 PHE A CA 1
ATOM 5701 C C . PHE A 1 733 ? -31.142 3.322 -7.839 1.00 93.25 733 PHE A C 1
ATOM 5703 O O . PHE A 1 733 ? -30.894 2.832 -8.942 1.00 93.25 733 PHE A O 1
ATOM 5710 N N . PRO A 1 734 ? -30.184 3.402 -6.894 1.00 94.62 734 PRO A N 1
ATOM 5711 C CA . PRO A 1 734 ? -30.360 3.828 -5.510 1.00 94.62 734 PRO A CA 1
ATOM 5712 C C . PRO A 1 734 ? -30.424 5.350 -5.349 1.00 94.62 734 PRO A C 1
ATOM 5714 O O . PRO A 1 734 ? -29.547 6.071 -5.826 1.00 94.62 734 PRO A O 1
ATOM 5717 N N . ILE A 1 735 ? -31.421 5.829 -4.607 1.00 96.19 735 ILE A N 1
ATOM 5718 C CA . ILE A 1 735 ? -31.483 7.230 -4.175 1.00 96.19 735 ILE A CA 1
ATOM 5719 C C . ILE A 1 735 ? -30.461 7.386 -3.054 1.00 96.19 735 ILE A C 1
ATOM 5721 O O . ILE A 1 735 ? -30.503 6.631 -2.084 1.00 96.19 735 ILE A O 1
ATOM 5725 N N . SER A 1 736 ? -29.530 8.327 -3.188 1.00 96.69 736 SER A N 1
ATOM 5726 C CA . SER A 1 736 ? -28.484 8.572 -2.188 1.00 96.69 736 SER A CA 1
ATOM 5727 C C . SER A 1 736 ? -28.780 9.844 -1.403 1.00 96.69 736 SER A C 1
ATOM 5729 O O . SER A 1 736 ? -29.192 10.843 -1.982 1.00 96.69 736 SER A O 1
ATOM 5731 N N . ILE A 1 737 ? -28.579 9.807 -0.088 1.00 96.94 737 ILE A N 1
ATOM 5732 C CA . ILE A 1 737 ? -28.960 10.880 0.835 1.00 96.94 737 ILE A CA 1
ATOM 5733 C C . ILE A 1 737 ? -27.713 11.370 1.583 1.00 96.94 737 ILE A C 1
ATOM 5735 O O . ILE A 1 737 ? -27.004 10.596 2.227 1.00 96.94 737 ILE A O 1
ATOM 5739 N N . GLY A 1 738 ? -27.445 12.671 1.502 1.00 96.44 738 GLY A N 1
ATOM 5740 C CA . GLY A 1 738 ? -26.428 13.369 2.285 1.00 96.44 738 GLY A CA 1
ATOM 5741 C C . GLY A 1 738 ? -27.077 14.357 3.251 1.00 96.44 738 GLY A C 1
ATOM 5742 O O . GLY A 1 738 ? -28.018 15.041 2.875 1.00 96.44 738 GLY A O 1
ATOM 5743 N N . PHE A 1 739 ? -26.584 14.440 4.487 1.00 96.50 739 PHE A N 1
ATOM 5744 C CA . PHE A 1 739 ? -26.929 15.483 5.460 1.00 96.50 739 PHE A CA 1
ATOM 5745 C C . PHE A 1 739 ? -25.901 15.528 6.597 1.00 96.50 739 PHE A C 1
ATOM 5747 O O . PHE A 1 739 ? -25.057 14.635 6.745 1.00 96.50 739 PHE A O 1
ATOM 5754 N N . SER A 1 740 ? -26.008 16.550 7.445 1.00 96.38 740 SER A N 1
ATOM 5755 C CA . SER A 1 740 ? -25.274 16.663 8.708 1.00 96.38 740 SER A CA 1
ATOM 5756 C C . SER A 1 740 ? -26.181 17.156 9.837 1.00 96.38 740 SER A C 1
ATOM 5758 O O . SER A 1 740 ? -27.039 17.991 9.591 1.00 96.38 740 SER A O 1
ATOM 5760 N N . ALA A 1 741 ? -25.987 16.682 11.066 1.00 95.12 741 ALA A N 1
ATOM 5761 C CA . ALA A 1 741 ? -26.707 17.160 12.252 1.00 95.12 741 ALA A CA 1
ATOM 5762 C C . ALA A 1 741 ? -25.728 17.445 13.401 1.00 95.12 741 ALA A C 1
ATOM 5764 O O . ALA A 1 741 ? -24.622 16.902 13.434 1.00 95.12 741 ALA A O 1
ATOM 5765 N N . SER A 1 742 ? -26.114 18.316 14.333 1.00 91.00 742 SER A N 1
ATOM 5766 C CA . SER A 1 742 ? -25.326 18.655 15.532 1.00 91.00 742 SER A CA 1
ATOM 5767 C C . SER A 1 742 ? -25.471 17.604 16.642 1.00 91.00 742 SER A C 1
ATOM 5769 O O . SER A 1 742 ? -24.487 17.248 17.293 1.00 91.00 742 SER A O 1
ATOM 5771 N N . SER A 1 743 ? -26.684 17.075 16.818 1.00 90.94 743 SER A N 1
ATOM 5772 C CA . SER A 1 743 ? -26.990 15.929 17.681 1.00 90.94 743 SER A CA 1
ATOM 5773 C C . SER A 1 743 ? -26.412 14.618 17.123 1.00 90.94 743 SER A C 1
ATOM 5775 O O . SER A 1 743 ? -26.123 14.501 15.933 1.00 90.94 743 SER A O 1
ATOM 5777 N N . THR A 1 744 ? -26.239 13.620 17.994 1.00 92.94 744 THR A N 1
ATOM 5778 C CA . THR A 1 744 ? -25.631 12.309 17.683 1.00 92.94 744 THR A CA 1
ATOM 5779 C C . THR A 1 744 ? -26.424 11.183 18.347 1.00 92.94 744 THR A C 1
ATOM 5781 O O . THR A 1 744 ? -27.066 11.416 19.367 1.00 92.94 744 THR A O 1
ATOM 5784 N N . PHE A 1 745 ? -26.381 9.968 17.794 1.00 92.00 745 PHE A N 1
ATOM 5785 C CA . PHE A 1 745 ? -27.134 8.817 18.303 1.00 92.00 745 PHE A CA 1
ATOM 5786 C C . PHE A 1 745 ? -26.656 8.361 19.684 1.00 92.00 745 PHE A C 1
ATOM 5788 O O . PHE A 1 745 ? -27.482 8.059 20.535 1.00 92.00 745 PHE A O 1
ATOM 5795 N N . SER A 1 746 ? -25.342 8.317 19.930 1.00 90.12 746 SER A N 1
ATOM 5796 C CA . SER A 1 746 ? -24.801 7.963 21.258 1.00 90.12 746 SER A CA 1
ATOM 5797 C C . SER A 1 746 ? -24.980 9.055 22.322 1.00 90.12 746 SER A C 1
ATOM 5799 O O . SER A 1 746 ? -24.775 8.789 23.509 1.00 90.12 746 SER A O 1
ATOM 5801 N N . ASP A 1 747 ? -25.2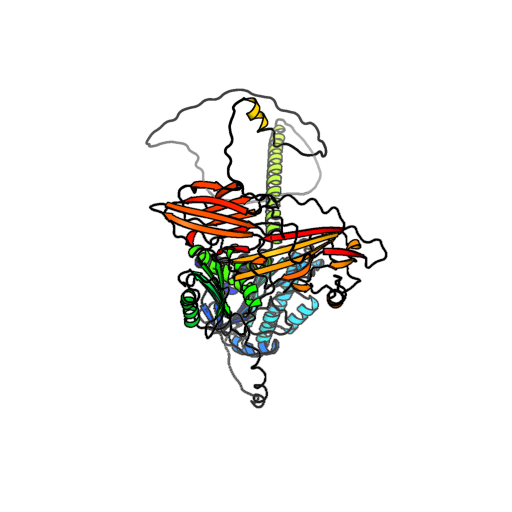96 10.284 21.896 1.00 90.94 747 ASP A N 1
ATOM 5802 C CA . ASP A 1 747 ? -25.308 11.505 22.710 1.00 90.94 747 ASP A CA 1
ATOM 5803 C C . ASP A 1 747 ? -24.026 11.699 23.556 1.00 90.94 747 ASP A C 1
ATOM 5805 O O . ASP A 1 747 ? -24.049 12.262 24.654 1.00 90.94 747 ASP A O 1
ATOM 5809 N N . LEU A 1 748 ? -22.888 11.198 23.054 1.00 91.50 748 LEU A N 1
ATOM 5810 C CA . LEU A 1 748 ? -21.627 11.174 23.791 1.00 91.50 748 LEU A CA 1
ATOM 5811 C C . LEU A 1 748 ? -21.083 12.592 24.005 1.00 91.50 748 LEU A C 1
ATOM 5813 O O . LEU A 1 748 ? -20.944 13.383 23.069 1.00 91.50 748 LEU A O 1
ATOM 5817 N N . LYS A 1 749 ? -20.726 12.901 25.253 1.00 92.31 749 LYS A N 1
ATOM 5818 C CA . LYS A 1 749 ? -20.209 14.200 25.705 1.00 92.31 749 LYS A CA 1
ATOM 5819 C C . LYS A 1 749 ? -18.971 14.008 26.578 1.00 92.31 749 LYS A C 1
ATOM 5821 O O . LYS A 1 749 ? -18.885 13.049 27.338 1.00 92.31 749 LYS A O 1
ATOM 5826 N N . VAL A 1 750 ? -18.024 14.943 26.506 1.00 91.81 750 VAL A N 1
ATOM 5827 C CA . VAL A 1 750 ? -16.973 15.109 27.519 1.00 91.81 750 VAL A CA 1
ATOM 5828 C C . VAL A 1 750 ? -17.503 16.086 28.562 1.00 91.81 750 VAL A C 1
ATOM 5830 O O . VAL A 1 750 ? -17.632 17.277 28.297 1.00 91.81 750 VAL A O 1
ATOM 5833 N N . THR A 1 751 ? -17.825 15.589 29.754 1.00 91.44 751 THR A N 1
ATOM 5834 C CA . THR A 1 751 ? -18.380 16.410 30.845 1.00 91.44 751 THR A CA 1
ATOM 5835 C C . THR A 1 751 ? -17.308 17.198 31.596 1.00 91.44 751 THR A C 1
ATOM 5837 O O . THR A 1 751 ? -17.608 18.179 32.276 1.00 91.44 751 THR A O 1
ATOM 5840 N N . GLY A 1 752 ? -16.037 16.816 31.452 1.00 89.31 752 GLY A N 1
ATOM 5841 C CA . GLY A 1 752 ? -14.915 17.589 31.968 1.00 89.31 752 GLY A CA 1
ATOM 5842 C C . GLY A 1 752 ? -13.553 16.988 31.643 1.00 89.31 752 GLY A C 1
ATOM 5843 O O . GLY A 1 752 ? -13.424 15.803 31.335 1.00 89.31 752 GLY A O 1
ATOM 5844 N N . ILE A 1 753 ? -12.519 17.820 31.759 1.00 91.50 753 ILE A N 1
ATOM 5845 C CA . ILE A 1 753 ? -11.118 17.430 31.588 1.00 91.50 753 ILE A CA 1
ATOM 5846 C C . ILE A 1 753 ? -10.392 17.617 32.922 1.00 91.50 753 ILE A C 1
ATOM 5848 O O . ILE A 1 753 ? -10.462 18.687 33.525 1.00 91.50 753 ILE A O 1
ATOM 5852 N N . ARG A 1 754 ? -9.697 16.575 33.392 1.00 88.62 754 ARG A N 1
ATOM 5853 C CA . ARG A 1 754 ? -8.898 16.590 34.628 1.00 88.62 754 ARG A CA 1
ATOM 5854 C C . ARG A 1 754 ? -7.404 16.585 34.278 1.00 88.62 754 ARG A C 1
ATOM 5856 O O . ARG A 1 754 ? -6.993 15.702 33.523 1.00 88.62 754 ARG A O 1
ATOM 5863 N N . PRO A 1 755 ? -6.583 17.516 34.796 1.00 88.88 755 PRO A N 1
ATOM 5864 C CA . PRO A 1 755 ? -5.136 17.465 34.617 1.00 88.88 755 PRO A CA 1
ATOM 5865 C C . PRO A 1 755 ? -4.513 16.365 35.492 1.00 88.88 755 PRO A C 1
ATOM 5867 O O . PRO A 1 755 ? -4.984 16.080 36.590 1.00 88.88 755 PRO A O 1
ATOM 5870 N N . LEU A 1 756 ? -3.436 15.753 34.996 1.00 84.88 756 LEU A N 1
ATOM 5871 C CA . LEU A 1 756 ? -2.627 14.731 35.682 1.00 84.88 756 LEU A CA 1
ATOM 5872 C C . LEU A 1 756 ? -1.403 15.314 36.412 1.00 84.88 756 LEU A C 1
ATOM 5874 O O . LEU A 1 756 ? -0.625 14.575 37.011 1.00 84.88 756 LEU A O 1
ATOM 5878 N N . LYS A 1 757 ? -1.214 16.632 36.334 1.00 82.25 757 LYS A N 1
ATOM 5879 C CA . LYS A 1 757 ? -0.157 17.402 36.999 1.00 82.25 757 LYS A CA 1
ATOM 5880 C C . LYS A 1 757 ? -0.787 18.566 37.753 1.00 82.25 757 LYS A C 1
ATOM 5882 O O . LYS A 1 757 ? -1.845 19.042 37.349 1.00 82.25 757 LYS A O 1
ATOM 5887 N N . ASP A 1 758 ? -0.113 19.039 38.798 1.00 66.81 758 ASP A N 1
ATOM 5888 C CA . ASP A 1 758 ? -0.565 20.187 39.586 1.00 66.81 758 ASP A CA 1
ATOM 5889 C C . ASP A 1 758 ? -0.738 21.431 38.701 1.00 66.81 758 ASP A C 1
ATOM 5891 O O . ASP A 1 758 ? 0.222 21.981 38.158 1.00 66.81 758 ASP A O 1
ATOM 5895 N N . GLY A 1 759 ? -1.988 21.858 38.538 1.00 66.81 759 GLY A N 1
ATOM 5896 C CA . GLY A 1 759 ? -2.378 22.944 37.651 1.00 66.81 759 GLY A CA 1
ATOM 5897 C C . GLY A 1 759 ? -3.895 23.039 37.504 1.00 66.81 759 GLY A C 1
ATOM 5898 O O . GLY A 1 759 ? -4.638 22.146 37.912 1.00 66.81 759 GLY A O 1
ATOM 5899 N N . ASN A 1 760 ? -4.363 24.136 36.912 1.00 76.69 760 ASN A N 1
ATOM 5900 C CA . ASN A 1 760 ? -5.770 24.273 36.537 1.00 76.69 760 ASN A CA 1
ATOM 5901 C C . ASN A 1 760 ? -6.082 23.381 35.319 1.00 76.69 760 ASN A C 1
ATOM 5903 O O . ASN A 1 760 ? -5.201 23.194 34.476 1.00 76.69 760 ASN A O 1
ATOM 5907 N N . PRO A 1 761 ? -7.317 22.861 35.175 1.00 79.81 761 PRO A N 1
ATOM 5908 C CA . PRO A 1 761 ? -7.719 22.157 33.959 1.00 79.81 761 PRO A CA 1
ATOM 5909 C C . PRO A 1 761 ? -7.567 23.076 32.732 1.00 79.81 761 PRO A C 1
ATOM 5911 O O . PRO A 1 761 ? -7.946 24.252 32.809 1.00 79.81 761 PRO A O 1
ATOM 5914 N N . PRO A 1 762 ? -7.028 22.580 31.601 1.00 84.88 762 PRO A N 1
ATOM 5915 C CA . PRO A 1 762 ? -6.897 23.388 30.397 1.00 84.88 762 PRO A CA 1
ATOM 5916 C C . PRO A 1 762 ? -8.277 23.755 29.844 1.00 84.88 762 PRO A C 1
ATOM 5918 O O . PRO A 1 762 ? -9.236 22.984 29.941 1.00 84.88 762 PRO A O 1
ATOM 5921 N N . LYS A 1 763 ? -8.375 24.935 29.222 1.00 88.50 763 LYS A N 1
ATOM 5922 C CA . LYS A 1 763 ? -9.562 25.288 28.437 1.00 88.50 763 LYS A CA 1
ATOM 5923 C C . LYS A 1 763 ? -9.694 24.325 27.263 1.00 88.50 763 LYS A C 1
ATOM 5925 O O . LYS A 1 763 ? -8.698 24.002 26.613 1.00 88.50 763 LYS A O 1
ATOM 5930 N N . TYR A 1 764 ? -10.924 23.909 26.989 1.00 90.69 764 TYR A N 1
ATOM 5931 C CA . TYR A 1 764 ? -11.224 23.029 25.875 1.00 90.69 764 TYR A CA 1
ATOM 5932 C C . TYR A 1 764 ? -12.480 23.464 25.130 1.00 90.69 764 TYR A C 1
ATOM 5934 O O . TYR A 1 764 ? -13.390 24.050 25.717 1.00 90.69 764 TYR A O 1
ATOM 5942 N N . SER A 1 765 ? -12.530 23.130 23.842 1.00 91.75 765 SER A N 1
ATOM 5943 C CA . SER A 1 765 ? -13.764 23.155 23.057 1.00 91.75 765 SER A CA 1
ATOM 5944 C C . SER A 1 765 ? -14.202 21.726 22.724 1.00 91.75 765 SER A C 1
ATOM 5946 O O . SER A 1 765 ? -13.360 20.850 22.521 1.00 91.75 765 SER A O 1
ATOM 5948 N N . GLN A 1 766 ? -15.513 21.481 22.671 1.00 92.12 766 GLN A N 1
ATOM 5949 C CA . GLN A 1 766 ? -16.098 20.238 22.160 1.00 92.12 766 GLN A CA 1
ATOM 5950 C C . GLN A 1 766 ? -16.930 20.548 20.916 1.00 92.12 766 GLN A C 1
ATOM 5952 O O . GLN A 1 766 ? -17.645 21.550 20.875 1.00 92.12 766 GLN A O 1
ATOM 5957 N N . ARG A 1 767 ? -16.866 19.671 19.912 1.00 92.38 767 ARG A N 1
ATOM 5958 C CA . ARG A 1 767 ? -17.726 19.701 18.724 1.00 92.38 767 ARG A CA 1
ATOM 5959 C C . ARG A 1 767 ? -18.291 18.306 18.489 1.00 92.38 767 ARG A C 1
ATOM 5961 O O . ARG A 1 767 ? -17.516 17.366 18.343 1.00 92.38 767 ARG A O 1
ATOM 5968 N N . ALA A 1 768 ? -19.615 18.185 18.458 1.00 93.00 768 ALA A N 1
ATOM 5969 C CA . ALA A 1 768 ? -20.321 16.968 18.067 1.00 93.00 768 ALA A CA 1
ATOM 5970 C C . ALA A 1 768 ? -20.944 17.153 16.677 1.00 93.00 768 ALA A C 1
ATOM 5972 O O . ALA A 1 768 ? -21.374 18.259 16.339 1.00 93.00 768 ALA A O 1
ATOM 5973 N N . ARG A 1 769 ? -20.942 16.093 15.860 1.00 94.94 769 ARG A N 1
ATOM 5974 C CA . ARG A 1 769 ? -21.604 16.069 14.552 1.00 94.94 769 ARG A CA 1
ATOM 5975 C C . ARG A 1 769 ? -21.936 14.646 14.101 1.00 94.94 769 ARG A C 1
ATOM 5977 O O . ARG A 1 769 ? -21.055 13.789 14.053 1.00 94.94 769 ARG A O 1
ATOM 5984 N N . LEU A 1 770 ? -23.169 14.444 13.655 1.00 95.31 770 LEU A N 1
ATOM 5985 C CA . LEU A 1 770 ? -23.594 13.311 12.836 1.00 95.31 770 LEU A CA 1
ATOM 5986 C C . LEU A 1 770 ? -23.470 13.666 11.344 1.00 95.31 770 LEU A C 1
ATOM 5988 O O . LEU A 1 770 ? -23.791 14.785 10.940 1.00 95.31 770 LEU A O 1
ATOM 5992 N N . VAL A 1 771 ? -23.019 12.724 10.515 1.00 96.00 771 VAL A N 1
ATOM 5993 C CA . VAL A 1 771 ? -22.932 12.869 9.051 1.00 96.00 771 VAL A CA 1
ATOM 5994 C C . VAL A 1 771 ? -23.471 11.612 8.367 1.00 96.00 771 VAL A C 1
ATOM 5996 O O . VAL A 1 771 ? -23.067 10.497 8.709 1.00 96.00 771 VAL A O 1
ATOM 5999 N N . ALA A 1 772 ? -24.336 11.775 7.364 1.00 94.81 772 ALA A N 1
ATOM 6000 C CA . ALA A 1 772 ? -24.700 10.683 6.463 1.00 94.81 772 ALA A CA 1
ATOM 6001 C C . ALA A 1 772 ? -23.489 10.321 5.583 1.00 94.81 772 ALA A C 1
ATOM 6003 O O . ALA A 1 772 ? -23.027 11.135 4.786 1.00 94.81 772 ALA A O 1
ATOM 6004 N N . ALA A 1 773 ? -22.933 9.121 5.770 1.00 90.88 773 ALA A N 1
ATOM 6005 C CA . ALA A 1 773 ? -21.719 8.669 5.083 1.00 90.88 773 ALA A CA 1
ATOM 6006 C C . ALA A 1 773 ? -22.018 7.701 3.930 1.00 90.88 773 ALA A C 1
ATOM 6008 O O . ALA A 1 773 ? -21.344 7.740 2.903 1.00 90.88 773 ALA A O 1
ATOM 6009 N N . ASN A 1 774 ? -23.030 6.848 4.101 1.00 92.06 774 ASN A N 1
ATOM 6010 C CA . ASN A 1 774 ? -23.615 6.041 3.035 1.00 92.06 774 ASN A CA 1
ATOM 6011 C C . ASN A 1 774 ? -25.081 5.755 3.378 1.00 92.06 774 ASN A C 1
ATOM 6013 O O . ASN A 1 774 ? -25.379 4.741 4.006 1.00 92.06 774 ASN A O 1
ATOM 6017 N N . TYR A 1 775 ? -25.977 6.679 3.039 1.00 95.75 775 TYR A N 1
ATOM 6018 C CA . TYR A 1 775 ? -27.416 6.551 3.262 1.00 95.75 775 TYR A CA 1
ATOM 6019 C C . TYR A 1 775 ? -28.085 6.370 1.902 1.00 95.75 775 TYR A C 1
ATOM 6021 O O . TYR A 1 775 ? -27.971 7.248 1.046 1.00 95.75 775 TYR A O 1
ATOM 6029 N N . GLN A 1 776 ? -28.730 5.226 1.675 1.00 95.81 776 GLN A N 1
ATOM 6030 C CA . GLN A 1 776 ? -29.327 4.896 0.379 1.00 95.81 776 GLN A CA 1
ATOM 6031 C C . GLN A 1 776 ? -30.689 4.211 0.509 1.00 95.81 776 GLN A C 1
ATOM 6033 O O . GLN A 1 776 ? -30.882 3.383 1.401 1.00 95.81 776 GLN A O 1
ATOM 6038 N N . VAL A 1 777 ? -31.590 4.510 -0.430 1.00 94.56 777 VAL A N 1
ATOM 6039 C CA . VAL A 1 777 ? -32.829 3.758 -0.684 1.00 94.56 777 VAL A CA 1
ATOM 6040 C C . VAL A 1 777 ? -32.628 2.913 -1.948 1.00 94.56 777 VAL A C 1
ATOM 6042 O O . VAL A 1 777 ? -32.269 3.473 -2.987 1.00 94.56 777 VAL A O 1
ATOM 6045 N N . VAL A 1 778 ? -32.812 1.586 -1.869 1.00 90.06 778 VAL A N 1
ATOM 6046 C CA . VAL A 1 778 ? -32.486 0.594 -2.930 1.00 90.06 778 VAL A CA 1
ATOM 6047 C C . VAL A 1 778 ? -33.702 -0.117 -3.518 1.00 90.06 778 VAL A C 1
ATOM 6049 O O . VAL A 1 778 ? -34.588 -0.539 -2.745 1.00 90.06 778 VAL A O 1
#